Protein 3LKD (pdb70)

Nearest PDB structures (foldseek):
  3lkd-assembly1_A  TM=1.001E+00  e=2.986E-77  Streptococcus thermophilus LMG 18311
  3lkd-assembly2_B  TM=9.977E-01  e=8.569E-73  Streptococcus thermophilus LMG 18311
  7vs4-assembly1_A  TM=7.969E-01  e=5.989E-25  Aquipseudomonas alcaligenes
  7vru-assembly1_A  TM=8.002E-01  e=7.338E-25  Aquipseudomonas alcaligenes
  7btp-assembly1_C  TM=8.223E-01  e=8.148E-22  Escherichia coli

Foldseek 3Di:
DALVVLLVLLVVLLVLLVVLPLVQCVLVSLCLVLLQLQLLCQVLCVVDNHDNPNLVSLVSVVVLCPDPVRNVVSVVVSCVCQADFDSCLRPSNLLVCLVVVNRDLVSVVVRLVRQLVRDVLSNCLSVVDDLPDCSCHVDRVSSRVSSSSSNSSVVRDQPPPNQQVLSSSLVSVQVSQLDDAWFFDDDPLRLLLCLFLCPPPLAPFQAEEEEAEFLCSSVLSNCVRRPRNQRYAYAYEYADPNRQSNNSSVSSVHDPVRDHYYHHDCQPDPPDPDPPQAGQEYEEGIAQDFADLDPPCCPPLPVQQPGTDHRRHCPVVSVSSRVVRHDLPNRKKYKYACCLQADDDSSLSNLVSCLVQLQFAEKEWAAAFATSPHRGIIIMTMGHGPDPFSKYKYFYLNVLFPDDDSGTHDPVSSVVVVVCSVVSDDDAQTMFIGHSVLCVVVVVRRRRVSTGD/DLVVLLVLLVVLCVLLVVLALVQCVLVSLCLVLLQLLQLLQVLCVVPNHDLDNLVSLVSVVVQCPDPVRNVVSVVVVCVCQADFDSCLRPVNLLVCVVVVNHALVSVVVRLVRQLVRDVLRNPLSVSDDLPPCSQHVDRVSSRVSSSSSVSSVPDDQNRPVPLVLSSSLVNVVVSQLRDQDQKWFGDDDPLRLLLCCQLCPPPLAPFQAEEEEAEFLCSSVLCNCVRRPHNQRYAYAYEYADPNRQSNNSSVSSVHDPRRDHYYHHDCQVDPPPPDPPQAGQEYEEGMAQDFADLPPPCCPPLAVQQPGTDHRRGCVVVSVSSRVVRHDLPNHKKYKYACCLQADDDSSLSRLVSCLVQLQWAEKEWAAAQATSNHRGIMIMTMGHGPDPFSKYKYFYLNVLFPDDDRGTHDPVSSVVVSVCSVPSDADQQTMFIGHSVNCVVVVVRRRRCSGGPHD

Secondary structure (DSSP, 8-state):
--HHHHHHHHHHTTHHHHT--HHHHHHHHH--HHHHHHH--HHHHH-----S-HHHHHHHHHHHHH-TTTHHHHHHHHHH------GGGSHHHHHHHHHHT---HHHHHHHHHHHHTT-TTTTTTTTT--TT-GGG-SSHHHHHHHHHH--HHHHS--SSSS---HHHHHHHHHHHH----SSPPPPHHHHH--HHHHTT-TT-TT-EEEE----STTGGGHHHH-S-TTTPEEEEEES-HHHHHHH---TT---GGGEEEEES-TTTS-S--SSP--BSEE--PPTT------TT---TTTGGGSSPPPTT--HHHHHHHHHHTB-TTT---EEEETHHHH--THHHHHHHHHHHTT-EEEEEEPPSS-SSS----EEEEEE-SS-SB--EEEEE-TT---B-SSSB--HHHHHHHHHHHHHT--BTTTEEEE-HHHHHHTTT---GGGT--/-HHHHHHHHHHTTHHHHT--HHHHHHHHH--HHHHHHH--HHHHH-----S-HHHHHHHHHHHHH-TTTHHHHHHHHHH------GGGSHHHHHHHHHHT---HHHHHHHHHHHHTT-GGGTTTTTT--TT-TTT-SSHHHHHHHHHH--TTTTS-SSSS----HHHHHHHHHHHHHTS---SB-PPPPHHHHH--HHHHTT-TT-SS-EEEE----STTGGGHHHH-S-GGG-EEEEE-S-HHHHHHH---TT---GGGEEEE-S-TTTS-S--SSP--BSEE--PPBT------TT---TTTGGGSSPPPTT--HHHHHHHHHHTB-TTT---EEEETHHHH--HHHHHHHHHHHHTT-EEEEEEPPSS-SSS----EEEEEE-SS-SB--EEEEE-TT---B-SSSB--HHHHHHHHHHHHHT--BTTTEEEE-HHHHHHTTT---GGGT----

Radius of gyration: 41.63 Å; Cα contacts (8 Å, |Δi|>4): 1619; chains: 2; bounding box: 112×63×105 Å

CATH classification: 1.20.1260.30 (+1 more: 3.40.50.150)

Structure (mmCIF, N/CA/C/O backbone):
data_3LKD
#
_entry.id   3LKD
#
_cell.length_a   60.866
_cell.length_b   83.128
_cell.length_c   96.678
_cell.angle_alpha   90.00
_cell.angle_beta   98.13
_cell.angle_gamma   90.00
#
_symmetry.space_group_name_H-M   'P 1 21 1'
#
loop_
_entity.id
_entity.type
_entity.pdbx_description
1 polymer 'Type I restriction-modification system methyltransferase subunit'
2 water water
#
loop_
_atom_site.group_PDB
_atom_site.id
_atom_site.type_symbol
_atom_site.label_atom_id
_atom_site.label_alt_id
_atom_site.label_comp_id
_atom_site.label_asym_id
_atom_site.label_entity_id
_atom_site.label_seq_id
_atom_site.pdbx_PDB_ins_code
_atom_site.Cartn_x
_atom_site.Cartn_y
_atom_site.Cartn_z
_atom_site.occupancy
_atom_site.B_iso_or_equiv
_atom_site.auth_seq_id
_atom_site.auth_comp_id
_atom_site.auth_asym_id
_atom_site.auth_atom_id
_atom_site.pdbx_PDB_model_num
ATOM 1 N N . GLN A 1 6 ? 7.672 23.642 5.474 1.00 47.38 6 GLN A N 1
ATOM 2 C CA . GLN A 1 6 ? 7.278 24.120 6.831 1.00 47.19 6 GLN A CA 1
ATOM 3 C C . GLN A 1 6 ? 8.511 24.446 7.672 1.00 45.89 6 GLN A C 1
ATOM 4 O O . GLN A 1 6 ? 8.528 25.441 8.398 1.00 46.74 6 GLN A O 1
ATOM 6 N N . THR A 1 7 ? 9.537 23.603 7.576 1.00 43.32 7 THR A N 1
ATOM 7 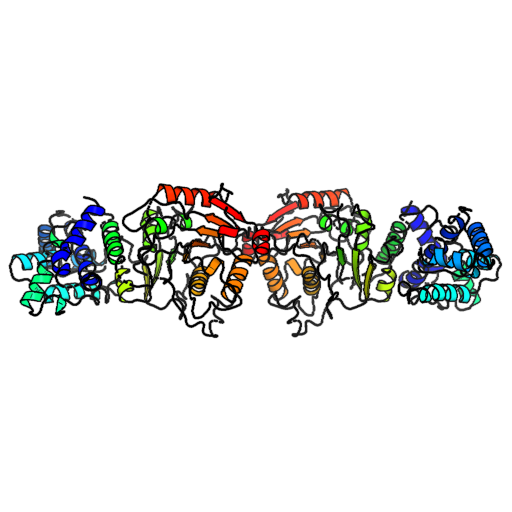C CA . THR A 1 7 ? 10.774 23.814 8.327 1.00 40.72 7 THR A CA 1
ATOM 8 C C . THR A 1 7 ? 11.998 23.677 7.424 1.00 38.73 7 THR A C 1
ATOM 9 O O . THR A 1 7 ? 11.920 23.117 6.330 1.00 37.26 7 THR A O 1
ATOM 13 N N . SER A 1 8 ? 13.130 24.192 7.890 1.00 37.35 8 SER A N 1
ATOM 14 C CA . SER A 1 8 ? 14.368 24.107 7.129 1.00 35.83 8 SER A CA 1
ATOM 15 C C . SER A 1 8 ? 14.668 22.638 6.841 1.00 34.63 8 SER A C 1
ATOM 16 O O . SER A 1 8 ? 15.160 22.292 5.768 1.00 31.35 8 SER A O 1
ATOM 19 N N . GLN A 1 9 ? 14.347 21.777 7.804 1.00 34.66 9 GLN A N 1
ATOM 20 C CA . GLN A 1 9 ? 14.566 20.341 7.661 1.00 35.69 9 GLN A CA 1
ATOM 21 C C . GLN A 1 9 ? 13.759 19.761 6.487 1.00 34.11 9 GLN A C 1
ATOM 22 O O . GLN A 1 9 ? 14.315 19.086 5.615 1.00 31.73 9 GLN A O 1
ATOM 28 N N . SER A 1 10 ? 12.452 20.022 6.466 1.00 32.41 10 SER A N 1
ATOM 29 C CA . SER A 1 10 ? 11.606 19.503 5.392 1.00 31.39 10 SER A CA 1
ATOM 30 C C . SER A 1 10 ? 11.883 20.218 4.076 1.00 28.55 10 SER A C 1
ATOM 31 O O . SER A 1 10 ? 11.730 19.632 3.008 1.00 27.90 10 SER A O 1
ATOM 34 N N . LEU A 1 11 ? 12.280 21.485 4.148 1.00 27.36 11 LEU A N 1
ATOM 35 C CA . LEU A 1 11 ? 12.600 22.231 2.934 1.00 26.80 11 LEU A CA 1
ATOM 36 C C . LEU A 1 11 ? 13.867 21.585 2.368 1.00 25.63 11 LEU A C 1
ATOM 37 O O . LEU A 1 11 ? 13.998 21.389 1.161 1.00 25.45 11 LEU A O 1
ATOM 42 N N . TYR A 1 12 ? 14.784 21.225 3.260 1.00 24.04 12 TYR A N 1
ATOM 43 C CA . TYR A 1 12 ? 16.025 20.570 2.858 1.00 24.01 12 TYR A CA 1
ATOM 44 C C . TYR A 1 12 ? 15.699 19.237 2.183 1.00 23.33 12 TYR A C 1
ATOM 45 O O . TYR A 1 12 ? 16.199 18.931 1.098 1.00 20.76 12 TYR A O 1
ATOM 54 N N . GLN A 1 13 ? 14.851 18.452 2.834 1.00 24.11 13 GLN A N 1
ATOM 55 C CA . GLN A 1 13 ? 14.461 17.148 2.314 1.00 25.22 13 GLN A CA 1
ATOM 56 C C . GLN A 1 13 ? 13.838 17.246 0.919 1.00 25.33 13 GLN A C 1
ATOM 57 O O . GLN A 1 13 ? 14.174 16.462 0.028 1.00 24.35 13 GLN A O 1
ATOM 63 N N . ALA A 1 14 ? 12.936 18.208 0.738 1.00 24.57 14 ALA A N 1
ATOM 64 C CA . ALA A 1 14 ? 12.263 18.403 -0.544 1.00 25.16 14 ALA A CA 1
ATOM 65 C C . ALA A 1 14 ? 13.236 18.832 -1.644 1.00 23.66 14 ALA A C 1
ATOM 66 O O . ALA A 1 14 ? 13.152 18.351 -2.775 1.00 24.67 14 ALA A O 1
ATOM 68 N N . LEU A 1 15 ? 14.145 19.747 -1.314 1.00 22.57 15 LEU A N 1
ATOM 69 C CA . LEU A 1 15 ? 15.135 20.212 -2.281 1.00 20.93 15 LEU A CA 1
ATOM 70 C C . LEU A 1 15 ? 16.030 19.047 -2.671 1.00 20.43 15 LEU A C 1
ATOM 71 O O . LEU A 1 15 ? 16.327 18.855 -3.846 1.00 19.15 15 LEU A O 1
ATOM 76 N N . TRP A 1 16 ? 16.445 18.261 -1.681 1.00 21.59 16 TRP A N 1
ATOM 77 C CA . TRP A 1 16 ? 17.296 17.103 -1.940 1.00 23.01 16 TRP A CA 1
ATOM 78 C C . TRP A 1 16 ? 16.573 16.094 -2.836 1.00 22.95 16 TRP A C 1
ATOM 79 O O . TRP A 1 16 ? 17.125 15.638 -3.834 1.00 23.41 16 TRP A O 1
ATOM 90 N N . ASN A 1 17 ? 15.337 15.759 -2.483 1.00 23.69 17 ASN A N 1
ATOM 91 C CA . ASN A 1 17 ? 14.547 14.814 -3.268 1.00 24.94 17 ASN A CA 1
ATOM 92 C C . ASN A 1 17 ? 14.343 15.287 -4.709 1.00 23.79 17 ASN A C 1
ATOM 93 O O . ASN A 1 17 ? 14.342 14.481 -5.641 1.00 21.38 17 ASN A O 1
ATOM 98 N N . SER A 1 18 ? 14.172 16.594 -4.888 1.00 22.63 18 SER A N 1
ATOM 99 C CA . SER A 1 18 ? 13.936 17.149 -6.217 1.00 23.35 18 SER A CA 1
ATOM 100 C C . SER A 1 18 ? 14.998 16.773 -7.252 1.00 24.02 18 SER A C 1
ATOM 101 O O . SER A 1 18 ? 14.784 16.945 -8.453 1.00 23.29 18 SER A O 1
ATOM 104 N N . ALA A 1 19 ? 16.138 16.264 -6.797 1.00 24.67 19 ALA A N 1
ATOM 105 C CA . ALA A 1 19 ? 17.194 15.876 -7.722 1.00 26.05 19 ALA A CA 1
ATOM 106 C C . ALA A 1 19 ? 17.177 14.371 -8.002 1.00 27.31 19 ALA A C 1
ATOM 107 O O . ALA A 1 19 ? 18.097 13.836 -8.624 1.00 26.57 19 ALA A O 1
ATOM 109 N N . ASP A 1 20 ? 16.128 13.688 -7.551 1.00 28.23 20 ASP A N 1
ATOM 110 C CA . ASP A 1 20 ? 16.040 12.245 -7.761 1.00 29.57 20 ASP A CA 1
ATOM 111 C C . ASP A 1 20 ? 16.349 11.802 -9.185 1.00 29.11 20 ASP A C 1
ATOM 112 O O . ASP A 1 20 ? 17.066 10.824 -9.386 1.00 30.16 20 ASP A O 1
ATOM 117 N N . VAL A 1 21 ? 15.824 12.518 -10.172 1.00 29.18 21 VAL A N 1
ATOM 118 C CA . VAL A 1 21 ? 16.066 12.152 -11.562 1.00 28.18 21 VAL A CA 1
ATOM 119 C C . VAL A 1 21 ? 17.553 12.243 -11.904 1.00 28.35 21 VAL A C 1
ATOM 120 O O . VAL A 1 21 ? 18.006 11.722 -12.928 1.00 27.14 21 VAL A O 1
ATOM 124 N N . LEU A 1 22 ? 18.315 12.896 -11.032 1.00 28.25 22 LEU A N 1
ATOM 125 C CA . LEU A 1 22 ? 19.750 13.040 -11.234 1.00 27.58 22 LEU A CA 1
ATOM 126 C C . LEU A 1 22 ? 20.521 11.931 -10.516 1.00 27.93 22 LEU A C 1
ATOM 127 O O . LEU A 1 22 ? 21.578 11.511 -10.976 1.00 27.80 22 LEU A O 1
ATOM 132 N N . ARG A 1 23 ? 19.990 11.462 -9.389 1.00 28.58 23 ARG A N 1
ATOM 133 C CA . ARG A 1 23 ? 20.636 10.401 -8.617 1.00 29.66 23 ARG A CA 1
ATOM 134 C C . ARG A 1 23 ? 20.750 9.133 -9.443 1.00 30.72 23 ARG A C 1
ATOM 135 O O . ARG A 1 23 ? 21.647 8.318 -9.242 1.00 30.41 23 ARG A O 1
ATOM 143 N N . SER A 1 24 ? 19.818 8.984 -10.373 1.00 32.22 24 SER A N 1
ATOM 144 C CA . SER A 1 24 ? 19.745 7.820 -11.239 1.00 34.47 24 SER A CA 1
ATOM 145 C C . SER A 1 24 ? 20.829 7.752 -12.311 1.00 34.45 24 SER A C 1
ATOM 146 O O . SER A 1 24 ? 21.168 6.665 -12.778 1.00 35.27 24 SER A O 1
ATOM 149 N N . LYS A 1 25 ? 21.378 8.904 -12.691 1.00 33.05 25 LYS A N 1
ATOM 150 C CA . LYS A 1 25 ? 22.368 8.946 -13.763 1.00 31.33 25 LYS A CA 1
ATOM 151 C C . LYS A 1 25 ? 23.789 9.351 -13.391 1.00 29.80 25 LYS A C 1
ATOM 152 O O . LYS A 1 25 ? 24.697 9.242 -14.216 1.00 28.50 25 LYS A O 1
ATOM 166 N N . ASP A 1 27 ? 26.601 10.387 -9.673 1.00 24.28 27 ASP A N 1
ATOM 167 C CA . ASP A 1 27 ? 26.758 10.482 -8.225 1.00 25.16 27 ASP A CA 1
ATOM 168 C C . ASP A 1 27 ? 26.655 11.933 -7.755 1.00 24.28 27 ASP A C 1
ATOM 169 O O . ASP A 1 27 ? 26.633 12.857 -8.568 1.00 25.06 27 ASP A O 1
ATOM 174 N N . ALA A 1 28 ? 26.605 12.121 -6.440 1.00 24.30 28 ALA A N 1
ATOM 175 C CA . ALA A 1 28 ? 26.477 13.446 -5.833 1.00 23.82 28 ALA A CA 1
ATOM 176 C C . ALA A 1 28 ? 27.469 14.502 -6.317 1.00 24.29 28 ALA A C 1
ATOM 177 O O . ALA A 1 28 ? 27.090 15.660 -6.517 1.00 24.18 28 ALA A O 1
ATOM 179 N N . ASN A 1 29 ? 28.732 14.122 -6.498 1.00 25.00 29 ASN A N 1
ATOM 180 C CA . ASN A 1 29 ? 29.729 15.088 -6.953 1.00 25.72 29 ASN A CA 1
ATOM 181 C C . ASN A 1 29 ? 29.369 15.605 -8.330 1.00 25.74 29 ASN A C 1
ATOM 182 O O . ASN A 1 29 ? 29.720 16.729 -8.685 1.00 25.03 29 ASN A O 1
ATOM 187 N N . ASP A 1 30 ? 28.663 14.785 -9.104 1.00 24.91 30 ASP A N 1
ATOM 188 C CA . ASP A 1 30 ? 28.278 15.192 -10.444 1.00 25.46 30 ASP A CA 1
ATOM 189 C C . ASP A 1 30 ? 27.019 16.051 -10.521 1.00 23.62 30 ASP A C 1
ATOM 190 O O . ASP A 1 30 ? 26.977 16.997 -11.296 1.00 25.67 30 ASP A O 1
ATOM 195 N N . TYR A 1 31 ? 25.996 15.748 -9.731 1.00 21.98 31 TYR A N 1
ATOM 196 C CA . TYR A 1 31 ? 24.776 16.550 -9.800 1.00 22.18 31 TYR A CA 1
ATOM 197 C C . TYR A 1 31 ? 24.729 17.683 -8.776 1.00 21.41 31 TYR A C 1
ATOM 198 O O . TYR A 1 31 ? 23.771 18.455 -8.729 1.00 20.59 31 TYR A O 1
ATOM 207 N N . LYS A 1 32 ? 25.780 17.782 -7.973 1.00 20.82 32 LYS A N 1
ATOM 208 C CA . LYS A 1 32 ? 25.882 18.823 -6.960 1.00 21.92 32 LYS A CA 1
ATOM 209 C C . LYS A 1 32 ? 25.673 20.227 -7.537 1.00 20.76 32 LYS A C 1
ATOM 210 O O . LYS A 1 32 ? 24.842 20.991 -7.046 1.00 19.94 32 LYS A O 1
ATOM 216 N N . SER A 1 33 ? 26.417 20.566 -8.584 1.00 20.15 33 SER A N 1
ATOM 217 C CA . SER A 1 33 ? 26.297 21.888 -9.187 1.00 22.26 33 SER A CA 1
ATOM 218 C C . SER A 1 33 ? 24.905 22.159 -9.756 1.00 20.68 33 SER A C 1
ATOM 219 O O . SER A 1 33 ? 24.410 23.281 -9.676 1.00 19.77 33 SER A O 1
ATOM 222 N N . TYR A 1 34 ? 24.274 21.141 -10.330 1.00 18.50 34 TYR A N 1
ATOM 223 C CA . TYR A 1 34 ? 22.944 21.321 -10.891 1.00 18.79 34 TYR A CA 1
ATOM 224 C C . TYR A 1 34 ? 21.956 21.695 -9.801 1.00 18.44 34 TYR A C 1
ATOM 225 O O . TYR A 1 34 ? 21.215 22.664 -9.932 1.00 19.13 34 TYR A O 1
ATOM 234 N N . LEU A 1 35 ? 21.944 20.926 -8.718 1.00 16.64 35 LEU A N 1
ATOM 235 C CA . LEU A 1 35 ? 21.014 21.203 -7.639 1.00 16.96 35 LEU A CA 1
ATOM 236 C C . LEU A 1 35 ? 21.256 22.547 -6.963 1.00 16.44 35 LEU A C 1
ATOM 237 O O . LEU A 1 35 ? 20.360 23.390 -6.920 1.00 16.86 35 LEU A O 1
ATOM 242 N N . LEU A 1 36 ? 22.464 22.746 -6.443 1.00 15.60 36 LEU A N 1
ATOM 243 C CA . LEU A 1 36 ? 22.812 23.981 -5.748 1.00 15.79 36 LEU A CA 1
ATOM 244 C C . LEU A 1 36 ? 22.660 25.227 -6.618 1.00 17.84 36 LEU A C 1
ATOM 245 O O . LEU A 1 36 ? 22.167 26.256 -6.156 1.00 17.53 36 LEU A O 1
ATOM 250 N N . GLY A 1 37 ? 23.089 25.135 -7.874 1.00 18.74 37 GLY A N 1
ATOM 251 C CA . GLY A 1 37 ? 22.976 26.269 -8.774 1.00 18.42 37 GLY A CA 1
ATOM 252 C C . GLY A 1 37 ? 21.534 26.560 -9.150 1.00 20.29 37 GLY A C 1
ATOM 253 O O . GLY A 1 37 ? 21.118 27.719 -9.168 1.00 20.81 37 GLY A O 1
ATOM 262 N N . VAL A 1 39 ? 18.804 25.761 -7.441 1.00 17.23 39 VAL A N 1
ATOM 263 C CA . VAL A 1 39 ? 18.064 26.243 -6.279 1.00 16.49 39 VAL A CA 1
ATOM 264 C C . VAL A 1 39 ? 18.405 27.721 -6.101 1.00 16.42 39 VAL A C 1
ATOM 265 O O . VAL A 1 39 ? 17.546 28.537 -5.753 1.00 16.01 39 VAL A O 1
ATOM 269 N N . PHE A 1 40 ? 19.668 28.057 -6.352 1.00 16.01 40 PHE A N 1
ATOM 270 C CA . PHE A 1 40 ? 20.144 29.436 -6.243 1.00 17.37 40 PHE A CA 1
ATOM 271 C C . PHE A 1 40 ? 19.397 30.337 -7.234 1.00 17.37 40 PHE A C 1
ATOM 272 O O . PHE A 1 40 ? 18.891 31.392 -6.856 1.00 18.26 40 PHE A O 1
ATOM 280 N N . TYR A 1 41 ? 19.319 29.910 -8.496 1.00 17.71 41 TYR A N 1
ATOM 281 C CA . TYR A 1 41 ? 18.636 30.689 -9.530 1.00 16.99 41 TYR A CA 1
ATOM 282 C C . TYR A 1 41 ? 17.142 30.851 -9.224 1.00 16.95 41 TYR A C 1
ATOM 283 O O . TYR A 1 41 ? 16.561 31.909 -9.468 1.00 16.73 41 TYR A O 1
ATOM 292 N N . LYS A 1 42 ? 16.517 29.806 -8.689 1.00 17.37 42 LYS A N 1
ATOM 293 C CA . LYS A 1 42 ? 15.098 29.888 -8.356 1.00 16.16 42 LYS A CA 1
ATOM 294 C C . LYS A 1 42 ? 14.928 30.969 -7.295 1.00 15.80 42 LYS A C 1
ATOM 295 O O . LYS A 1 42 ? 13.986 31.754 -7.333 1.00 15.52 42 LYS A O 1
ATOM 301 N N . TYR A 1 43 ? 15.850 31.010 -6.341 1.00 16.10 43 TYR A N 1
ATOM 302 C CA . TYR A 1 43 ? 15.777 32.012 -5.288 1.00 16.47 43 TYR A CA 1
ATOM 303 C C . TYR A 1 43 ? 15.851 33.428 -5.878 1.00 17.22 43 TYR A C 1
ATOM 304 O O . TYR A 1 43 ? 15.035 34.290 -5.549 1.00 14.58 43 TYR A O 1
ATOM 313 N N . LEU A 1 44 ? 16.827 33.666 -6.753 1.00 17.57 44 LEU A N 1
ATOM 314 C CA . LEU A 1 44 ? 16.969 34.982 -7.365 1.00 17.60 44 LEU A CA 1
ATOM 315 C C . LEU A 1 44 ? 15.710 35.366 -8.137 1.00 17.18 44 LEU A C 1
ATOM 316 O O . LEU A 1 44 ? 15.245 36.500 -8.056 1.00 17.24 44 LEU A O 1
ATOM 321 N N . SER A 1 45 ? 15.151 34.409 -8.869 1.00 15.85 45 SER A N 1
ATOM 322 C CA . SER A 1 45 ? 13.965 34.657 -9.676 1.00 16.93 45 SER A CA 1
ATOM 323 C C . SER A 1 45 ? 12.702 34.872 -8.833 1.00 17.15 45 SER A C 1
ATOM 324 O O . SER A 1 45 ? 11.974 35.844 -9.024 1.00 17.70 45 SER A O 1
ATOM 327 N N . ASP A 1 46 ? 12.442 33.972 -7.897 1.00 17.74 46 ASP A N 1
ATOM 328 C CA . ASP A 1 46 ? 11.266 34.101 -7.040 1.00 20.14 46 ASP A CA 1
ATOM 329 C C . ASP A 1 46 ? 11.309 35.421 -6.267 1.00 21.07 46 ASP A C 1
ATOM 330 O O . ASP A 1 46 ? 10.312 36.144 -6.179 1.00 20.59 46 ASP A O 1
ATOM 335 N N . LYS A 1 47 ? 12.474 35.724 -5.707 1.00 19.95 47 LYS A N 1
ATOM 336 C CA . LYS A 1 47 ? 12.672 36.938 -4.923 1.00 19.94 47 LYS A CA 1
ATOM 337 C C . LYS A 1 47 ? 12.374 38.201 -5.728 1.00 19.37 47 LYS A C 1
ATOM 338 O O . LYS A 1 47 ? 11.736 39.137 -5.233 1.00 17.89 47 LYS A O 1
ATOM 352 N N . LEU A 1 49 ? 10.440 38.482 -8.489 1.00 20.72 49 LEU A N 1
ATOM 353 C CA . LEU A 1 49 ? 9.007 38.540 -8.745 1.00 21.93 49 LEU A CA 1
ATOM 354 C C . LEU A 1 49 ? 8.185 39.012 -7.552 1.00 22.52 49 LEU A C 1
ATOM 355 O O . LEU A 1 49 ? 7.346 39.897 -7.702 1.00 22.65 49 LEU A O 1
ATOM 360 N N . PHE A 1 50 ? 8.403 38.430 -6.376 1.00 23.26 50 PHE A N 1
ATOM 361 C CA . PHE A 1 50 ? 7.656 38.871 -5.204 1.00 26.07 50 PHE A CA 1
ATOM 362 C C . PHE A 1 50 ? 7.958 40.340 -4.935 1.00 27.36 50 PHE A C 1
ATOM 363 O O . PHE A 1 50 ? 7.106 41.084 -4.451 1.00 27.20 50 PHE A O 1
ATOM 371 N N . PHE A 1 51 ? 9.178 40.757 -5.254 1.00 27.61 51 PHE A N 1
ATOM 372 C CA . PHE A 1 51 ? 9.566 42.140 -5.041 1.00 26.30 51 PHE A CA 1
ATOM 373 C C . PHE A 1 51 ? 8.802 43.041 -5.992 1.00 26.49 51 PHE A C 1
ATOM 374 O O . PHE A 1 51 ? 8.283 44.070 -5.586 1.00 28.28 51 PHE A O 1
ATOM 382 N N . VAL A 1 52 ? 8.736 42.653 -7.260 1.00 27.48 52 VAL A N 1
ATOM 383 C CA . VAL A 1 52 ? 8.022 43.448 -8.251 1.00 28.37 52 VAL A CA 1
ATOM 384 C C . VAL A 1 52 ? 6.556 43.604 -7.870 1.00 31.34 52 VAL A C 1
ATOM 385 O O . VAL A 1 52 ? 6.036 44.716 -7.833 1.00 32.90 52 VAL A O 1
ATOM 389 N N . ALA A 1 53 ? 5.895 42.485 -7.593 1.00 34.01 53 ALA A N 1
ATOM 390 C CA . ALA A 1 53 ? 4.485 42.502 -7.217 1.00 37.52 53 ALA A CA 1
ATOM 391 C C . ALA A 1 53 ? 4.271 43.385 -5.998 1.00 40.36 53 ALA A C 1
ATOM 392 O O . ALA A 1 53 ? 3.322 44.167 -5.942 1.00 42.63 53 ALA A O 1
ATOM 394 N N . GLU A 1 54 ? 5.165 43.257 -5.024 1.00 44.05 54 GLU A N 1
ATOM 395 C CA . GLU A 1 54 ? 5.077 44.034 -3.798 1.00 47.56 54 GLU A CA 1
ATOM 396 C C . GLU A 1 54 ? 5.216 45.530 -4.063 1.00 47.23 54 GLU A C 1
ATOM 397 O O . GLU A 1 54 ? 4.408 46.329 -3.591 1.00 48.93 54 GLU A O 1
ATOM 403 N N . THR A 1 55 ? 6.238 45.903 -4.824 1.00 46.03 55 THR A N 1
ATOM 404 C CA . THR A 1 55 ? 6.486 47.306 -5.130 1.00 45.40 55 THR A CA 1
ATOM 405 C C . THR A 1 55 ? 5.370 47.930 -5.960 1.00 45.62 55 THR A C 1
ATOM 406 O O . THR A 1 55 ? 5.041 49.101 -5.787 1.00 46.00 55 THR A O 1
ATOM 418 N N . GLU A 1 57 ? 2.404 47.292 -5.691 1.00 50.20 57 GLU A N 1
ATOM 419 C CA . GLU A 1 57 ? 1.199 47.190 -4.877 1.00 53.23 57 GLU A CA 1
ATOM 420 C C . GLU A 1 57 ? 0.127 46.256 -5.440 1.00 54.01 57 GLU A C 1
ATOM 421 O O . GLU A 1 57 ? -1.045 46.617 -5.543 1.00 53.86 57 GLU A O 1
ATOM 427 N N . GLU A 1 58 ? 0.555 45.051 -5.805 1.00 54.79 58 GLU A N 1
ATOM 428 C CA . GLU A 1 58 ? -0.326 44.006 -6.324 1.00 55.69 58 GLU A CA 1
ATOM 429 C C . GLU A 1 58 ? 0.223 42.689 -5.790 1.00 57.03 58 GLU A C 1
ATOM 430 O O . GLU A 1 58 ? 0.476 41.745 -6.539 1.00 56.87 58 GLU A O 1
ATOM 436 N N . GLU A 1 59 ? 0.401 42.660 -4.473 1.00 59.55 59 GLU A N 1
ATOM 437 C CA . GLU A 1 59 ? 0.945 41.520 -3.744 1.00 61.92 59 GLU A CA 1
ATOM 438 C C . GLU A 1 59 ? 0.155 40.217 -3.825 1.00 60.95 59 GLU A C 1
ATOM 439 O O . GLU A 1 59 ? -1.002 40.151 -3.409 1.00 63.02 59 GLU A O 1
ATOM 445 N N . THR A 1 60 ? 0.804 39.181 -4.354 1.00 58.29 60 THR A N 1
ATOM 446 C CA . THR A 1 60 ? 0.212 37.852 -4.481 1.00 54.48 60 THR A CA 1
ATOM 447 C C . THR A 1 60 ? 1.344 36.842 -4.340 1.00 52.88 60 THR A C 1
ATOM 448 O O . THR A 1 60 ? 2.395 36.996 -4.961 1.00 51.31 60 THR A O 1
ATOM 452 N N . GLU A 1 61 ? 1.140 35.816 -3.520 1.00 51.89 61 GLU A N 1
ATOM 453 C CA . GLU A 1 61 ? 2.169 34.804 -3.336 1.00 51.14 61 GLU A CA 1
ATOM 454 C C . GLU A 1 61 ? 2.103 33.778 -4.459 1.00 48.05 61 GLU A C 1
ATOM 455 O O . GLU A 1 61 ? 2.675 32.689 -4.371 1.00 47.99 61 GLU A O 1
ATOM 461 N N . SER A 1 62 ? 1.381 34.135 -5.512 1.00 43.12 62 SER A N 1
ATOM 462 C CA . SER A 1 62 ? 1.276 33.275 -6.672 1.00 38.12 62 SER A CA 1
ATOM 463 C C . SER A 1 62 ? 2.344 33.775 -7.627 1.00 35.31 62 SER A C 1
ATOM 464 O O . SER A 1 62 ? 2.198 34.837 -8.238 1.00 33.67 62 SER A O 1
ATOM 467 N N . LEU A 1 63 ? 3.428 33.022 -7.738 1.00 30.63 63 LEU A N 1
ATOM 468 C CA . LEU A 1 63 ? 4.508 33.416 -8.623 1.00 28.34 63 LEU A CA 1
ATOM 469 C C . LEU A 1 63 ? 4.010 33.582 -10.054 1.00 26.74 63 LEU A C 1
ATOM 470 O O . LEU A 1 63 ? 4.511 34.426 -10.796 1.00 25.84 63 LEU A O 1
ATOM 475 N N . ASP A 1 64 ? 3.020 32.784 -10.437 1.00 26.54 64 ASP A N 1
ATOM 476 C CA . ASP A 1 64 ? 2.462 32.872 -11.782 1.00 28.11 64 ASP A CA 1
ATOM 477 C C . ASP A 1 64 ? 1.804 34.233 -11.956 1.00 27.49 64 ASP A C 1
ATOM 478 O O . ASP A 1 64 ? 1.880 34.839 -13.026 1.00 25.31 64 ASP A O 1
ATOM 483 N N . GLU A 1 65 ? 1.155 34.699 -10.893 1.00 27.80 65 GLU A N 1
ATOM 484 C CA . GLU A 1 65 ? 0.494 35.997 -10.897 1.00 30.61 65 GLU A CA 1
ATOM 485 C C . GLU A 1 65 ? 1.531 37.107 -10.794 1.00 29.04 65 GLU A C 1
ATOM 486 O O . GLU A 1 65 ? 1.377 38.177 -11.387 1.00 28.17 65 GLU A O 1
ATOM 492 N N . ALA A 1 66 ? 2.589 36.853 -10.032 1.00 26.70 66 ALA A N 1
ATOM 493 C CA . ALA A 1 66 ? 3.644 37.842 -9.884 1.00 24.28 66 ALA A CA 1
ATOM 494 C C . ALA A 1 66 ? 4.258 38.059 -11.265 1.00 22.39 66 ALA A C 1
ATOM 495 O O . ALA A 1 66 ? 4.519 39.194 -11.674 1.00 20.25 66 ALA A O 1
ATOM 497 N N . LEU A 1 67 ? 4.465 36.962 -11.990 1.00 20.40 67 LEU A N 1
ATOM 498 C CA . LEU A 1 67 ? 5.036 37.032 -13.329 1.00 20.72 67 LEU A CA 1
ATOM 499 C C . LEU A 1 67 ? 4.112 37.818 -14.260 1.00 21.67 67 LEU A C 1
ATOM 500 O O . LEU A 1 67 ? 4.577 38.544 -15.133 1.00 22.16 67 LEU A O 1
ATOM 505 N N . ALA A 1 68 ? 2.803 37.669 -14.080 1.00 21.96 68 ALA A N 1
ATOM 506 C CA . ALA A 1 68 ? 1.856 38.400 -14.915 1.00 24.10 68 ALA A CA 1
ATOM 507 C C . ALA A 1 68 ? 2.010 39.893 -14.619 1.00 25.15 68 ALA A C 1
ATOM 508 O O . ALA A 1 68 ? 2.077 40.712 -15.533 1.00 25.53 68 ALA A O 1
ATOM 510 N N . VAL A 1 69 ? 2.075 40.240 -13.336 1.00 24.80 69 VAL A N 1
ATOM 511 C CA . VAL A 1 69 ? 2.248 41.631 -12.928 1.00 24.30 69 VAL A CA 1
ATOM 512 C C . VAL A 1 69 ? 3.546 42.197 -13.513 1.00 23.84 69 VAL A C 1
ATOM 513 O O . VAL A 1 69 ? 3.578 43.314 -14.022 1.00 24.07 69 VAL A O 1
ATOM 517 N N . TYR A 1 70 ? 4.616 41.416 -13.430 1.00 22.51 70 TYR A N 1
ATOM 518 C CA . TYR A 1 70 ? 5.910 41.838 -13.939 1.00 21.14 70 TYR A CA 1
ATOM 519 C C . TYR A 1 70 ? 5.858 42.099 -15.442 1.00 21.70 70 TYR A C 1
ATOM 520 O O . TYR A 1 70 ? 6.352 43.122 -15.913 1.00 19.67 70 TYR A O 1
ATOM 529 N N . ARG A 1 71 ? 5.251 41.185 -16.191 1.00 22.45 71 ARG A N 1
ATOM 530 C CA . ARG A 1 71 ? 5.140 41.345 -17.639 1.00 25.93 71 ARG A CA 1
ATOM 531 C C . ARG A 1 71 ? 4.386 42.617 -18.003 1.00 26.84 71 ARG A C 1
ATOM 532 O O . ARG A 1 71 ? 4.804 43.372 -18.880 1.00 25.25 71 ARG A O 1
ATOM 540 N N . LYS A 1 72 ? 3.268 42.835 -17.322 1.00 27.62 72 LYS A N 1
ATOM 541 C CA . LYS A 1 72 ? 2.426 44.003 -17.547 1.00 30.74 72 LYS A CA 1
ATOM 542 C C . LYS A 1 72 ? 3.200 45.320 -17.447 1.00 30.19 72 LYS A C 1
ATOM 543 O O . LYS A 1 72 ? 3.186 46.125 -18.377 1.00 31.76 72 LYS A O 1
ATOM 549 N N . TYR A 1 73 ? 3.874 45.534 -16.321 1.00 28.36 73 TYR A N 1
ATOM 550 C CA . TYR A 1 73 ? 4.643 46.753 -16.114 1.00 27.83 73 TYR A CA 1
ATOM 551 C C . TYR A 1 73 ? 5.904 46.768 -16.959 1.00 26.62 73 TYR A C 1
ATOM 552 O O . TYR A 1 73 ? 6.467 47.828 -17.226 1.00 26.12 73 TYR A O 1
ATOM 561 N N . TYR A 1 74 ? 6.345 45.587 -17.375 1.00 24.25 74 TYR A N 1
ATOM 562 C CA . TYR A 1 74 ? 7.545 45.463 -18.185 1.00 24.27 74 TYR A CA 1
ATOM 563 C C . TYR A 1 74 ? 7.269 45.870 -19.625 1.00 24.56 74 TYR A C 1
ATOM 564 O O . TYR A 1 74 ? 8.157 46.352 -20.326 1.00 22.77 74 TYR A O 1
ATOM 573 N N . GLU A 1 75 ? 6.022 45.675 -20.044 1.00 25.25 75 GLU A N 1
ATOM 574 C CA . GLU A 1 75 ? 5.570 45.974 -21.400 1.00 26.40 75 GLU A CA 1
ATOM 575 C C . GLU A 1 75 ? 5.108 47.412 -21.623 1.00 26.31 75 GLU A C 1
ATOM 576 O O . GLU A 1 75 ? 5.077 47.892 -22.755 1.00 24.95 75 GLU A O 1
ATOM 582 N N . ASP A 1 76 ? 4.737 48.089 -20.544 1.00 26.54 76 ASP A N 1
ATOM 583 C CA . ASP A 1 76 ? 4.270 49.466 -20.628 1.00 27.42 76 ASP A CA 1
ATOM 584 C C . ASP A 1 76 ? 5.459 50.415 -20.675 1.00 27.93 76 ASP A C 1
ATOM 585 O O . ASP A 1 76 ? 6.284 50.429 -19.760 1.00 28.85 76 ASP A O 1
ATOM 590 N N . GLU A 1 77 ? 5.553 51.199 -21.744 1.00 27.87 77 GLU A N 1
ATOM 591 C CA . GLU A 1 77 ? 6.639 52.166 -21.892 1.00 28.79 77 GLU A CA 1
ATOM 592 C C . GLU A 1 77 ? 6.692 53.098 -20.685 1.00 28.85 77 GLU A C 1
ATOM 593 O O . GLU A 1 77 ? 7.761 53.460 -20.213 1.00 29.19 77 GLU A O 1
ATOM 599 N N . GLU A 1 78 ? 5.525 53.478 -20.186 1.00 29.35 78 GLU A N 1
ATOM 600 C CA . GLU A 1 78 ? 5.437 54.384 -19.051 1.00 30.82 78 GLU A CA 1
ATOM 601 C C . GLU A 1 78 ? 6.068 53.837 -17.772 1.00 29.23 78 GLU A C 1
ATOM 602 O O . GLU A 1 78 ? 6.453 54.608 -16.890 1.00 26.65 78 GLU A O 1
ATOM 608 N N . THR A 1 79 ? 6.184 52.516 -17.670 1.00 28.79 79 THR A N 1
ATOM 609 C CA . THR A 1 79 ? 6.749 51.900 -16.469 1.00 28.20 79 THR A CA 1
ATOM 610 C C . THR A 1 79 ? 8.021 51.062 -16.663 1.00 27.41 79 THR A C 1
ATOM 611 O O . THR A 1 79 ? 8.799 50.879 -15.723 1.00 25.58 79 THR A O 1
ATOM 615 N N . HIS A 1 80 ? 8.230 50.561 -17.876 1.00 26.54 80 HIS A N 1
ATOM 616 C CA . HIS A 1 80 ? 9.393 49.725 -18.186 1.00 25.08 80 HIS A CA 1
ATOM 617 C C . HIS A 1 80 ? 10.697 50.073 -17.457 1.00 24.44 80 HIS A C 1
ATOM 618 O O . HIS A 1 80 ? 11.139 49.330 -16.575 1.00 25.01 80 HIS A O 1
ATOM 625 N N . GLU A 1 81 ? 11.314 51.190 -17.838 1.00 23.04 81 GLU A N 1
ATOM 626 C CA . GLU A 1 81 ? 12.575 51.611 -17.242 1.00 23.36 81 GLU A CA 1
ATOM 627 C C . GLU A 1 81 ? 12.583 51.871 -15.746 1.00 23.31 81 GLU A C 1
ATOM 628 O O . GLU A 1 81 ? 13.588 51.598 -15.087 1.00 20.25 81 GLU A O 1
ATOM 634 N N . ASP A 1 82 ? 11.491 52.405 -15.203 1.00 22.25 82 ASP A N 1
ATOM 635 C CA . ASP A 1 82 ? 11.442 52.655 -13.764 1.00 23.11 82 ASP A CA 1
ATOM 636 C C . ASP A 1 82 ? 11.386 51.335 -12.998 1.00 22.07 82 ASP A C 1
ATOM 637 O O . ASP A 1 82 ? 11.959 51.212 -11.917 1.00 20.84 82 ASP A O 1
ATOM 642 N N . LEU A 1 83 ? 10.696 50.349 -13.567 1.00 22.36 83 LEU A N 1
ATOM 643 C CA . LEU A 1 83 ? 10.570 49.036 -12.936 1.00 22.03 83 LEU A CA 1
ATOM 644 C C . LEU A 1 83 ? 11.944 48.387 -12.831 1.00 20.82 83 LEU A C 1
ATOM 645 O O . LEU A 1 83 ? 12.335 47.898 -11.777 1.00 19.00 83 LEU A O 1
ATOM 650 N N . LEU A 1 84 ? 12.677 48.392 -13.934 1.00 20.40 84 LEU A N 1
ATOM 651 C CA . LEU A 1 84 ? 14.010 47.813 -13.947 1.00 21.31 84 LEU A CA 1
ATOM 652 C C . LEU A 1 84 ? 14.943 48.556 -12.987 1.00 21.39 84 LEU A C 1
ATOM 653 O O . LEU A 1 84 ? 15.812 47.951 -12.353 1.00 22.04 84 LEU A O 1
ATOM 658 N N . ALA A 1 85 ? 14.752 49.866 -12.869 1.00 20.12 85 ALA A N 1
ATOM 659 C CA . ALA A 1 85 ? 15.580 50.670 -11.983 1.00 20.80 85 ALA A CA 1
ATOM 660 C C . ALA A 1 85 ? 15.383 50.250 -10.531 1.00 21.20 85 ALA A C 1
ATOM 661 O O . ALA A 1 85 ? 16.350 50.051 -9.798 1.00 21.60 85 ALA A O 1
ATOM 663 N N . VAL A 1 86 ? 14.130 50.120 -10.115 1.00 21.19 86 VAL A N 1
ATOM 664 C CA . VAL A 1 86 ? 13.840 49.727 -8.745 1.00 23.63 86 VAL A CA 1
ATOM 665 C C . VAL A 1 86 ? 14.360 48.325 -8.455 1.00 22.59 86 VAL A C 1
ATOM 666 O O . VAL A 1 86 ? 14.875 48.061 -7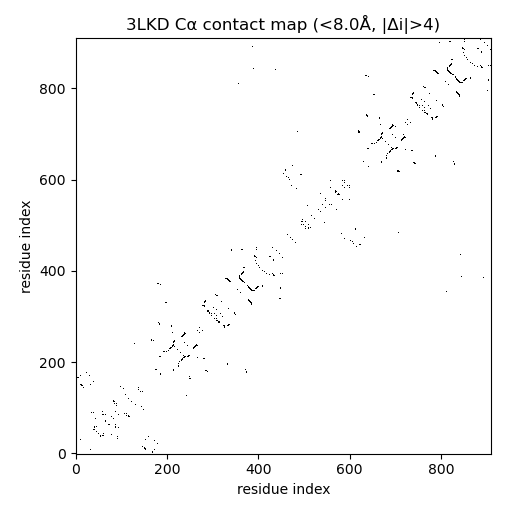.364 1.00 22.85 86 VAL A O 1
ATOM 670 N N . ILE A 1 87 ? 14.238 47.429 -9.431 1.00 21.49 87 ILE A N 1
ATOM 671 C CA . ILE A 1 87 ? 14.718 46.062 -9.246 1.00 20.99 87 ILE A CA 1
ATOM 672 C C . ILE A 1 87 ? 16.234 46.090 -9.079 1.00 20.79 87 ILE A C 1
ATOM 673 O O . ILE A 1 87 ? 16.777 45.533 -8.127 1.00 19.37 87 ILE A O 1
ATOM 678 N N . THR A 1 88 ? 16.905 46.748 -10.019 1.00 21.53 88 THR A N 1
ATOM 679 C CA . THR A 1 88 ? 18.356 46.856 -10.005 1.00 22.84 88 THR A CA 1
ATOM 680 C C . THR A 1 88 ? 18.890 47.539 -8.754 1.00 21.98 88 THR A C 1
ATOM 681 O O . THR A 1 88 ? 19.886 47.099 -8.191 1.00 21.88 88 THR A O 1
ATOM 685 N N . ASP A 1 89 ? 18.237 48.607 -8.314 1.00 22.02 89 ASP A N 1
ATOM 686 C CA . ASP A 1 89 ? 18.684 49.292 -7.104 1.00 24.43 89 ASP A CA 1
ATOM 687 C C . ASP A 1 89 ? 18.588 48.339 -5.916 1.00 24.92 89 ASP A C 1
ATOM 688 O O . ASP A 1 89 ? 19.463 48.311 -5.051 1.00 25.39 89 ASP A O 1
ATOM 693 N N . GLU A 1 90 ? 17.517 47.555 -5.897 1.00 25.07 90 GLU A N 1
ATOM 694 C CA . GLU A 1 90 ? 17.253 46.610 -4.821 1.00 24.68 90 GLU A CA 1
ATOM 695 C C . GLU A 1 90 ? 18.169 45.392 -4.766 1.00 24.16 90 GLU A C 1
ATOM 696 O O . GLU A 1 90 ? 18.644 45.036 -3.691 1.00 23.04 90 GLU A O 1
ATOM 710 N N . SER A 1 92 ? 20.547 44.572 -7.709 1.00 23.13 92 SER A N 1
ATOM 711 C CA . SER A 1 92 ? 21.596 44.652 -8.729 1.00 23.82 92 SER A CA 1
ATOM 712 C C . SER A 1 92 ? 21.481 43.704 -9.910 1.00 24.03 92 SER A C 1
ATOM 713 O O . SER A 1 92 ? 22.475 43.395 -10.567 1.00 26.43 92 SER A O 1
ATOM 716 N N . TYR A 1 93 ? 20.276 43.228 -10.177 1.00 23.67 93 TYR A N 1
ATOM 717 C CA . TYR A 1 93 ? 20.062 42.354 -11.317 1.00 23.69 93 TYR A CA 1
ATOM 718 C C . TYR A 1 93 ? 18.596 42.397 -11.699 1.00 23.74 93 TYR A C 1
ATOM 719 O O . TYR A 1 93 ? 17.736 42.709 -10.873 1.00 22.82 93 TYR A O 1
ATOM 728 N N . ALA A 1 94 ? 18.326 42.105 -12.963 1.00 24.24 94 ALA A N 1
ATOM 729 C CA . ALA A 1 94 ? 16.968 42.072 -13.486 1.00 26.99 94 ALA A CA 1
ATOM 730 C C . ALA A 1 94 ? 16.951 40.929 -14.487 1.00 27.99 94 ALA A C 1
ATOM 731 O O . ALA A 1 94 ? 17.898 40.759 -15.249 1.00 33.48 94 ALA A O 1
ATOM 733 N N . ILE A 1 95 ? 15.891 40.135 -14.480 1.00 27.34 95 ILE A N 1
ATOM 734 C CA . ILE A 1 95 ? 15.791 39.005 -15.397 1.00 23.79 95 ILE A CA 1
ATOM 735 C C . ILE A 1 95 ? 14.612 39.219 -16.335 1.00 24.23 95 ILE A C 1
ATOM 736 O O . ILE A 1 95 ? 13.540 39.623 -15.890 1.00 23.02 95 ILE A O 1
ATOM 741 N N . HIS A 1 96 ? 14.809 38.960 -17.626 1.00 24.55 96 HIS A N 1
ATOM 742 C CA . HIS A 1 96 ? 13.720 39.100 -18.594 1.00 26.48 96 HIS A CA 1
ATOM 743 C C . HIS A 1 96 ? 12.553 38.256 -18.093 1.00 24.39 96 HIS A C 1
ATOM 744 O O . HIS A 1 96 ? 12.751 37.167 -17.550 1.00 22.01 96 HIS A O 1
ATOM 751 N N . PRO A 1 97 ? 11.319 38.745 -18.266 1.00 23.60 97 PRO A N 1
ATOM 752 C CA . PRO A 1 97 ? 10.174 37.960 -17.801 1.00 22.37 97 PRO A CA 1
ATOM 753 C C . PRO A 1 97 ? 10.188 36.517 -18.313 1.00 22.44 97 PRO A C 1
ATOM 754 O O . PRO A 1 97 ? 9.998 35.577 -17.533 1.00 22.23 97 PRO A O 1
ATOM 758 N N . ASP A 1 98 ? 10.434 36.337 -19.610 1.00 20.95 98 ASP A N 1
ATOM 759 C CA . ASP A 1 98 ? 10.444 34.996 -20.198 1.00 21.19 98 ASP A CA 1
ATOM 760 C C . ASP A 1 98 ? 11.572 34.107 -19.696 1.00 20.69 98 ASP A C 1
ATOM 761 O O . ASP A 1 98 ? 11.560 32.897 -19.924 1.00 19.03 98 ASP A O 1
ATOM 766 N N . LEU A 1 99 ? 12.555 34.693 -19.026 1.00 19.97 99 LEU A N 1
ATOM 767 C CA . LEU A 1 99 ? 13.656 33.892 -18.532 1.00 18.98 99 LEU A CA 1
ATOM 768 C C . LEU A 1 99 ? 13.565 33.628 -17.032 1.00 19.97 99 LEU A C 1
ATOM 769 O O . LEU A 1 99 ? 14.460 33.020 -16.445 1.00 19.48 99 LEU A O 1
ATOM 774 N N . THR A 1 100 ? 12.478 34.076 -16.410 1.00 17.62 100 THR A N 1
ATOM 775 C CA . THR A 1 100 ? 12.292 33.820 -14.989 1.00 18.13 100 THR A CA 1
ATOM 776 C C . THR A 1 100 ? 12.032 32.317 -14.802 1.00 18.40 100 THR A C 1
ATOM 777 O O . THR A 1 100 ? 11.479 31.655 -15.687 1.00 16.54 100 THR A O 1
ATOM 781 N N . PHE A 1 101 ? 12.443 31.780 -13.658 1.00 18.43 101 PHE A N 1
ATOM 782 C CA . PHE A 1 101 ? 12.237 30.369 -13.363 1.00 19.41 101 PHE A CA 1
ATOM 783 C C . PHE A 1 101 ? 10.760 30.017 -13.520 1.00 20.28 101 PHE A C 1
ATOM 784 O O . PHE A 1 101 ? 10.416 28.933 -14.004 1.00 20.08 101 PHE A O 1
ATOM 792 N N . THR A 1 102 ? 9.893 30.940 -13.113 1.00 18.90 102 THR A N 1
ATOM 793 C CA . THR A 1 102 ? 8.454 30.723 -13.192 1.00 20.16 102 THR A CA 1
ATOM 794 C C . THR A 1 102 ? 7.985 30.584 -14.632 1.00 21.25 102 THR A C 1
ATOM 795 O O . THR A 1 102 ? 7.180 29.705 -14.948 1.00 21.87 102 THR A O 1
ATOM 799 N N . ALA A 1 103 ? 8.496 31.445 -15.506 1.00 20.41 103 ALA A N 1
ATOM 800 C CA . ALA A 1 103 ? 8.124 31.405 -16.915 1.00 21.84 103 ALA A CA 1
ATOM 801 C C . ALA A 1 103 ? 8.645 30.137 -17.594 1.00 21.74 103 ALA A C 1
ATOM 802 O O . ALA A 1 103 ? 7.959 29.534 -18.418 1.00 21.65 103 ALA A O 1
ATOM 804 N N . LEU A 1 104 ? 9.864 29.736 -17.251 1.00 21.89 104 LEU A N 1
ATOM 805 C CA . LEU A 1 104 ? 10.443 28.545 -17.848 1.00 22.15 104 LEU A CA 1
ATOM 806 C C . LEU A 1 104 ? 9.675 27.299 -17.416 1.00 22.27 104 LEU A C 1
ATOM 807 O O . LEU A 1 104 ? 9.486 26.380 -18.210 1.00 23.79 104 LEU A O 1
ATOM 812 N N . VAL A 1 105 ? 9.220 27.268 -16.166 1.00 23.47 105 VAL A N 1
ATOM 813 C CA . VAL A 1 105 ? 8.444 26.131 -15.684 1.00 24.18 105 VAL A CA 1
ATOM 814 C C . VAL A 1 105 ? 7.107 26.090 -16.431 1.00 24.90 105 VAL A C 1
ATOM 815 O O . VAL A 1 105 ? 6.558 25.020 -16.677 1.00 25.29 105 VAL A O 1
ATOM 819 N N . GLU A 1 106 ? 6.588 27.257 -16.794 1.00 24.61 106 GLU A N 1
ATOM 820 C CA . GLU A 1 106 ? 5.335 27.311 -17.535 1.00 25.12 106 GLU A CA 1
ATOM 821 C C . GLU A 1 106 ? 5.616 26.733 -18.919 1.00 24.45 106 GLU A C 1
ATOM 822 O O . GLU A 1 106 ? 4.770 26.062 -19.498 1.00 24.13 106 GLU A O 1
ATOM 828 N N . ARG A 1 107 ? 6.809 27.000 -19.446 1.00 23.43 107 ARG A N 1
ATOM 829 C CA . ARG A 1 107 ? 7.193 26.461 -20.748 1.00 24.99 107 ARG A CA 1
ATOM 830 C C . ARG A 1 107 ? 7.231 24.943 -20.615 1.00 24.72 107 ARG A C 1
ATOM 831 O O . ARG A 1 107 ? 6.686 24.223 -21.451 1.00 23.75 107 ARG A O 1
ATOM 839 N N . VAL A 1 108 ? 7.883 24.459 -19.558 1.00 24.62 108 VAL A N 1
ATOM 840 C CA . VAL A 1 108 ? 7.968 23.021 -19.330 1.00 25.30 108 VAL A CA 1
ATOM 841 C C . VAL A 1 108 ? 6.567 22.418 -19.384 1.00 26.24 108 VAL A C 1
ATOM 842 O O . VAL A 1 108 ? 6.332 21.442 -20.091 1.00 26.04 108 VAL A O 1
ATOM 846 N N . ASN A 1 109 ? 5.632 23.009 -18.649 1.00 26.03 109 ASN A N 1
ATOM 847 C CA . ASN A 1 109 ? 4.271 22.502 -18.638 1.00 27.80 109 ASN A CA 1
ATOM 848 C C . ASN A 1 109 ? 3.536 22.730 -19.964 1.00 28.45 109 ASN A C 1
ATOM 849 O O . ASN A 1 109 ? 2.554 22.053 -20.250 1.00 29.80 109 ASN A O 1
ATOM 854 N N . ASP A 1 110 ? 4.002 23.677 -20.771 1.00 27.42 110 ASP A N 1
ATOM 855 C CA . ASP A 1 110 ? 3.367 23.933 -22.061 1.00 27.15 110 ASP A CA 1
ATOM 856 C C . ASP A 1 110 ? 3.970 23.009 -23.100 1.00 28.36 110 ASP A C 1
ATOM 857 O O . ASP A 1 110 ? 3.462 22.909 -24.216 1.00 28.73 110 ASP A O 1
ATOM 862 N N . GLY A 1 111 ? 5.065 22.348 -22.728 1.00 29.09 111 GLY A N 1
ATOM 863 C CA . GLY A 1 111 ? 5.735 21.449 -23.647 1.00 30.19 111 GLY A CA 1
ATOM 864 C C . GLY A 1 111 ? 6.597 22.218 -24.635 1.00 31.43 111 GLY A C 1
ATOM 865 O O . GLY A 1 111 ? 6.806 21.779 -25.766 1.00 33.80 111 GLY A O 1
ATOM 866 N N . SER A 1 112 ? 7.106 23.368 -24.210 1.00 31.15 112 SER A N 1
ATOM 867 C CA . SER A 1 112 ? 7.938 24.185 -25.083 1.00 31.29 112 SER A CA 1
ATOM 868 C C . SER A 1 112 ? 9.263 24.598 -24.445 1.00 31.09 112 SER A C 1
ATOM 869 O O . SER A 1 112 ? 10.012 25.387 -25.021 1.00 29.86 112 SER A O 1
ATOM 872 N N . PHE A 1 113 ? 9.560 24.059 -23.266 1.00 31.35 113 PHE A N 1
ATOM 873 C CA . PHE A 1 113 ? 10.805 24.404 -22.590 1.00 30.36 113 PHE A CA 1
ATOM 874 C C . PHE A 1 113 ? 12.017 24.137 -23.474 1.00 30.82 113 PHE A C 1
ATOM 875 O O . PHE A 1 113 ? 12.124 23.085 -24.103 1.00 30.19 113 PHE A O 1
ATOM 883 N N . GLN A 1 114 ? 12.928 25.104 -23.506 1.00 32.00 114 GLN A N 1
ATOM 884 C CA . GLN A 1 114 ? 14.152 25.018 -24.291 1.00 33.07 114 GLN A CA 1
ATOM 885 C C . GLN A 1 114 ? 15.304 25.220 -23.325 1.00 33.09 114 GLN A C 1
ATOM 886 O O . GLN A 1 114 ? 15.397 26.255 -22.665 1.00 32.59 114 GLN A O 1
ATOM 892 N N . LEU A 1 115 ? 16.183 24.231 -23.250 1.00 32.88 115 LEU A N 1
ATOM 893 C CA . LEU A 1 115 ? 17.325 24.282 -22.351 1.00 31.42 115 LEU A CA 1
ATOM 894 C C . LEU A 1 115 ? 18.124 25.570 -22.507 1.00 31.00 115 LEU A C 1
ATOM 895 O O . LEU A 1 115 ? 18.599 26.135 -21.525 1.00 28.90 115 LEU A O 1
ATOM 900 N N . GLU A 1 116 ? 18.258 26.042 -23.742 1.00 31.00 116 GLU A N 1
ATOM 901 C CA . GLU A 1 116 ? 19.005 27.265 -24.007 1.00 32.42 116 GLU A CA 1
ATOM 902 C C . GLU A 1 116 ? 18.449 28.498 -23.305 1.00 30.45 116 GLU A C 1
ATOM 903 O O . GLU A 1 116 ? 19.181 29.453 -23.057 1.00 29.63 116 GLU A O 1
ATOM 909 N N . ASP A 1 117 ? 17.159 28.483 -22.988 1.00 28.16 117 ASP A N 1
ATOM 910 C CA . ASP A 1 117 ? 16.550 29.616 -22.309 1.00 27.19 117 ASP A CA 1
ATOM 911 C C . ASP A 1 117 ? 17.023 29.726 -20.862 1.00 26.58 117 ASP A C 1
ATOM 912 O O . ASP A 1 117 ? 17.190 30.830 -20.344 1.00 26.02 117 ASP A O 1
ATOM 917 N N . LEU A 1 118 ? 17.234 28.587 -20.208 1.00 25.49 118 LEU A N 1
ATOM 918 C CA . LEU A 1 118 ? 17.719 28.598 -18.833 1.00 24.96 118 LEU A CA 1
ATOM 919 C C . LEU A 1 118 ? 19.155 29.119 -18.856 1.00 25.50 118 LEU A C 1
ATOM 920 O O . LEU A 1 118 ? 19.564 29.907 -17.997 1.00 24.27 118 LEU A O 1
ATOM 925 N N . ALA A 1 119 ? 19.916 28.681 -19.855 1.00 25.73 119 ALA A N 1
ATOM 926 C CA . ALA A 1 119 ? 21.300 29.113 -19.993 1.00 27.28 119 ALA A CA 1
ATOM 927 C C . ALA A 1 119 ? 21.309 30.626 -20.150 1.00 27.95 119 ALA A C 1
ATOM 928 O O . ALA A 1 119 ? 22.091 31.321 -19.499 1.00 28.54 119 ALA A O 1
ATOM 930 N N . GLN A 1 120 ? 20.424 31.133 -21.007 1.00 28.45 120 GLN A N 1
ATOM 931 C CA . GLN A 1 120 ? 20.332 32.570 -21.237 1.00 28.14 120 GLN A CA 1
ATOM 932 C C . GLN A 1 120 ? 19.984 33.249 -19.924 1.00 27.53 120 GLN A C 1
ATOM 933 O O . GLN A 1 120 ? 20.494 34.327 -19.613 1.00 28.61 120 GLN A O 1
ATOM 939 N N . GLY A 1 121 ? 19.110 32.606 -19.157 1.00 25.83 121 GLY A N 1
ATOM 940 C CA . GLY A 1 121 ? 18.716 33.144 -17.869 1.00 24.91 121 GLY A CA 1
ATOM 941 C C . GLY A 1 121 ? 19.933 33.300 -16.979 1.00 24.26 121 GLY A C 1
ATOM 942 O O . GLY A 1 121 ? 20.125 34.348 -16.368 1.00 24.74 121 GLY A O 1
ATOM 943 N N . PHE A 1 122 ? 20.755 32.254 -16.909 1.00 24.57 122 PHE A N 1
ATOM 944 C CA . PHE A 1 122 ? 21.972 32.289 -16.101 1.00 25.07 122 PHE A CA 1
ATOM 945 C C . PHE A 1 122 ? 22.822 33.476 -16.549 1.00 27.42 122 PHE A C 1
ATOM 946 O O . PHE A 1 122 ? 23.331 34.238 -15.725 1.00 26.44 122 PHE A O 1
ATOM 954 N N . ARG A 1 123 ? 22.974 33.627 -17.862 1.00 29.83 123 ARG A N 1
ATOM 955 C CA . ARG A 1 123 ? 23.759 34.726 -18.411 1.00 32.31 123 ARG A CA 1
ATOM 956 C C . ARG A 1 123 ? 23.194 36.091 -18.030 1.00 32.19 123 ARG A C 1
ATOM 957 O O . ARG A 1 123 ? 23.947 37.031 -17.776 1.00 32.20 123 ARG A O 1
ATOM 965 N N . ASP A 1 124 ? 21.871 36.203 -17.995 1.00 32.75 124 ASP A N 1
ATOM 966 C CA . ASP A 1 124 ? 21.242 37.464 -17.619 1.00 33.18 124 ASP A CA 1
ATOM 967 C C . ASP A 1 124 ? 21.766 37.894 -16.257 1.00 31.72 124 ASP A C 1
ATOM 968 O O . ASP A 1 124 ? 22.122 39.052 -16.055 1.00 33.14 124 ASP A O 1
ATOM 973 N N . ILE A 1 125 ? 21.814 36.944 -15.330 1.00 28.67 125 ILE A N 1
ATOM 974 C CA . ILE A 1 125 ? 22.300 37.210 -13.986 1.00 26.22 125 ILE A CA 1
ATOM 975 C C . ILE A 1 125 ? 23.796 37.518 -13.988 1.00 25.42 125 ILE A C 1
ATOM 976 O O . ILE A 1 125 ? 24.215 38.568 -13.512 1.00 25.94 125 ILE A O 1
ATOM 981 N N . GLU A 1 126 ? 24.591 36.599 -14.527 1.00 25.49 126 GLU A N 1
ATOM 982 C CA . GLU A 1 126 ? 26.042 36.754 -14.574 1.00 27.14 126 GLU A CA 1
ATOM 983 C C . GLU A 1 126 ? 26.510 38.082 -15.147 1.00 27.94 126 GLU A C 1
ATOM 984 O O . GLU A 1 126 ? 27.504 38.646 -14.690 1.00 27.61 126 GLU A O 1
ATOM 990 N N . GLN A 1 127 ? 25.795 38.574 -16.152 1.00 29.48 127 GLN A N 1
ATOM 991 C CA . GLN A 1 127 ? 26.158 39.823 -16.798 1.00 32.33 127 GLN A CA 1
ATOM 992 C C . GLN A 1 127 ? 25.556 41.047 -16.120 1.00 32.59 127 GLN A C 1
ATOM 993 O O . GLN A 1 127 ? 25.861 42.175 -16.496 1.00 34.22 127 GLN A O 1
ATOM 999 N N . SER A 1 128 ? 24.714 40.826 -15.117 1.00 32.52 128 SER A N 1
ATOM 1000 C CA . SER A 1 128 ? 24.061 41.927 -14.404 1.00 32.65 128 SER A CA 1
ATOM 1001 C C . SER A 1 128 ? 24.979 42.772 -13.528 1.00 32.89 128 SER A C 1
ATOM 1002 O O . SER A 1 128 ? 24.736 43.965 -13.337 1.00 34.34 128 SER A O 1
ATOM 1005 N N . ASP A 1 129 ? 26.027 42.156 -12.994 1.00 31.95 129 ASP A N 1
ATOM 1006 C CA . ASP A 1 129 ? 26.960 42.850 -12.115 1.00 32.24 129 ASP A CA 1
ATOM 1007 C C . ASP A 1 129 ? 28.148 41.924 -11.884 1.00 32.80 129 ASP A C 1
ATOM 1008 O O . ASP A 1 129 ? 27.996 40.702 -11.906 1.00 31.87 129 ASP A O 1
ATOM 1013 N N . GLU A 1 130 ? 29.329 42.489 -11.657 1.00 34.38 130 GLU A N 1
ATOM 1014 C CA . GLU A 1 130 ? 30.501 41.651 -11.447 1.00 36.05 130 GLU A CA 1
ATOM 1015 C C . GLU A 1 130 ? 30.297 40.743 -10.237 1.00 33.63 130 GLU A C 1
ATOM 1016 O O . GLU A 1 130 ? 31.006 39.755 -10.062 1.00 32.11 130 GLU A O 1
ATOM 1022 N N . LEU A 1 131 ? 29.318 41.088 -9.410 1.00 32.02 131 LEU A N 1
ATOM 1023 C CA . LEU A 1 131 ? 28.988 40.314 -8.217 1.00 30.95 131 LEU A CA 1
ATOM 1024 C C . LEU A 1 131 ? 28.507 38.907 -8.574 1.00 29.24 131 LEU A C 1
ATOM 1025 O O . LEU A 1 131 ? 28.707 37.954 -7.815 1.00 28.57 131 LEU A O 1
ATOM 1030 N N . TYR A 1 132 ? 27.873 38.787 -9.734 1.00 26.81 132 TYR A N 1
ATOM 1031 C CA . TYR A 1 132 ? 27.331 37.511 -10.183 1.00 26.02 132 TYR A CA 1
ATOM 1032 C C . TYR A 1 132 ? 28.098 36.855 -11.341 1.00 25.78 132 TYR A C 1
ATOM 1033 O O . TYR A 1 132 ? 27.729 35.776 -11.797 1.00 25.03 132 TYR A O 1
ATOM 1042 N N . GLU A 1 133 ? 29.170 37.485 -11.803 1.00 26.65 133 GLU A N 1
ATOM 1043 C CA . GLU A 1 133 ? 29.925 36.948 -12.938 1.00 28.68 133 GLU A CA 1
ATOM 1044 C C . GLU A 1 133 ? 30.553 35.571 -12.770 1.00 26.56 133 GLU A C 1
ATOM 1045 O O . GLU A 1 133 ? 31.262 35.319 -11.794 1.00 26.67 133 GLU A O 1
ATOM 1051 N N . ASN A 1 134 ? 30.289 34.688 -13.733 1.00 26.36 134 ASN A N 1
ATOM 1052 C CA . ASN A 1 134 ? 30.827 33.330 -13.725 1.00 26.52 134 ASN A CA 1
ATOM 1053 C C . ASN A 1 134 ? 30.180 32.396 -12.716 1.00 24.76 134 ASN A C 1
ATOM 1054 O O . ASN A 1 134 ? 30.583 31.237 -12.597 1.00 23.04 134 ASN A O 1
ATOM 1059 N N . LEU A 1 135 ? 29.183 32.886 -11.992 1.00 22.98 135 LEU A N 1
ATOM 1060 C CA . LEU A 1 135 ? 28.532 32.065 -10.978 1.00 22.16 135 LEU A CA 1
ATOM 1061 C C . LEU A 1 135 ? 27.995 30.718 -11.436 1.00 21.52 135 LEU A C 1
ATOM 1062 O O . LEU A 1 135 ? 28.127 29.736 -10.714 1.00 20.84 135 LEU A O 1
ATOM 1067 N N . PHE A 1 136 ? 27.408 30.658 -12.628 1.00 22.70 136 PHE A N 1
ATOM 1068 C CA . PHE A 1 136 ? 26.833 29.408 -13.121 1.00 23.27 136 PHE A CA 1
ATOM 1069 C C . PHE A 1 136 ? 27.739 28.547 -13.993 1.00 24.21 136 PHE A C 1
ATOM 1070 O O . PHE A 1 136 ? 27.301 27.535 -14.540 1.00 23.46 136 PHE A O 1
ATOM 1078 N N . GLU A 1 137 ? 29.004 28.933 -14.098 1.00 25.14 137 GLU A N 1
ATOM 1079 C CA . GLU A 1 137 ? 29.970 28.220 -14.923 1.00 25.99 137 GLU A CA 1
ATOM 1080 C C . GLU A 1 137 ? 30.139 26.721 -14.650 1.00 26.45 137 GLU A C 1
ATOM 1081 O O . GLU A 1 137 ? 30.471 25.967 -15.560 1.00 27.56 137 GLU A O 1
ATOM 1087 N N . ASP A 1 138 ? 29.914 26.282 -13.414 1.00 25.69 138 ASP A N 1
ATOM 1088 C CA . ASP A 1 138 ? 30.081 24.865 -13.079 1.00 25.64 138 ASP A CA 1
ATOM 1089 C C . ASP A 1 138 ? 28.923 23.985 -13.548 1.00 25.55 138 ASP A C 1
ATOM 1090 O O . ASP A 1 138 ? 28.957 22.764 -13.399 1.00 25.98 138 ASP A O 1
ATOM 1095 N N . ILE A 1 139 ? 27.904 24.611 -14.120 1.00 24.79 139 ILE A N 1
ATOM 1096 C CA . ILE A 1 139 ? 26.736 23.896 -14.605 1.00 26.63 139 ILE A CA 1
ATOM 1097 C C . ILE A 1 139 ? 26.804 23.668 -16.113 1.00 27.95 139 ILE A C 1
ATOM 1098 O O . ILE A 1 139 ? 26.915 24.616 -16.884 1.00 29.12 139 ILE A O 1
ATOM 1103 N N . ASP A 1 140 ? 26.735 22.410 -16.532 1.00 29.15 140 ASP A N 1
ATOM 1104 C CA . ASP A 1 140 ? 26.757 22.090 -17.952 1.00 30.25 140 ASP A CA 1
ATOM 1105 C C . ASP A 1 140 ? 25.422 21.457 -18.308 1.00 30.52 140 ASP A C 1
ATOM 1106 O O . ASP A 1 140 ? 25.174 20.290 -18.014 1.00 29.63 140 ASP A O 1
ATOM 1111 N N . LEU A 1 141 ? 24.563 22.241 -18.947 1.00 32.04 141 LEU A N 1
ATOM 1112 C CA . LEU A 1 141 ? 23.231 21.788 -19.313 1.00 35.00 141 LEU A CA 1
ATOM 1113 C C . LEU A 1 141 ? 23.178 20.824 -20.491 1.00 37.13 141 LEU A C 1
ATOM 1114 O O . LEU A 1 141 ? 22.120 20.266 -20.791 1.00 39.21 141 LEU A O 1
ATOM 1119 N N . TYR A 1 142 ? 24.313 20.616 -21.151 1.00 38.80 142 TYR A N 1
ATOM 1120 C CA . TYR A 1 142 ? 24.357 19.719 -22.300 1.00 39.66 142 TYR A CA 1
ATOM 1121 C C . TYR A 1 142 ? 25.255 18.499 -22.100 1.00 39.74 142 TYR A C 1
ATOM 1122 O O . TYR A 1 142 ? 25.577 17.805 -23.063 1.00 41.34 142 TYR A O 1
ATOM 1131 N N . SER A 1 143 ? 25.654 18.230 -20.859 1.00 38.62 143 SER A N 1
ATOM 1132 C CA . SER A 1 143 ? 26.514 17.084 -20.589 1.00 37.36 143 SER A CA 1
ATOM 1133 C C . SER A 1 143 ? 25.761 15.780 -20.839 1.00 37.93 143 SER A C 1
ATOM 1134 O O . SER A 1 143 ? 24.570 15.662 -20.534 1.00 37.99 143 SER A O 1
ATOM 1137 N N . LYS A 1 144 ? 26.466 14.803 -21.398 1.00 38.39 144 LYS A N 1
ATOM 1138 C CA . LYS A 1 144 ? 25.874 13.511 -21.699 1.00 39.98 144 LYS A CA 1
ATOM 1139 C C . LYS A 1 144 ? 25.294 12.833 -20.465 1.00 38.77 144 LYS A C 1
ATOM 1140 O O . LYS A 1 144 ? 24.420 11.975 -20.577 1.00 37.29 144 LYS A O 1
ATOM 1146 N N . LYS A 1 145 ? 25.775 13.220 -19.288 1.00 36.84 145 LYS A N 1
ATOM 1147 C CA . LYS A 1 145 ? 25.279 12.629 -18.053 1.00 35.02 145 LYS A CA 1
ATOM 1148 C C . LYS A 1 145 ? 23.793 12.915 -17.854 1.00 32.91 145 LYS A C 1
ATOM 1149 O O . LYS A 1 145 ? 23.083 12.143 -17.211 1.00 31.48 145 LYS A O 1
ATOM 1155 N N . LEU A 1 146 ? 23.319 14.022 -18.417 1.00 32.23 146 LEU A N 1
ATOM 1156 C CA . LEU A 1 146 ? 21.908 14.372 -18.303 1.00 31.83 146 LEU A CA 1
ATOM 1157 C C . LEU A 1 146 ? 21.114 13.541 -19.302 1.00 33.77 146 LEU A C 1
ATOM 1158 O O . LEU A 1 146 ? 19.890 13.439 -19.211 1.00 34.48 146 LEU A O 1
ATOM 1163 N N . GLY A 1 147 ? 21.830 12.946 -20.252 1.00 36.21 147 GLY A N 1
ATOM 1164 C CA . GLY A 1 147 ? 21.204 12.130 -21.277 1.00 37.53 147 GLY A CA 1
ATOM 1165 C C . GLY A 1 147 ? 22.017 12.154 -22.558 1.00 38.97 147 GLY A C 1
ATOM 1166 O O . GLY A 1 147 ? 22.826 13.060 -22.771 1.00 37.58 147 GLY A O 1
ATOM 1167 N N . ALA A 1 148 ? 21.806 11.162 -23.416 1.00 40.20 148 ALA A N 1
ATOM 1168 C CA . ALA A 1 148 ? 22.542 11.073 -24.673 1.00 42.32 148 ALA A CA 1
ATOM 1169 C C . ALA A 1 148 ? 22.041 12.071 -25.710 1.00 43.16 148 ALA A C 1
ATOM 1170 O O . ALA A 1 148 ? 22.832 12.677 -26.432 1.00 44.04 148 ALA A O 1
ATOM 1172 N N . THR A 1 149 ? 20.723 12.242 -25.773 1.00 43.67 149 THR A N 1
ATOM 1173 C CA . THR A 1 149 ? 20.103 13.156 -26.727 1.00 42.53 149 THR A CA 1
ATOM 1174 C C . THR A 1 149 ? 19.617 14.450 -26.072 1.00 42.82 149 THR A C 1
ATOM 1175 O O . THR A 1 149 ? 19.451 14.528 -24.852 1.00 41.43 149 THR A O 1
ATOM 1179 N N . PRO A 1 150 ? 19.385 15.487 -26.888 1.00 42.44 150 PRO A N 1
ATOM 1180 C CA . PRO A 1 150 ? 18.909 16.773 -26.384 1.00 41.76 150 PRO A CA 1
ATOM 1181 C C . PRO A 1 150 ? 17.551 16.615 -25.705 1.00 39.95 150 PRO A C 1
ATOM 1182 O O . PRO A 1 150 ? 17.322 17.171 -24.637 1.00 38.50 150 PRO A O 1
ATOM 1186 N N . GLN A 1 151 ? 16.657 15.847 -26.326 1.00 40.03 151 GLN A N 1
ATOM 1187 C CA . GLN A 1 151 ? 15.325 15.618 -25.764 1.00 39.77 151 GLN A CA 1
ATOM 1188 C C . GLN A 1 151 ? 15.464 14.968 -24.395 1.00 38.32 151 GLN A C 1
ATOM 1189 O O . GLN A 1 151 ? 14.652 15.193 -23.498 1.00 36.73 151 GLN A O 1
ATOM 1195 N N . LYS A 1 152 ? 16.499 14.151 -24.248 1.00 37.19 152 LYS A N 1
ATOM 1196 C CA . LYS A 1 152 ? 16.762 13.465 -22.990 1.00 36.59 152 LYS A CA 1
ATOM 1197 C C . LYS A 1 152 ? 17.374 14.452 -21.997 1.00 34.84 152 LYS A C 1
ATOM 1198 O O . LYS A 1 152 ? 17.039 14.446 -20.815 1.00 33.76 152 LYS A O 1
ATOM 1204 N N . GLN A 1 153 ? 18.273 15.298 -22.483 1.00 33.11 153 GLN A N 1
ATOM 1205 C CA . GLN A 1 153 ? 18.904 16.303 -21.639 1.00 33.23 153 GLN A CA 1
ATOM 1206 C C . GLN A 1 153 ? 17.858 17.310 -21.167 1.00 32.67 153 GLN A C 1
ATOM 1207 O O . GLN A 1 153 ? 17.849 17.721 -20.007 1.00 30.67 153 GLN A O 1
ATOM 1213 N N . ASN A 1 154 ? 16.973 17.694 -22.079 1.00 32.42 154 ASN A N 1
ATOM 1214 C CA . ASN A 1 154 ? 15.904 18.635 -21.776 1.00 31.68 154 ASN A CA 1
ATOM 1215 C C . ASN A 1 154 ? 14.932 18.010 -20.771 1.00 31.32 154 ASN A C 1
ATOM 1216 O O . ASN A 1 154 ? 14.550 18.635 -19.780 1.00 30.52 154 ASN A O 1
ATOM 1221 N N . GLN A 1 155 ? 14.544 16.768 -21.027 1.00 29.35 155 GLN A N 1
ATOM 1222 C CA . GLN A 1 155 ? 13.611 16.071 -20.158 1.00 30.02 155 GLN A CA 1
ATOM 1223 C C . GLN A 1 155 ? 14.118 15.979 -18.718 1.00 29.26 155 GLN A C 1
ATOM 1224 O O . GLN A 1 155 ? 13.350 16.160 -17.771 1.00 28.84 155 GLN A O 1
ATOM 1230 N N . THR A 1 156 ? 15.412 15.710 -18.559 1.00 28.26 156 THR A N 1
ATOM 1231 C CA . THR A 1 156 ? 16.010 15.572 -17.235 1.00 26.84 156 THR A CA 1
ATOM 1232 C C . THR A 1 156 ? 16.025 16.886 -16.469 1.00 26.15 156 THR A C 1
ATOM 1233 O O . THR A 1 156 ? 15.589 16.951 -15.320 1.00 24.58 156 THR A O 1
ATOM 1237 N N . VAL A 1 157 ? 16.533 17.934 -17.098 1.00 24.52 157 VAL A N 1
ATOM 1238 C CA . VAL A 1 157 ? 16.579 19.228 -16.444 1.00 24.28 157 VAL A CA 1
ATOM 1239 C C . VAL A 1 157 ? 15.158 19.679 -16.114 1.00 24.38 157 VAL A C 1
ATOM 1240 O O . VAL A 1 157 ? 14.905 20.265 -15.062 1.00 24.79 157 VAL A O 1
ATOM 1244 N N . ALA A 1 158 ? 14.229 19.384 -17.016 1.00 25.03 158 ALA A N 1
ATOM 1245 C CA . ALA A 1 158 ? 12.835 19.761 -16.835 1.00 23.90 158 ALA A CA 1
ATOM 1246 C C . ALA A 1 158 ? 12.223 19.103 -15.606 1.00 24.68 158 ALA A C 1
ATOM 1247 O O . ALA A 1 158 ? 11.496 19.748 -14.843 1.00 24.59 158 ALA A O 1
ATOM 1249 N N . ALA A 1 159 ? 12.518 17.820 -15.418 1.00 22.87 159 ALA A N 1
ATOM 1250 C CA . ALA A 1 159 ? 11.993 17.072 -14.280 1.00 22.80 159 ALA A CA 1
ATOM 1251 C C . ALA A 1 159 ? 12.464 17.668 -12.955 1.00 22.28 159 ALA A C 1
ATOM 1252 O O . ALA A 1 159 ? 11.762 17.602 -11.949 1.00 21.71 159 ALA A O 1
ATOM 1254 N N . VAL A 1 160 ? 13.661 18.243 -12.954 1.00 21.45 160 VAL A N 1
ATOM 1255 C CA . VAL A 1 160 ? 14.193 18.853 -11.744 1.00 21.73 160 VAL A CA 1
ATOM 1256 C C . VAL A 1 160 ? 13.436 20.146 -11.459 1.00 21.07 160 VAL A C 1
ATOM 1257 O O . VAL A 1 160 ? 13.042 20.416 -10.326 1.00 20.30 160 VAL A O 1
ATOM 1269 N N . LYS A 1 162 ? 10.408 20.972 -12.331 1.00 25.11 162 LYS A N 1
ATOM 1270 C CA . LYS A 1 162 ? 9.037 20.698 -11.906 1.00 26.92 162 LYS A CA 1
ATOM 1271 C C . LYS A 1 162 ? 8.967 20.372 -10.419 1.00 25.66 162 LYS A C 1
ATOM 1272 O O . LYS A 1 162 ? 8.081 20.851 -9.712 1.00 24.64 162 LYS A O 1
ATOM 1278 N N . GLU A 1 163 ? 9.899 19.551 -9.947 1.00 24.51 163 GLU A N 1
ATOM 1279 C CA . GLU A 1 163 ? 9.939 19.189 -8.534 1.00 24.04 163 GLU A CA 1
ATOM 1280 C C . GLU A 1 163 ? 10.256 20.434 -7.710 1.00 23.27 163 GLU A C 1
ATOM 1281 O O . GLU A 1 163 ? 9.660 20.679 -6.661 1.00 23.21 163 GLU A O 1
ATOM 1287 N N . LEU A 1 164 ? 11.198 21.219 -8.215 1.00 23.82 164 LEU A N 1
ATOM 1288 C CA . LEU A 1 164 ? 11.642 22.443 -7.570 1.00 25.10 164 LEU A CA 1
ATOM 1289 C C . LEU A 1 164 ? 10.528 23.492 -7.541 1.00 27.08 164 LEU A C 1
ATOM 1290 O O . LEU A 1 164 ? 10.299 24.140 -6.518 1.00 27.33 164 LEU A O 1
ATOM 1295 N N . ALA A 1 165 ? 9.830 23.635 -8.664 1.00 28.47 165 ALA A N 1
ATOM 1296 C CA . ALA A 1 165 ? 8.759 24.618 -8.805 1.00 30.86 165 ALA A CA 1
ATOM 1297 C C . ALA A 1 165 ? 7.743 24.640 -7.665 1.00 32.09 165 ALA A C 1
ATOM 1298 O O . ALA A 1 165 ? 7.266 25.704 -7.274 1.00 33.21 165 ALA A O 1
ATOM 1300 N N . VAL A 1 166 ? 7.408 23.475 -7.129 1.00 34.15 166 VAL A N 1
ATOM 1301 C CA . VAL A 1 166 ? 6.434 23.413 -6.048 1.00 37.22 166 VAL A CA 1
ATOM 1302 C C . VAL A 1 166 ? 6.922 24.046 -4.746 1.00 36.59 166 VAL A C 1
ATOM 1303 O O . VAL A 1 166 ? 6.149 24.672 -4.026 1.00 39.10 166 VAL A O 1
ATOM 1307 N N . LEU A 1 167 ? 8.210 23.898 -4.459 1.00 36.47 167 LEU A N 1
ATOM 1308 C CA . LEU A 1 167 ? 8.794 24.413 -3.219 1.00 35.48 167 LEU A CA 1
ATOM 1309 C C . LEU A 1 167 ? 8.875 25.934 -3.071 1.00 35.42 167 LEU A C 1
ATOM 1310 O O . LEU A 1 167 ? 9.210 26.647 -4.015 1.00 35.13 167 LEU A O 1
ATOM 1315 N N . ASP A 1 168 ? 8.573 26.410 -1.863 1.00 35.52 168 ASP A N 1
ATOM 1316 C CA . ASP A 1 168 ? 8.598 27.833 -1.529 1.00 35.70 168 ASP A CA 1
ATOM 1317 C C . ASP A 1 168 ? 9.968 28.170 -0.934 1.00 34.63 168 ASP A C 1
ATOM 1318 O O . ASP A 1 168 ? 10.347 27.628 0.104 1.00 34.61 168 ASP A O 1
ATOM 1323 N N . VAL A 1 169 ? 10.709 29.059 -1.593 1.00 32.90 169 VAL A N 1
ATOM 1324 C CA . VAL A 1 169 ? 12.043 29.428 -1.124 1.00 31.08 169 VAL A CA 1
ATOM 1325 C C . VAL A 1 169 ? 12.214 30.899 -0.760 1.00 32.24 169 VAL A C 1
ATOM 1326 O O . VAL A 1 169 ? 13.099 31.249 0.021 1.00 31.07 169 VAL A O 1
ATOM 1330 N N . ALA A 1 170 ? 11.375 31.755 -1.332 1.00 33.39 170 ALA A N 1
ATOM 1331 C CA . ALA A 1 170 ? 11.431 33.188 -1.051 1.00 37.22 170 ALA A CA 1
ATOM 1332 C C . ALA A 1 170 ? 10.045 33.662 -0.622 1.00 40.14 170 ALA A C 1
ATOM 1333 O O . ALA A 1 170 ? 9.036 33.031 -0.949 1.00 42.77 170 ALA A O 1
ATOM 1335 N N . GLY A 1 171 ? 9.989 34.765 0.113 1.00 44.10 171 GLY A N 1
ATOM 1336 C CA . GLY A 1 171 ? 8.702 35.264 0.560 1.00 48.63 171 GLY A CA 1
ATOM 1337 C C . GLY A 1 171 ? 8.272 34.715 1.909 1.00 50.90 171 GLY A C 1
ATOM 1338 O O . GLY A 1 171 ? 7.738 35.457 2.735 1.00 52.78 171 GLY A O 1
ATOM 1339 N N . HIS A 1 172 ? 8.486 33.424 2.147 1.00 52.79 172 HIS A N 1
ATOM 1340 C CA . HIS A 1 172 ? 8.106 32.835 3.430 1.00 54.02 172 HIS A CA 1
ATOM 1341 C C . HIS A 1 172 ? 9.151 31.930 4.051 1.00 53.25 172 HIS A C 1
ATOM 1342 O O . HIS A 1 172 ? 9.152 31.726 5.262 1.00 53.57 172 HIS A O 1
ATOM 1349 N N . ALA A 1 173 ? 10.032 31.379 3.226 1.00 51.97 173 ALA A N 1
ATOM 1350 C CA . ALA A 1 173 ? 11.078 30.526 3.753 1.00 50.87 173 ALA A CA 1
ATOM 1351 C C . ALA A 1 173 ? 11.800 31.394 4.768 1.00 50.49 173 ALA A C 1
ATOM 1352 O O . ALA A 1 173 ? 12.233 30.927 5.819 1.00 51.26 173 ALA A O 1
ATOM 1354 N N . GLY A 1 174 ? 11.889 32.681 4.457 1.00 49.82 174 GLY A N 1
ATOM 1355 C CA . GLY A 1 174 ? 12.581 33.588 5.344 1.00 47.32 174 GLY A CA 1
ATOM 1356 C C . GLY A 1 174 ? 13.985 33.039 5.432 1.00 45.84 174 GLY A C 1
ATOM 1357 O O . GLY A 1 174 ? 14.531 32.560 4.435 1.00 44.05 174 GLY A O 1
ATOM 1358 N N . ASP A 1 175 ? 14.567 33.079 6.622 1.00 43.97 175 ASP A N 1
ATOM 1359 C CA . ASP A 1 175 ? 15.912 32.570 6.802 1.00 41.85 175 ASP A CA 1
ATOM 1360 C C . ASP A 1 175 ? 15.941 31.033 6.802 1.00 39.51 175 ASP A C 1
ATOM 1361 O O . ASP A 1 175 ? 17.001 30.428 6.981 1.00 36.58 175 ASP A O 1
ATOM 1374 N N . LEU A 1 177 ? 15.312 29.142 4.210 1.00 28.02 177 LEU A N 1
ATOM 1375 C CA . LEU A 1 177 ? 15.969 28.751 2.973 1.00 25.15 177 LEU A CA 1
ATOM 1376 C C . LEU A 1 177 ? 17.468 28.676 3.225 1.00 23.63 177 LEU A C 1
ATOM 1377 O O . LEU A 1 177 ? 18.129 27.732 2.803 1.00 22.67 177 LEU A O 1
ATOM 1382 N N . GLY A 1 178 ? 17.997 29.672 3.923 1.00 22.27 178 GLY A N 1
ATOM 1383 C CA . GLY A 1 178 ? 19.414 29.679 4.227 1.00 22.04 178 GLY A CA 1
ATOM 1384 C C . GLY A 1 178 ? 19.844 28.397 4.922 1.00 22.38 178 GLY A C 1
ATOM 1385 O O . GLY A 1 178 ? 20.798 27.740 4.496 1.00 21.16 178 GLY A O 1
ATOM 1386 N N . ASP A 1 179 ? 19.142 28.031 5.990 1.00 21.49 179 ASP A N 1
ATOM 1387 C CA . ASP A 1 179 ? 19.484 26.821 6.721 1.00 22.88 179 ASP A CA 1
ATOM 1388 C C . ASP A 1 179 ? 19.292 25.580 5.873 1.00 21.13 179 ASP A C 1
ATOM 1389 O O . ASP A 1 179 ? 20.091 24.647 5.948 1.00 18.24 179 ASP A O 1
ATOM 1394 N N . ALA A 1 180 ? 18.233 25.565 5.070 1.00 20.03 180 ALA A N 1
ATOM 1395 C CA . ALA A 1 180 ? 17.969 24.422 4.208 1.00 19.53 180 ALA A CA 1
ATOM 1396 C C . ALA A 1 180 ? 19.105 24.261 3.201 1.00 17.38 180 ALA A C 1
ATOM 1397 O O . ALA A 1 180 ? 19.558 23.157 2.931 1.00 18.43 180 ALA A O 1
ATOM 1399 N N . TYR A 1 181 ? 19.561 25.376 2.650 1.00 17.89 181 TYR A N 1
ATOM 1400 C CA . TYR A 1 181 ? 20.642 25.370 1.672 1.00 17.74 181 TYR A CA 1
ATOM 1401 C C . TYR A 1 181 ? 21.906 24.848 2.333 1.00 17.75 181 TYR A C 1
ATOM 1402 O O . TYR A 1 181 ? 22.694 24.106 1.730 1.00 17.48 181 TYR A O 1
ATOM 1411 N N . GLU A 1 182 ? 22.088 25.257 3.582 1.00 17.03 182 GLU A N 1
ATOM 1412 C CA . GLU A 1 182 ? 23.241 24.857 4.363 1.00 18.42 182 GLU A CA 1
ATOM 1413 C C . GLU A 1 182 ? 23.187 23.345 4.566 1.00 18.96 182 GLU A C 1
ATOM 1414 O O . GLU A 1 182 ? 24.217 22.667 4.480 1.00 16.05 182 GLU A O 1
ATOM 1420 N N . TYR A 1 183 ? 21.987 22.819 4.835 1.00 18.56 183 TYR A N 1
ATOM 1421 C CA . TYR A 1 183 ? 21.832 21.380 5.026 1.00 18.80 183 TYR A CA 1
ATOM 1422 C C . TYR A 1 183 ? 22.212 20.667 3.738 1.00 16.87 183 TYR A C 1
ATOM 1423 O O . TYR A 1 183 ? 22.864 19.630 3.771 1.00 17.50 183 TYR A O 1
ATOM 1432 N N . LEU A 1 184 ? 21.802 21.222 2.601 1.00 17.33 184 LEU A N 1
ATOM 1433 C CA . LEU A 1 184 ? 22.127 20.613 1.312 1.00 18.01 184 LEU A CA 1
ATOM 1434 C C . LEU A 1 184 ? 23.640 20.520 1.148 1.00 17.99 184 LEU A C 1
ATOM 1435 O O . LEU A 1 184 ? 24.167 19.467 0.788 1.00 18.21 184 LEU A O 1
ATOM 1440 N N . ILE A 1 185 ? 24.336 21.622 1.415 1.00 17.14 185 ILE A N 1
ATOM 1441 C CA . ILE A 1 185 ? 25.791 21.642 1.291 1.00 16.35 185 ILE A CA 1
ATOM 1442 C C . ILE A 1 185 ? 26.415 20.612 2.229 1.00 16.61 185 ILE A C 1
ATOM 1443 O O . ILE A 1 185 ? 27.331 19.882 1.848 1.00 16.55 185 ILE A O 1
ATOM 1448 N N . GLY A 1 186 ? 25.917 20.556 3.458 1.00 17.78 186 GLY A N 1
ATOM 1449 C CA . GLY A 1 186 ? 26.438 19.595 4.408 1.00 19.65 186 GLY A CA 1
ATOM 1450 C C . GLY A 1 186 ? 26.260 18.180 3.890 1.00 21.14 186 GLY A C 1
ATOM 1451 O O . GLY A 1 186 ? 27.176 17.360 3.975 1.00 21.66 186 GLY A O 1
ATOM 1452 N N . GLN A 1 187 ? 25.082 17.895 3.339 1.00 22.39 187 GLN A N 1
ATOM 1453 C CA . GLN A 1 187 ? 24.787 16.565 2.815 1.00 23.29 187 GLN A CA 1
ATOM 1454 C C . GLN A 1 187 ? 25.742 16.214 1.680 1.00 23.26 187 GLN A C 1
ATOM 1455 O O . GLN A 1 187 ? 26.216 15.086 1.596 1.00 23.09 187 GLN A O 1
ATOM 1461 N N . PHE A 1 188 ? 26.033 17.175 0.808 1.00 22.74 188 PHE A N 1
ATOM 1462 C CA . PHE A 1 188 ? 26.962 16.916 -0.287 1.00 24.59 188 PHE A CA 1
ATOM 1463 C C . PHE A 1 188 ? 28.372 16.697 0.254 1.00 25.37 188 PHE A C 1
ATOM 1464 O O . PHE A 1 188 ? 29.178 15.987 -0.353 1.00 27.90 188 PHE A O 1
ATOM 1472 N N . ALA A 1 189 ? 28.664 17.306 1.401 1.00 26.84 189 ALA A N 1
ATOM 1473 C CA . ALA A 1 189 ? 29.980 17.176 2.024 1.00 28.15 189 ALA A CA 1
ATOM 1474 C C . ALA A 1 189 ? 30.248 15.718 2.361 1.00 29.06 189 ALA A C 1
ATOM 1475 O O . ALA A 1 189 ? 31.365 15.230 2.208 1.00 31.63 189 ALA A O 1
ATOM 1477 N N . THR A 1 190 ? 29.219 15.025 2.830 1.00 31.67 190 THR A N 1
ATOM 1478 C CA . THR A 1 190 ? 29.353 13.612 3.145 1.00 33.02 190 THR A CA 1
ATOM 1479 C C . THR A 1 190 ? 29.466 12.897 1.796 1.00 31.45 190 THR A C 1
ATOM 1480 O O . THR A 1 190 ? 28.491 12.331 1.298 1.00 34.63 190 THR A O 1
ATOM 1484 N N . ASP A 1 191 ? 30.655 12.962 1.200 1.00 30.87 191 ASP A N 1
ATOM 1485 C CA . ASP A 1 191 ? 30.948 12.344 -0.097 1.00 27.27 191 ASP A CA 1
ATOM 1486 C C . ASP A 1 191 ? 32.220 12.958 -0.677 1.00 26.85 191 ASP A C 1
ATOM 1487 O O . ASP A 1 191 ? 32.177 14.030 -1.295 1.00 29.03 191 ASP A O 1
ATOM 1489 N N . LYS A 1 195 ? 36.633 12.394 -0.266 1.00 47.97 195 LYS A N 1
ATOM 1490 C CA . LYS A 1 195 ? 37.843 13.192 -0.442 1.00 47.60 195 LYS A CA 1
ATOM 1491 C C . LYS A 1 195 ? 38.598 13.340 0.877 1.00 47.37 195 LYS A C 1
ATOM 1492 O O . LYS A 1 195 ? 38.238 12.716 1.877 1.00 44.88 195 LYS A O 1
ATOM 1494 N N . ALA A 1 196 ? 39.644 14.168 0.864 1.00 47.25 196 ALA A N 1
ATOM 1495 C CA . ALA A 1 196 ? 40.455 14.426 2.055 1.00 47.73 196 ALA A CA 1
ATOM 1496 C C . ALA A 1 196 ? 41.214 15.766 1.996 1.00 46.76 196 ALA A C 1
ATOM 1497 O O . ALA A 1 196 ? 42.446 15.792 2.041 1.00 48.80 196 ALA A O 1
ATOM 1499 N N . GLY A 1 197 ? 40.467 16.869 1.898 1.00 44.70 197 GLY A N 1
ATOM 1500 C CA . GLY A 1 197 ? 41.060 18.203 1.855 1.00 40.02 197 GLY A CA 1
ATOM 1501 C C . GLY A 1 197 ? 40.341 19.175 2.789 1.00 37.02 197 GLY A C 1
ATOM 1502 O O . GLY A 1 197 ? 40.445 19.064 4.009 1.00 34.73 197 GLY A O 1
ATOM 1503 N N . GLU A 1 198 ? 39.617 20.139 2.228 1.00 35.11 198 GLU A N 1
ATOM 1504 C CA . GLU A 1 198 ? 38.861 21.092 3.043 1.00 33.75 198 GLU A CA 1
ATOM 1505 C C . GLU A 1 198 ? 37.528 20.430 3.430 1.00 33.30 198 GLU A C 1
ATOM 1506 O O . GLU A 1 198 ? 36.654 20.240 2.581 1.00 33.54 198 GLU A O 1
ATOM 1512 N N . PHE A 1 199 ? 37.375 20.074 4.703 1.00 31.46 199 PHE A N 1
ATOM 1513 C CA . PHE A 1 199 ? 36.148 19.419 5.156 1.00 29.74 199 PHE A CA 1
ATOM 1514 C C . PHE A 1 199 ? 35.084 20.365 5.702 1.00 28.06 199 PHE A C 1
ATOM 1515 O O . PHE A 1 199 ? 35.389 21.432 6.234 1.00 27.55 199 PHE A O 1
ATOM 1523 N N . TYR A 1 200 ? 33.826 19.953 5.575 1.00 25.50 200 TYR A N 1
ATOM 1524 C CA . TYR A 1 200 ? 32.706 20.748 6.060 1.00 22.87 200 TYR A CA 1
ATOM 1525 C C . TYR A 1 200 ? 32.758 20.815 7.587 1.00 22.03 200 TYR A C 1
ATOM 1526 O O . TYR A 1 200 ? 32.980 19.805 8.259 1.00 21.25 200 TYR A O 1
ATOM 1535 N N . THR A 1 201 ? 32.569 22.005 8.142 1.00 20.01 201 THR A N 1
ATOM 1536 C CA . THR A 1 201 ? 32.613 22.138 9.588 1.00 19.24 201 THR A CA 1
ATOM 1537 C C . THR A 1 201 ? 31.232 21.870 10.167 1.00 19.68 201 THR A C 1
ATOM 1538 O O . THR A 1 201 ? 30.268 22.567 9.853 1.00 19.06 201 THR A O 1
ATOM 1542 N N . PRO A 1 202 ? 31.118 20.837 11.013 1.00 20.38 202 PRO A N 1
ATOM 1543 C CA . PRO A 1 202 ? 29.850 20.467 11.646 1.00 20.89 202 PRO A CA 1
ATOM 1544 C C . PRO A 1 202 ? 29.260 21.665 12.388 1.00 20.33 202 PRO A C 1
ATOM 1545 O O . PRO A 1 202 ? 29.970 22.378 13.096 1.00 19.81 202 PRO A O 1
ATOM 1549 N N . GLN A 1 203 ? 27.960 21.871 12.220 1.00 20.36 203 GLN A N 1
ATOM 1550 C CA . GLN A 1 203 ? 27.245 22.985 12.833 1.00 21.46 203 GLN A CA 1
ATOM 1551 C C . GLN A 1 203 ? 27.558 23.217 14.318 1.00 19.77 203 GLN A C 1
ATOM 1552 O O . GLN A 1 203 ? 27.805 24.351 14.729 1.00 18.73 203 GLN A O 1
ATOM 1558 N N . PRO A 1 204 ? 27.538 22.154 15.142 1.00 19.73 204 PRO A N 1
ATOM 1559 C CA . PRO A 1 204 ? 27.829 22.315 16.572 1.00 18.83 204 PRO A CA 1
ATOM 1560 C C . PRO A 1 204 ? 29.200 22.955 16.803 1.00 17.66 204 PRO A C 1
ATOM 1561 O O . PRO A 1 204 ? 29.350 23.831 17.657 1.00 16.60 204 PRO A O 1
ATOM 1565 N N . VAL A 1 205 ? 30.191 22.505 16.035 1.00 15.97 205 VAL A N 1
ATOM 1566 C CA . VAL A 1 205 ? 31.555 23.022 16.121 1.00 15.64 205 VAL A CA 1
ATOM 1567 C C . VAL A 1 205 ? 31.585 24.472 15.640 1.00 15.82 205 VAL A C 1
ATOM 1568 O O . VAL A 1 205 ? 32.238 25.326 16.241 1.00 15.65 205 VAL A O 1
ATOM 1572 N N . ALA A 1 206 ? 30.874 24.738 14.547 1.00 16.46 206 ALA A N 1
ATOM 1573 C CA . ALA A 1 206 ? 30.805 26.079 13.979 1.00 16.30 206 ALA A CA 1
ATOM 1574 C C . ALA A 1 206 ? 30.215 27.030 15.013 1.00 16.00 206 ALA A C 1
ATOM 1575 O O . ALA A 1 206 ? 30.707 28.147 15.197 1.00 14.13 206 ALA A O 1
ATOM 1577 N N . LYS A 1 207 ? 29.160 26.571 15.682 1.00 15.25 207 LYS A N 1
ATOM 1578 C CA . LYS A 1 207 ? 28.486 27.356 16.710 1.00 15.34 207 LYS A CA 1
ATOM 1579 C C . LYS A 1 207 ? 29.445 27.736 17.840 1.00 14.15 207 LYS A C 1
ATOM 1580 O O . LYS A 1 207 ? 29.525 28.905 18.228 1.00 14.08 207 LYS A O 1
ATOM 1586 N N . LEU A 1 208 ? 30.169 26.747 18.363 1.00 13.23 208 LEU A N 1
ATOM 1587 C CA . LEU A 1 208 ? 31.128 26.973 19.443 1.00 12.27 208 LEU A CA 1
ATOM 1588 C C . LEU A 1 208 ? 32.168 28.023 19.046 1.00 11.63 208 LEU A C 1
ATOM 1589 O O . LEU A 1 208 ? 32.419 28.972 19.780 1.00 11.66 208 LEU A O 1
ATOM 1602 N N . THR A 1 210 ? 32.029 30.260 16.609 1.00 10.84 210 THR A N 1
ATOM 1603 C CA . THR A 1 210 ? 31.428 31.562 16.358 1.00 12.73 210 THR A CA 1
ATOM 1604 C C . THR A 1 210 ? 30.973 32.282 17.631 1.00 13.96 210 THR A C 1
ATOM 1605 O O . THR A 1 210 ? 31.134 33.498 17.751 1.00 13.27 210 THR A O 1
ATOM 1609 N N . GLN A 1 211 ? 30.411 31.541 18.581 1.00 13.54 211 GLN A N 1
ATOM 1610 C CA . GLN A 1 211 ? 29.968 32.160 19.822 1.00 14.62 211 GLN A CA 1
ATOM 1611 C C . GLN A 1 211 ? 31.162 32.724 20.574 1.00 13.67 211 GLN A C 1
ATOM 1612 O O . GLN A 1 211 ? 31.069 33.776 21.193 1.00 15.38 211 GLN A O 1
ATOM 1618 N N . ILE A 1 212 ? 32.282 32.014 20.522 1.00 14.35 212 ILE A N 1
ATOM 1619 C CA . ILE A 1 212 ? 33.499 32.454 21.190 1.00 12.85 212 ILE A CA 1
ATOM 1620 C C . ILE A 1 212 ? 34.046 33.719 20.521 1.00 13.83 212 ILE A C 1
ATOM 1621 O O . ILE A 1 212 ? 34.445 34.666 21.200 1.00 12.53 212 ILE A O 1
ATOM 1626 N N . ALA A 1 213 ? 34.040 33.742 19.190 1.00 13.66 213 ALA A N 1
ATOM 1627 C CA . ALA A 1 213 ? 34.540 34.893 18.446 1.00 13.21 213 ALA A CA 1
ATOM 1628 C C . ALA A 1 213 ? 33.728 36.152 18.728 1.00 13.90 213 ALA A C 1
ATOM 1629 O O . ALA A 1 213 ? 34.298 37.239 18.874 1.00 13.63 213 ALA A O 1
ATOM 1631 N N . PHE A 1 214 ? 32.405 36.005 18.807 1.00 13.72 214 PHE A N 1
ATOM 1632 C CA . PHE A 1 214 ? 31.511 37.140 19.066 1.00 14.34 214 PHE A CA 1
ATOM 1633 C C . PHE A 1 214 ? 31.220 37.426 20.549 1.00 15.61 214 PHE A C 1
ATOM 1634 O O . PHE A 1 214 ? 30.558 38.414 20.869 1.00 14.15 214 PHE A O 1
ATOM 1642 N N . LEU A 1 215 ? 31.708 36.573 21.446 1.00 16.40 215 LEU A N 1
ATOM 1643 C CA . LEU A 1 215 ? 31.464 36.744 22.882 1.00 20.11 215 LEU A CA 1
ATOM 1644 C C . LEU A 1 215 ? 31.665 38.181 23.356 1.00 20.52 215 LEU A C 1
ATOM 1645 O O . LEU A 1 215 ? 32.743 38.752 23.198 1.00 19.83 215 LEU A O 1
ATOM 1650 N N . GLY A 1 216 ? 30.623 38.762 23.943 1.00 21.72 216 GLY A N 1
ATOM 1651 C CA . GLY A 1 216 ? 30.726 40.123 24.440 1.00 23.04 216 GLY A CA 1
ATOM 1652 C C . GLY A 1 216 ? 30.651 41.211 23.383 1.00 23.88 216 GLY A C 1
ATOM 1653 O O . GLY A 1 216 ? 30.760 42.395 23.698 1.00 25.96 216 GLY A O 1
ATOM 1654 N N . ARG A 1 217 ? 30.462 40.827 22.125 1.00 22.05 217 ARG A N 1
ATOM 1655 C CA . ARG A 1 217 ? 30.379 41.814 21.057 1.00 19.96 217 ARG A CA 1
ATOM 1656 C C . ARG A 1 217 ? 29.229 41.487 20.108 1.00 18.66 217 ARG A C 1
ATOM 1657 O O . ARG A 1 217 ? 29.254 41.836 18.932 1.00 17.21 217 ARG A O 1
ATOM 1665 N N . GLU A 1 218 ? 28.210 40.822 20.639 1.00 18.48 218 GLU A N 1
ATOM 1666 C CA . GLU A 1 218 ? 27.049 40.438 19.845 1.00 18.32 218 GLU A CA 1
ATOM 1667 C C . GLU A 1 218 ? 26.288 41.645 19.302 1.00 18.32 218 GLU A C 1
ATOM 1668 O O . GLU A 1 218 ? 25.568 41.537 18.308 1.00 17.68 218 GLU A O 1
ATOM 1674 N N . ASP A 1 219 ? 26.449 42.797 19.942 1.00 18.19 219 ASP A N 1
ATOM 1675 C CA . ASP A 1 219 ? 25.746 43.988 19.486 1.00 19.70 219 ASP A CA 1
ATOM 1676 C C . ASP A 1 219 ? 26.615 44.928 18.666 1.00 18.76 219 ASP A C 1
ATOM 1677 O O . ASP A 1 219 ? 26.141 45.965 18.220 1.00 19.74 219 ASP A O 1
ATOM 1682 N N . LYS A 1 220 ? 27.877 44.568 18.451 1.00 18.45 220 LYS A N 1
ATOM 1683 C CA . LYS A 1 220 ? 28.771 45.429 17.675 1.00 19.29 220 LYS A CA 1
ATOM 1684 C C . LYS A 1 220 ? 28.354 45.487 16.214 1.00 19.44 220 LYS A C 1
ATOM 1685 O O . LYS A 1 220 ? 28.207 44.452 15.565 1.00 20.73 220 LYS A O 1
ATOM 1691 N N . GLN A 1 221 ? 28.146 46.697 15.704 1.00 18.91 221 GLN A N 1
ATOM 1692 C CA . GLN A 1 221 ? 27.776 46.881 14.308 1.00 19.22 221 GLN A CA 1
ATOM 1693 C C . GLN A 1 221 ? 29.075 47.003 13.520 1.00 18.43 221 GLN A C 1
ATOM 1694 O O . GLN A 1 221 ? 30.034 47.612 13.995 1.00 18.85 221 GLN A O 1
ATOM 1700 N N . GLY A 1 222 ? 29.114 46.424 12.325 1.00 16.67 222 GLY A N 1
ATOM 1701 C CA . GLY A 1 222 ? 30.323 46.495 11.522 1.00 15.71 222 GLY A CA 1
ATOM 1702 C C . GLY A 1 222 ? 31.407 45.526 11.977 1.00 15.77 222 GLY A C 1
ATOM 1703 O O . GLY A 1 222 ? 32.583 45.701 11.655 1.00 17.80 222 GLY A O 1
ATOM 1704 N N . PHE A 1 223 ? 31.021 44.506 12.734 1.00 14.61 223 PHE A N 1
ATOM 1705 C CA . PHE A 1 223 ? 31.976 43.512 13.208 1.00 14.56 223 PHE A CA 1
ATOM 1706 C C . PHE A 1 223 ? 32.590 42.865 11.960 1.00 13.93 223 PHE A C 1
ATOM 1707 O O . PHE A 1 223 ? 31.863 42.413 11.075 1.00 13.02 223 PHE A O 1
ATOM 1715 N N . THR A 1 224 ? 33.918 42.837 11.877 1.00 13.25 224 THR A N 1
ATOM 1716 C CA . THR A 1 224 ? 34.583 42.241 10.719 1.00 12.50 224 THR A CA 1
ATOM 1717 C C . THR A 1 224 ? 35.018 40.803 11.017 1.00 11.58 224 THR A C 1
ATOM 1718 O O . THR A 1 224 ? 35.703 40.541 11.998 1.00 9.57 224 THR A O 1
ATOM 1722 N N . LEU A 1 225 ? 34.623 39.883 10.140 1.00 12.77 225 LEU A N 1
ATOM 1723 C CA . LEU A 1 225 ? 34.904 38.461 10.301 1.00 11.84 225 LEU A CA 1
ATOM 1724 C C . LEU A 1 225 ? 35.694 37.895 9.122 1.00 11.53 225 LEU A C 1
ATOM 1725 O O . LEU A 1 225 ? 35.274 38.015 7.974 1.00 12.75 225 LEU A O 1
ATOM 1730 N N . TYR A 1 226 ? 36.815 37.243 9.410 1.00 10.64 226 TYR A N 1
ATOM 1731 C CA . TYR A 1 226 ? 37.673 36.697 8.359 1.00 10.19 226 TYR A CA 1
ATOM 1732 C C . TYR A 1 226 ? 37.926 35.189 8.408 1.00 9.72 226 TYR A C 1
ATOM 1733 O O . TYR A 1 226 ? 38.215 34.633 9.465 1.00 8.79 226 TYR A O 1
ATOM 1742 N N . ASP A 1 227 ? 37.803 34.532 7.255 1.00 10.00 227 ASP A N 1
ATOM 1743 C CA . ASP A 1 227 ? 38.105 33.098 7.139 1.00 13.01 227 ASP A CA 1
ATOM 1744 C C . ASP A 1 227 ? 38.974 32.980 5.881 1.00 12.55 227 ASP A C 1
ATOM 1745 O O . ASP A 1 227 ? 38.486 33.176 4.765 1.00 13.25 227 ASP A O 1
ATOM 1750 N N . ALA A 1 228 ? 40.254 32.664 6.062 1.00 13.78 228 ALA A N 1
ATOM 1751 C CA . ALA A 1 228 ? 41.187 32.546 4.934 1.00 14.58 228 ALA A CA 1
ATOM 1752 C C . ALA A 1 228 ? 41.142 31.211 4.196 1.00 14.79 228 ALA A C 1
ATOM 1753 O O . ALA A 1 228 ? 41.915 30.984 3.273 1.00 16.27 228 ALA A O 1
ATOM 1755 N N . THR A 1 229 ? 40.252 30.323 4.621 1.00 14.46 229 THR A N 1
ATOM 1756 C CA . THR A 1 229 ? 40.076 29.025 3.981 1.00 13.79 229 THR A CA 1
ATOM 1757 C C . THR A 1 229 ? 38.595 28.719 4.161 1.00 13.53 229 THR A C 1
ATOM 1758 O O . THR A 1 229 ? 38.209 27.666 4.663 1.00 12.89 229 THR A O 1
ATOM 1770 N N . GLY A 1 231 ? 36.021 27.816 2.229 1.00 13.41 231 GLY A N 1
ATOM 1771 C CA . GLY A 1 231 ? 35.270 26.722 1.638 1.00 11.96 231 GLY A CA 1
ATOM 1772 C C . GLY A 1 231 ? 33.954 27.279 1.125 1.00 13.38 231 GLY A C 1
ATOM 1773 O O . GLY A 1 231 ? 33.948 28.306 0.449 1.00 14.65 231 GLY A O 1
ATOM 1774 N N . SER A 1 232 ? 32.844 26.621 1.461 1.00 13.24 232 SER A N 1
ATOM 1775 C CA . SER A 1 232 ? 31.503 27.055 1.039 1.00 14.21 232 SER A CA 1
ATOM 1776 C C . SER A 1 232 ? 30.967 28.264 1.815 1.00 12.66 232 SER A C 1
ATOM 1777 O O . SER A 1 232 ? 29.828 28.691 1.604 1.00 11.81 232 SER A O 1
ATOM 1780 N N . GLY A 1 233 ? 31.776 28.799 2.721 1.00 11.68 233 GLY A N 1
ATOM 1781 C CA . GLY A 1 233 ? 31.360 29.960 3.496 1.00 13.83 233 GLY A CA 1
ATOM 1782 C C . GLY A 1 233 ? 30.462 29.634 4.673 1.00 12.95 233 GLY A C 1
ATOM 1783 O O . GLY A 1 233 ? 30.073 30.513 5.441 1.00 13.64 233 GLY A O 1
ATOM 1784 N N . SER A 1 234 ? 30.156 28.353 4.817 1.00 13.81 234 SER A N 1
ATOM 1785 C CA . SER A 1 234 ? 29.292 27.861 5.876 1.00 14.30 234 SER A CA 1
ATOM 1786 C C . SER A 1 234 ? 29.726 28.239 7.287 1.00 14.51 234 SER A C 1
ATOM 1787 O O . SER A 1 234 ? 28.887 28.564 8.128 1.00 13.87 234 SER A O 1
ATOM 1790 N N . LEU A 1 235 ? 31.028 28.191 7.549 1.00 13.90 235 LEU A N 1
ATOM 1791 C CA . LEU A 1 235 ? 31.538 28.543 8.868 1.00 12.43 235 LEU A CA 1
ATOM 1792 C C . LEU A 1 235 ? 31.272 30.025 9.142 1.00 11.18 235 LEU A C 1
ATOM 1793 O O . LEU A 1 235 ? 30.694 30.375 10.170 1.00 10.08 235 LEU A O 1
ATOM 1798 N N . LEU A 1 236 ? 31.678 30.888 8.215 1.00 10.83 236 LEU A N 1
ATOM 1799 C CA . LEU A 1 236 ? 31.476 32.330 8.358 1.00 10.15 236 LEU A CA 1
ATOM 1800 C C . LEU A 1 236 ? 30.015 32.709 8.608 1.00 9.48 236 LEU A C 1
ATOM 1801 O O . LEU A 1 236 ? 29.710 33.490 9.513 1.00 10.63 236 LEU A O 1
ATOM 1806 N N . LEU A 1 237 ? 29.115 32.156 7.800 1.00 9.56 237 LEU A N 1
ATOM 1807 C CA . LEU A 1 237 ? 27.695 32.479 7.905 1.00 11.12 237 LEU A CA 1
ATOM 1808 C C . LEU A 1 237 ? 27.031 32.152 9.243 1.00 12.03 237 LEU A C 1
ATOM 1809 O O . LEU A 1 237 ? 25.865 32.466 9.454 1.00 9.97 237 LEU A O 1
ATOM 1814 N N . ASN A 1 238 ? 27.772 31.531 10.152 1.00 12.95 238 ASN A N 1
ATOM 1815 C CA . ASN A 1 238 ? 27.217 31.246 11.464 1.00 14.95 238 ASN A CA 1
ATOM 1816 C C . ASN A 1 238 ? 27.070 32.569 12.203 1.00 14.90 238 ASN A C 1
ATOM 1817 O O . ASN A 1 238 ? 26.373 32.659 13.216 1.00 15.98 238 ASN A O 1
ATOM 1822 N N . ALA A 1 239 ? 27.735 33.595 11.681 1.00 13.34 239 ALA A N 1
ATOM 1823 C CA . ALA A 1 239 ? 27.677 34.920 12.273 1.00 13.72 239 ALA A CA 1
ATOM 1824 C C . ALA A 1 239 ? 26.251 35.453 12.182 1.00 14.55 239 ALA A C 1
ATOM 1825 O O . ALA A 1 239 ? 25.807 36.212 13.046 1.00 13.01 239 ALA A O 1
ATOM 1827 N N . LYS A 1 240 ? 25.534 35.044 11.139 1.00 14.46 240 LYS A N 1
ATOM 1828 C CA . LYS A 1 240 ? 24.170 35.498 10.943 1.00 17.07 240 LYS A CA 1
ATOM 1829 C C . LYS A 1 240 ? 23.280 35.169 12.133 1.00 18.87 240 LYS A C 1
ATOM 1830 O O . LYS A 1 240 ? 22.340 35.898 12.427 1.00 20.12 240 LYS A O 1
ATOM 1836 N N . ARG A 1 241 ? 23.571 34.077 12.826 1.00 19.64 241 ARG A N 1
ATOM 1837 C CA . ARG A 1 241 ? 22.742 33.708 13.958 1.00 20.97 241 ARG A CA 1
ATOM 1838 C C . ARG A 1 241 ? 23.275 34.094 15.329 1.00 20.35 241 ARG A C 1
ATOM 1839 O O . ARG A 1 241 ? 22.498 34.292 16.256 1.00 19.94 241 ARG A O 1
ATOM 1847 N N . TYR A 1 242 ? 24.588 34.231 15.462 1.00 19.18 242 TYR A N 1
ATOM 1848 C CA . TYR A 1 242 ? 25.147 34.555 16.762 1.00 18.58 242 TYR A CA 1
ATOM 1849 C C . TYR A 1 242 ? 25.468 36.022 17.007 1.00 18.78 242 TYR A C 1
ATOM 1850 O O . TYR A 1 242 ? 25.828 36.413 18.114 1.00 19.06 242 TYR A O 1
ATOM 1859 N N . SER A 1 243 ? 25.313 36.840 15.976 1.00 19.09 243 SER A N 1
ATOM 1860 C CA . SER A 1 243 ? 25.512 38.275 16.129 1.00 18.64 243 SER A CA 1
ATOM 1861 C C . SER A 1 243 ? 24.109 38.882 16.147 1.00 18.78 243 SER A C 1
ATOM 1862 O O . SER A 1 243 ? 23.228 38.409 15.422 1.00 17.84 243 SER A O 1
ATOM 1865 N N . ARG A 1 244 ? 23.894 39.905 16.973 1.00 17.83 244 ARG A N 1
ATOM 1866 C CA . ARG A 1 244 ? 22.585 40.561 17.040 1.00 19.29 244 ARG A CA 1
ATOM 1867 C C . ARG A 1 244 ? 22.494 41.692 16.023 1.00 17.36 244 ARG A C 1
ATOM 1868 O O . ARG A 1 244 ? 21.486 42.392 15.944 1.00 17.43 244 ARG A O 1
ATOM 1876 N N . GLN A 1 245 ? 23.563 41.865 15.255 1.00 16.85 245 GLN A N 1
ATOM 1877 C CA . GLN A 1 245 ? 23.634 42.891 14.215 1.00 18.48 245 GLN A CA 1
ATOM 1878 C C . GLN A 1 245 ? 24.105 42.178 12.947 1.00 18.40 245 GLN A C 1
ATOM 1879 O O . GLN A 1 245 ? 25.033 42.632 12.276 1.00 19.70 245 GLN A O 1
ATOM 1885 N N . PRO A 1 246 ? 23.451 41.061 12.595 1.00 16.75 246 PRO A N 1
ATOM 1886 C CA . PRO A 1 246 ? 23.792 40.256 11.416 1.00 16.40 246 PRO A CA 1
ATOM 1887 C C . PRO A 1 246 ? 23.885 40.968 10.075 1.00 15.55 246 PRO A C 1
ATOM 1888 O O . PRO A 1 246 ? 24.655 40.558 9.204 1.00 14.72 246 PRO A O 1
ATOM 1892 N N . GLN A 1 247 ? 23.113 42.027 9.891 1.00 15.02 247 GLN A N 1
ATOM 1893 C CA . GLN A 1 247 ? 23.147 42.719 8.616 1.00 16.30 247 GLN A CA 1
ATOM 1894 C C . GLN A 1 247 ? 24.252 43.770 8.485 1.00 16.41 247 GLN A C 1
ATOM 1895 O O . GLN A 1 247 ? 24.377 44.421 7.447 1.00 17.03 247 GLN A O 1
ATOM 1901 N N . THR A 1 248 ? 25.062 43.920 9.531 1.00 15.33 248 THR A N 1
ATOM 1902 C CA . THR A 1 248 ? 26.173 44.868 9.506 1.00 15.28 248 THR A CA 1
ATOM 1903 C C . THR A 1 248 ? 27.507 44.126 9.627 1.00 14.26 248 THR A C 1
ATOM 1904 O O . THR A 1 248 ? 28.579 44.729 9.602 1.00 12.06 248 THR A O 1
ATOM 1908 N N . VAL A 1 249 ? 27.431 42.809 9.767 1.00 13.74 249 VAL A N 1
ATOM 1909 C CA . VAL A 1 249 ? 28.633 41.991 9.855 1.00 12.85 249 VAL A CA 1
ATOM 1910 C C . VAL A 1 249 ? 29.334 42.070 8.493 1.00 11.78 249 VAL A C 1
ATOM 1911 O O . VAL A 1 249 ? 28.709 41.835 7.465 1.00 10.77 249 VAL A O 1
ATOM 1915 N N . VAL A 1 250 ? 30.616 42.415 8.480 1.00 11.83 250 VAL A N 1
ATOM 1916 C CA . VAL A 1 250 ? 31.357 42.495 7.220 1.00 12.72 250 VAL A CA 1
ATOM 1917 C C . VAL A 1 250 ? 32.202 41.231 7.080 1.00 11.94 250 VAL A C 1
ATOM 1918 O O . VAL A 1 250 ? 33.080 40.959 7.902 1.00 11.20 250 VAL A O 1
ATOM 1922 N N . TYR A 1 251 ? 31.924 40.467 6.030 1.00 11.47 251 TYR A N 1
ATOM 1923 C CA . TYR A 1 251 ? 32.597 39.197 5.785 1.00 10.94 251 TYR A CA 1
ATOM 1924 C C . TYR A 1 251 ? 33.778 39.272 4.830 1.00 12.72 251 TYR A C 1
ATOM 1925 O O . TYR A 1 251 ? 33.679 39.863 3.752 1.00 10.15 251 TYR A O 1
ATOM 1934 N N . PHE A 1 252 ? 34.888 38.663 5.240 1.00 12.12 252 PHE A N 1
ATOM 1935 C CA . PHE A 1 252 ? 36.094 38.582 4.422 1.00 14.16 252 PHE A CA 1
ATOM 1936 C C . PHE A 1 252 ? 36.413 37.096 4.351 1.00 14.42 252 PHE A C 1
ATOM 1937 O O . PHE A 1 252 ? 36.573 36.445 5.381 1.00 16.24 252 PHE A O 1
ATOM 1945 N N . GLY A 1 253 ? 36.482 36.555 3.141 1.00 14.68 253 GLY A N 1
ATOM 1946 C CA . GLY A 1 253 ? 36.771 35.141 2.992 1.00 15.49 253 GLY A CA 1
ATOM 1947 C C . GLY A 1 253 ? 37.577 34.825 1.750 1.00 17.40 253 GLY A C 1
ATOM 1948 O O . GLY A 1 253 ? 37.429 35.477 0.715 1.00 17.96 253 GLY A O 1
ATOM 1949 N N . GLN A 1 254 ? 38.430 33.813 1.852 1.00 16.53 254 GLN A N 1
ATOM 1950 C CA . GLN A 1 254 ? 39.270 33.408 0.733 1.00 17.42 254 GLN A CA 1
ATOM 1951 C C . GLN A 1 254 ? 39.184 31.897 0.525 1.00 17.23 254 GLN A C 1
ATOM 1952 O O . GLN A 1 254 ? 39.187 31.124 1.485 1.00 16.73 254 GLN A O 1
ATOM 1958 N N . GLU A 1 255 ? 39.099 31.491 -0.738 1.00 17.53 255 GLU A N 1
ATOM 1959 C CA . GLU A 1 255 ? 38.997 30.083 -1.110 1.00 17.67 255 GLU A CA 1
ATOM 1960 C C . GLU A 1 255 ? 39.795 29.843 -2.388 1.00 17.38 255 GLU A C 1
ATOM 1961 O O . GLU A 1 255 ? 39.755 30.667 -3.300 1.00 17.48 255 GLU A O 1
ATOM 1967 N N . LEU A 1 256 ? 40.512 28.725 -2.456 1.00 18.15 256 LEU A N 1
ATOM 1968 C CA . LEU A 1 256 ? 41.313 28.410 -3.639 1.00 19.80 256 LEU A CA 1
ATOM 1969 C C . LEU A 1 256 ? 40.505 27.749 -4.753 1.00 19.57 256 LEU A C 1
ATOM 1970 O O . LEU A 1 256 ? 40.628 28.121 -5.917 1.00 20.27 256 LEU A O 1
ATOM 1975 N N . ASN A 1 257 ? 39.684 26.766 -4.402 1.00 18.68 257 ASN A N 1
ATOM 1976 C CA . ASN A 1 257 ? 38.872 26.083 -5.402 1.00 19.43 257 ASN A CA 1
ATOM 1977 C C . ASN A 1 257 ? 37.793 27.012 -5.968 1.00 19.83 257 ASN A C 1
ATOM 1978 O O . ASN A 1 257 ? 36.881 27.437 -5.254 1.00 17.90 257 ASN A O 1
ATOM 1983 N N . THR A 1 258 ? 37.910 27.321 -7.255 1.00 19.70 258 THR A N 1
ATOM 1984 C CA . THR A 1 258 ? 36.972 28.207 -7.939 1.00 21.47 258 THR A CA 1
ATOM 1985 C C . THR A 1 258 ? 35.520 27.749 -7.858 1.00 21.17 258 THR A C 1
ATOM 1986 O O . THR A 1 258 ? 34.608 28.569 -7.728 1.00 21.02 258 THR A O 1
ATOM 1990 N N . SER A 1 259 ? 35.306 26.442 -7.957 1.00 19.33 259 SER A N 1
ATOM 1991 C CA . SER A 1 259 ? 33.962 25.899 -7.885 1.00 19.65 259 SER A CA 1
ATOM 1992 C C . SER A 1 259 ? 33.391 26.126 -6.487 1.00 18.50 259 SER A C 1
ATOM 1993 O O . SER A 1 259 ? 32.264 26.596 -6.337 1.00 19.49 259 SER A O 1
ATOM 1996 N N . THR A 1 260 ? 34.175 25.797 -5.465 1.00 16.55 260 THR A N 1
ATOM 1997 C CA . THR A 1 260 ? 33.744 25.982 -4.084 1.00 16.66 260 THR A CA 1
ATOM 1998 C C . THR A 1 260 ? 33.554 27.475 -3.818 1.00 17.21 260 THR A C 1
ATOM 1999 O O . THR A 1 260 ? 32.656 27.885 -3.075 1.00 15.54 260 THR A O 1
ATOM 2003 N N . TYR A 1 261 ? 34.402 28.283 -4.445 1.00 15.74 261 TYR A N 1
ATOM 2004 C CA . TYR A 1 261 ? 34.344 29.734 -4.306 1.00 14.99 261 TYR A CA 1
ATOM 2005 C C . TYR A 1 261 ? 32.974 30.232 -4.745 1.00 14.77 261 TYR A C 1
ATOM 2006 O O . TYR A 1 261 ? 32.332 31.029 -4.057 1.00 13.92 261 TYR A O 1
ATOM 2015 N N . ASN A 1 262 ? 32.530 29.749 -5.899 1.00 16.15 262 ASN A N 1
ATOM 2016 C CA . ASN A 1 262 ? 31.233 30.133 -6.428 1.00 15.74 262 ASN A CA 1
ATOM 2017 C C . ASN A 1 262 ? 30.112 29.690 -5.499 1.00 13.90 262 ASN A C 1
ATOM 2018 O O . ASN A 1 262 ? 29.153 30.423 -5.290 1.00 14.70 262 ASN A O 1
ATOM 2023 N N . LEU A 1 263 ? 30.238 28.500 -4.925 1.00 12.69 263 LEU A N 1
ATOM 2024 C CA . LEU A 1 263 ? 29.214 28.010 -4.010 1.00 14.65 263 LEU A CA 1
ATOM 2025 C C . LEU A 1 263 ? 29.105 28.992 -2.833 1.00 14.79 263 LEU A C 1
ATOM 2026 O O . LEU A 1 263 ? 28.005 29.333 -2.390 1.00 15.01 263 LEU A O 1
ATOM 2031 N N . ALA A 1 264 ? 30.252 29.450 -2.338 1.00 13.65 264 ALA A N 1
ATOM 2032 C CA . ALA A 1 264 ? 30.275 30.385 -1.219 1.00 14.19 264 ALA A CA 1
ATOM 2033 C C . ALA A 1 264 ? 29.585 31.693 -1.594 1.00 14.12 264 ALA A C 1
ATOM 2034 O O . ALA A 1 264 ? 28.865 32.276 -0.786 1.00 13.31 264 ALA A O 1
ATOM 2036 N N . ARG A 1 265 ? 29.793 32.151 -2.823 1.00 15.26 265 ARG A N 1
ATOM 2037 C CA . ARG A 1 265 ? 29.161 33.394 -3.246 1.00 16.23 265 ARG A CA 1
ATOM 2038 C C . ARG A 1 265 ? 27.650 33.216 -3.201 1.00 16.32 265 ARG A C 1
ATOM 2039 O O . ARG A 1 265 ? 26.924 34.117 -2.780 1.00 15.31 265 ARG A O 1
ATOM 2055 N N . ASN A 1 267 ? 25.996 30.934 -1.350 1.00 16.75 267 ASN A N 1
ATOM 2056 C CA . ASN A 1 267 ? 25.641 30.772 0.050 1.00 15.97 267 ASN A CA 1
ATOM 2057 C C . ASN A 1 267 ? 25.419 32.121 0.735 1.00 16.25 267 ASN A C 1
ATOM 2058 O O . ASN A 1 267 ? 24.484 32.277 1.519 1.00 15.88 267 ASN A O 1
ATOM 2071 N N . ILE A 1 269 ? 24.655 35.091 -0.720 1.00 18.06 269 ILE A N 1
ATOM 2072 C CA . ILE A 1 269 ? 23.467 35.739 -1.259 1.00 19.04 269 ILE A CA 1
ATOM 2073 C C . ILE A 1 269 ? 22.209 35.117 -0.660 1.00 19.14 269 ILE A C 1
ATOM 2074 O O . ILE A 1 269 ? 21.254 35.823 -0.343 1.00 19.17 269 ILE A O 1
ATOM 2079 N N . LEU A 1 270 ? 22.217 33.794 -0.498 1.00 19.15 270 LEU A N 1
ATOM 2080 C CA . LEU A 1 270 ? 21.063 33.079 0.047 1.00 19.68 270 LEU A CA 1
ATOM 2081 C C . LEU A 1 270 ? 20.847 33.266 1.543 1.00 19.57 270 LEU A C 1
ATOM 2082 O O . LEU A 1 270 ? 19.775 32.958 2.061 1.00 21.03 270 LEU A O 1
ATOM 2087 N N . HIS A 1 271 ? 21.865 33.747 2.244 1.00 18.00 271 HIS A N 1
ATOM 2088 C CA . HIS A 1 271 ? 21.714 33.988 3.664 1.00 17.30 271 HIS A CA 1
ATOM 2089 C C . HIS A 1 271 ? 21.395 35.456 3.870 1.00 17.49 271 HIS A C 1
ATOM 2090 O O . HIS A 1 271 ? 21.421 35.959 4.988 1.00 18.64 271 HIS A O 1
ATOM 2097 N N . GLY A 1 272 ? 21.106 36.136 2.766 1.00 17.57 272 GLY A N 1
ATOM 2098 C CA . GLY A 1 272 ? 20.747 37.538 2.814 1.00 17.62 272 GLY A CA 1
ATOM 2099 C C . GLY A 1 272 ? 21.831 38.514 3.219 1.00 18.17 272 GLY A C 1
ATOM 2100 O O . GLY A 1 272 ? 21.529 39.603 3.714 1.00 17.81 272 GLY A O 1
ATOM 2101 N N . VAL A 1 273 ? 23.089 38.150 3.017 1.00 17.67 273 VAL A N 1
ATOM 2102 C CA . VAL A 1 273 ? 24.167 39.060 3.369 1.00 18.16 273 VAL A CA 1
ATOM 2103 C C . VAL A 1 273 ? 24.198 40.193 2.355 1.00 19.73 273 VAL A C 1
ATOM 2104 O O . VAL A 1 273 ? 24.254 39.958 1.150 1.00 20.92 273 VAL A O 1
ATOM 2108 N N . PRO A 1 274 ? 24.158 41.444 2.832 1.00 20.84 274 PRO A N 1
ATOM 2109 C CA . PRO A 1 274 ? 24.182 42.589 1.923 1.00 21.32 274 PRO A CA 1
ATOM 2110 C C . PRO A 1 274 ? 25.414 42.584 1.029 1.00 23.47 274 PRO A C 1
ATOM 2111 O O . PRO A 1 274 ? 26.511 42.217 1.457 1.00 24.06 274 PRO A O 1
ATOM 2115 N N . ILE A 1 275 ? 25.215 43.002 -0.214 1.00 24.33 275 ILE A N 1
ATOM 2116 C CA . ILE A 1 275 ? 26.274 43.067 -1.208 1.00 25.64 275 ILE A CA 1
ATOM 2117 C C . ILE A 1 275 ? 27.510 43.814 -0.716 1.00 24.31 275 ILE A C 1
ATOM 2118 O O . ILE A 1 275 ? 28.638 43.367 -0.931 1.00 23.12 275 ILE A O 1
ATOM 2123 N N . GLU A 1 276 ? 27.296 44.945 -0.054 1.00 23.60 276 GLU A N 1
ATOM 2124 C CA . GLU A 1 276 ? 28.400 45.752 0.454 1.00 23.18 276 GLU A CA 1
ATOM 2125 C C . GLU A 1 276 ? 29.171 45.128 1.626 1.00 21.26 276 GLU A C 1
ATOM 2126 O O . GLU A 1 276 ? 30.227 45.632 2.005 1.00 20.92 276 GLU A O 1
ATOM 2132 N N . ASN A 1 277 ? 28.656 44.040 2.200 1.00 18.69 277 ASN A N 1
ATOM 2133 C CA . ASN A 1 277 ? 29.322 43.411 3.337 1.00 16.32 277 ASN A CA 1
ATOM 2134 C C . ASN A 1 277 ? 30.035 42.115 2.969 1.00 16.30 277 ASN A C 1
ATOM 2135 O O . ASN A 1 277 ? 30.420 41.328 3.834 1.00 15.63 277 ASN A O 1
ATOM 2140 N N . GLN A 1 278 ? 30.228 41.917 1.672 1.00 17.73 278 GLN A N 1
ATOM 2141 C CA . GLN A 1 278 ? 30.881 40.723 1.165 1.00 18.13 278 GLN A CA 1
ATOM 2142 C C . GLN A 1 278 ? 32.193 41.008 0.462 1.00 16.77 278 GLN A C 1
ATOM 2143 O O . GLN A 1 27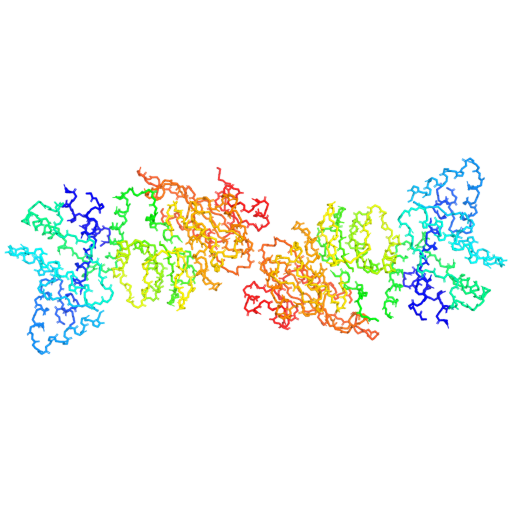8 ? 32.221 41.700 -0.547 1.00 16.24 278 GLN A O 1
ATOM 2149 N N . PHE A 1 279 ? 33.274 40.455 0.996 1.00 16.28 279 PHE A N 1
ATOM 2150 C CA . PHE A 1 279 ? 34.588 40.600 0.388 1.00 16.19 279 PHE A CA 1
ATOM 2151 C C . PHE A 1 279 ? 35.168 39.198 0.264 1.00 16.48 279 PHE A C 1
ATOM 2152 O O . PHE A 1 279 ? 35.818 38.696 1.183 1.00 14.44 279 PHE A O 1
ATOM 2160 N N . LEU A 1 280 ? 34.905 38.572 -0.883 1.00 18.13 280 LEU A N 1
ATOM 2161 C CA . LEU A 1 280 ? 35.359 37.214 -1.162 1.00 19.47 280 LEU A CA 1
ATOM 2162 C C . LEU A 1 280 ? 36.439 37.220 -2.236 1.00 19.36 280 LEU A C 1
ATOM 2163 O O . LEU A 1 280 ? 36.310 37.885 -3.261 1.00 19.62 280 LEU A O 1
ATOM 2168 N N . HIS A 1 281 ? 37.490 36.449 -1.997 1.00 18.94 281 HIS A N 1
ATOM 2169 C CA . HIS A 1 281 ? 38.634 36.379 -2.895 1.00 18.41 281 HIS A CA 1
ATOM 2170 C C . HIS A 1 281 ? 38.928 34.925 -3.265 1.00 18.54 281 HIS A C 1
ATOM 2171 O O . HIS A 1 281 ? 38.912 34.036 -2.412 1.00 18.40 281 HIS A O 1
ATOM 2178 N N . ASN A 1 282 ? 39.181 34.687 -4.546 1.00 19.53 282 ASN A N 1
ATOM 2179 C CA . ASN A 1 282 ? 39.497 33.348 -5.034 1.00 19.66 282 ASN A CA 1
ATOM 2180 C C . ASN A 1 282 ? 41.011 33.304 -5.260 1.00 20.57 282 ASN A C 1
ATOM 2181 O O . ASN A 1 282 ? 41.510 33.857 -6.243 1.00 19.92 282 ASN A O 1
ATOM 2186 N N . ALA A 1 283 ? 41.738 32.673 -4.337 1.00 20.32 283 ALA A N 1
ATOM 2187 C CA . ALA A 1 283 ? 43.195 32.578 -4.443 1.00 21.62 283 ALA A CA 1
ATOM 2188 C C . ALA A 1 283 ? 43.802 31.608 -3.424 1.00 22.93 283 ALA A C 1
ATOM 2189 O O . ALA A 1 283 ? 43.095 31.049 -2.582 1.00 23.34 283 ALA A O 1
ATOM 2191 N N . ASP A 1 284 ? 45.115 31.402 -3.510 1.00 23.43 284 ASP A N 1
ATOM 2192 C CA . ASP A 1 284 ? 45.809 30.515 -2.577 1.00 23.87 284 ASP A CA 1
ATOM 2193 C C . ASP A 1 284 ? 46.195 31.357 -1.369 1.00 23.35 284 ASP A C 1
ATOM 2194 O O . ASP A 1 284 ? 46.933 32.335 -1.489 1.00 21.32 284 ASP A O 1
ATOM 2199 N N . THR A 1 285 ? 45.692 30.975 -0.202 1.00 23.43 285 THR A N 1
ATOM 2200 C CA . THR A 1 285 ? 45.961 31.729 1.008 1.00 25.35 285 THR A CA 1
ATOM 2201 C C . THR A 1 285 ? 47.416 31.760 1.464 1.00 26.37 285 THR A C 1
ATOM 2202 O O . THR A 1 285 ? 47.854 32.748 2.055 1.00 27.00 285 THR A O 1
ATOM 2206 N N . LEU A 1 286 ? 48.173 30.703 1.190 1.00 26.62 286 LEU A N 1
ATOM 2207 C CA . LEU A 1 286 ? 49.566 30.683 1.625 1.00 29.50 286 LEU A CA 1
ATOM 2208 C C . LEU A 1 286 ? 50.565 31.354 0.684 1.00 31.14 286 LEU A C 1
ATOM 2209 O O . LEU A 1 286 ? 51.551 31.919 1.141 1.00 32.44 286 LEU A O 1
ATOM 2214 N N . ASP A 1 287 ? 50.324 31.308 -0.620 1.00 33.37 287 ASP A N 1
ATOM 2215 C CA . ASP A 1 287 ? 51.260 31.940 -1.540 1.00 37.91 287 ASP A CA 1
ATOM 2216 C C . ASP A 1 287 ? 51.283 33.465 -1.435 1.00 38.28 287 ASP A C 1
ATOM 2217 O O . ASP A 1 287 ? 52.288 34.042 -1.026 1.00 42.40 287 ASP A O 1
ATOM 2222 N N . GLU A 1 288 ? 50.191 34.125 -1.800 1.00 38.18 288 GLU A N 1
ATOM 2223 C CA . GLU A 1 288 ? 50.145 35.582 -1.716 1.00 37.59 288 GLU A CA 1
ATOM 2224 C C . GLU A 1 288 ? 49.188 35.987 -0.597 1.00 34.54 288 GLU A C 1
ATOM 2225 O O . GLU A 1 288 ? 48.053 35.523 -0.543 1.00 35.01 288 GLU A O 1
ATOM 2231 N N . ASP A 1 289 ? 49.650 36.851 0.296 1.00 30.39 289 ASP A N 1
ATOM 2232 C CA . ASP A 1 289 ? 48.831 37.297 1.412 1.00 26.73 289 ASP A CA 1
ATOM 2233 C C . ASP A 1 289 ? 47.685 38.207 0.954 1.00 25.38 289 ASP A C 1
ATOM 2234 O O . ASP A 1 289 ? 47.878 39.073 0.105 1.00 25.13 289 ASP A O 1
ATOM 2239 N N . TRP A 1 290 ? 46.493 37.989 1.509 1.00 23.22 290 TRP A N 1
ATOM 2240 C CA . TRP A 1 290 ? 45.305 38.790 1.186 1.00 22.03 290 TRP A CA 1
ATOM 2241 C C . TRP A 1 290 ? 44.433 38.888 2.440 1.00 22.98 290 TRP A C 1
ATOM 2242 O O . TRP A 1 290 ? 44.284 37.912 3.172 1.00 23.97 290 TRP A O 1
ATOM 2253 N N . PRO A 1 291 ? 43.845 40.068 2.704 1.00 23.61 291 PRO A N 1
ATOM 2254 C CA . PRO A 1 291 ? 43.948 41.298 1.911 1.00 22.85 291 PRO A CA 1
ATOM 2255 C C . PRO A 1 291 ? 45.236 42.044 2.244 1.00 23.87 291 PRO A C 1
ATOM 2256 O O . PRO A 1 291 ? 45.840 41.823 3.299 1.00 22.40 291 PRO A O 1
ATOM 2260 N N . THR A 1 292 ? 45.653 42.929 1.346 1.00 24.49 292 THR A N 1
ATOM 2261 C CA . THR A 1 292 ? 46.853 43.720 1.575 1.00 26.10 292 THR A CA 1
ATOM 2262 C C . THR A 1 292 ? 46.433 45.162 1.793 1.00 26.67 292 THR A C 1
ATOM 2263 O O . THR A 1 292 ? 47.143 45.937 2.429 1.00 26.21 292 THR A O 1
ATOM 2267 N N . GLN A 1 293 ? 45.264 45.512 1.267 1.00 28.34 293 GLN A N 1
ATOM 2268 C CA . GLN A 1 293 ? 44.739 46.859 1.420 1.00 29.81 293 GLN A CA 1
ATOM 2269 C C . GLN A 1 293 ? 43.913 46.945 2.697 1.00 27.48 293 GLN A C 1
ATOM 2270 O O . GLN A 1 293 ? 43.083 46.078 2.974 1.00 25.20 293 GLN A O 1
ATOM 2276 N N . GLU A 1 294 ? 44.157 47.992 3.476 1.00 25.76 294 GLU A N 1
ATOM 2277 C CA . GLU A 1 294 ? 43.452 48.203 4.732 1.00 24.40 294 GLU A CA 1
ATOM 2278 C C . GLU A 1 294 ? 41.940 48.202 4.550 1.00 23.62 294 GLU A C 1
ATOM 2279 O O . GLU A 1 294 ? 41.427 48.709 3.552 1.00 23.66 294 GLU A O 1
ATOM 2285 N N . PRO A 1 295 ? 41.204 47.633 5.520 1.00 22.74 295 PRO A N 1
ATOM 2286 C CA . PRO A 1 295 ? 41.732 47.011 6.740 1.00 21.45 295 PRO A CA 1
ATOM 2287 C C . PRO A 1 295 ? 42.237 45.594 6.490 1.00 20.07 295 PRO A C 1
ATOM 2288 O O . PRO A 1 295 ? 41.638 44.839 5.724 1.00 19.27 295 PRO A O 1
ATOM 2292 N N . THR A 1 296 ? 43.335 45.236 7.145 1.00 19.25 296 THR A N 1
ATOM 2293 C CA . THR A 1 296 ? 43.912 43.906 6.991 1.00 18.40 296 THR A CA 1
ATOM 2294 C C . THR A 1 296 ? 43.786 43.102 8.279 1.00 16.88 296 THR A C 1
ATOM 2295 O O . THR A 1 296 ? 44.123 41.919 8.309 1.00 16.81 296 THR A O 1
ATOM 2299 N N . ASN A 1 297 ? 43.309 43.750 9.339 1.00 14.94 297 ASN A N 1
ATOM 2300 C CA . ASN A 1 297 ? 43.128 43.099 10.639 1.00 16.23 297 ASN A CA 1
ATOM 2301 C C . ASN A 1 297 ? 41.645 43.072 10.990 1.00 16.05 297 ASN A C 1
ATOM 2302 O O . ASN A 1 297 ? 40.941 44.065 10.808 1.00 14.74 297 ASN A O 1
ATOM 2307 N N . PHE A 1 298 ? 41.179 41.940 11.510 1.00 15.30 298 PHE A N 1
ATOM 2308 C CA . PHE A 1 298 ? 39.761 41.777 11.798 1.00 14.64 298 PHE A CA 1
ATOM 2309 C C . PHE A 1 298 ? 39.379 41.430 13.231 1.00 14.32 298 PHE A C 1
ATOM 2310 O O . PHE A 1 298 ? 40.169 40.850 13.978 1.00 13.42 298 PHE A O 1
ATOM 2318 N N . ASP A 1 299 ? 38.153 41.798 13.598 1.00 12.69 299 ASP A N 1
ATOM 2319 C CA . ASP A 1 299 ? 37.632 41.530 14.931 1.00 12.79 299 ASP A CA 1
ATOM 2320 C C . ASP A 1 299 ? 37.584 40.035 15.175 1.00 11.56 299 ASP A C 1
ATOM 2321 O O . ASP A 1 299 ? 37.884 39.567 16.269 1.00 12.49 299 ASP A O 1
ATOM 2326 N N . GLY A 1 300 ? 37.201 39.284 14.152 1.00 9.41 300 GLY A N 1
ATOM 2327 C CA . GLY A 1 300 ? 37.137 37.849 14.312 1.00 10.90 300 GLY A CA 1
ATOM 2328 C C . GLY A 1 300 ? 37.752 37.080 13.165 1.00 12.15 300 GLY A C 1
ATOM 2329 O O . GLY A 1 300 ? 37.712 37.517 12.009 1.00 11.38 300 GLY A O 1
ATOM 2330 N N . VAL A 1 301 ? 38.344 35.937 13.494 1.00 10.76 301 VAL A N 1
ATOM 2331 C CA . VAL A 1 301 ? 38.938 35.061 12.494 1.00 10.62 301 VAL A CA 1
ATOM 2332 C C . VAL A 1 301 ? 38.471 33.645 12.824 1.00 10.80 301 VAL A C 1
ATOM 2333 O O . VAL A 1 301 ? 38.701 33.163 13.932 1.00 10.55 301 VAL A O 1
ATOM 2337 N N . LEU A 1 302 ? 37.803 33.000 11.867 1.00 10.05 302 LEU A N 1
ATOM 2338 C CA . LEU A 1 302 ? 37.295 31.639 12.038 1.00 12.54 302 LEU A CA 1
ATOM 2339 C C . LEU A 1 302 ? 37.836 30.785 10.910 1.00 13.13 302 LEU A C 1
ATOM 2340 O O . LEU A 1 302 ? 37.617 31.094 9.744 1.00 14.72 302 LEU A O 1
ATOM 2353 N N . ASN A 1 304 ? 38.919 26.626 9.373 1.00 14.71 304 ASN A N 1
ATOM 2354 C CA . ASN A 1 304 ? 39.010 25.173 9.369 1.00 14.55 304 ASN A CA 1
ATOM 2355 C C . ASN A 1 304 ? 39.803 24.937 8.091 1.00 13.66 304 ASN A C 1
ATOM 2356 O O . ASN A 1 304 ? 39.241 24.682 7.027 1.00 13.62 304 ASN A O 1
ATOM 2361 N N . PRO A 1 305 ? 41.128 25.066 8.175 1.00 14.95 305 PRO A N 1
ATOM 2362 C CA . PRO A 1 305 ? 41.974 24.864 7.000 1.00 15.93 305 PRO A CA 1
ATOM 2363 C C . PRO A 1 305 ? 41.923 23.452 6.420 1.00 17.32 305 PRO A C 1
ATOM 2364 O O . PRO A 1 305 ? 41.398 22.528 7.047 1.00 15.86 305 PRO A O 1
ATOM 2368 N N . PRO A 1 306 ? 42.458 23.279 5.197 1.00 18.78 306 PRO A N 1
ATOM 2369 C CA . PRO A 1 306 ? 42.501 21.998 4.490 1.00 19.88 306 PRO A CA 1
ATOM 2370 C C . PRO A 1 306 ? 43.143 20.945 5.377 1.00 21.04 306 PRO A C 1
ATOM 2371 O O . PRO A 1 306 ? 44.127 21.214 6.057 1.00 18.03 306 PRO A O 1
ATOM 2375 N N . TYR A 1 307 ? 42.582 19.746 5.366 1.00 23.05 307 TYR A N 1
ATOM 2376 C CA . TYR A 1 307 ? 43.111 18.672 6.183 1.00 25.01 307 TYR A CA 1
ATOM 2377 C C . TYR A 1 307 ? 44.346 18.058 5.546 1.00 26.53 307 TYR A C 1
ATOM 2378 O O . TYR A 1 307 ? 44.347 17.739 4.359 1.00 26.77 307 TYR A O 1
ATOM 2387 N N . SER A 1 308 ? 45.403 17.916 6.338 1.00 28.65 308 SER A N 1
ATOM 2388 C CA . SER A 1 308 ? 46.628 17.291 5.865 1.00 32.12 308 SER A CA 1
ATOM 2389 C C . SER A 1 308 ? 47.173 17.892 4.572 1.00 31.92 308 SER A C 1
ATOM 2390 O O . SER A 1 308 ? 47.575 17.164 3.662 1.00 33.27 308 SER A O 1
ATOM 2393 N N . ALA A 1 309 ? 47.193 19.216 4.487 1.00 31.73 309 ALA A N 1
ATOM 2394 C CA . ALA A 1 309 ? 47.697 19.880 3.292 1.00 30.53 309 ALA A CA 1
ATOM 2395 C C . ALA A 1 309 ? 49.195 20.131 3.395 1.00 31.17 309 ALA A C 1
ATOM 2396 O O . ALA A 1 309 ? 49.760 20.154 4.494 1.00 31.07 309 ALA A O 1
ATOM 2398 N N . LYS A 1 310 ? 49.835 20.306 2.243 1.00 31.50 310 LYS A N 1
ATOM 2399 C CA . LYS A 1 310 ? 51.264 20.588 2.190 1.00 33.82 310 LYS A CA 1
ATOM 2400 C C . LYS A 1 310 ? 51.424 21.970 1.558 1.00 31.95 310 LYS A C 1
ATOM 2401 O O . LYS A 1 310 ? 50.492 22.480 0.939 1.00 30.15 310 LYS A O 1
ATOM 2407 N N . TRP A 1 311 ? 52.590 22.584 1.717 1.00 30.57 311 TRP A N 1
ATOM 2408 C CA . TRP A 1 311 ? 52.804 23.898 1.133 1.00 31.78 311 TRP A CA 1
ATOM 2409 C C . TRP A 1 311 ? 54.256 24.111 0.736 1.00 34.54 311 TRP A C 1
ATOM 2410 O O . TRP A 1 311 ? 55.136 23.313 1.069 1.00 34.00 311 TRP A O 1
ATOM 2421 N N . SER A 1 312 ? 54.488 25.207 0.025 1.00 37.68 312 SER A N 1
ATOM 2422 C CA . SER A 1 312 ? 55.806 25.566 -0.474 1.00 40.27 312 SER A CA 1
ATOM 2423 C C . SER A 1 312 ? 56.902 25.543 0.581 1.00 39.63 312 SER A C 1
ATOM 2424 O O . SER A 1 312 ? 57.891 24.824 0.440 1.00 40.17 312 SER A O 1
ATOM 2427 N N . ALA A 1 313 ? 56.722 26.326 1.638 1.00 38.36 313 ALA A N 1
ATOM 2428 C CA . ALA A 1 313 ? 57.720 26.410 2.695 1.00 37.33 313 ALA A CA 1
ATOM 2429 C C . ALA A 1 313 ? 59.002 26.946 2.066 1.00 37.71 313 ALA A C 1
ATOM 2430 O O . ALA A 1 313 ? 60.103 26.709 2.560 1.00 36.24 313 ALA A O 1
ATOM 2432 N N . SER A 1 314 ? 58.840 27.662 0.956 1.00 40.10 314 SER A N 1
ATOM 2433 C CA . SER A 1 314 ? 59.972 28.258 0.258 1.00 43.28 314 SER A CA 1
ATOM 2434 C C . SER A 1 314 ? 60.732 29.136 1.234 1.00 44.04 314 SER A C 1
ATOM 2435 O O . SER A 1 314 ? 60.131 29.838 2.052 1.00 42.46 314 SER A O 1
ATOM 2438 N N . SER A 1 315 ? 62.055 29.096 1.145 1.00 46.38 315 SER A N 1
ATOM 2439 C CA . SER A 1 315 ? 62.900 29.887 2.028 1.00 48.86 315 SER A CA 1
ATOM 2440 C C . SER A 1 315 ? 62.425 31.335 2.051 1.00 47.17 315 SER A C 1
ATOM 2441 O O . SER A 1 315 ? 62.559 32.027 3.061 1.00 47.37 315 SER A O 1
ATOM 2444 N N . GLY A 1 316 ? 61.855 31.777 0.933 1.00 45.60 316 GLY A N 1
ATOM 2445 C CA . GLY A 1 316 ? 61.367 33.141 0.826 1.00 43.15 316 GLY A CA 1
ATOM 2446 C C . GLY A 1 316 ? 60.384 33.588 1.891 1.00 41.35 316 GLY A C 1
ATOM 2447 O O . GLY A 1 316 ? 60.325 34.767 2.238 1.00 40.03 316 GLY A O 1
ATOM 2448 N N . PHE A 1 317 ? 59.608 32.650 2.417 1.00 39.15 317 PHE A N 1
ATOM 2449 C CA . PHE A 1 317 ? 58.628 32.984 3.437 1.00 37.43 317 PHE A CA 1
ATOM 2450 C C . PHE A 1 317 ? 59.227 33.477 4.747 1.00 36.56 317 PHE A C 1
ATOM 2451 O O . PHE A 1 317 ? 58.508 34.024 5.581 1.00 35.40 317 PHE A O 1
ATOM 2467 N N . ASP A 1 319 ? 60.849 35.917 5.082 1.00 37.80 319 ASP A N 1
ATOM 2468 C CA . ASP A 1 319 ? 60.865 37.372 4.958 1.00 37.77 319 ASP A CA 1
ATOM 2469 C C . ASP A 1 319 ? 59.413 37.844 4.998 1.00 35.33 319 ASP A C 1
ATOM 2470 O O . ASP A 1 319 ? 59.129 39.039 4.938 1.00 35.07 319 ASP A O 1
ATOM 2475 N N . ASP A 1 320 ? 58.498 36.885 5.088 1.00 31.90 320 ASP A N 1
ATOM 2476 C CA . ASP A 1 320 ? 57.067 37.173 5.134 1.00 29.04 320 ASP A CA 1
ATOM 2477 C C . ASP A 1 320 ? 56.711 37.527 6.578 1.00 26.37 320 ASP A C 1
ATOM 2478 O O . ASP A 1 320 ? 57.006 36.770 7.502 1.00 25.77 320 ASP A O 1
ATOM 2483 N N . PRO A 1 321 ? 56.072 38.685 6.791 1.00 24.76 321 PRO A N 1
ATOM 2484 C CA . PRO A 1 321 ? 55.693 39.116 8.141 1.00 23.40 321 PRO A CA 1
ATOM 2485 C C . PRO A 1 321 ? 54.825 38.093 8.871 1.00 21.86 321 PRO A C 1
ATOM 2486 O O . PRO A 1 321 ? 54.809 38.049 10.096 1.00 22.12 321 PRO A O 1
ATOM 2490 N N . ARG A 1 322 ? 54.106 37.276 8.111 1.00 20.30 322 ARG A N 1
ATOM 2491 C CA . ARG A 1 322 ? 53.239 36.252 8.687 1.00 19.86 322 ARG A CA 1
ATOM 2492 C C . ARG A 1 322 ? 53.996 35.125 9.391 1.00 19.68 322 ARG A C 1
ATOM 2493 O O . ARG A 1 322 ? 53.509 34.560 10.373 1.00 19.10 322 ARG A O 1
ATOM 2501 N N . PHE A 1 323 ? 55.188 34.804 8.900 1.00 19.46 323 PHE A N 1
ATOM 2502 C CA . PHE A 1 323 ? 55.938 33.688 9.456 1.00 21.15 323 PHE A CA 1
ATOM 2503 C C . PHE A 1 323 ? 57.311 33.972 10.042 1.00 22.46 323 PHE A C 1
ATOM 2504 O O . PHE A 1 323 ? 57.763 33.250 10.931 1.00 23.91 323 PHE A O 1
ATOM 2512 N N . SER A 1 324 ? 57.975 35.011 9.552 1.00 23.54 324 SER A N 1
ATOM 2513 C CA . SER A 1 324 ? 59.315 35.344 10.021 1.00 25.16 324 SER A CA 1
ATOM 2514 C C . SER A 1 324 ? 59.464 35.520 11.533 1.00 25.06 324 SER A C 1
ATOM 2515 O O . SER A 1 324 ? 60.496 35.170 12.102 1.00 26.81 324 SER A O 1
ATOM 2518 N N . PRO A 1 325 ? 58.437 36.052 12.211 1.00 24.54 325 PRO A N 1
ATOM 2519 C CA . PRO A 1 325 ? 58.581 36.229 13.661 1.00 23.93 325 PRO A CA 1
ATOM 2520 C C . PRO A 1 325 ? 58.637 34.932 14.460 1.00 24.55 325 PRO A C 1
ATOM 2521 O O . PRO A 1 325 ? 58.971 34.943 15.648 1.00 25.09 325 PRO A O 1
ATOM 2525 N N . PHE A 1 326 ? 58.340 33.811 13.812 1.00 24.09 326 PHE A N 1
ATOM 2526 C CA . PHE A 1 326 ? 58.284 32.554 14.541 1.00 23.96 326 PHE A CA 1
ATOM 2527 C C . PHE A 1 326 ? 59.411 31.532 14.394 1.00 24.97 326 PHE A C 1
ATOM 2528 O O . PHE A 1 326 ? 59.185 30.324 14.500 1.00 24.19 326 PHE A O 1
ATOM 2536 N N . GLY A 1 327 ? 60.626 32.029 14.176 1.00 26.95 327 GLY A N 1
ATOM 2537 C CA . GLY A 1 327 ? 61.796 31.168 14.075 1.00 28.10 327 GLY A CA 1
ATOM 2538 C C . GLY A 1 327 ? 61.973 30.319 12.834 1.00 29.73 327 GLY A C 1
ATOM 2539 O O . GLY A 1 327 ? 62.893 30.543 12.048 1.00 31.16 327 GLY A O 1
ATOM 2540 N N . LYS A 1 328 ? 61.109 29.327 12.664 1.00 29.69 328 LYS A N 1
ATOM 2541 C CA . LYS A 1 328 ? 61.197 28.449 11.509 1.00 28.23 328 LYS A CA 1
ATOM 2542 C C . LYS A 1 328 ? 59.865 28.369 10.788 1.00 27.87 328 LYS A C 1
ATOM 2543 O O . LYS A 1 328 ? 58.825 28.706 11.346 1.00 25.42 328 LYS A O 1
ATOM 2549 N N . LEU A 1 329 ? 59.910 27.927 9.538 1.00 27.47 329 LEU A N 1
ATOM 2550 C CA . LEU A 1 329 ? 58.710 27.793 8.731 1.00 28.23 329 LEU A CA 1
ATOM 2551 C C . LEU A 1 329 ? 58.063 26.442 8.989 1.00 27.55 329 LEU A C 1
ATOM 2552 O O . LEU A 1 329 ? 58.749 25.470 9.300 1.00 27.48 329 LEU A O 1
ATOM 2557 N N . ALA A 1 330 ? 56.740 26.388 8.873 1.00 26.48 330 ALA A N 1
ATOM 2558 C CA . ALA A 1 330 ? 56.015 25.139 9.050 1.00 25.03 330 ALA A CA 1
ATOM 2559 C C . ALA A 1 330 ? 56.609 24.182 8.023 1.00 26.24 330 ALA A C 1
ATOM 2560 O O . ALA A 1 330 ? 57.028 24.606 6.945 1.00 25.58 330 ALA A O 1
ATOM 2562 N N . PRO A 1 331 ? 56.654 22.882 8.341 1.00 27.55 331 PRO A N 1
ATOM 2563 C CA . PRO A 1 331 ? 57.212 21.890 7.416 1.00 31.06 331 PRO A CA 1
ATOM 2564 C C . PRO A 1 331 ? 56.441 21.814 6.099 1.00 33.41 331 PRO A C 1
ATOM 2565 O O . PRO A 1 331 ? 55.228 22.037 6.072 1.00 34.64 331 PRO A O 1
ATOM 2569 N N . LYS A 1 332 ? 57.146 21.499 5.014 1.00 35.05 332 LYS A N 1
ATOM 2570 C CA . LYS A 1 332 ? 56.523 21.377 3.696 1.00 37.31 332 LYS A CA 1
ATOM 2571 C C . LYS A 1 332 ? 55.340 20.413 3.736 1.00 36.42 332 LYS A C 1
ATOM 2572 O O . LYS A 1 332 ? 54.323 20.628 3.078 1.00 36.26 332 LYS A O 1
ATOM 2578 N N . SER A 1 333 ? 55.489 19.344 4.508 1.00 35.29 333 SER A N 1
ATOM 2579 C CA . SER A 1 333 ? 54.457 18.320 4.613 1.00 34.49 333 SER A CA 1
ATOM 2580 C C . SER A 1 333 ? 53.298 18.660 5.550 1.00 32.93 333 SER A C 1
ATOM 2581 O O . SER A 1 333 ? 52.234 18.042 5.471 1.00 33.08 333 SER A O 1
ATOM 2584 N N . LYS A 1 334 ? 53.500 19.629 6.439 1.00 30.31 334 LYS A N 1
ATOM 2585 C CA . LYS A 1 334 ? 52.455 20.008 7.387 1.00 28.53 334 LYS A CA 1
ATOM 2586 C C . LYS A 1 334 ? 52.154 21.502 7.345 1.00 25.86 334 LYS A C 1
ATOM 2587 O O . LYS A 1 334 ? 52.740 22.285 8.088 1.00 25.24 334 LYS A O 1
ATOM 2593 N N . ALA A 1 335 ? 51.224 21.886 6.480 1.00 23.50 335 ALA A N 1
ATOM 2594 C CA . ALA A 1 335 ? 50.848 23.285 6.326 1.00 22.61 335 ALA A CA 1
ATOM 2595 C C . ALA A 1 335 ? 50.022 23.839 7.489 1.00 20.44 335 ALA A C 1
ATOM 2596 O O . ALA A 1 335 ? 49.801 25.045 7.568 1.00 20.14 335 ALA A O 1
ATOM 2598 N N . ASP A 1 336 ? 49.577 22.961 8.385 1.00 18.47 336 ASP A N 1
ATOM 2599 C CA . ASP A 1 336 ? 48.757 23.349 9.544 1.00 18.60 336 ASP A CA 1
ATOM 2600 C C . ASP A 1 336 ? 49.136 24.696 10.173 1.00 17.70 336 ASP A C 1
ATOM 2601 O O . ASP A 1 336 ? 48.345 25.642 10.178 1.00 16.04 336 ASP A O 1
ATOM 2606 N N . PHE A 1 337 ? 50.347 24.779 10.711 1.00 15.65 337 PHE A N 1
ATOM 2607 C CA . PHE A 1 337 ? 50.806 26.008 11.336 1.00 16.51 337 PHE A CA 1
ATOM 2608 C C . PHE A 1 337 ? 50.909 27.204 10.396 1.00 16.27 337 PHE A C 1
ATOM 2609 O O . PHE A 1 337 ? 50.785 28.342 10.831 1.00 17.09 337 PHE A O 1
ATOM 2617 N N . ALA A 1 338 ? 51.149 26.964 9.114 1.00 16.65 338 ALA A N 1
ATOM 2618 C CA . ALA A 1 338 ? 51.255 28.081 8.181 1.00 16.30 338 ALA A CA 1
ATOM 2619 C C . ALA A 1 338 ? 49.898 28.772 8.090 1.00 14.99 338 ALA A C 1
ATOM 2620 O O . ALA A 1 338 ? 49.818 29.998 8.084 1.00 13.23 338 ALA A O 1
ATOM 2622 N N . PHE A 1 339 ? 48.832 27.976 8.035 1.00 13.41 339 PHE A N 1
ATOM 2623 C CA . PHE A 1 339 ? 47.480 28.518 7.955 1.00 12.67 339 PHE A CA 1
ATOM 2624 C C . PHE A 1 339 ? 47.149 29.288 9.226 1.00 12.62 339 PHE A C 1
ATOM 2625 O O . PHE A 1 339 ? 46.579 30.378 9.176 1.00 12.76 339 PHE A O 1
ATOM 2633 N N . LEU A 1 340 ? 47.518 28.721 10.367 1.00 13.37 340 LEU A N 1
ATOM 2634 C CA . LEU A 1 340 ? 47.248 29.357 11.653 1.00 13.97 340 LEU A CA 1
ATOM 2635 C C . LEU A 1 340 ? 47.955 30.708 11.789 1.00 14.63 340 LEU A C 1
ATOM 2636 O O . LEU A 1 340 ? 47.341 31.691 12.209 1.00 13.26 340 LEU A O 1
ATOM 2641 N N . LEU A 1 341 ? 49.239 30.758 11.435 1.00 13.32 341 LEU A N 1
ATOM 2642 C CA . LEU A 1 341 ? 49.998 32.007 11.523 1.00 12.99 341 LEU A CA 1
ATOM 2643 C C . LEU A 1 341 ? 49.418 33.044 10.574 1.00 13.65 341 LEU A C 1
ATOM 2644 O O . LEU A 1 341 ? 49.421 34.235 10.875 1.00 14.29 341 LEU A O 1
ATOM 2649 N N . HIS A 1 342 ? 48.919 32.592 9.429 1.00 12.02 342 HIS A N 1
ATOM 2650 C CA . HIS A 1 342 ? 48.313 33.498 8.465 1.00 13.24 342 HIS A CA 1
ATOM 2651 C C . HIS A 1 342 ? 47.058 34.133 9.080 1.00 13.63 342 HIS A C 1
ATOM 2652 O O . HIS A 1 342 ? 46.842 35.339 8.965 1.00 14.36 342 HIS A O 1
ATOM 2659 N N . GLY A 1 343 ? 46.224 33.314 9.714 1.00 12.75 343 GLY A N 1
ATOM 2660 C CA . GLY A 1 343 ? 45.024 33.836 10.343 1.00 12.85 343 GLY A CA 1
ATOM 2661 C C . GLY A 1 343 ? 45.397 34.800 11.457 1.00 12.95 343 GLY A C 1
ATOM 2662 O O . GLY A 1 343 ? 44.867 35.912 11.540 1.00 13.36 343 GLY A O 1
ATOM 2663 N N . TYR A 1 344 ? 46.325 34.373 12.309 1.00 12.87 344 TYR A N 1
ATOM 2664 C CA . TYR A 1 344 ? 46.792 35.185 13.431 1.00 13.18 344 TYR A CA 1
ATOM 2665 C C . TYR A 1 344 ? 47.341 36.534 12.953 1.00 14.09 344 TYR A C 1
ATOM 2666 O O . TYR A 1 344 ? 47.114 37.573 13.578 1.00 13.33 344 TYR A O 1
ATOM 2675 N N . TYR A 1 345 ? 48.072 36.511 11.846 1.00 14.65 345 TYR A N 1
ATOM 2676 C CA . TYR A 1 345 ? 48.643 37.732 11.295 1.00 15.63 345 TYR A CA 1
ATOM 2677 C C . TYR A 1 345 ? 47.532 38.732 11.000 1.00 16.05 345 TYR A C 1
ATOM 2678 O O . TYR A 1 345 ? 47.734 39.939 11.102 1.00 15.81 345 TYR A O 1
ATOM 2687 N N . HIS A 1 346 ? 46.356 38.220 10.645 1.00 14.97 346 HIS A N 1
ATOM 2688 C CA . HIS A 1 346 ? 45.215 39.067 10.319 1.00 15.11 346 HIS A CA 1
ATOM 2689 C C . HIS A 1 346 ? 44.247 39.323 11.479 1.00 13.71 346 HIS A C 1
ATOM 2690 O O . HIS A 1 346 ? 43.161 39.856 11.271 1.00 11.66 346 HIS A O 1
ATOM 2697 N N . LEU A 1 347 ? 44.639 38.960 12.697 1.00 12.86 347 LEU A N 1
ATOM 2698 C CA . LEU A 1 347 ? 43.768 39.173 13.848 1.00 13.54 347 LEU A CA 1
ATOM 2699 C C . LEU A 1 347 ? 44.061 40.512 14.513 1.00 13.73 347 LEU A C 1
ATOM 2700 O O . LEU A 1 347 ? 45.217 40.832 14.783 1.00 16.50 347 LEU A O 1
ATOM 2705 N N . LYS A 1 348 ? 43.021 41.293 14.778 1.00 12.35 348 LYS A N 1
ATOM 2706 C CA . LYS A 1 348 ? 43.212 42.588 15.423 1.00 13.99 348 LYS A CA 1
ATOM 2707 C C . LYS A 1 348 ? 43.789 42.413 16.820 1.00 14.81 348 LYS A C 1
ATOM 2708 O O . LYS A 1 348 ? 43.329 41.560 17.590 1.00 13.38 348 LYS A O 1
ATOM 2714 N N . GLN A 1 349 ? 44.797 43.214 17.158 1.00 15.64 349 GLN A N 1
ATOM 2715 C CA . GLN A 1 349 ? 45.373 43.107 18.490 1.00 19.27 349 GLN A CA 1
ATOM 2716 C C . GLN A 1 349 ? 44.413 43.690 19.521 1.00 19.49 349 GLN A C 1
ATOM 2717 O O . GLN A 1 349 ? 44.456 43.330 20.694 1.00 19.23 349 GLN A O 1
ATOM 2723 N N . ASP A 1 350 ? 43.527 44.570 19.067 1.00 20.18 350 ASP A N 1
ATOM 2724 C CA . ASP A 1 350 ? 42.525 45.170 19.945 1.00 21.76 350 ASP A CA 1
ATOM 2725 C C . ASP A 1 350 ? 41.272 44.294 20.009 1.00 19.39 350 ASP A C 1
ATOM 2726 O O . ASP A 1 350 ? 40.406 44.395 19.139 1.00 18.31 350 ASP A O 1
ATOM 2731 N N . ASN A 1 351 ? 41.183 43.440 21.026 1.00 17.24 351 ASN A N 1
ATOM 2732 C CA . ASN A 1 351 ? 40.015 42.575 21.228 1.00 18.35 351 ASN A CA 1
ATOM 2733 C C . ASN A 1 351 ? 39.765 41.477 20.195 1.00 16.43 351 ASN A C 1
ATOM 2734 O O . ASN A 1 351 ? 38.792 40.729 20.305 1.00 17.25 351 ASN A O 1
ATOM 2739 N N . GLY A 1 352 ? 40.629 41.371 19.196 1.00 14.50 352 GLY A N 1
ATOM 2740 C CA . GLY A 1 352 ? 40.428 40.349 18.185 1.00 14.11 352 GLY A CA 1
ATOM 2741 C C . GLY A 1 352 ? 40.410 38.952 18.778 1.00 12.59 352 GLY A C 1
ATOM 2742 O O . GLY A 1 352 ? 41.167 38.655 19.701 1.00 14.02 352 GLY A O 1
ATOM 2743 N N . VAL A 1 353 ? 39.543 38.091 18.261 1.00 10.17 353 VAL A N 1
ATOM 2744 C CA . VAL A 1 353 ? 39.472 36.718 18.756 1.00 10.51 353 VAL A CA 1
ATOM 2745 C C . VAL A 1 353 ? 39.505 35.786 17.563 1.00 11.48 353 VAL A C 1
ATOM 2746 O O . VAL A 1 353 ? 38.801 36.003 16.573 1.00 10.60 353 VAL A O 1
ATOM 2758 N N . ALA A 1 355 ? 39.466 31.618 16.202 1.00 7.57 355 ALA A N 1
ATOM 2759 C CA . ALA A 1 355 ? 39.182 30.219 16.488 1.00 10.02 355 ALA A CA 1
ATOM 2760 C C . ALA A 1 355 ? 39.578 29.440 15.242 1.00 8.99 355 ALA A C 1
ATOM 2761 O O . ALA A 1 355 ? 39.238 29.831 14.130 1.00 10.41 355 ALA A O 1
ATOM 2763 N N . ILE A 1 356 ? 40.308 28.350 15.430 1.00 9.97 356 ILE A N 1
ATOM 2764 C CA . ILE A 1 356 ? 40.752 27.530 14.313 1.00 11.02 356 ILE A CA 1
ATOM 2765 C C . ILE A 1 356 ? 40.713 26.067 14.750 1.00 13.21 356 ILE A C 1
ATOM 2766 O O . ILE A 1 356 ? 41.195 25.721 15.829 1.00 12.83 356 ILE A O 1
ATOM 2771 N N . VAL A 1 357 ? 40.110 25.214 13.924 1.00 14.41 357 VAL A N 1
ATOM 2772 C CA . VAL A 1 357 ? 40.007 23.797 14.245 1.00 13.44 357 VAL A CA 1
ATOM 2773 C C . VAL A 1 357 ? 40.998 23.011 13.401 1.00 15.05 357 VAL A C 1
ATOM 2774 O O . VAL A 1 357 ? 40.980 23.071 12.173 1.00 15.32 357 VAL A O 1
ATOM 2778 N N . LEU A 1 358 ? 41.880 22.291 14.089 1.00 16.31 358 LEU A N 1
ATOM 2779 C CA . LEU A 1 358 ? 42.935 21.515 13.452 1.00 16.26 358 LEU A CA 1
ATOM 2780 C C . LEU A 1 358 ? 43.139 20.180 14.156 1.00 16.12 358 LEU A C 1
ATOM 2781 O O . LEU A 1 358 ? 42.581 19.931 15.223 1.00 15.14 358 LEU A O 1
ATOM 2786 N N . PRO A 1 359 ? 43.948 19.298 13.555 1.00 16.57 359 PRO A N 1
ATOM 2787 C CA . PRO A 1 359 ? 44.215 17.994 14.173 1.00 16.01 359 PRO A CA 1
ATOM 2788 C C . PRO A 1 359 ? 45.108 18.307 15.368 1.00 14.85 359 PRO A C 1
ATOM 2789 O O . PRO A 1 359 ? 45.594 19.427 15.480 1.00 14.96 359 PRO A O 1
ATOM 2793 N N . HIS A 1 360 ? 45.330 17.332 16.248 1.00 16.86 360 HIS A N 1
ATOM 2794 C CA . HIS A 1 360 ? 46.162 17.528 17.444 1.00 16.41 360 HIS A CA 1
ATOM 2795 C C . HIS A 1 360 ? 47.653 17.745 17.178 1.00 17.37 360 HIS A C 1
ATOM 2796 O O . HIS A 1 360 ? 48.357 18.336 18.003 1.00 18.00 360 HIS A O 1
ATOM 2803 N N . GLY A 1 361 ? 48.127 17.265 16.034 1.00 18.04 361 GLY A N 1
ATOM 2804 C CA . GLY A 1 361 ? 49.532 17.389 15.682 1.00 17.93 361 GLY A CA 1
ATOM 2805 C C . GLY A 1 361 ? 50.250 18.646 16.140 1.00 18.11 361 GLY A C 1
ATOM 2806 O O . GLY A 1 361 ? 51.253 18.568 16.852 1.00 19.02 361 GLY A O 1
ATOM 2807 N N . VAL A 1 362 ? 49.742 19.806 15.734 1.00 17.13 362 VAL A N 1
ATOM 2808 C CA . VAL A 1 362 ? 50.355 21.078 16.091 1.00 16.47 362 VAL A CA 1
ATOM 2809 C C . VAL A 1 362 ? 50.585 21.278 17.586 1.00 16.98 362 VAL A C 1
ATOM 2810 O O . VAL A 1 362 ? 51.408 22.102 17.978 1.00 16.51 362 VAL A O 1
ATOM 2814 N N . LEU A 1 363 ? 49.863 20.535 18.421 1.00 16.11 363 LEU A N 1
ATOM 2815 C CA . LEU A 1 363 ? 50.022 20.671 19.865 1.00 15.56 363 LEU A CA 1
ATOM 2816 C C . LEU A 1 363 ? 51.247 19.946 20.400 1.00 17.79 363 LEU A C 1
ATOM 2817 O O . LEU A 1 363 ? 51.844 20.392 21.377 1.00 17.58 363 LEU A O 1
ATOM 2822 N N . PHE A 1 364 ? 51.628 18.835 19.767 1.00 19.71 364 PHE A N 1
ATOM 2823 C CA . PHE A 1 364 ? 52.772 18.067 20.253 1.00 22.24 364 PHE A CA 1
ATOM 2824 C C . PHE A 1 364 ? 53.953 17.831 19.318 1.00 23.86 364 PHE A C 1
ATOM 2825 O O . PHE A 1 364 ? 55.058 17.553 19.791 1.00 27.44 364 PHE A O 1
ATOM 2833 N N . ARG A 1 365 ? 53.758 17.933 18.009 1.00 23.15 365 ARG A N 1
ATOM 2834 C CA . ARG A 1 365 ? 54.884 17.685 17.124 1.00 23.64 365 ARG A CA 1
ATOM 2835 C C . ARG A 1 365 ? 56.073 18.595 17.420 1.00 24.21 365 ARG A C 1
ATOM 2836 O O . ARG A 1 365 ? 55.912 19.737 17.862 1.00 23.46 365 ARG A O 1
ATOM 2844 N N . GLY A 1 366 ? 57.268 18.060 17.187 1.00 24.92 366 GLY A N 1
ATOM 2845 C CA . GLY A 1 366 ? 58.488 18.794 17.459 1.00 25.99 366 GLY A CA 1
ATOM 2846 C C . GLY A 1 366 ? 59.146 19.416 16.254 1.00 27.50 366 GLY A C 1
ATOM 2847 O O . GLY A 1 366 ? 58.525 19.585 15.203 1.00 28.06 366 GLY A O 1
ATOM 2848 N N . ASN A 1 367 ? 60.423 19.731 16.387 1.00 28.41 367 ASN A N 1
ATOM 2849 C CA . ASN A 1 367 ? 61.147 20.375 15.306 1.00 29.05 367 ASN A CA 1
ATOM 2850 C C . ASN A 1 367 ? 60.440 21.665 14.941 1.00 26.83 367 ASN A C 1
ATOM 2851 O O . ASN A 1 367 ? 59.696 22.208 15.765 1.00 26.03 367 ASN A O 1
ATOM 2856 N N . ALA A 1 368 ? 60.609 22.128 13.708 1.00 23.91 368 ALA A N 1
ATOM 2857 C CA . ALA A 1 368 ? 59.965 23.366 13.273 1.00 21.81 368 ALA A CA 1
ATOM 2858 C C . ALA A 1 368 ? 58.647 23.731 13.950 1.00 20.56 368 ALA A C 1
ATOM 2859 O O . ALA A 1 368 ? 58.503 24.841 14.463 1.00 18.44 368 ALA A O 1
ATOM 2861 N N . GLU A 1 369 ? 57.707 22.801 13.990 1.00 19.22 369 GLU A N 1
ATOM 2862 C CA . GLU A 1 369 ? 56.433 23.083 14.620 1.00 19.23 369 GLU A CA 1
ATOM 2863 C C . GLU A 1 369 ? 56.604 23.391 16.102 1.00 17.66 369 GLU A C 1
ATOM 2864 O O . GLU A 1 369 ? 55.951 24.283 16.631 1.00 17.85 369 GLU A O 1
ATOM 2870 N N . GLY A 1 370 ? 57.494 22.665 16.764 1.00 16.47 370 GLY A N 1
ATOM 2871 C CA . GLY A 1 370 ? 57.738 22.922 18.170 1.00 15.35 370 GLY A CA 1
ATOM 2872 C C . GLY A 1 370 ? 58.268 24.331 18.350 1.00 15.80 370 GLY A C 1
ATOM 2873 O O . GLY A 1 370 ? 57.876 25.041 19.276 1.00 14.80 370 GLY A O 1
ATOM 2874 N N . THR A 1 371 ? 59.153 24.745 17.449 1.00 16.11 371 THR A N 1
ATOM 2875 C CA . THR A 1 371 ? 59.745 26.077 17.504 1.00 17.32 371 THR A CA 1
ATOM 2876 C C . THR A 1 371 ? 58.676 27.154 17.354 1.00 17.19 371 THR A C 1
ATOM 2877 O O . THR A 1 371 ? 58.684 28.153 18.076 1.00 16.51 371 THR A O 1
ATOM 2881 N N . ILE A 1 372 ? 57.758 26.949 16.413 1.00 15.89 372 ILE A N 1
ATOM 2882 C CA . ILE A 1 372 ? 56.680 27.904 16.178 1.00 16.38 372 ILE A CA 1
ATOM 2883 C C . ILE A 1 372 ? 55.739 27.949 17.387 1.00 16.61 372 ILE A C 1
ATOM 2884 O O . ILE A 1 372 ? 55.349 29.021 17.856 1.00 15.68 372 ILE A O 1
ATOM 2889 N N . ARG A 1 373 ? 55.381 26.773 17.885 1.00 14.76 373 ARG A N 1
ATOM 2890 C CA . ARG A 1 373 ? 54.501 26.676 19.035 1.00 16.43 373 ARG A CA 1
ATOM 2891 C C . ARG A 1 373 ? 55.095 27.476 20.189 1.00 16.11 373 ARG A C 1
ATOM 2892 O O . ARG A 1 373 ? 54.414 28.292 20.815 1.00 14.85 373 ARG A O 1
ATOM 2900 N N . LYS A 1 374 ? 56.379 27.253 20.444 1.00 15.19 374 LYS A N 1
ATOM 2901 C CA . LYS A 1 374 ? 57.078 27.936 21.522 1.00 16.62 374 LYS A CA 1
ATOM 2902 C C . LYS A 1 374 ? 56.967 29.458 21.380 1.00 16.21 374 LYS A C 1
ATOM 2903 O O . LYS A 1 374 ? 56.624 30.160 22.337 1.00 15.29 374 LYS A O 1
ATOM 2909 N N . ALA A 1 375 ? 57.251 29.963 20.182 1.00 15.79 375 ALA A N 1
ATOM 2910 C CA . ALA A 1 375 ? 57.192 31.400 19.923 1.00 15.64 375 ALA A CA 1
ATOM 2911 C C . ALA A 1 375 ? 55.779 31.941 20.151 1.00 14.28 375 ALA A C 1
ATOM 2912 O O . ALA A 1 375 ? 55.591 33.039 20.680 1.00 13.49 375 ALA A O 1
ATOM 2914 N N . LEU A 1 376 ? 54.785 31.165 19.740 1.00 14.48 376 LEU A N 1
ATOM 2915 C CA . LEU A 1 376 ? 53.398 31.561 19.919 1.00 14.12 376 LEU A CA 1
ATOM 2916 C C . LEU A 1 376 ? 53.088 31.701 21.406 1.00 12.78 376 LEU A C 1
ATOM 2917 O O . LEU A 1 376 ? 52.506 32.695 21.842 1.00 12.87 376 LEU A O 1
ATOM 2922 N N . LEU A 1 377 ? 53.492 30.702 22.182 1.00 11.92 377 LEU A N 1
ATOM 2923 C CA . LEU A 1 377 ? 53.235 30.682 23.616 1.00 12.53 377 LEU A CA 1
ATOM 2924 C C . LEU A 1 377 ? 53.940 31.803 24.374 1.00 14.07 377 LEU A C 1
ATOM 2925 O O . LEU A 1 377 ? 53.378 32.368 25.312 1.00 13.92 377 LEU A O 1
ATOM 2930 N N . GLU A 1 378 ? 55.161 32.135 23.968 1.00 14.05 378 GLU A N 1
ATOM 2931 C CA . GLU A 1 378 ? 55.912 33.190 24.640 1.00 14.50 378 GLU A CA 1
ATOM 2932 C C . GLU A 1 378 ? 55.211 34.539 24.572 1.00 13.67 378 GLU A C 1
ATOM 2933 O O . GLU A 1 378 ? 55.388 35.365 25.462 1.00 15.97 378 GLU A O 1
ATOM 2939 N N . GLU A 1 379 ? 54.410 34.761 23.532 1.00 14.16 379 GLU A N 1
ATOM 2940 C CA . GLU A 1 379 ? 53.679 36.022 23.402 1.00 13.47 379 GLU A CA 1
ATOM 2941 C C . GLU A 1 379 ? 52.200 35.833 23.759 1.00 12.56 379 GLU A C 1
ATOM 2942 O O . GLU A 1 379 ? 51.362 36.667 23.437 1.00 12.09 379 GLU A O 1
ATOM 2948 N N . GLY A 1 380 ? 51.889 34.726 24.430 1.00 13.09 380 GLY A N 1
ATOM 2949 C CA . GLY A 1 380 ? 50.519 34.453 24.836 1.00 12.59 380 GLY A CA 1
ATOM 2950 C C . GLY A 1 380 ? 49.479 34.370 23.728 1.00 12.00 380 GLY A C 1
ATOM 2951 O O . GLY A 1 380 ? 48.303 34.641 23.963 1.00 10.40 380 GLY A O 1
ATOM 2952 N N . ALA A 1 381 ? 49.894 33.983 22.528 1.00 11.14 381 ALA A N 1
ATOM 2953 C CA . ALA A 1 381 ? 48.969 33.888 21.399 1.00 11.85 381 ALA A CA 1
ATOM 2954 C C . ALA A 1 381 ? 47.900 32.814 21.563 1.00 12.67 381 ALA A C 1
ATOM 2955 O O . ALA A 1 381 ? 46.786 32.957 21.055 1.00 14.05 381 ALA A O 1
ATOM 2957 N N . ILE A 1 382 ? 48.233 31.733 22.260 1.00 13.58 382 ILE A N 1
ATOM 2958 C CA . ILE A 1 382 ? 47.283 30.641 22.452 1.00 13.22 382 ILE A CA 1
ATOM 2959 C C . ILE A 1 382 ? 46.522 30.788 23.769 1.00 14.41 382 ILE A C 1
ATOM 2960 O O . ILE A 1 382 ? 47.031 30.489 24.844 1.00 14.68 382 ILE A O 1
ATOM 2965 N N . ASP A 1 383 ? 45.284 31.252 23.660 1.00 13.76 383 ASP A N 1
ATOM 2966 C CA . ASP A 1 383 ? 44.437 31.498 24.819 1.00 14.14 383 ASP A CA 1
ATOM 2967 C C . ASP A 1 383 ? 43.745 30.267 25.389 1.00 13.34 383 ASP A C 1
ATOM 2968 O O . ASP A 1 383 ? 43.740 30.065 26.602 1.00 10.60 383 ASP A O 1
ATOM 2973 N N . THR A 1 384 ? 43.172 29.447 24.513 1.00 13.81 384 THR A N 1
ATOM 2974 C CA . THR A 1 384 ? 42.450 28.250 24.941 1.00 13.75 384 THR A CA 1
ATOM 2975 C C . THR A 1 384 ? 42.648 27.062 24.006 1.00 13.33 384 THR A C 1
ATOM 2976 O O . THR A 1 384 ? 42.707 27.229 22.790 1.00 13.65 384 THR A O 1
ATOM 2980 N N . VAL A 1 385 ? 42.767 25.864 24.577 1.00 12.98 385 VAL A N 1
ATOM 2981 C CA . VAL A 1 385 ? 42.907 24.653 23.773 1.00 12.05 385 VAL A CA 1
ATOM 2982 C C . VAL A 1 385 ? 41.736 23.724 24.111 1.00 12.45 385 VAL A C 1
ATOM 2983 O O . VAL A 1 385 ? 41.567 23.283 25.251 1.00 11.58 385 VAL A O 1
ATOM 2987 N N . ILE A 1 386 ? 40.909 23.449 23.112 1.00 13.69 386 ILE A N 1
ATOM 2988 C CA . ILE A 1 386 ? 39.739 22.602 23.302 1.00 13.77 386 ILE A CA 1
ATOM 2989 C C . ILE A 1 386 ? 39.841 21.300 22.516 1.00 14.69 386 ILE A C 1
ATOM 2990 O O . ILE A 1 386 ? 40.022 21.319 21.298 1.00 16.99 386 ILE A O 1
ATOM 2995 N N . GLY A 1 387 ? 39.734 20.172 23.217 1.00 13.29 387 GLY A N 1
ATOM 2996 C CA . GLY A 1 387 ? 39.793 18.879 22.559 1.00 11.66 387 GLY A CA 1
ATOM 2997 C C . GLY A 1 387 ? 38.392 18.439 22.187 1.00 13.66 387 GLY A C 1
ATOM 2998 O O . GLY A 1 387 ? 37.522 18.307 23.051 1.00 14.51 387 GLY A O 1
ATOM 2999 N N . LEU A 1 388 ? 38.161 18.215 20.899 1.00 14.10 388 LEU A N 1
ATOM 3000 C CA . LEU A 1 388 ? 36.847 17.797 20.432 1.00 14.89 388 LEU A CA 1
ATOM 3001 C C . LEU A 1 388 ? 36.709 16.284 20.358 1.00 16.61 388 LEU A C 1
ATOM 3002 O O . LEU A 1 388 ? 37.701 15.567 20.237 1.00 16.42 388 LEU A O 1
ATOM 3007 N N . PRO A 1 389 ? 35.468 15.776 20.427 1.00 16.82 389 PRO A N 1
ATOM 3008 C CA . PRO A 1 389 ? 35.250 14.329 20.354 1.00 16.60 389 PRO A CA 1
ATOM 3009 C C . PRO A 1 389 ? 35.787 13.798 19.025 1.00 17.11 389 PRO A C 1
ATOM 3010 O O . PRO A 1 389 ? 35.897 14.540 18.045 1.00 14.23 389 PRO A O 1
ATOM 3014 N N . ALA A 1 390 ? 36.128 12.515 19.003 1.00 17.42 390 ALA A N 1
ATOM 3015 C CA . ALA A 1 390 ? 36.615 11.886 17.793 1.00 18.34 390 ALA A CA 1
ATOM 3016 C C . ALA A 1 390 ? 35.403 11.618 16.917 1.00 19.89 390 ALA A C 1
ATOM 3017 O O . ALA A 1 390 ? 34.266 11.689 17.377 1.00 18.86 390 ALA A O 1
ATOM 3019 N N . ASN A 1 391 ? 35.654 11.336 15.647 1.00 23.00 391 ASN A N 1
ATOM 3020 C CA . ASN A 1 391 ? 34.596 11.016 14.699 1.00 25.22 391 ASN A CA 1
ATOM 3021 C C . ASN A 1 391 ? 33.405 11.989 14.627 1.00 25.21 391 ASN A C 1
ATOM 3022 O O . ASN A 1 391 ? 32.248 11.558 14.655 1.00 25.94 391 ASN A O 1
ATOM 3027 N N . ILE A 1 392 ? 33.666 13.293 14.555 1.00 24.10 392 ILE A N 1
ATOM 3028 C CA . ILE A 1 392 ? 32.559 14.234 14.415 1.00 23.47 392 ILE A CA 1
ATOM 3029 C C . ILE A 1 392 ? 32.563 14.858 13.020 1.00 22.42 392 ILE A C 1
ATOM 3030 O O . ILE A 1 392 ? 31.533 15.328 12.552 1.00 23.12 392 ILE A O 1
ATOM 3035 N N . PHE A 1 393 ? 33.721 14.875 12.361 1.00 22.06 393 PHE A N 1
ATOM 3036 C CA . PHE A 1 393 ? 33.812 15.409 11.004 1.00 22.93 393 PHE A CA 1
ATOM 3037 C C . PHE A 1 393 ? 33.420 14.277 10.062 1.00 26.96 393 PHE A C 1
ATOM 3038 O O . PHE A 1 393 ? 33.542 13.103 10.417 1.00 28.54 393 PHE A O 1
ATOM 3046 N N . PHE A 1 394 ? 32.957 14.610 8.863 1.00 29.99 394 PHE A N 1
ATOM 3047 C CA . PHE A 1 394 ? 32.523 13.573 7.931 1.00 32.77 394 PHE A CA 1
ATOM 3048 C C . PHE A 1 394 ? 33.644 12.858 7.177 1.00 34.05 394 PHE A C 1
ATOM 3049 O O . PHE A 1 394 ? 33.530 11.665 6.887 1.00 35.75 394 PHE A O 1
ATOM 3057 N N . ASN A 1 395 ? 34.727 13.570 6.875 1.00 32.49 395 ASN A N 1
ATOM 3058 C CA . ASN A 1 395 ? 35.803 12.984 6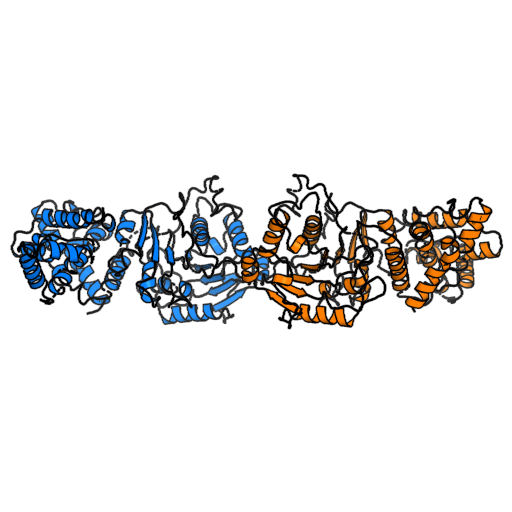.091 1.00 31.10 395 ASN A CA 1
ATOM 3059 C C . ASN A 1 395 ? 37.024 12.412 6.817 1.00 29.00 395 ASN A C 1
ATOM 3060 O O . ASN A 1 395 ? 38.015 12.051 6.182 1.00 29.91 395 ASN A O 1
ATOM 3065 N N . THR A 1 396 ? 36.947 12.331 8.141 1.00 26.67 396 THR A N 1
ATOM 3066 C CA . THR A 1 396 ? 38.014 11.759 8.963 1.00 23.75 396 THR A CA 1
ATOM 3067 C C . THR A 1 396 ? 37.406 11.461 10.321 1.00 23.46 396 THR A C 1
ATOM 3068 O O . THR A 1 396 ? 36.493 12.160 10.757 1.00 22.88 396 THR A O 1
ATOM 3072 N N . SER A 1 397 ? 37.900 10.424 10.987 1.00 22.26 397 SER A N 1
ATOM 3073 C CA . SER A 1 397 ? 37.362 10.049 12.289 1.00 22.13 397 SER A CA 1
ATOM 3074 C C . SER A 1 397 ? 38.216 10.551 13.446 1.00 21.33 397 SER A C 1
ATOM 3075 O O . SER A 1 397 ? 37.893 10.314 14.610 1.00 22.57 397 SER A O 1
ATOM 3078 N N . ILE A 1 398 ? 39.301 11.247 13.131 1.00 19.04 398 ILE A N 1
ATOM 3079 C CA . ILE A 1 398 ? 40.198 11.743 14.167 1.00 17.54 398 ILE A CA 1
ATOM 3080 C C . ILE A 1 398 ? 39.612 12.786 15.101 1.00 15.95 398 ILE A C 1
ATOM 3081 O O . ILE A 1 398 ? 38.695 13.529 14.744 1.00 14.02 398 ILE A O 1
ATOM 3086 N N . PRO A 1 399 ? 40.131 12.835 16.331 1.00 16.09 399 PRO A N 1
ATOM 3087 C CA . PRO A 1 399 ? 39.644 13.829 17.283 1.00 15.87 399 PRO A CA 1
ATOM 3088 C C . PRO A 1 399 ? 40.442 15.058 16.854 1.00 17.26 399 PRO A C 1
ATOM 3089 O O . PRO A 1 399 ? 41.575 14.934 16.364 1.00 15.63 399 PRO A O 1
ATOM 3093 N N . THR A 1 400 ? 39.855 16.232 17.012 1.00 15.65 400 THR A N 1
ATOM 3094 C CA . THR A 1 400 ? 40.520 17.454 16.613 1.00 13.43 400 THR A CA 1
ATOM 3095 C C . THR A 1 400 ? 40.593 18.421 17.780 1.00 14.94 400 THR A C 1
ATOM 3096 O O . THR A 1 400 ? 40.159 18.106 18.897 1.00 12.86 400 THR A O 1
ATOM 3100 N N . THR A 1 401 ? 41.158 19.596 17.514 1.00 12.95 401 THR A N 1
ATOM 3101 C CA . THR A 1 401 ? 41.247 20.624 18.525 1.00 11.94 401 THR A CA 1
ATOM 3102 C C . THR A 1 401 ? 40.853 21.966 17.952 1.00 13.01 401 THR A C 1
ATOM 3103 O O . THR A 1 401 ? 41.138 22.278 16.787 1.00 13.27 401 THR A O 1
ATOM 3107 N N . VAL A 1 402 ? 40.153 22.736 18.776 1.00 8.92 402 VAL A N 1
ATOM 3108 C CA . VAL A 1 402 ? 39.750 24.078 18.424 1.00 10.07 402 VAL A CA 1
ATOM 3109 C C . VAL A 1 402 ? 40.712 24.926 19.245 1.00 11.47 402 VAL A C 1
ATOM 3110 O O . VAL A 1 402 ? 40.774 24.793 20.473 1.00 13.29 402 VAL A O 1
ATOM 3114 N N . ILE A 1 403 ? 41.492 25.764 18.577 1.00 10.96 403 ILE A N 1
ATOM 3115 C CA . ILE A 1 403 ? 42.431 26.620 19.286 1.00 10.53 403 ILE A CA 1
ATOM 3116 C C . ILE A 1 403 ? 41.924 28.057 19.209 1.00 11.03 403 ILE A C 1
ATOM 3117 O O . ILE A 1 403 ? 41.525 28.516 18.147 1.00 10.52 403 ILE A O 1
ATOM 3122 N N . ILE A 1 404 ? 41.909 28.742 20.349 1.00 10.92 404 ILE A N 1
ATOM 3123 C CA . ILE A 1 404 ? 41.457 30.126 20.423 1.00 9.94 404 ILE A CA 1
ATOM 3124 C C . ILE A 1 404 ? 42.699 31.002 20.597 1.00 9.79 404 ILE A C 1
ATOM 3125 O O . ILE A 1 404 ? 43.502 30.770 21.497 1.00 8.03 404 ILE A O 1
ATOM 3130 N N . LEU A 1 405 ? 42.871 31.995 19.732 1.00 9.90 405 LEU A N 1
ATOM 3131 C CA . LEU A 1 405 ? 44.038 32.864 19.832 1.00 10.41 405 LEU A CA 1
ATOM 3132 C C . LEU A 1 405 ? 43.645 34.311 20.025 1.00 10.71 405 LEU A C 1
ATOM 3133 O O . LEU A 1 405 ? 42.624 34.755 19.499 1.00 10.85 405 LEU A O 1
ATOM 3138 N N . LYS A 1 406 ? 44.462 35.032 20.793 1.00 11.79 406 LYS A N 1
ATOM 3139 C CA . LYS A 1 406 ? 44.240 36.447 21.101 1.00 11.34 406 LYS A CA 1
ATOM 3140 C C . LYS A 1 406 ? 45.593 37.123 21.258 1.00 11.63 406 LYS A C 1
ATOM 3141 O O . LYS A 1 406 ? 46.526 36.525 21.783 1.00 13.85 406 LYS A O 1
ATOM 3147 N N . LYS A 1 407 ? 45.690 38.375 20.833 1.00 10.86 407 LYS A N 1
ATOM 3148 C CA . LYS A 1 407 ? 46.940 39.113 20.929 1.00 13.07 407 LYS A CA 1
ATOM 3149 C C . LYS A 1 407 ? 46.971 40.063 22.122 1.00 13.64 407 LYS A C 1
ATOM 3150 O O . LYS A 1 407 ? 45.932 40.414 22.676 1.00 14.54 407 LYS A O 1
ATOM 3156 N N . ASN A 1 408 ? 48.178 40.463 22.511 1.00 13.32 408 ASN A N 1
ATOM 3157 C CA . ASN A 1 408 ? 48.369 41.420 23.596 1.00 13.84 408 ASN A CA 1
ATOM 3158 C C . ASN A 1 408 ? 47.749 41.075 24.950 1.00 13.45 408 ASN A C 1
ATOM 3159 O O . ASN A 1 408 ? 47.392 41.980 25.705 1.00 11.72 408 ASN A O 1
ATOM 3164 N N . ARG A 1 409 ? 47.621 39.787 25.264 1.00 13.80 409 ARG A N 1
ATOM 3165 C CA . ARG A 1 409 ? 47.054 39.383 26.551 1.00 13.11 409 ARG A CA 1
ATOM 3166 C C . ARG A 1 409 ? 48.054 39.688 27.646 1.00 14.27 409 ARG A C 1
ATOM 3167 O O . ARG A 1 409 ? 49.267 39.634 27.425 1.00 11.59 409 ARG A O 1
ATOM 3175 N N . THR A 1 410 ? 47.549 40.002 28.833 1.00 15.37 410 THR A N 1
ATOM 3176 C CA . THR A 1 410 ? 48.431 40.257 29.953 1.00 15.53 410 THR A CA 1
ATOM 3177 C C . THR A 1 410 ? 48.901 38.900 30.469 1.00 16.73 410 THR A C 1
ATOM 3178 O O . THR A 1 410 ? 50.083 38.708 30.755 1.00 16.35 410 THR A O 1
ATOM 3182 N N . ASN A 1 411 ? 47.973 37.949 30.558 1.00 17.03 411 ASN A N 1
ATOM 3183 C CA . ASN A 1 411 ? 48.288 36.610 31.054 1.00 20.30 411 ASN A CA 1
ATOM 3184 C C . ASN A 1 411 ? 48.659 35.609 29.966 1.00 19.08 411 ASN A C 1
ATOM 3185 O O . ASN A 1 411 ? 47.872 35.343 29.061 1.00 19.50 411 ASN A O 1
ATOM 3190 N N . ARG A 1 412 ? 49.859 35.046 30.076 1.00 18.66 412 ARG A N 1
ATOM 3191 C CA . ARG A 1 412 ? 50.355 34.065 29.113 1.00 17.46 412 ARG A CA 1
ATOM 3192 C C . ARG A 1 412 ? 49.973 32.646 29.503 1.00 15.60 412 ARG A C 1
ATOM 3193 O O . ARG A 1 412 ? 50.718 31.710 29.222 1.00 14.05 412 ARG A O 1
ATOM 3201 N N . ASP A 1 413 ? 48.833 32.476 30.160 1.00 16.67 413 ASP A N 1
ATOM 3202 C CA . ASP A 1 413 ? 48.422 31.134 30.549 1.00 15.88 413 ASP A CA 1
ATOM 3203 C C . ASP A 1 413 ? 47.577 30.510 29.454 1.00 15.44 413 ASP A C 1
ATOM 3204 O O . ASP A 1 413 ? 47.071 31.209 28.578 1.00 14.72 413 ASP A O 1
ATOM 3209 N N . VAL A 1 414 ? 47.441 29.189 29.494 1.00 16.41 414 VAL A N 1
ATOM 3210 C CA . VAL A 1 414 ? 46.651 28.475 28.494 1.00 14.32 414 VAL A CA 1
ATOM 3211 C C . VAL A 1 414 ? 45.568 27.665 29.193 1.00 14.77 414 VAL A C 1
ATOM 3212 O O . VAL A 1 414 ? 45.851 26.911 30.134 1.00 12.75 414 VAL A O 1
ATOM 3216 N N . TYR A 1 415 ? 44.328 27.824 28.737 1.00 13.16 415 TYR A N 1
ATOM 3217 C CA . TYR A 1 415 ? 43.206 27.100 29.332 1.00 13.65 415 TYR A CA 1
ATOM 3218 C C . TYR A 1 415 ? 42.853 25.884 28.486 1.00 13.72 415 TYR A C 1
ATOM 3219 O O . TYR A 1 415 ? 42.454 26.024 27.333 1.00 11.84 415 TYR A O 1
ATOM 3228 N N . PHE A 1 416 ? 42.999 24.696 29.069 1.00 14.14 416 PHE A N 1
ATOM 3229 C CA . PHE A 1 416 ? 42.704 23.448 28.370 1.00 14.72 416 PHE A CA 1
ATOM 3230 C C . PHE A 1 416 ? 41.333 22.882 28.734 1.00 15.24 416 PHE A C 1
ATOM 3231 O O . PHE A 1 416 ? 40.945 22.856 29.902 1.00 16.16 416 PHE A O 1
ATOM 3239 N N . ILE A 1 417 ? 40.607 22.424 27.722 1.00 16.11 417 ILE A N 1
ATOM 3240 C CA . ILE A 1 417 ? 39.298 21.823 27.932 1.00 16.49 417 ILE A CA 1
ATOM 3241 C C . ILE A 1 417 ? 39.247 20.515 27.166 1.00 16.93 417 ILE A C 1
ATOM 3242 O O . ILE A 1 417 ? 39.333 20.518 25.936 1.00 18.91 417 ILE A O 1
ATOM 3247 N N . ASP A 1 418 ? 39.116 19.400 27.881 1.00 16.55 418 ASP A N 1
ATOM 3248 C CA . ASP A 1 418 ? 39.016 18.097 27.228 1.00 16.92 418 ASP A CA 1
ATOM 3249 C C . ASP A 1 418 ? 37.546 17.738 27.065 1.00 17.07 418 ASP A C 1
ATOM 3250 O O . ASP A 1 418 ? 36.920 17.219 27.985 1.00 17.18 418 ASP A O 1
ATOM 3255 N N . ALA A 1 419 ? 36.997 18.024 25.891 1.00 18.59 419 ALA A N 1
ATOM 3256 C CA . ALA A 1 419 ? 35.593 17.734 25.615 1.00 17.96 419 ALA A CA 1
ATOM 3257 C C . ALA A 1 419 ? 35.435 16.548 24.667 1.00 17.25 419 ALA A C 1
ATOM 3258 O O . ALA A 1 419 ? 34.430 16.425 23.970 1.00 17.61 419 ALA A O 1
ATOM 3260 N N . SER A 1 420 ? 36.427 15.668 24.647 1.00 15.90 420 SER A N 1
ATOM 3261 C CA . SER A 1 420 ? 36.370 14.504 23.777 1.00 17.89 420 SER A CA 1
ATOM 3262 C C . SER A 1 420 ? 35.220 13.557 24.136 1.00 18.70 420 SER A C 1
ATOM 3263 O O . SER A 1 420 ? 34.841 12.711 23.334 1.00 19.98 420 SER A O 1
ATOM 3266 N N . LYS A 1 421 ? 34.663 13.703 25.334 1.00 21.31 421 LYS A N 1
ATOM 3267 C CA . LYS A 1 421 ? 33.558 12.852 25.776 1.00 23.46 421 LYS A CA 1
ATOM 3268 C C . LYS A 1 421 ? 32.200 13.529 25.691 1.00 23.21 421 LYS A C 1
ATOM 3269 O O . LYS A 1 421 ? 31.184 12.950 26.076 1.00 23.56 421 LYS A O 1
ATOM 3275 N N . GLU A 1 422 ? 32.185 14.755 25.183 1.00 23.37 422 GLU A N 1
ATOM 3276 C CA . GLU A 1 422 ? 30.945 15.501 25.048 1.00 24.41 422 GLU A CA 1
ATOM 3277 C C . GLU A 1 422 ? 30.259 15.212 23.717 1.00 24.33 422 GLU A C 1
ATOM 3278 O O . GLU A 1 422 ? 30.311 16.018 22.788 1.00 21.35 422 GLU A O 1
ATOM 3284 N N . PHE A 1 423 ? 29.608 14.057 23.630 1.00 26.30 423 PHE A N 1
ATOM 3285 C CA . PHE A 1 423 ? 28.920 13.690 22.403 1.00 28.51 423 PHE A CA 1
ATOM 3286 C C . PHE A 1 423 ? 27.933 12.548 22.588 1.00 30.22 423 PHE A C 1
ATOM 3287 O O . PHE A 1 423 ? 28.061 11.726 23.504 1.00 29.59 423 PHE A O 1
ATOM 3295 N N . ASP A 1 424 ? 26.951 12.511 21.694 1.00 32.19 424 ASP A N 1
ATOM 3296 C CA . ASP A 1 424 ? 25.944 11.465 21.680 1.00 34.15 424 ASP A CA 1
ATOM 3297 C C . ASP A 1 424 ? 26.229 10.599 20.471 1.00 37.57 424 ASP A C 1
ATOM 3298 O O . ASP A 1 424 ? 26.836 11.054 19.495 1.00 35.03 424 ASP A O 1
ATOM 3303 N N . LYS A 1 425 ? 25.806 9.346 20.533 1.00 42.70 425 LYS A N 1
ATOM 3304 C CA . LYS A 1 425 ? 26.037 8.451 19.419 1.00 48.18 425 LYS A CA 1
ATOM 3305 C C . LYS A 1 425 ? 25.094 8.833 18.287 1.00 51.07 425 LYS A C 1
ATOM 3306 O O . LYS A 1 425 ? 23.938 9.186 18.523 1.00 51.32 425 LYS A O 1
ATOM 3312 N N . GLY A 1 426 ? 25.609 8.788 17.062 1.00 54.29 426 GLY A N 1
ATOM 3313 C CA . GLY A 1 426 ? 24.810 9.128 15.902 1.00 58.02 426 GLY A CA 1
ATOM 3314 C C . GLY A 1 426 ? 24.927 8.056 14.839 1.00 60.36 426 GLY A C 1
ATOM 3315 O O . GLY A 1 426 ? 25.470 6.979 15.099 1.00 60.67 426 GLY A O 1
ATOM 3316 N N . LYS A 1 427 ? 24.426 8.355 13.642 1.00 62.63 427 LYS A N 1
ATOM 3317 C CA . LYS A 1 427 ? 24.445 7.418 12.509 1.00 65.01 427 LYS A CA 1
ATOM 3318 C C . LYS A 1 427 ? 25.808 7.302 11.815 1.00 64.46 427 LYS A C 1
ATOM 3319 O O . LYS A 1 427 ? 26.020 7.919 10.769 1.00 63.10 427 LYS A O 1
ATOM 3325 N N . ASN A 1 428 ? 26.715 6.507 12.381 1.00 64.13 428 ASN A N 1
ATOM 3326 C CA . ASN A 1 428 ? 28.064 6.339 11.829 1.00 63.59 428 ASN A CA 1
ATOM 3327 C C . ASN A 1 428 ? 28.944 7.516 12.221 1.00 60.75 428 ASN A C 1
ATOM 3328 O O . ASN A 1 428 ? 30.054 7.674 11.709 1.00 61.45 428 ASN A O 1
ATOM 3333 N N . GLN A 1 429 ? 28.435 8.351 13.117 1.00 56.36 429 GLN A N 1
ATOM 3334 C CA . GLN A 1 429 ? 29.180 9.496 13.609 1.00 50.84 429 GLN A CA 1
ATOM 3335 C C . GLN A 1 429 ? 28.769 9.810 15.028 1.00 47.17 429 GLN A C 1
ATOM 3336 O O . GLN A 1 429 ? 27.836 9.215 15.575 1.00 48.06 429 GLN A O 1
ATOM 3342 N N . ASN A 1 430 ? 29.480 10.763 15.614 1.00 41.20 430 ASN A N 1
ATOM 3343 C CA . ASN A 1 430 ? 29.187 11.221 16.955 1.00 34.87 430 ASN A CA 1
ATOM 3344 C C . ASN A 1 430 ? 28.560 12.582 16.738 1.00 32.56 430 ASN A C 1
ATOM 3345 O O . ASN A 1 430 ? 28.930 13.299 15.814 1.00 30.86 430 ASN A O 1
ATOM 3350 N N . ILE A 1 431 ? 27.597 12.927 17.578 1.00 31.62 431 ILE A N 1
ATOM 3351 C CA . ILE A 1 431 ? 26.908 14.203 17.465 1.00 30.87 431 ILE A CA 1
ATOM 3352 C C . ILE A 1 431 ? 27.095 15.031 18.731 1.00 28.79 431 ILE A C 1
ATOM 3353 O O . ILE A 1 431 ? 27.057 14.502 19.839 1.00 29.50 431 ILE A O 1
ATOM 3366 N N . THR A 1 433 ? 25.604 18.105 20.970 1.00 24.15 433 THR A N 1
ATOM 3367 C CA . THR A 1 433 ? 24.351 18.822 21.152 1.00 23.94 433 THR A CA 1
ATOM 3368 C C . THR A 1 433 ? 24.576 20.224 21.704 1.00 25.30 433 THR A C 1
ATOM 3369 O O . THR A 1 433 ? 25.700 20.589 22.063 1.00 25.09 433 THR A O 1
ATOM 3373 N N . ASP A 1 434 ? 23.501 21.006 21.764 1.00 25.56 434 ASP A N 1
ATOM 3374 C CA . ASP A 1 434 ? 23.577 22.360 22.294 1.00 26.64 434 ASP A CA 1
ATOM 3375 C C . ASP A 1 434 ? 24.037 22.330 23.746 1.00 25.35 434 ASP A C 1
ATOM 3376 O O . ASP A 1 434 ? 24.747 23.225 24.196 1.00 27.24 434 ASP A O 1
ATOM 3381 N N . ALA A 1 435 ? 23.627 21.298 24.474 1.00 24.57 435 ALA A N 1
ATOM 3382 C CA . ALA A 1 435 ? 24.006 21.144 25.871 1.00 23.86 435 ALA A CA 1
ATOM 3383 C C . ALA A 1 435 ? 25.511 20.911 25.981 1.00 23.17 435 ALA A C 1
ATOM 3384 O O . ALA A 1 435 ? 26.158 21.415 26.896 1.00 22.30 435 ALA A O 1
ATOM 3386 N N . HIS A 1 436 ? 26.059 20.136 25.049 1.00 22.39 436 HIS A N 1
ATOM 3387 C CA . HIS A 1 436 ? 27.489 19.846 25.022 1.00 21.54 436 HIS A CA 1
ATOM 3388 C C . HIS A 1 436 ? 28.262 21.126 24.723 1.00 20.40 436 HIS A C 1
ATOM 3389 O O . HIS A 1 436 ? 29.271 21.421 25.361 1.00 19.59 436 HIS A O 1
ATOM 3396 N N . ILE A 1 437 ? 27.777 21.880 23.743 1.00 19.06 437 ILE A N 1
ATOM 3397 C CA . ILE A 1 437 ? 28.419 23.124 23.363 1.00 19.21 437 ILE A CA 1
ATOM 3398 C C . ILE A 1 437 ? 28.328 24.125 24.506 1.00 21.02 437 ILE A C 1
ATOM 3399 O O . ILE A 1 437 ? 29.293 24.837 24.788 1.00 21.32 437 ILE A O 1
ATOM 3404 N N . GLU A 1 438 ? 27.174 24.170 25.167 1.00 20.99 438 GLU A N 1
ATOM 3405 C CA . GLU A 1 438 ? 26.979 25.098 26.274 1.00 24.76 438 GLU A CA 1
ATOM 3406 C C . GLU A 1 438 ? 27.923 24.771 27.434 1.00 23.82 438 GLU A C 1
ATOM 3407 O O . GLU A 1 438 ? 28.415 25.669 28.115 1.00 24.70 438 GLU A O 1
ATOM 3413 N N . LYS A 1 439 ? 28.181 23.488 27.658 1.00 23.13 439 LYS A N 1
ATOM 3414 C CA . LYS A 1 439 ? 29.082 23.090 28.736 1.00 22.45 439 LYS A CA 1
ATOM 3415 C C . LYS A 1 439 ? 30.493 23.604 28.443 1.00 20.39 439 LYS A C 1
ATOM 3416 O O . LYS A 1 439 ? 31.159 24.142 29.323 1.00 19.22 439 LYS A O 1
ATOM 3422 N N . ILE A 1 440 ? 30.937 23.445 27.201 1.00 18.25 440 ILE A N 1
ATOM 3423 C CA . ILE A 1 440 ? 32.259 23.908 26.794 1.00 17.35 440 ILE A CA 1
ATOM 3424 C C . ILE A 1 440 ? 32.352 25.433 26.890 1.00 17.35 440 ILE A C 1
ATOM 3425 O O . ILE A 1 440 ? 33.302 25.970 27.465 1.00 16.57 440 ILE A O 1
ATOM 3430 N N . LEU A 1 441 ? 31.355 26.124 26.347 1.00 16.36 441 LEU A N 1
ATOM 3431 C CA . LEU A 1 441 ? 31.334 27.580 26.385 1.00 18.51 441 LEU A CA 1
ATOM 3432 C C . LEU A 1 441 ? 31.402 28.098 27.823 1.00 19.57 441 LEU A C 1
ATOM 3433 O O . LEU A 1 441 ? 32.127 29.057 28.111 1.00 18.31 441 LEU A O 1
ATOM 3438 N N . ASN A 1 442 ? 30.640 27.469 28.719 1.00 19.06 442 ASN A N 1
ATOM 3439 C CA . ASN A 1 442 ? 30.628 27.870 30.121 1.00 21.38 442 ASN A CA 1
ATOM 3440 C C . ASN A 1 442 ? 32.010 27.723 30.748 1.00 19.71 442 ASN A C 1
ATOM 3441 O O . ASN A 1 442 ? 32.446 28.580 31.507 1.00 19.80 442 ASN A O 1
ATOM 3446 N N . ALA A 1 443 ? 32.696 26.629 30.441 1.00 19.91 443 ALA A N 1
ATOM 3447 C CA . ALA A 1 443 ? 34.041 26.419 30.974 1.00 19.06 443 ALA A CA 1
ATOM 3448 C C . ALA A 1 443 ? 34.943 27.542 30.452 1.00 17.75 443 ALA A C 1
ATOM 3449 O O . ALA A 1 443 ? 35.644 28.199 31.219 1.00 16.51 443 ALA A O 1
ATOM 3451 N N . TYR A 1 444 ? 34.900 27.760 29.139 1.00 17.43 444 TYR A N 1
ATOM 3452 C CA . TYR A 1 444 ? 35.701 28.794 28.480 1.00 17.77 444 TYR A CA 1
ATOM 3453 C C . TYR A 1 444 ? 35.550 30.172 29.129 1.00 19.67 444 TYR A C 1
ATOM 3454 O O . TYR A 1 444 ? 36.537 30.884 29.331 1.00 18.10 444 TYR A O 1
ATOM 3463 N N . LYS A 1 445 ? 34.315 30.551 29.442 1.00 20.82 445 LYS A N 1
ATOM 3464 C CA . LYS A 1 445 ? 34.056 31.844 30.069 1.00 22.28 445 LYS A CA 1
ATOM 3465 C C . LYS A 1 445 ? 34.656 31.915 31.466 1.00 21.86 445 LYS A C 1
ATOM 3466 O O . LYS A 1 445 ? 35.035 32.982 31.928 1.00 22.54 445 LYS A O 1
ATOM 3472 N N . SER A 1 446 ? 34.741 30.777 32.141 1.00 21.67 446 SER A N 1
ATOM 3473 C CA . SER A 1 446 ? 35.260 30.753 33.502 1.00 21.54 446 SER A CA 1
ATOM 3474 C C . SER A 1 446 ? 36.770 30.610 33.627 1.00 20.85 446 SER A C 1
ATOM 3475 O O . SER A 1 446 ? 37.376 31.194 34.526 1.00 21.84 446 SER A O 1
ATOM 3478 N N . ARG A 1 447 ? 37.376 29.838 32.731 1.00 19.75 447 ARG A N 1
ATOM 3479 C CA . ARG A 1 447 ? 38.816 29.587 32.786 1.00 19.46 447 ARG A CA 1
ATOM 3480 C C . ARG A 1 447 ? 39.162 29.007 34.155 1.00 19.74 447 ARG A C 1
ATOM 3481 O O . ARG A 1 447 ? 40.192 29.328 34.743 1.00 20.86 447 ARG A O 1
ATOM 3489 N N . GLU A 1 448 ? 38.292 28.136 34.651 1.00 21.13 448 GLU A N 1
ATOM 3490 C CA . GLU A 1 448 ? 38.496 27.507 35.942 1.00 21.76 448 GLU A CA 1
ATOM 3491 C C . GLU A 1 448 ? 38.711 26.007 35.811 1.00 21.33 448 GLU A C 1
ATOM 3492 O O . GLU A 1 448 ? 38.136 25.357 34.940 1.00 20.55 448 GLU A O 1
ATOM 3498 N N . ASP A 1 449 ? 39.553 25.457 36.671 1.00 20.83 449 ASP A N 1
ATOM 3499 C CA . ASP A 1 449 ? 39.807 24.028 36.634 1.00 22.63 449 ASP A CA 1
ATOM 3500 C C . ASP A 1 449 ? 38.521 23.310 36.977 1.00 22.07 449 ASP A C 1
ATOM 3501 O O . ASP A 1 449 ? 37.829 23.683 37.922 1.00 21.41 449 ASP A O 1
ATOM 3506 N N . ILE A 1 450 ? 38.197 22.296 36.185 1.00 22.74 450 ILE A N 1
ATOM 3507 C CA . ILE A 1 450 ? 36.991 21.507 36.389 1.00 21.63 450 ILE A CA 1
ATOM 3508 C C . ILE A 1 450 ? 37.408 20.052 36.357 1.00 21.35 450 ILE A C 1
ATOM 3509 O O . ILE A 1 450 ? 38.119 19.624 35.450 1.00 19.27 450 ILE A O 1
ATOM 3514 N N . ASP A 1 451 ? 36.965 19.304 37.357 1.00 22.41 451 ASP A N 1
ATOM 3515 C CA . ASP A 1 451 ? 37.301 17.893 37.474 1.00 24.05 451 ASP A CA 1
ATOM 3516 C C . ASP A 1 451 ? 37.236 17.149 36.144 1.00 23.40 451 ASP A C 1
ATOM 3517 O O . ASP A 1 451 ? 36.193 17.098 35.491 1.00 20.83 451 ASP A O 1
ATOM 3522 N N . LYS A 1 452 ? 38.371 16.580 35.754 1.00 23.82 452 LYS A N 1
ATOM 3523 C CA . LYS A 1 452 ? 38.475 15.819 34.518 1.00 25.86 452 LYS A CA 1
ATOM 3524 C C . LYS A 1 452 ? 37.837 16.489 33.299 1.00 25.27 452 LYS A C 1
ATOM 3525 O O . LYS A 1 452 ? 37.323 15.808 32.408 1.00 26.21 452 LYS A O 1
ATOM 3531 N N . PHE A 1 453 ? 37.875 17.817 33.250 1.00 22.07 453 PHE A N 1
ATOM 3532 C CA . PHE A 1 453 ? 37.303 18.523 32.119 1.00 20.87 453 PHE A CA 1
ATOM 3533 C C . PHE A 1 453 ? 38.138 19.715 31.653 1.00 19.97 453 PHE A C 1
ATOM 3534 O O . PHE A 1 453 ? 38.407 19.859 30.462 1.00 19.56 453 PHE A O 1
ATOM 3542 N N . ALA A 1 454 ? 38.547 20.572 32.582 1.00 19.22 454 ALA A N 1
ATOM 3543 C CA . ALA A 1 454 ? 39.332 21.744 32.208 1.00 18.39 454 ALA A CA 1
ATOM 3544 C C . ALA A 1 454 ? 40.448 22.063 33.196 1.00 17.91 454 ALA A C 1
ATOM 3545 O O . ALA A 1 454 ? 40.364 21.737 34.382 1.00 16.14 454 ALA A O 1
ATOM 3547 N N . HIS A 1 455 ? 41.494 22.710 32.691 1.00 16.89 455 HIS A N 1
ATOM 3548 C CA . HIS A 1 455 ? 42.634 23.079 33.517 1.00 17.62 455 HIS A CA 1
ATOM 3549 C C . HIS A 1 455 ? 43.362 24.324 33.003 1.00 17.17 455 HIS A C 1
ATOM 3550 O O . HIS A 1 455 ? 43.769 24.390 31.841 1.00 15.33 455 HIS A O 1
ATOM 3557 N N . LEU A 1 456 ? 43.526 25.308 33.879 1.00 16.28 456 LEU A N 1
ATOM 3558 C CA . LEU A 1 456 ? 44.231 26.520 33.513 1.00 15.05 456 LEU A CA 1
ATOM 3559 C C . LEU A 1 456 ? 45.698 26.293 33.845 1.00 15.03 456 LEU A C 1
ATOM 3560 O O . LEU A 1 456 ? 46.069 26.145 35.009 1.00 14.15 456 LEU A O 1
ATOM 3565 N N . ALA A 1 457 ? 46.528 26.254 32.814 1.00 15.79 457 ALA A N 1
ATOM 3566 C CA . ALA A 1 457 ? 47.957 26.052 32.995 1.00 17.09 457 ALA A CA 1
ATOM 3567 C C . ALA A 1 457 ? 48.691 27.391 32.978 1.00 17.65 457 ALA A C 1
ATOM 3568 O O . ALA A 1 457 ? 48.447 28.233 32.111 1.00 18.91 457 ALA A O 1
ATOM 3570 N N . SER A 1 458 ? 49.583 27.581 33.945 1.00 17.95 458 SER A N 1
ATOM 3571 C CA . SER A 1 458 ? 50.381 28.800 34.032 1.00 18.35 458 SER A CA 1
ATOM 3572 C C . SER A 1 458 ? 51.488 28.680 32.994 1.00 17.95 458 SER A C 1
ATOM 3573 O O . SER A 1 458 ? 51.726 27.600 32.454 1.00 18.90 458 SER A O 1
ATOM 3576 N N . PHE A 1 459 ? 52.179 29.779 32.720 1.00 18.52 459 PHE A N 1
ATOM 3577 C CA . PHE A 1 459 ? 53.256 29.730 31.748 1.00 16.38 459 PHE A CA 1
ATOM 3578 C C . PHE A 1 459 ? 54.358 28.792 32.239 1.00 17.40 459 PHE A C 1
ATOM 3579 O O . PHE A 1 459 ? 54.934 28.035 31.453 1.00 16.42 459 PHE A O 1
ATOM 3587 N N . GLU A 1 460 ? 54.648 28.829 33.538 1.00 17.94 460 GLU A N 1
ATOM 3588 C CA . GLU A 1 460 ? 55.698 27.967 34.090 1.00 20.78 460 GLU A CA 1
ATOM 3589 C C . GLU A 1 460 ? 55.364 26.489 33.886 1.00 19.20 460 GLU A C 1
ATOM 3590 O O . GLU A 1 460 ? 56.244 25.686 33.583 1.00 18.86 460 GLU A O 1
ATOM 3596 N N . GLU A 1 461 ? 54.095 26.130 34.048 1.00 19.29 461 GLU A N 1
ATOM 3597 C CA . GLU A 1 461 ? 53.688 24.749 33.827 1.00 19.99 461 GLU A CA 1
ATOM 3598 C C . GLU A 1 461 ? 53.926 24.427 32.347 1.00 19.01 461 GLU A C 1
ATOM 3599 O O . GLU A 1 461 ? 54.449 23.368 32.002 1.00 18.81 461 GLU A O 1
ATOM 3605 N N . ILE A 1 462 ? 53.541 25.347 31.470 1.00 18.88 462 ILE A N 1
ATOM 3606 C CA . ILE A 1 462 ? 53.740 25.138 30.039 1.00 19.18 462 ILE A CA 1
ATOM 3607 C C . ILE A 1 462 ? 55.220 24.909 29.771 1.00 18.38 462 ILE A C 1
ATOM 3608 O O . ILE A 1 462 ? 55.596 24.004 29.032 1.00 16.72 462 ILE A O 1
ATOM 3613 N N . VAL A 1 463 ? 56.053 25.732 30.398 1.00 19.97 463 VAL A N 1
ATOM 3614 C CA . VAL A 1 463 ? 57.504 25.642 30.256 1.00 21.33 463 VAL A CA 1
ATOM 3615 C C . VAL A 1 463 ? 58.048 24.301 30.751 1.00 22.79 463 VAL A C 1
ATOM 3616 O O . VAL A 1 463 ? 58.921 23.706 30.121 1.00 23.28 463 VAL A O 1
ATOM 3620 N N . GLU A 1 464 ? 57.537 23.830 31.881 1.00 23.05 464 GLU A N 1
ATOM 3621 C CA . GLU A 1 464 ? 57.985 22.560 32.432 1.00 25.03 464 GLU A CA 1
ATOM 3622 C C . GLU A 1 464 ? 57.546 21.370 31.579 1.00 23.89 464 GLU A C 1
ATOM 3623 O O . GLU A 1 464 ? 58.018 20.252 31.774 1.00 22.61 464 GLU A O 1
ATOM 3629 N N . ASN A 1 465 ? 56.634 21.619 30.642 1.00 22.54 465 ASN A N 1
ATOM 3630 C CA . ASN A 1 465 ? 56.153 20.585 29.735 1.00 22.51 465 ASN A CA 1
ATOM 3631 C C . ASN A 1 465 ? 56.891 20.777 28.421 1.00 23.34 465 ASN A C 1
ATOM 3632 O O . ASN A 1 465 ? 56.600 20.133 27.409 1.00 24.32 465 ASN A O 1
ATOM 3637 N N . ASP A 1 466 ? 57.858 21.683 28.461 1.00 24.58 466 ASP A N 1
ATOM 3638 C CA . ASP A 1 466 ? 58.677 22.013 27.310 1.00 24.24 466 ASP A CA 1
ATOM 3639 C C . ASP A 1 466 ? 57.843 22.511 26.143 1.00 20.47 466 ASP A C 1
ATOM 3640 O O . ASP A 1 466 ? 58.093 22.154 24.994 1.00 19.84 466 ASP A O 1
ATOM 3645 N N . TYR A 1 467 ? 56.840 23.325 26.443 1.00 17.74 467 TYR A N 1
ATOM 3646 C CA . TYR A 1 467 ? 55.989 23.903 25.410 1.00 17.45 467 TYR A CA 1
ATOM 3647 C C . TYR A 1 467 ? 55.117 22.902 24.632 1.00 17.84 467 TYR A C 1
ATOM 3648 O O . TYR A 1 467 ? 54.493 23.259 23.630 1.00 19.36 467 TYR A O 1
ATOM 3657 N N . ASN A 1 468 ? 55.079 21.652 25.082 1.00 16.72 468 ASN A N 1
ATOM 3658 C CA . ASN A 1 468 ? 54.245 20.640 24.438 1.00 18.74 468 ASN A CA 1
ATOM 3659 C C . ASN A 1 468 ? 52.822 20.905 24.948 1.00 17.83 468 ASN A C 1
ATOM 3660 O O . ASN A 1 468 ? 52.597 20.990 26.156 1.00 18.03 468 ASN A O 1
ATOM 3665 N N . LEU A 1 469 ? 51.862 21.041 24.041 1.00 17.55 469 LEU A N 1
ATOM 3666 C CA . LEU A 1 469 ? 50.491 21.330 24.459 1.00 16.13 469 LEU A CA 1
ATOM 3667 C C . LEU A 1 469 ? 49.533 20.138 24.374 1.00 16.11 469 LEU A C 1
ATOM 3668 O O . LEU A 1 469 ? 48.308 20.309 24.384 1.00 15.93 469 LEU A O 1
ATOM 3673 N N . ASN A 1 470 ? 50.091 18.934 24.298 1.00 15.87 470 ASN A N 1
ATOM 3674 C CA . ASN A 1 470 ? 49.289 17.712 24.234 1.00 16.98 470 ASN A CA 1
ATOM 3675 C C . ASN A 1 470 ? 48.286 17.762 25.403 1.00 15.49 470 ASN A C 1
ATOM 3676 O O . ASN A 1 470 ? 48.686 17.800 26.563 1.00 14.93 470 ASN A O 1
ATOM 3681 N N . ILE A 1 471 ? 46.993 17.762 25.089 1.00 16.78 471 ILE A N 1
ATOM 3682 C CA . ILE A 1 471 ? 45.927 17.857 26.096 1.00 17.67 471 ILE A CA 1
ATOM 3683 C C . ILE A 1 471 ? 46.068 16.998 27.362 1.00 18.01 471 ILE A C 1
ATOM 3684 O O . ILE A 1 471 ? 45.915 17.505 28.468 1.00 17.89 471 ILE A O 1
ATOM 3689 N N . PRO A 1 472 ? 46.333 15.687 27.214 1.00 18.42 472 PRO A N 1
ATOM 3690 C CA . PRO A 1 472 ? 46.489 14.769 28.352 1.00 19.03 472 PRO A CA 1
ATOM 3691 C C . PRO A 1 472 ? 47.542 15.193 29.387 1.00 20.12 472 PRO A C 1
ATOM 3692 O O . PRO A 1 472 ? 47.529 14.712 30.523 1.00 18.94 472 PRO A O 1
ATOM 3696 N N . ARG A 1 473 ? 48.458 16.075 28.996 1.00 19.79 473 ARG A N 1
ATOM 3697 C CA . ARG A 1 473 ? 49.487 16.552 29.919 1.00 20.82 473 ARG A CA 1
ATOM 3698 C C . ARG A 1 473 ? 48.894 17.561 30.905 1.00 21.01 473 ARG A C 1
ATOM 3699 O O . ARG A 1 473 ? 49.474 17.829 31.957 1.00 22.56 473 ARG A O 1
ATOM 3707 N N . TYR A 1 474 ? 47.727 18.101 30.571 1.00 18.41 474 TYR A N 1
ATOM 3708 C CA . TYR A 1 474 ? 47.091 19.118 31.401 1.00 19.35 474 TYR A CA 1
ATOM 3709 C C . TYR A 1 474 ? 45.749 18.735 32.014 1.00 19.67 474 TYR A C 1
ATOM 3710 O O . TYR A 1 474 ? 45.427 19.145 33.129 1.00 18.86 474 TYR A O 1
ATOM 3719 N N . VAL A 1 475 ? 44.955 17.965 31.284 1.00 21.92 475 VAL A N 1
ATOM 3720 C CA . VAL A 1 475 ? 43.661 17.565 31.797 1.00 23.36 475 VAL A CA 1
ATOM 3721 C C . VAL A 1 475 ? 43.644 16.085 32.078 1.00 26.31 475 VAL A C 1
ATOM 3722 O O . VAL A 1 475 ? 44.001 15.267 31.230 1.00 27.50 475 VAL A O 1
ATOM 3726 N N . ASP A 1 476 ? 43.227 15.755 33.290 1.00 29.41 476 ASP A N 1
ATOM 3727 C CA . ASP A 1 476 ? 43.139 14.378 33.742 1.00 32.47 476 ASP A CA 1
ATOM 3728 C C . ASP A 1 476 ? 42.107 13.620 32.901 1.00 34.16 476 ASP A C 1
ATOM 3729 O O . ASP A 1 476 ? 40.894 13.856 33.100 1.00 36.18 476 ASP A O 1
ATOM 3734 N N . THR B 1 7 ? 79.073 48.900 69.522 1.00 31.26 7 THR B N 1
ATOM 3735 C CA . THR B 1 7 ? 78.241 49.549 68.470 1.00 30.73 7 THR B CA 1
ATOM 3736 C C . THR B 1 7 ? 79.023 49.781 67.171 1.00 30.10 7 THR B C 1
ATOM 3737 O O . THR B 1 7 ? 80.158 50.263 67.194 1.00 28.88 7 THR B O 1
ATOM 3741 N N . SER B 1 8 ? 78.407 49.438 66.042 1.00 27.87 8 SER B N 1
ATOM 3742 C CA . SER B 1 8 ? 79.040 49.617 64.741 1.00 28.83 8 SER B CA 1
ATOM 3743 C C . SER B 1 8 ? 79.232 51.097 64.397 1.00 27.80 8 SER B C 1
ATOM 3744 O O . SER B 1 8 ? 80.229 51.462 63.773 1.00 26.93 8 SER B O 1
ATOM 3747 N N . GLN B 1 9 ? 78.284 51.944 64.801 1.00 26.51 9 GLN B N 1
ATOM 3748 C CA . GLN B 1 9 ? 78.385 53.381 64.537 1.00 25.90 9 GLN B CA 1
ATOM 3749 C C . GLN B 1 9 ? 79.594 53.943 65.270 1.00 25.09 9 GLN B C 1
ATOM 3750 O O . GLN B 1 9 ? 80.398 54.680 64.699 1.00 24.47 9 GLN B O 1
ATOM 3756 N N . SER B 1 10 ? 79.707 53.601 66.548 1.00 23.62 10 SER B N 1
ATOM 3757 C CA . SER B 1 10 ? 80.812 54.076 67.363 1.00 23.71 10 SER B CA 1
ATOM 3758 C C . SER B 1 10 ? 82.157 53.551 66.855 1.00 23.00 10 SER B C 1
ATOM 3759 O O . SER B 1 10 ? 83.144 54.283 66.833 1.00 21.94 10 SER B O 1
ATOM 3762 N N . LEU B 1 11 ? 82.195 52.283 66.452 1.00 21.98 11 LEU B N 1
ATOM 3763 C CA . LEU B 1 11 ? 83.428 51.688 65.935 1.00 21.03 11 LEU B CA 1
ATOM 3764 C C . LEU B 1 11 ? 83.844 52.356 64.620 1.00 20.24 11 LEU B C 1
ATOM 3765 O O . LEU B 1 11 ? 85.025 52.596 64.388 1.00 20.54 11 LEU B O 1
ATOM 3770 N N . TYR B 1 12 ? 82.870 52.651 63.764 1.00 20.55 12 TYR B N 1
ATOM 3771 C CA . TYR B 1 12 ? 83.142 53.311 62.488 1.00 20.42 12 TYR B CA 1
ATOM 3772 C C . TYR B 1 12 ? 83.812 54.666 62.727 1.00 21.06 12 TYR B C 1
ATOM 3773 O O . TYR B 1 12 ? 84.848 54.989 62.129 1.00 18.15 12 TYR B O 1
ATOM 3782 N N . GLN B 1 13 ? 83.203 55.459 63.599 1.00 20.42 13 GLN B N 1
ATOM 3783 C CA . GLN B 1 13 ? 83.726 56.777 63.924 1.00 22.18 13 GLN B CA 1
ATOM 3784 C C . GLN B 1 13 ? 85.169 56.704 64.434 1.00 20.57 13 GLN B C 1
ATOM 3785 O O . GLN B 1 13 ? 86.027 57.482 64.004 1.00 20.23 13 GLN B O 1
ATOM 3791 N N . ALA B 1 14 ? 85.441 55.765 65.334 1.00 18.69 14 ALA B N 1
ATOM 3792 C CA . ALA B 1 14 ? 86.789 55.613 65.877 1.00 19.01 14 ALA B CA 1
ATOM 3793 C C . ALA B 1 14 ? 87.771 55.188 64.777 1.00 19.48 14 ALA B C 1
ATOM 3794 O O . ALA B 1 14 ? 88.896 55.690 64.700 1.00 19.94 14 ALA B O 1
ATOM 3796 N N . LEU B 1 15 ? 87.347 54.263 63.923 1.00 19.06 15 LEU B N 1
ATOM 3797 C CA . LEU B 1 15 ? 88.211 53.813 62.839 1.00 16.85 15 LEU B CA 1
ATOM 3798 C C . LEU B 1 15 ? 88.524 54.978 61.901 1.00 16.81 15 LEU B C 1
ATOM 3799 O O . LEU B 1 15 ? 89.674 55.186 61.519 1.00 17.38 15 LEU B O 1
ATOM 3804 N N . TRP B 1 16 ? 87.500 55.744 61.538 1.00 17.21 16 TRP B N 1
ATOM 3805 C CA . TRP B 1 16 ? 87.673 56.886 60.640 1.00 17.26 16 TRP B CA 1
ATOM 3806 C C . TRP B 1 16 ? 88.582 57.962 61.240 1.00 17.85 16 TRP B C 1
ATOM 3807 O O . TRP B 1 16 ? 89.401 58.557 60.539 1.00 17.13 16 TRP B O 1
ATOM 3818 N N . ASN B 1 17 ? 88.445 58.202 62.539 1.00 18.29 17 ASN B N 1
ATOM 3819 C CA . ASN B 1 17 ? 89.250 59.208 63.219 1.00 18.06 17 ASN B CA 1
ATOM 3820 C C . ASN B 1 17 ? 90.725 58.823 63.302 1.00 19.31 17 ASN B C 1
ATOM 3821 O O . ASN B 1 17 ? 91.598 59.695 63.338 1.00 17.66 17 ASN B O 1
ATOM 3826 N N . SER B 1 18 ? 91.001 57.522 63.323 1.00 19.08 18 SER B N 1
ATOM 3827 C CA . SER B 1 18 ? 92.375 57.031 63.399 1.00 18.63 18 SER B CA 1
ATOM 3828 C C . SER B 1 18 ? 93.238 57.549 62.260 1.00 18.37 18 SER B C 1
ATOM 3829 O O . SER B 1 18 ? 94.464 57.592 62.373 1.00 18.04 18 SER B O 1
ATOM 3832 N N . ALA B 1 19 ? 92.604 57.939 61.161 1.00 18.08 19 ALA B N 1
ATOM 3833 C CA . ALA B 1 19 ? 93.351 58.431 60.011 1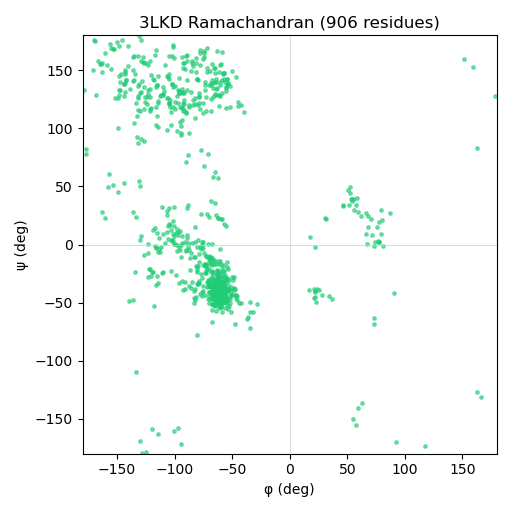.00 19.74 19 ALA B CA 1
ATOM 3834 C C . ALA B 1 19 ? 93.604 59.931 60.055 1.00 19.60 19 ALA B C 1
ATOM 3835 O O . ALA B 1 19 ? 94.102 60.505 59.083 1.00 20.10 19 ALA B O 1
ATOM 3837 N N . ASP B 1 20 ? 93.286 60.571 61.176 1.00 19.80 20 ASP B N 1
ATOM 3838 C CA . ASP B 1 20 ? 93.484 62.017 61.262 1.00 21.07 20 ASP B CA 1
ATOM 3839 C C . ASP B 1 20 ? 94.868 62.493 60.839 1.00 20.03 20 ASP B C 1
ATOM 3840 O O . ASP B 1 20 ? 94.982 63.489 60.133 1.00 19.42 20 ASP B O 1
ATOM 3845 N N . VAL B 1 21 ? 95.914 61.790 61.265 1.00 21.09 21 VAL B N 1
ATOM 3846 C CA . VAL B 1 21 ? 97.273 62.180 60.912 1.00 22.82 21 VAL B CA 1
ATOM 3847 C C . VAL B 1 21 ? 97.489 62.151 59.394 1.00 22.83 21 VAL B C 1
ATOM 3848 O O . VAL B 1 21 ? 98.444 62.738 58.883 1.00 25.42 21 VAL B O 1
ATOM 3852 N N . LEU B 1 22 ? 96.593 61.484 58.674 1.00 22.73 22 LEU B N 1
ATOM 3853 C CA . LEU B 1 22 ? 96.692 61.401 57.217 1.00 23.08 22 LEU B CA 1
ATOM 3854 C C . LEU B 1 22 ? 95.943 62.533 56.497 1.00 23.73 22 LEU B C 1
ATOM 3855 O O . LEU B 1 22 ? 96.415 63.044 55.479 1.00 22.96 22 LEU B O 1
ATOM 3860 N N . ARG B 1 23 ? 94.778 62.912 57.026 1.00 24.22 23 ARG B N 1
ATOM 3861 C CA . ARG B 1 23 ? 93.952 63.973 56.443 1.00 24.40 23 ARG B CA 1
ATOM 3862 C C . ARG B 1 23 ? 94.713 65.273 56.278 1.00 25.51 23 ARG B C 1
ATOM 3863 O O . ARG B 1 23 ? 94.418 66.072 55.388 1.00 26.16 23 ARG B O 1
ATOM 3871 N N . SER B 1 24 ? 95.685 65.483 57.153 1.00 26.80 24 SER B N 1
ATOM 3872 C CA . SER B 1 24 ? 96.495 66.689 57.137 1.00 27.51 24 SER B CA 1
ATOM 3873 C C . SER B 1 24 ? 97.489 66.684 55.987 1.00 28.15 24 SER B C 1
ATOM 3874 O O . SER B 1 24 ? 98.024 67.728 55.625 1.00 30.45 24 SER B O 1
ATOM 3877 N N . LYS B 1 25 ? 97.730 65.519 55.402 1.00 26.10 25 LYS B N 1
ATOM 3878 C CA . LYS B 1 25 ? 98.714 65.432 54.333 1.00 25.97 25 LYS B CA 1
ATOM 3879 C C . LYS B 1 25 ? 98.178 65.091 52.952 1.00 24.25 25 LYS B C 1
ATOM 3880 O O . LYS B 1 25 ? 98.830 65.385 51.953 1.00 25.29 25 LYS B O 1
ATOM 3894 N N . ASP B 1 27 ? 94.282 63.927 50.502 1.00 22.87 27 ASP B N 1
ATOM 3895 C CA . ASP B 1 27 ? 92.828 63.816 50.463 1.00 23.98 27 ASP B CA 1
ATOM 3896 C C . ASP B 1 27 ? 92.380 62.372 50.663 1.00 23.08 27 ASP B C 1
ATOM 3897 O O . ASP B 1 27 ? 93.193 61.445 50.640 1.00 22.06 27 ASP B O 1
ATOM 3902 N N . ALA B 1 28 ? 91.077 62.190 50.846 1.00 22.26 28 ALA B N 1
ATOM 3903 C CA . ALA B 1 28 ? 90.505 60.869 51.077 1.00 21.81 28 ALA B CA 1
ATOM 3904 C C . ALA B 1 28 ? 90.871 59.809 50.030 1.00 21.68 28 ALA B C 1
ATOM 3905 O O . ALA B 1 28 ? 91.112 58.652 50.381 1.00 20.80 28 ALA B O 1
ATOM 3907 N N . ASN B 1 29 ? 90.913 60.184 48.754 1.00 22.48 29 ASN B N 1
ATOM 3908 C CA . ASN B 1 29 ? 91.260 59.210 47.719 1.00 22.73 29 ASN B CA 1
ATOM 3909 C C . ASN B 1 29 ? 92.666 58.670 47.933 1.00 22.44 29 ASN B C 1
ATOM 3910 O O . ASN B 1 29 ? 92.963 57.529 47.575 1.00 21.99 29 ASN B O 1
ATOM 3915 N N . ASP B 1 30 ? 93.530 59.492 48.522 1.00 22.35 30 ASP B N 1
ATOM 3916 C CA . ASP B 1 30 ? 94.901 59.081 48.774 1.00 22.56 30 ASP B CA 1
ATOM 3917 C C . ASP B 1 30 ? 95.114 58.241 50.022 1.00 21.89 30 ASP B C 1
ATOM 3918 O O . ASP B 1 30 ? 95.920 57.315 50.000 1.00 23.42 30 ASP B O 1
ATOM 3923 N N . TYR B 1 31 ? 94.412 58.547 51.111 1.00 20.27 31 TYR B N 1
ATOM 3924 C CA . TYR B 1 31 ? 94.612 57.768 52.328 1.00 19.68 31 TYR B CA 1
ATOM 3925 C C . TYR B 1 31 ? 93.654 56.604 52.505 1.00 18.81 31 TYR B C 1
ATOM 3926 O O . TYR B 1 31 ? 93.736 55.870 53.487 1.00 18.56 31 TYR B O 1
ATOM 3935 N N . LYS B 1 32 ? 92.773 56.419 51.529 1.00 19.01 32 LYS B N 1
ATOM 3936 C CA . LYS B 1 32 ? 91.800 55.335 51.555 1.00 19.40 32 LYS B CA 1
ATOM 3937 C C . LYS B 1 32 ? 92.473 53.961 51.637 1.00 19.68 32 LYS B C 1
ATOM 3938 O O . LYS B 1 32 ? 92.092 53.119 52.455 1.00 16.56 32 LYS B O 1
ATOM 3944 N N . SER B 1 33 ? 93.472 53.735 50.789 1.00 19.05 33 SER B N 1
ATOM 3945 C CA . SER B 1 33 ? 94.181 52.460 50.785 1.00 20.56 33 SER B CA 1
ATOM 3946 C C . SER B 1 33 ? 94.792 52.144 52.146 1.00 19.13 33 SER B C 1
ATOM 3947 O O . SER B 1 33 ? 94.700 51.017 52.640 1.00 16.88 33 SER B O 1
ATOM 3950 N N . TYR B 1 34 ? 95.414 53.147 52.751 1.00 17.85 34 TYR B N 1
ATOM 3951 C CA . TYR B 1 34 ? 96.051 52.965 54.046 1.00 18.23 34 TYR B CA 1
ATOM 3952 C C . TYR B 1 34 ? 95.072 52.531 55.125 1.00 17.13 34 TYR B C 1
ATOM 3953 O O . TYR B 1 34 ? 95.284 51.522 55.791 1.00 17.86 34 TYR B O 1
ATOM 3962 N N . LEU B 1 35 ? 93.993 53.287 55.290 1.00 16.24 35 LEU B N 1
ATOM 3963 C CA . LEU B 1 35 ? 93.019 52.968 56.325 1.00 16.81 35 LEU B CA 1
ATOM 3964 C C . LEU B 1 35 ? 92.309 51.640 56.086 1.00 16.83 35 LEU B C 1
ATOM 3965 O O . LEU B 1 35 ? 92.289 50.784 56.968 1.00 19.21 35 LEU B O 1
ATOM 3970 N N . LEU B 1 36 ? 91.738 51.458 54.899 1.00 15.22 36 LEU B N 1
ATOM 3971 C CA . LEU B 1 36 ? 91.020 50.222 54.594 1.00 16.10 36 LEU B CA 1
ATOM 3972 C C . LEU B 1 36 ? 91.903 48.972 54.639 1.00 16.64 36 LEU B C 1
ATOM 3973 O O . LEU B 1 36 ? 91.454 47.903 55.059 1.00 15.65 36 LEU B O 1
ATOM 3978 N N . GLY B 1 37 ? 93.151 49.102 54.200 1.00 16.35 37 GLY B N 1
ATOM 3979 C CA . GLY B 1 37 ? 94.055 47.966 54.220 1.00 14.37 37 GLY B CA 1
ATOM 3980 C C . GLY B 1 37 ? 94.593 47.687 55.613 1.00 15.98 37 GLY B C 1
ATOM 3981 O O . GLY B 1 37 ? 94.692 46.526 56.033 1.00 13.65 37 GLY B O 1
ATOM 3990 N N . VAL B 1 39 ? 93.145 48.446 58.478 1.00 13.23 39 VAL B N 1
ATOM 3991 C CA . VAL B 1 39 ? 92.092 47.919 59.345 1.00 13.84 39 VAL B CA 1
ATOM 3992 C C . VAL B 1 39 ? 91.930 46.442 58.996 1.00 14.05 39 VAL B C 1
ATOM 3993 O O . VAL B 1 39 ? 91.707 45.604 59.863 1.00 12.10 39 VAL B O 1
ATOM 3997 N N . PHE B 1 40 ? 92.044 46.135 57.709 1.00 13.79 40 PHE B N 1
ATOM 3998 C CA . PHE B 1 40 ? 91.929 44.762 57.245 1.00 15.82 40 PHE B CA 1
ATOM 3999 C C . PHE B 1 40 ? 93.040 43.914 57.883 1.00 15.44 40 PHE B C 1
ATOM 4000 O O . PHE B 1 40 ? 92.772 42.853 58.441 1.00 16.77 40 PHE B O 1
ATOM 4008 N N . TYR B 1 41 ? 94.282 44.388 57.814 1.00 16.67 41 TYR B N 1
ATOM 4009 C CA . TYR B 1 41 ? 95.408 43.646 58.387 1.00 17.85 41 TYR B CA 1
ATOM 4010 C C . TYR B 1 41 ? 95.248 43.470 59.900 1.00 17.60 41 TYR B C 1
ATOM 4011 O O . TYR B 1 41 ? 95.548 42.406 60.449 1.00 16.61 41 TYR B O 1
ATOM 4020 N N . LYS B 1 42 ? 94.780 44.520 60.568 1.00 17.26 42 LYS B N 1
ATOM 4021 C CA . LYS B 1 42 ? 94.567 44.472 62.010 1.00 16.53 42 LYS B CA 1
ATOM 4022 C C . LYS B 1 42 ? 93.581 43.356 62.333 1.00 16.47 42 LYS B C 1
ATOM 4023 O O . LYS B 1 42 ? 93.816 42.541 63.220 1.00 16.29 42 LYS B O 1
ATOM 4029 N N . TYR B 1 43 ? 92.466 43.332 61.610 1.00 16.50 43 TYR B N 1
ATOM 4030 C CA . TYR B 1 43 ? 91.451 42.300 61.811 1.00 17.04 43 TYR B CA 1
ATOM 4031 C C . TYR B 1 43 ? 92.054 40.897 61.679 1.00 17.93 43 TYR B C 1
ATOM 4032 O O . TYR B 1 43 ? 91.835 40.035 62.536 1.00 16.88 43 TYR B O 1
ATOM 4041 N N . LEU B 1 44 ? 92.804 40.667 60.601 1.00 17.95 44 LEU B N 1
ATOM 4042 C CA . LEU B 1 44 ? 93.417 39.360 60.388 1.00 17.61 44 LEU B CA 1
ATOM 4043 C C . LEU B 1 44 ? 94.338 39.017 61.554 1.00 16.13 44 LEU B C 1
ATOM 4044 O O . LEU B 1 44 ? 94.301 37.907 62.070 1.00 15.50 44 LEU B O 1
ATOM 4049 N N . SER B 1 45 ? 95.149 39.977 61.981 1.00 16.02 45 SER B N 1
ATOM 4050 C CA . SER B 1 45 ? 96.073 39.742 63.085 1.00 16.16 45 SER B CA 1
ATOM 4051 C C . SER B 1 45 ? 95.346 39.528 64.412 1.00 15.48 45 SER B C 1
ATOM 4052 O O . SER B 1 45 ? 95.598 38.553 65.109 1.00 16.19 45 SER B O 1
ATOM 4055 N N . ASP B 1 46 ? 94.442 40.437 64.756 1.00 16.03 46 ASP B N 1
ATOM 4056 C CA . ASP B 1 46 ? 93.686 40.342 66.010 1.00 17.98 46 ASP B CA 1
ATOM 4057 C C . ASP B 1 46 ? 92.871 39.060 66.148 1.00 18.27 46 ASP B C 1
ATOM 4058 O O . ASP B 1 46 ? 92.815 38.465 67.225 1.00 18.61 46 ASP B O 1
ATOM 4063 N N . LYS B 1 47 ? 92.218 38.652 65.065 1.00 18.45 47 LYS B N 1
ATOM 4064 C CA . LYS B 1 47 ? 91.393 37.446 65.077 1.00 19.07 47 LYS B CA 1
ATOM 4065 C C . LYS B 1 47 ? 92.221 36.200 65.365 1.00 19.17 47 LYS B C 1
ATOM 4066 O O . LYS B 1 47 ? 91.823 35.341 66.154 1.00 19.06 47 LYS B O 1
ATOM 4080 N N . LEU B 1 49 ? 95.156 36.006 66.899 1.00 19.58 49 LEU B N 1
ATOM 4081 C CA . LEU B 1 49 ? 95.658 35.977 68.261 1.00 20.53 49 LEU B CA 1
ATOM 4082 C C . LEU B 1 49 ? 94.590 35.546 69.246 1.00 21.68 49 LEU B C 1
ATOM 4083 O O . LEU B 1 49 ? 94.851 34.710 70.106 1.00 23.90 49 LEU B O 1
ATOM 4088 N N . PHE B 1 50 ? 93.388 36.102 69.137 1.00 22.48 50 PHE B N 1
ATOM 4089 C CA . PHE B 1 50 ? 92.324 35.696 70.043 1.00 23.89 50 PHE B CA 1
ATOM 4090 C C . PHE B 1 50 ? 92.032 34.213 69.825 1.00 25.41 50 PHE B C 1
ATOM 4091 O O . PHE B 1 50 ? 91.762 33.476 70.778 1.00 24.90 50 PHE B O 1
ATOM 4099 N N . PHE B 1 51 ? 92.110 33.776 68.569 1.00 25.36 51 PHE B N 1
ATOM 4100 C CA . PHE B 1 51 ? 91.859 32.378 68.239 1.00 24.68 51 PHE B CA 1
ATOM 4101 C C . PHE B 1 51 ? 92.875 31.472 68.922 1.00 24.58 51 PHE B C 1
ATOM 4102 O O . PHE B 1 51 ? 92.510 30.451 69.494 1.00 23.60 51 PHE B O 1
ATOM 4110 N N . VAL B 1 52 ? 94.149 31.849 68.857 1.00 24.56 52 VAL B N 1
ATOM 4111 C CA . VAL B 1 52 ? 95.215 31.066 69.478 1.00 25.44 52 VAL B CA 1
ATOM 4112 C C . VAL B 1 52 ? 95.000 30.914 70.989 1.00 27.66 52 VAL B C 1
ATOM 4113 O O . VAL B 1 52 ? 94.906 29.799 71.504 1.00 27.86 52 VAL B O 1
ATOM 4117 N N . ALA B 1 53 ? 94.920 32.042 71.689 1.00 29.43 53 ALA B N 1
ATOM 4118 C CA . ALA B 1 53 ? 94.733 32.046 73.141 1.00 31.96 53 ALA B CA 1
ATOM 4119 C C . ALA B 1 53 ? 93.518 31.234 73.582 1.00 33.05 53 ALA B C 1
ATOM 4120 O O . ALA B 1 53 ? 93.552 30.540 74.602 1.00 32.49 53 ALA B O 1
ATOM 4122 N N . GLU B 1 54 ? 92.443 31.324 72.809 1.00 34.82 54 GLU B N 1
ATOM 4123 C CA . GLU B 1 54 ? 91.225 30.602 73.129 1.00 38.15 54 GLU B CA 1
ATOM 4124 C C . GLU B 1 54 ? 91.433 29.105 72.912 1.00 37.62 54 GLU B C 1
ATOM 4125 O O . GLU B 1 54 ? 91.036 28.288 73.744 1.00 38.70 54 GLU B O 1
ATOM 4131 N N . THR B 1 55 ? 92.068 28.752 71.798 1.00 35.81 55 THR B N 1
ATOM 4132 C CA . THR B 1 55 ? 92.315 27.352 71.473 1.00 35.29 55 THR B CA 1
ATOM 4133 C C . THR B 1 55 ? 93.313 26.697 72.420 1.00 35.20 55 THR B C 1
ATOM 4134 O O . THR B 1 55 ? 93.227 25.500 72.689 1.00 33.51 55 THR B O 1
ATOM 4146 N N . GLU B 1 57 ? 93.408 27.320 75.375 1.00 42.47 57 GLU B N 1
ATOM 4147 C CA . GLU B 1 57 ? 92.723 27.415 76.659 1.00 44.47 57 GLU B CA 1
ATOM 4148 C C . GLU B 1 57 ? 93.359 28.417 77.614 1.00 43.99 57 GLU B C 1
ATOM 4149 O O . GLU B 1 57 ? 93.646 28.099 78.769 1.00 44.27 57 GLU B O 1
ATOM 4155 N N . GLU B 1 58 ? 93.571 29.631 77.115 1.00 43.15 58 GLU B N 1
ATOM 4156 C CA . GLU B 1 58 ? 94.163 30.716 77.893 1.00 41.52 58 GLU B CA 1
ATOM 4157 C C . GLU B 1 58 ? 93.590 32.043 77.399 1.00 40.65 58 GLU B C 1
ATOM 4158 O O . GLU B 1 58 ? 94.322 33.014 77.200 1.00 40.15 58 GLU B O 1
ATOM 4164 N N . GLU B 1 59 ? 92.275 32.069 77.207 1.00 39.61 59 GLU B N 1
ATOM 4165 C CA . GLU B 1 59 ? 91.573 33.252 76.726 1.00 40.64 59 GLU B CA 1
ATOM 4166 C C . GLU B 1 59 ? 91.905 34.528 77.489 1.00 39.47 59 GLU B C 1
ATOM 4167 O O . GLU B 1 59 ? 92.201 34.489 78.682 1.00 40.52 59 GLU B O 1
ATOM 4173 N N . THR B 1 60 ? 91.847 35.653 76.778 1.00 37.84 60 THR B N 1
ATOM 4174 C CA . THR B 1 60 ? 92.125 36.978 77.333 1.00 37.29 60 THR B CA 1
ATOM 4175 C C . THR B 1 60 ? 91.579 38.038 76.389 1.00 36.59 60 THR B C 1
ATOM 4176 O O . THR B 1 60 ? 91.414 37.785 75.196 1.00 36.68 60 THR B O 1
ATOM 4180 N N . GLU B 1 61 ? 91.298 39.221 76.926 1.00 36.46 61 GLU B N 1
ATOM 4181 C CA . GLU B 1 61 ? 90.813 40.324 76.110 1.00 36.06 61 GLU B CA 1
ATOM 4182 C C . GLU B 1 61 ? 92.024 41.162 75.739 1.00 32.33 61 GLU B C 1
ATOM 4183 O O . GLU B 1 61 ? 91.921 42.127 74.979 1.00 30.98 61 GLU B O 1
ATOM 4189 N N . SER B 1 62 ? 93.171 40.785 76.291 1.00 28.30 62 SER B N 1
ATOM 4190 C CA . SER B 1 62 ? 94.413 41.490 76.022 1.00 27.04 62 SER B CA 1
ATOM 4191 C C . SER B 1 62 ? 95.164 40.854 74.866 1.00 26.07 62 SER B C 1
ATOM 4192 O O . SER B 1 62 ? 95.616 39.712 74.960 1.00 25.47 62 SER B O 1
ATOM 4195 N N . LEU B 1 63 ? 95.294 41.601 73.777 1.00 23.85 63 LEU B N 1
ATOM 4196 C CA . LEU B 1 63 ? 96.001 41.112 72.612 1.00 22.64 63 LEU B CA 1
ATOM 4197 C C . LEU B 1 63 ? 97.480 40.931 72.928 1.00 22.81 63 LEU B C 1
ATOM 4198 O O . LEU B 1 63 ? 98.160 40.117 72.302 1.00 22.14 63 LEU B O 1
ATOM 4203 N N . ASP B 1 64 ? 97.975 41.685 73.906 1.00 23.12 64 ASP B N 1
ATOM 4204 C CA . ASP B 1 64 ? 99.373 41.569 74.309 1.00 24.88 64 ASP B CA 1
ATOM 4205 C C . ASP B 1 64 ? 99.618 40.219 74.973 1.00 24.24 64 ASP B C 1
ATOM 4206 O O . ASP B 1 64 ? 100.642 39.582 74.735 1.00 21.16 64 ASP B O 1
ATOM 4211 N N . GLU B 1 65 ? 98.678 39.793 75.814 1.00 24.61 65 GLU B N 1
ATOM 4212 C CA . GLU B 1 65 ? 98.799 38.514 76.491 1.00 26.43 65 GLU B CA 1
ATOM 4213 C C . GLU B 1 65 ? 98.585 37.414 75.461 1.00 24.94 65 GLU B C 1
ATOM 4214 O O . GLU B 1 65 ? 99.231 36.365 75.511 1.00 24.90 65 GLU B O 1
ATOM 4220 N N . ALA B 1 66 ? 97.680 37.660 74.520 1.00 22.05 66 ALA B N 1
ATOM 4221 C CA . ALA B 1 66 ? 97.416 36.683 73.476 1.00 20.43 66 ALA B CA 1
ATOM 4222 C C . ALA B 1 66 ? 98.694 36.460 72.661 1.00 18.77 66 ALA B C 1
ATOM 4223 O O . ALA B 1 66 ? 99.036 35.325 72.335 1.00 17.32 66 ALA B O 1
ATOM 4225 N N . LEU B 1 67 ? 99.400 37.543 72.346 1.00 17.69 67 LEU B N 1
ATOM 4226 C CA . LEU B 1 67 ? 100.643 37.454 71.582 1.00 19.36 67 LEU B CA 1
ATOM 4227 C C . LEU B 1 67 ? 101.699 36.665 72.356 1.00 20.05 67 LEU B C 1
ATOM 4228 O O . LEU B 1 67 ? 102.485 35.923 71.770 1.00 20.05 67 LEU B O 1
ATOM 4233 N N . ALA B 1 68 ? 101.718 36.835 73.674 1.00 20.99 68 ALA B N 1
ATOM 4234 C CA . ALA B 1 68 ? 102.675 36.120 74.516 1.00 22.25 68 ALA B CA 1
ATOM 4235 C C . ALA B 1 68 ? 102.372 34.625 74.469 1.00 22.37 68 ALA B C 1
ATOM 4236 O O . ALA B 1 68 ? 103.283 33.799 74.403 1.00 22.22 68 ALA B O 1
ATOM 4238 N N . VAL B 1 69 ? 101.089 34.281 74.507 1.00 20.96 69 VAL B N 1
ATOM 4239 C CA . VAL B 1 69 ? 100.684 32.881 74.439 1.00 21.73 69 VAL B CA 1
ATOM 4240 C C . VAL B 1 69 ? 101.107 32.293 73.089 1.00 21.88 69 VAL B C 1
ATOM 4241 O O . VAL B 1 69 ? 101.710 31.220 73.014 1.00 20.80 69 VAL B O 1
ATOM 4245 N N . TYR B 1 70 ? 100.797 33.014 72.021 1.00 20.58 70 TYR B N 1
ATOM 4246 C CA . TYR B 1 70 ? 101.147 32.569 70.690 1.00 20.17 70 TYR B CA 1
ATOM 4247 C C . TYR B 1 70 ? 102.658 32.339 70.584 1.00 21.66 70 TYR B C 1
ATOM 4248 O O . TYR B 1 70 ? 103.099 31.318 70.050 1.00 21.68 70 TYR B O 1
ATOM 4257 N N . ARG B 1 71 ? 103.452 33.274 71.101 1.00 21.27 71 ARG B N 1
ATOM 4258 C CA . ARG B 1 71 ? 104.905 33.133 71.046 1.00 22.70 71 ARG B CA 1
ATOM 4259 C C . ARG B 1 71 ? 105.370 31.873 71.776 1.00 24.20 71 ARG B C 1
ATOM 4260 O O . ARG B 1 71 ? 106.184 31.106 71.255 1.00 23.19 71 ARG B O 1
ATOM 4268 N N . LYS B 1 72 ? 104.837 31.663 72.976 1.00 24.86 72 LYS B N 1
ATOM 4269 C CA . LYS B 1 72 ? 105.171 30.498 73.790 1.00 28.31 72 LYS B CA 1
ATOM 4270 C C . LYS B 1 72 ? 104.979 29.151 73.071 1.00 28.44 72 LYS B C 1
ATOM 4271 O O . LYS B 1 72 ? 105.851 28.284 73.121 1.00 30.24 72 LYS B O 1
ATOM 4277 N N . TYR B 1 73 ? 103.840 28.972 72.412 1.00 27.52 73 TYR B N 1
ATOM 4278 C CA . TYR B 1 73 ? 103.575 27.729 71.701 1.00 26.89 73 TYR B CA 1
ATOM 4279 C C . TYR B 1 73 ? 104.262 27.695 70.345 1.00 25.59 73 TYR B C 1
ATOM 4280 O O . TYR B 1 73 ? 104.523 26.621 69.801 1.00 25.89 73 TYR B O 1
ATOM 4289 N N . TYR B 1 74 ? 104.555 28.870 69.798 1.00 23.19 74 TYR B N 1
ATOM 4290 C CA . TYR B 1 74 ? 105.224 28.956 68.505 1.00 22.32 74 TYR B CA 1
ATOM 4291 C C . TYR B 1 74 ? 106.683 28.512 68.651 1.00 22.72 74 TYR B C 1
ATOM 4292 O O . TYR B 1 74 ? 107.255 27.905 67.748 1.00 21.26 74 TYR B O 1
ATOM 4301 N N . GLU B 1 75 ? 107.257 28.801 69.816 1.00 24.36 75 GLU B N 1
ATOM 4302 C CA . GLU B 1 75 ? 108.645 28.479 70.144 1.00 24.68 75 GLU B CA 1
ATOM 4303 C C . GLU B 1 75 ? 108.898 27.037 70.579 1.00 24.88 75 GLU B C 1
ATOM 4304 O O . GLU B 1 75 ? 110.022 26.543 70.489 1.00 21.77 75 GLU B O 1
ATOM 4310 N N . ASP B 1 76 ? 107.858 26.365 71.052 1.00 25.14 76 ASP B N 1
ATOM 4311 C CA . ASP B 1 76 ? 107.999 24.991 71.514 1.00 26.18 76 ASP B CA 1
ATOM 4312 C C . ASP B 1 76 ? 107.919 23.986 70.363 1.00 25.77 76 ASP B C 1
ATOM 4313 O O . ASP B 1 76 ? 106.910 23.920 69.665 1.00 24.10 76 ASP B O 1
ATOM 4318 N N . GLU B 1 77 ? 108.977 23.205 70.170 1.00 25.36 77 GLU B N 1
ATOM 4319 C CA . GLU B 1 77 ? 108.997 22.202 69.109 1.00 27.59 77 GLU B CA 1
ATOM 4320 C C . GLU B 1 77 ? 107.802 21.258 69.193 1.00 28.34 77 GLU B C 1
ATOM 4321 O O . GLU B 1 77 ? 107.320 20.770 68.173 1.00 28.20 77 GLU B O 1
ATOM 4327 N N . GLU B 1 78 ? 107.322 21.008 70.407 1.00 28.40 78 GLU B N 1
ATOM 4328 C CA . GLU B 1 78 ? 106.205 20.095 70.600 1.00 29.46 78 GLU B CA 1
ATOM 4329 C C . GLU B 1 78 ? 104.836 20.616 70.174 1.00 28.41 78 GLU B C 1
ATOM 4330 O O . GLU B 1 78 ? 103.908 19.832 69.974 1.00 27.45 78 GLU B O 1
ATOM 4336 N N . THR B 1 79 ? 104.705 21.927 70.023 1.00 27.79 79 THR B N 1
ATOM 4337 C CA . THR B 1 79 ? 103.421 22.502 69.649 1.00 26.30 79 THR B CA 1
ATOM 4338 C C . THR B 1 79 ? 103.475 23.411 68.425 1.00 26.88 79 THR B C 1
ATOM 4339 O O . THR B 1 79 ? 102.435 23.819 67.900 1.00 26.57 79 THR B O 1
ATOM 4343 N N . HIS B 1 80 ? 104.685 23.715 67.966 1.00 25.13 80 HIS B N 1
ATOM 4344 C CA . HIS B 1 80 ? 104.873 24.594 66.819 1.00 23.86 80 HIS B CA 1
ATOM 4345 C C . HIS B 1 80 ? 103.997 24.268 65.606 1.00 23.44 80 HIS B C 1
ATOM 4346 O O . HIS B 1 80 ? 103.100 25.035 65.257 1.00 21.62 80 HIS B O 1
ATOM 4353 N N . GLU B 1 81 ? 104.264 23.136 64.961 1.00 23.60 81 GLU B N 1
ATOM 4354 C CA . GLU B 1 81 ? 103.498 22.734 63.785 1.00 24.29 81 GLU B CA 1
ATOM 4355 C C . GLU B 1 81 ? 102.020 22.466 64.030 1.00 23.67 81 GLU B C 1
ATOM 4356 O O . GLU B 1 81 ? 101.194 22.724 63.156 1.00 21.81 81 GLU B O 1
ATOM 4362 N N . ASP B 1 82 ? 101.674 21.936 65.199 1.00 22.87 82 ASP B N 1
ATOM 4363 C CA . ASP B 1 82 ? 100.269 21.678 65.484 1.00 24.45 82 ASP B CA 1
ATOM 4364 C C . ASP B 1 82 ? 99.535 23.007 65.643 1.00 23.21 82 ASP B C 1
ATOM 4365 O O . ASP B 1 82 ? 98.381 23.139 65.242 1.00 22.63 82 ASP B O 1
ATOM 4370 N N . LEU B 1 83 ? 100.215 23.994 66.218 1.00 22.06 83 LEU B N 1
ATOM 4371 C CA . LEU B 1 83 ? 99.619 25.312 66.407 1.00 21.49 83 LEU B CA 1
ATOM 4372 C C . LEU B 1 83 ? 99.319 25.944 65.046 1.00 19.89 83 LEU B C 1
ATOM 4373 O O . LEU B 1 83 ? 98.224 26.451 64.812 1.00 16.41 83 LEU B O 1
ATOM 4378 N N . LEU B 1 84 ? 100.295 25.901 64.148 1.00 19.98 84 LEU B N 1
ATOM 4379 C CA . LEU B 1 84 ? 100.113 26.460 62.819 1.00 21.00 84 LEU B CA 1
ATOM 4380 C C . LEU B 1 84 ? 99.008 25.727 62.052 1.00 20.71 84 LEU B C 1
ATOM 4381 O O . LEU B 1 84 ? 98.236 26.349 61.326 1.00 20.50 84 LEU B O 1
ATOM 4386 N N . ALA B 1 85 ? 98.924 24.412 62.225 1.00 19.54 85 ALA B N 1
ATOM 4387 C CA . ALA B 1 85 ? 97.899 23.623 61.546 1.00 21.10 85 ALA B CA 1
ATOM 4388 C C . ALA B 1 85 ? 96.500 24.104 61.935 1.00 21.94 85 ALA B C 1
ATOM 4389 O O . ALA B 1 85 ? 95.677 24.410 61.076 1.00 21.30 85 ALA B O 1
ATOM 4391 N N . VAL B 1 86 ? 96.240 24.162 63.235 1.00 22.43 86 VAL B N 1
ATOM 4392 C CA . VAL B 1 86 ? 94.944 24.595 63.736 1.00 25.82 86 VAL B CA 1
ATOM 4393 C C . VAL B 1 86 ? 94.580 25.975 63.199 1.00 25.58 86 VAL B C 1
ATOM 4394 O O . VAL B 1 86 ? 93.437 26.219 62.801 1.00 26.01 86 VAL B O 1
ATOM 4398 N N . ILE B 1 87 ? 95.556 26.874 63.179 1.00 23.52 87 ILE B N 1
ATOM 4399 C CA . ILE B 1 87 ? 95.321 28.223 62.684 1.00 22.76 87 ILE B CA 1
ATOM 4400 C C . ILE B 1 87 ? 95.023 28.218 61.186 1.00 22.06 87 ILE B C 1
ATOM 4401 O O . ILE B 1 87 ? 94.013 28.771 60.751 1.00 20.80 87 ILE B O 1
ATOM 4406 N N . THR B 1 88 ? 95.886 27.581 60.399 1.00 22.15 88 THR B N 1
ATOM 4407 C CA . THR B 1 88 ? 95.671 27.537 58.956 1.00 23.00 88 THR B CA 1
ATOM 4408 C C . THR B 1 88 ? 94.388 26.790 58.596 1.00 23.68 88 THR B C 1
ATOM 4409 O O . THR B 1 88 ? 93.695 27.179 57.659 1.00 23.49 88 THR B O 1
ATOM 4413 N N . ASP B 1 89 ? 94.061 25.730 59.332 1.00 23.43 89 ASP B N 1
ATOM 4414 C CA . ASP B 1 89 ? 92.834 24.986 59.048 1.00 24.36 89 ASP B CA 1
ATOM 4415 C C . ASP B 1 89 ? 91.636 25.906 59.265 1.00 25.81 89 ASP B C 1
ATOM 4416 O O . ASP B 1 89 ? 90.603 25.774 58.608 1.00 26.67 89 ASP B O 1
ATOM 4421 N N . GLU B 1 90 ? 91.792 26.843 60.193 1.00 26.27 90 GLU B N 1
ATOM 4422 C CA . GLU B 1 90 ? 90.732 27.778 60.545 1.00 26.59 90 GLU B CA 1
ATOM 4423 C C . GLU B 1 90 ? 90.594 28.992 59.628 1.00 25.54 90 GLU B C 1
ATOM 4424 O O . GLU B 1 90 ? 89.482 29.358 59.265 1.00 25.77 90 GLU B O 1
ATOM 4438 N N . SER B 1 92 ? 93.321 29.810 56.925 1.00 24.35 92 SER B N 1
ATOM 4439 C CA . SER B 1 92 ? 94.228 29.751 55.776 1.00 25.31 92 SER B CA 1
ATOM 4440 C C . SER B 1 92 ? 95.407 30.718 55.756 1.00 25.53 92 SER B C 1
ATOM 4441 O O . SER B 1 92 ? 95.889 31.103 54.688 1.00 28.78 92 SER B O 1
ATOM 4444 N N . TYR B 1 93 ? 95.875 31.114 56.927 1.00 23.76 93 TYR B N 1
ATOM 4445 C CA . TYR B 1 93 ? 97.025 32.002 57.005 1.00 23.74 93 TYR B CA 1
ATOM 4446 C C . TYR B 1 93 ? 97.532 31.934 58.430 1.00 22.71 93 TYR B C 1
ATOM 4447 O O . TYR B 1 93 ? 96.781 31.587 59.339 1.00 22.60 93 TYR B O 1
ATOM 4456 N N . ALA B 1 94 ? 98.808 32.238 58.617 1.00 22.81 94 ALA B N 1
ATOM 4457 C CA . ALA B 1 94 ? 99.414 32.221 59.940 1.00 24.55 94 ALA B CA 1
ATOM 4458 C C . ALA B 1 94 ? 100.516 33.262 59.975 1.00 26.22 94 ALA B C 1
ATOM 4459 O O . ALA B 1 94 ? 101.619 33.023 59.485 1.00 31.71 94 ALA B O 1
ATOM 4461 N N . ILE B 1 95 ? 100.210 34.416 60.556 1.00 25.49 95 ILE B N 1
ATOM 4462 C CA . ILE B 1 95 ? 101.166 35.513 60.652 1.00 22.64 95 ILE B CA 1
ATOM 4463 C C . ILE B 1 95 ? 102.239 35.216 61.692 1.00 22.69 95 ILE B C 1
ATOM 4464 O O . ILE B 1 95 ? 101.942 34.718 62.776 1.00 23.12 95 ILE B O 1
ATOM 4469 N N . HIS B 1 96 ? 103.486 35.517 61.351 1.00 22.05 96 HIS B N 1
ATOM 4470 C CA . HIS B 1 96 ? 104.606 35.303 62.258 1.00 22.94 96 HIS B CA 1
ATOM 4471 C C . HIS B 1 96 ? 104.368 36.155 63.507 1.00 22.62 96 HIS B C 1
ATOM 4472 O O . HIS B 1 96 ? 103.912 37.290 63.408 1.00 20.76 96 HIS B O 1
ATOM 4479 N N . PRO B 1 97 ? 104.671 35.619 64.700 1.00 23.04 97 PRO B N 1
ATOM 4480 C CA . PRO B 1 97 ? 104.460 36.393 65.928 1.00 22.87 97 PRO B CA 1
ATOM 4481 C C . PRO B 1 97 ? 104.994 37.832 65.862 1.00 22.63 97 PRO B C 1
ATOM 4482 O O . PRO B 1 97 ? 104.301 38.778 66.247 1.00 22.71 97 PRO B O 1
ATOM 4486 N N . ASP B 1 98 ? 106.219 37.990 65.365 1.00 22.06 98 ASP B N 1
ATOM 4487 C CA . ASP B 1 98 ? 106.848 39.308 65.270 1.00 22.00 98 ASP B CA 1
ATOM 4488 C C . ASP B 1 98 ? 106.202 40.235 64.256 1.00 21.09 98 ASP B C 1
ATOM 4489 O O . ASP B 1 98 ? 106.474 41.440 64.251 1.00 19.93 98 ASP B O 1
ATOM 4494 N N . LEU B 1 99 ? 105.359 39.689 63.388 1.00 18.91 99 LEU B N 1
ATOM 4495 C CA . LEU B 1 99 ? 104.718 40.527 62.388 1.00 18.92 99 LEU B CA 1
ATOM 4496 C C . LEU B 1 99 ? 103.250 40.806 62.668 1.00 18.01 99 LEU B C 1
ATOM 4497 O O . LEU B 1 99 ? 102.575 41.432 61.854 1.00 18.20 99 LEU B O 1
ATOM 4502 N N . THR B 1 100 ? 102.748 40.349 63.814 1.00 16.63 100 THR B N 1
ATOM 4503 C CA . THR B 1 100 ? 101.357 40.613 64.158 1.00 15.76 100 THR B CA 1
ATOM 4504 C C . THR B 1 100 ? 101.211 42.111 64.398 1.00 16.83 100 THR B C 1
ATOM 4505 O O . THR B 1 100 ? 102.182 42.798 64.733 1.00 13.99 100 THR B O 1
ATOM 4509 N N . PHE B 1 101 ? 99.997 42.620 64.221 1.00 18.44 101 PHE B N 1
ATOM 4510 C CA . PHE B 1 101 ? 99.747 44.040 64.425 1.00 18.08 101 PHE B CA 1
ATOM 4511 C C . PHE B 1 101 ? 100.159 44.427 65.845 1.00 18.55 101 PHE B C 1
ATOM 4512 O O . PHE B 1 101 ? 100.803 45.457 66.062 1.00 17.27 101 PHE B O 1
ATOM 4520 N N . THR B 1 102 ? 99.790 43.579 66.802 1.00 17.98 102 THR B N 1
ATOM 4521 C CA . THR B 1 102 ? 100.106 43.789 68.209 1.00 17.73 102 THR B CA 1
ATOM 4522 C C . THR B 1 102 ? 101.617 43.943 68.433 1.00 18.29 102 THR B C 1
ATOM 4523 O O . THR B 1 102 ? 102.061 44.846 69.145 1.00 17.79 102 THR B O 1
ATOM 4527 N N . ALA B 1 103 ? 102.400 43.068 67.811 1.00 16.54 103 ALA B N 1
ATOM 4528 C CA . ALA B 1 103 ? 103.850 43.108 67.953 1.00 17.15 103 ALA B CA 1
ATOM 4529 C C . ALA B 1 103 ? 104.478 44.345 67.302 1.00 17.87 103 ALA B C 1
ATOM 4530 O O . ALA B 1 103 ? 105.456 44.895 67.810 1.00 18.75 103 ALA B O 1
ATOM 4532 N N . LEU B 1 104 ? 103.932 44.777 66.170 1.00 17.57 104 LEU B N 1
ATOM 4533 C CA . LEU B 1 104 ? 104.474 45.948 65.501 1.00 17.16 104 LEU B CA 1
ATOM 4534 C C . LEU B 1 104 ? 104.188 47.197 66.324 1.00 16.65 104 LEU B C 1
ATOM 4535 O O . LEU B 1 104 ? 104.998 48.120 66.366 1.00 17.80 104 LEU B O 1
ATOM 4540 N N . VAL B 1 105 ? 103.043 47.221 66.994 1.00 16.52 105 VAL B N 1
ATOM 4541 C CA . VAL B 1 105 ? 102.700 48.360 67.833 1.00 17.86 105 VAL B CA 1
ATOM 4542 C C . VAL B 1 105 ? 103.627 48.375 69.049 1.00 18.48 105 VAL B C 1
ATOM 4543 O O . VAL B 1 105 ? 104.022 49.442 69.527 1.00 17.71 105 VAL B O 1
ATOM 4547 N N . GLU B 1 106 ? 103.976 47.191 69.547 1.00 18.80 106 GLU B N 1
ATOM 4548 C CA . GLU B 1 106 ? 104.887 47.115 70.681 1.00 19.63 106 GLU B CA 1
ATOM 4549 C C . GLU B 1 106 ? 106.216 47.701 70.208 1.00 20.16 106 GLU B C 1
ATOM 4550 O O . GLU B 1 106 ? 106.911 48.374 70.967 1.00 21.37 106 GLU B O 1
ATOM 4556 N N . ARG B 1 107 ? 106.564 47.443 68.948 1.00 20.75 107 ARG B N 1
ATOM 4557 C CA . ARG B 1 107 ? 107.801 47.969 68.369 1.00 22.46 107 ARG B CA 1
ATOM 4558 C C . ARG B 1 107 ? 107.724 49.494 68.316 1.00 23.83 107 ARG B C 1
ATOM 4559 O O . ARG B 1 107 ? 108.692 50.188 68.640 1.00 25.33 107 ARG B O 1
ATOM 4567 N N . VAL B 1 108 ? 106.573 50.013 67.898 1.00 23.14 108 VAL B N 1
ATOM 4568 C CA . VAL B 1 108 ? 106.393 51.454 67.824 1.00 22.62 108 VAL B CA 1
ATOM 4569 C C . VAL B 1 108 ? 106.656 52.042 69.207 1.00 23.46 108 VAL B C 1
ATOM 4570 O O . VAL B 1 108 ? 107.426 52.994 69.353 1.00 23.33 108 VAL B O 1
ATOM 4574 N N . ASN B 1 109 ? 106.023 51.464 70.223 1.00 22.01 109 ASN B N 1
ATOM 4575 C CA . ASN B 1 109 ? 106.205 51.942 71.585 1.00 23.56 109 ASN B CA 1
ATOM 4576 C C . ASN B 1 109 ? 107.620 51.697 72.119 1.00 23.49 109 ASN B C 1
ATOM 4577 O O . ASN B 1 109 ? 108.050 52.378 73.046 1.00 24.79 109 ASN B O 1
ATOM 4582 N N . ASP B 1 110 ? 108.336 50.727 71.551 1.00 23.40 110 ASP B N 1
ATOM 4583 C CA . ASP B 1 110 ? 109.710 50.460 71.979 1.00 24.55 110 ASP B CA 1
ATOM 4584 C C . ASP B 1 110 ? 110.670 51.381 71.231 1.00 25.50 110 ASP B C 1
ATOM 4585 O O . ASP B 1 110 ? 111.869 51.405 71.516 1.00 25.87 110 ASP B O 1
ATOM 4590 N N . GLY B 1 111 ? 110.141 52.125 70.263 1.00 25.64 111 GLY B N 1
ATOM 4591 C CA . GLY B 1 111 ? 110.975 53.022 69.483 1.00 26.54 111 GLY B CA 1
ATOM 4592 C C . GLY B 1 111 ? 111.807 52.268 68.459 1.00 28.55 111 GLY B C 1
ATOM 4593 O O . GLY B 1 111 ? 112.752 52.811 67.887 1.00 29.80 111 GLY B O 1
ATOM 4594 N N . SER B 1 112 ? 111.452 51.012 68.211 1.00 28.60 112 SER B N 1
ATOM 4595 C CA . SER B 1 112 ? 112.199 50.198 67.262 1.00 28.15 112 SER B CA 1
ATOM 4596 C C . SER B 1 112 ? 111.402 49.794 66.027 1.00 28.51 112 SER B C 1
ATOM 4597 O O . SER B 1 112 ? 111.864 48.960 65.248 1.00 28.59 112 SER B O 1
ATOM 4600 N N . PHE B 1 113 ? 110.219 50.379 65.839 1.00 27.62 113 PHE B N 1
ATOM 4601 C CA . PHE B 1 113 ? 109.400 50.032 64.679 1.00 27.86 113 PHE B CA 1
ATOM 4602 C C . PHE B 1 113 ? 110.054 50.430 63.373 1.00 28.55 113 PHE B C 1
ATOM 4603 O O . PHE B 1 113 ? 110.645 51.505 63.260 1.00 30.14 113 PHE B O 1
ATOM 4611 N N . GLN B 1 114 ? 109.924 49.556 62.383 1.00 29.44 114 GLN B N 1
ATOM 4612 C CA . GLN B 1 114 ? 110.486 49.788 61.064 1.00 31.02 114 GLN B CA 1
ATOM 4613 C C . GLN B 1 114 ? 109.403 49.490 60.032 1.00 29.96 114 GLN B C 1
ATOM 4614 O O . GLN B 1 114 ? 108.800 48.419 60.037 1.00 29.68 114 GLN B O 1
ATOM 4620 N N . LEU B 1 115 ? 109.155 50.461 59.162 1.00 29.25 115 LEU B N 1
ATOM 4621 C CA . LEU B 1 115 ? 108.142 50.361 58.118 1.00 27.75 115 LEU B CA 1
ATOM 4622 C C . LEU B 1 115 ? 108.214 49.064 57.313 1.00 26.66 115 LEU B C 1
ATOM 4623 O O . LEU B 1 115 ? 107.184 48.481 56.964 1.00 23.68 115 LEU B O 1
ATOM 4628 N N . GLU B 1 116 ? 109.430 48.608 57.029 1.00 26.97 116 GLU B N 1
ATOM 4629 C CA . GLU B 1 116 ? 109.611 47.387 56.251 1.00 27.14 116 GLU B CA 1
ATOM 4630 C C . GLU B 1 116 ? 108.997 46.162 56.929 1.00 25.55 116 GLU B C 1
ATOM 4631 O O . GLU B 1 116 ? 108.590 45.218 56.258 1.00 25.06 116 GLU B O 1
ATOM 4637 N N . ASP B 1 117 ? 108.918 46.175 58.254 1.00 24.68 117 ASP B N 1
ATOM 4638 C CA . ASP B 1 117 ? 108.327 45.044 58.960 1.00 25.12 117 ASP B CA 1
ATOM 4639 C C . ASP B 1 117 ? 106.841 44.915 58.637 1.00 23.44 117 ASP B C 1
ATOM 4640 O O . ASP B 1 117 ? 106.334 43.811 58.462 1.00 24.25 117 ASP B O 1
ATOM 4645 N N . LEU B 1 118 ? 106.145 46.043 58.556 1.00 21.57 118 LEU B N 1
ATOM 4646 C CA . LEU B 1 118 ? 104.725 46.028 58.239 1.00 20.75 118 LEU B CA 1
ATOM 4647 C C . LEU B 1 118 ? 104.565 45.514 56.816 1.00 21.84 118 LEU B C 1
ATOM 4648 O O . LEU B 1 118 ? 103.681 44.701 56.533 1.00 22.14 118 LEU B O 1
ATOM 4653 N N . ALA B 1 119 ? 105.433 45.990 55.925 1.00 22.65 119 ALA B N 1
ATOM 4654 C CA . ALA B 1 119 ? 105.407 45.571 54.531 1.00 23.03 119 ALA B CA 1
ATOM 4655 C C . ALA B 1 119 ? 105.596 44.060 54.458 1.00 23.33 119 ALA B C 1
ATOM 4656 O O . ALA B 1 119 ? 104.896 43.373 53.716 1.00 24.66 119 ALA B O 1
ATOM 4658 N N . GLN B 1 120 ? 106.541 43.537 55.233 1.00 24.50 120 GLN B N 1
ATOM 4659 C CA . GLN B 1 120 ? 106.777 42.101 55.231 1.00 25.91 120 GLN B CA 1
ATOM 4660 C C . GLN B 1 120 ? 105.531 41.403 55.767 1.00 25.12 120 GLN B C 1
ATOM 4661 O O . GLN B 1 120 ? 105.182 40.306 55.331 1.00 24.36 120 GLN B O 1
ATOM 4667 N N . GLY B 1 121 ? 104.865 42.051 56.719 1.00 25.37 121 GLY B N 1
ATOM 4668 C CA . GLY B 1 121 ? 103.652 41.487 57.284 1.00 24.85 121 GLY B CA 1
ATOM 4669 C C . GLY B 1 121 ? 102.617 41.294 56.193 1.00 23.82 121 GLY B C 1
ATOM 4670 O O . GLY B 1 121 ? 101.981 40.246 56.109 1.00 23.26 121 GLY B O 1
ATOM 4671 N N . PHE B 1 122 ? 102.450 42.311 55.352 1.00 24.13 122 PHE B N 1
ATOM 4672 C CA . PHE B 1 122 ? 101.498 42.233 54.250 1.00 24.67 122 PHE B CA 1
ATOM 4673 C C . PHE B 1 122 ? 101.896 41.079 53.328 1.00 26.12 122 PHE B C 1
ATOM 4674 O O . PHE B 1 122 ? 101.069 40.235 52.979 1.00 24.04 122 PHE B O 1
ATOM 4682 N N . ARG B 1 123 ? 103.168 41.054 52.932 1.00 27.45 123 ARG B N 1
ATOM 4683 C CA . ARG B 1 123 ? 103.662 40.009 52.047 1.00 29.80 123 ARG B CA 1
ATOM 4684 C C . ARG B 1 123 ? 103.419 38.623 52.617 1.00 30.37 123 ARG B C 1
ATOM 4685 O O . ARG B 1 123 ? 103.088 37.698 51.879 1.00 31.56 123 ARG B O 1
ATOM 4693 N N . ASP B 1 124 ? 103.564 38.483 53.929 1.00 32.10 124 ASP B N 1
ATOM 4694 C CA . ASP B 1 124 ? 103.322 37.203 54.592 1.00 33.34 124 ASP B CA 1
ATOM 4695 C C . ASP B 1 124 ? 101.908 36.738 54.258 1.00 32.71 124 ASP B C 1
ATOM 4696 O O . ASP B 1 124 ? 101.702 35.626 53.772 1.00 34.68 124 ASP B O 1
ATOM 4701 N N . ILE B 1 125 ? 100.938 37.607 54.528 1.00 30.12 125 ILE B N 1
ATOM 4702 C CA . ILE B 1 125 ? 99.533 37.315 54.267 1.00 26.97 125 ILE B CA 1
ATOM 4703 C C . ILE B 1 125 ? 99.264 36.970 52.805 1.00 25.85 125 ILE B C 1
ATOM 4704 O O . ILE B 1 125 ? 98.617 35.966 52.510 1.00 26.00 125 ILE B O 1
ATOM 4709 N N . GLU B 1 126 ? 99.762 37.802 51.894 1.00 25.02 126 GLU B N 1
ATOM 4710 C CA . GLU B 1 126 ? 99.547 37.592 50.464 1.00 26.20 126 GLU B CA 1
ATOM 4711 C C . GLU B 1 126 ? 100.047 36.247 49.941 1.00 27.93 126 GLU B C 1
ATOM 4712 O O . GLU B 1 126 ? 99.416 35.648 49.071 1.00 28.91 126 GLU B O 1
ATOM 4718 N N . GLN B 1 127 ? 101.169 35.773 50.473 1.00 29.05 127 GLN B N 1
ATOM 4719 C CA . GLN B 1 127 ? 101.740 34.506 50.033 1.00 31.19 127 GLN B CA 1
ATOM 4720 C C . GLN B 1 127 ? 101.201 33.319 50.821 1.00 31.38 127 GLN B C 1
ATOM 4721 O O . GLN B 1 127 ? 101.660 32.197 50.640 1.00 32.83 127 GLN B O 1
ATOM 4727 N N . SER B 1 128 ? 100.228 33.566 51.692 1.00 31.29 128 SER B N 1
ATOM 4728 C CA . SER B 1 128 ? 99.646 32.505 52.510 1.00 31.00 128 SER B CA 1
ATOM 4729 C C . SER B 1 128 ? 98.614 31.673 51.764 1.00 30.61 128 SER B C 1
ATOM 4730 O O . SER B 1 128 ? 98.484 30.473 52.002 1.00 31.12 128 SER B O 1
ATOM 4733 N N . ASP B 1 129 ? 97.879 32.311 50.861 1.00 30.98 129 ASP B N 1
ATOM 4734 C CA . ASP B 1 129 ? 96.842 31.614 50.112 1.00 31.51 129 ASP B CA 1
ATOM 4735 C C . ASP B 1 129 ? 96.379 32.462 48.931 1.00 31.91 129 ASP B C 1
ATOM 4736 O O . ASP B 1 129 ? 96.561 33.681 48.923 1.00 32.05 129 ASP B O 1
ATOM 4741 N N . GLU B 1 130 ? 95.800 31.817 47.925 1.00 31.64 130 GLU B N 1
ATOM 4742 C CA . GLU B 1 130 ? 95.312 32.535 46.757 1.00 33.34 130 GLU B CA 1
ATOM 4743 C C . GLU B 1 130 ? 94.306 33.599 47.193 1.00 31.95 130 GLU B C 1
ATOM 4744 O O . GLU B 1 130 ? 94.202 34.666 46.581 1.00 31.56 130 GLU B O 1
ATOM 4750 N N . LEU B 1 131 ? 93.584 33.299 48.268 1.00 30.34 131 LEU B N 1
ATOM 4751 C CA . LEU B 1 131 ? 92.575 34.194 48.815 1.00 28.46 131 LEU B CA 1
ATOM 4752 C C . LEU B 1 131 ? 93.108 35.576 49.183 1.00 26.98 131 LEU B C 1
ATOM 4753 O O . LEU B 1 131 ? 92.361 36.553 49.160 1.00 26.27 131 LEU B O 1
ATOM 4758 N N . TYR B 1 132 ? 94.395 35.660 49.509 1.00 25.39 132 TYR B N 1
ATOM 4759 C CA . TYR B 1 132 ? 94.994 36.932 49.915 1.00 25.31 132 TYR B CA 1
ATOM 4760 C C . TYR B 1 132 ? 96.021 37.550 48.958 1.00 25.84 132 TYR B C 1
ATOM 4761 O O . TYR B 1 132 ? 96.528 38.642 49.222 1.00 25.76 132 TYR B O 1
ATOM 4770 N N . GLU B 1 133 ? 96.326 36.880 47.853 1.00 25.57 133 GLU B N 1
ATOM 4771 C CA . GLU B 1 133 ? 97.323 37.411 46.928 1.00 26.51 133 GLU B CA 1
ATOM 4772 C C . GLU B 1 133 ? 97.013 38.788 46.355 1.00 25.40 133 GLU B C 1
ATOM 4773 O O . GLU B 1 133 ? 95.900 39.032 45.870 1.00 25.31 133 GLU B O 1
ATOM 4779 N N . ASN B 1 134 ? 97.994 39.689 46.429 1.00 23.30 134 ASN B N 1
ATOM 4780 C CA . ASN B 1 134 ? 97.847 41.036 45.892 1.00 23.67 134 ASN B CA 1
ATOM 4781 C C . ASN B 1 134 ? 96.915 41.977 46.644 1.00 22.44 134 ASN B C 1
ATOM 4782 O O . ASN B 1 134 ? 96.618 43.065 46.150 1.00 21.82 134 ASN B O 1
ATOM 4787 N N . LEU B 1 135 ? 96.429 41.587 47.811 1.00 20.92 135 LEU B N 1
ATOM 4788 C CA . LEU B 1 135 ? 95.506 42.471 48.515 1.00 20.91 135 LEU B CA 1
ATOM 4789 C C . LEU B 1 135 ? 96.067 43.802 48.989 1.00 21.11 135 LEU B C 1
ATOM 4790 O O . LEU B 1 135 ? 95.335 44.794 49.031 1.00 22.11 135 LEU B O 1
ATOM 4795 N N . PHE B 1 136 ? 97.356 43.843 49.312 1.00 20.04 136 PHE B N 1
ATOM 4796 C CA . PHE B 1 136 ? 97.955 45.074 49.807 1.00 20.09 136 PHE B CA 1
ATOM 4797 C C . PHE B 1 136 ? 98.759 45.864 48.777 1.00 22.49 136 PHE B C 1
ATOM 4798 O O . PHE B 1 136 ? 99.516 46.763 49.141 1.00 23.31 136 PHE B O 1
ATOM 4806 N N . GLU B 1 137 ? 98.580 45.556 47.499 1.00 23.94 137 GLU B N 1
ATOM 4807 C CA . GLU B 1 137 ? 99.323 46.237 46.443 1.00 26.48 137 GLU B CA 1
ATOM 4808 C C . GLU B 1 137 ? 99.071 47.740 46.293 1.00 26.68 137 GLU B C 1
ATOM 4809 O O . GLU B 1 137 ? 99.944 48.468 45.823 1.00 25.78 137 GLU B O 1
ATOM 4815 N N . ASP B 1 138 ? 97.895 48.211 46.693 1.00 27.59 138 ASP B N 1
ATOM 4816 C CA . ASP B 1 138 ? 97.573 49.633 46.563 1.00 28.24 138 ASP B CA 1
ATOM 4817 C C . ASP B 1 138 ? 98.187 50.488 47.682 1.00 28.22 138 ASP B C 1
ATOM 4818 O O . ASP B 1 138 ? 97.957 51.698 47.747 1.00 28.24 138 ASP B O 1
ATOM 4823 N N . ILE B 1 139 ? 98.979 49.854 48.546 1.00 26.79 139 ILE B N 1
ATOM 4824 C CA . ILE B 1 139 ? 99.621 50.531 49.671 1.00 25.84 139 ILE B CA 1
ATOM 4825 C C . ILE B 1 139 ? 101.109 50.810 49.465 1.00 25.92 139 ILE B C 1
ATOM 4826 O O . ILE B 1 139 ? 101.891 49.878 49.308 1.00 27.94 139 ILE B O 1
ATOM 4831 N N . ASP B 1 140 ? 101.506 52.079 49.474 1.00 24.83 140 ASP B N 1
ATOM 4832 C CA . ASP B 1 140 ? 102.923 52.411 49.355 1.00 24.59 140 ASP B CA 1
ATOM 4833 C C . ASP B 1 140 ? 103.305 53.047 50.684 1.00 23.59 140 ASP B C 1
ATOM 4834 O O . ASP B 1 140 ? 103.014 54.218 50.930 1.00 23.00 140 ASP B O 1
ATOM 4839 N N . LEU B 1 141 ? 103.950 52.267 51.543 1.00 23.54 141 LEU B N 1
ATOM 4840 C CA . LEU B 1 141 ? 104.351 52.745 52.860 1.00 24.31 141 LEU B CA 1
ATOM 4841 C C . LEU B 1 141 ? 105.493 53.746 52.816 1.00 24.04 141 LEU B C 1
ATOM 4842 O O . LEU B 1 141 ? 105.937 54.231 53.859 1.00 25.07 141 LEU B O 1
ATOM 4847 N N . TYR B 1 142 ? 105.969 54.055 51.616 1.00 23.84 142 TYR B N 1
ATOM 4848 C CA . TYR B 1 142 ? 107.068 55.000 51.464 1.00 25.16 142 TYR B CA 1
ATOM 4849 C C . TYR B 1 142 ? 106.653 56.214 50.648 1.00 25.07 142 TYR B C 1
ATOM 4850 O O . TYR B 1 142 ? 107.493 57.009 50.219 1.00 24.76 142 TYR B O 1
ATOM 4859 N N . SER B 1 143 ? 105.346 56.347 50.444 1.00 24.67 143 SER B N 1
ATOM 4860 C CA . SER B 1 143 ? 104.787 57.466 49.702 1.00 23.21 143 SER B CA 1
ATOM 4861 C C . SER B 1 143 ? 105.233 58.789 50.323 1.00 23.34 143 SER B C 1
ATOM 4862 O O . SER B 1 143 ? 105.168 58.977 51.544 1.00 21.83 143 SER B O 1
ATOM 4865 N N . LYS B 1 144 ? 105.695 59.703 49.476 1.00 22.16 144 LYS B N 1
ATOM 4866 C CA . LYS B 1 144 ? 106.148 61.006 49.934 1.00 23.90 144 LYS B CA 1
ATOM 4867 C C . LYS B 1 144 ? 105.026 61.781 50.623 1.00 23.88 144 LYS B C 1
ATOM 4868 O O . LYS B 1 144 ? 105.279 62.780 51.297 1.00 24.51 144 LYS B O 1
ATOM 4874 N N . LYS B 1 145 ? 103.788 61.325 50.457 1.00 23.07 145 LYS B N 1
ATOM 4875 C CA . LYS B 1 145 ? 102.658 62.004 51.087 1.00 24.43 145 LYS B CA 1
ATOM 4876 C C . LYS B 1 145 ? 102.646 61.726 52.584 1.00 24.14 145 LYS B C 1
ATOM 4877 O O . LYS B 1 145 ? 102.107 62.504 53.370 1.00 25.44 145 LYS B O 1
ATOM 4883 N N . LEU B 1 146 ? 103.257 60.615 52.970 1.00 23.28 146 LEU B N 1
ATOM 4884 C CA . LEU B 1 146 ? 103.337 60.241 54.370 1.00 23.94 146 LEU B CA 1
ATOM 4885 C C . LEU B 1 146 ? 104.471 61.021 55.014 1.00 25.65 146 LEU B C 1
ATOM 4886 O O . LEU B 1 146 ? 104.526 61.162 56.235 1.00 26.95 146 LEU B O 1
ATOM 4891 N N . GLY B 1 147 ? 105.373 61.526 54.178 1.00 26.08 147 GLY B N 1
ATOM 4892 C CA . GLY B 1 147 ? 106.507 62.287 54.668 1.00 27.09 147 GLY B CA 1
ATOM 4893 C C . GLY B 1 147 ? 107.635 62.320 53.657 1.00 27.29 147 GLY B C 1
ATOM 4894 O O . GLY B 1 147 ? 107.774 61.400 52.849 1.00 26.37 147 GLY B O 1
ATOM 4895 N N . ALA B 1 148 ? 108.444 63.376 53.704 1.00 28.10 148 ALA B N 1
ATOM 4896 C CA . ALA B 1 148 ? 109.565 63.537 52.781 1.00 29.83 148 ALA B CA 1
ATOM 4897 C C . ALA B 1 148 ? 110.790 62.744 53.215 1.00 30.60 148 ALA B C 1
ATOM 4898 O O . ALA B 1 148 ? 111.688 62.484 52.414 1.00 32.36 148 ALA B O 1
ATOM 4900 N N . THR B 1 149 ? 110.829 62.362 54.484 1.00 30.62 149 THR B N 1
ATOM 4901 C CA . THR B 1 149 ? 111.951 61.595 55.004 1.00 31.24 149 THR B CA 1
ATOM 4902 C C . THR B 1 149 ? 111.459 60.271 55.570 1.00 32.56 149 THR B C 1
ATOM 4903 O O . THR B 1 149 ? 110.284 60.129 55.905 1.00 31.06 149 THR B O 1
ATOM 4907 N N . PRO B 1 150 ? 112.355 59.280 55.674 1.00 33.72 150 PRO B N 1
ATOM 4908 C CA . PRO B 1 150 ? 111.996 57.964 56.208 1.00 34.28 150 PRO B CA 1
ATOM 4909 C C . PRO B 1 150 ? 111.459 58.082 57.631 1.00 33.89 150 PRO B C 1
ATOM 4910 O O . PRO B 1 150 ? 110.478 57.437 57.991 1.00 32.81 150 PRO B O 1
ATOM 4914 N N . GLN B 1 151 ? 112.118 58.909 58.436 1.00 34.45 151 GLN B N 1
ATOM 4915 C CA . GLN B 1 151 ? 111.714 59.115 59.821 1.00 34.49 151 GLN B CA 1
ATOM 4916 C C . GLN B 1 151 ? 110.280 59.617 59.886 1.00 33.61 151 GLN B C 1
ATOM 4917 O O . GLN B 1 151 ? 109.480 59.150 60.702 1.00 32.16 151 GLN B O 1
ATOM 4923 N N . LYS B 1 152 ? 109.966 60.570 59.012 1.00 32.40 152 LYS B N 1
ATOM 4924 C CA . LYS B 1 152 ? 108.639 61.169 58.963 1.00 31.52 152 LYS B CA 1
ATOM 4925 C C . LYS B 1 152 ? 107.563 60.180 58.516 1.00 30.27 152 LYS B C 1
ATOM 4926 O O . LYS B 1 152 ? 106.475 60.144 59.087 1.00 29.39 152 LYS B O 1
ATOM 4932 N N . GLN B 1 153 ? 107.864 59.378 57.501 1.00 29.58 153 GLN B N 1
ATOM 4933 C CA . GLN B 1 153 ? 106.907 58.393 57.006 1.00 29.33 153 GLN B CA 1
ATOM 4934 C C . GLN B 1 153 ? 106.642 57.353 58.092 1.00 28.96 153 GLN B C 1
ATOM 4935 O O . GLN B 1 153 ? 105.508 56.914 58.290 1.00 27.57 153 GLN B O 1
ATOM 4941 N N . ASN B 1 154 ? 107.707 56.960 58.785 1.00 28.39 154 ASN B N 1
ATOM 4942 C CA . ASN B 1 154 ? 107.616 55.983 59.860 1.00 28.39 154 ASN B CA 1
ATOM 4943 C C . ASN B 1 154 ? 106.765 56.578 60.976 1.00 28.07 154 ASN B C 1
ATOM 4944 O O . ASN B 1 154 ? 105.879 55.924 61.522 1.00 27.42 154 ASN B O 1
ATOM 4949 N N . GLN B 1 155 ? 107.049 57.832 61.299 1.00 27.40 155 GLN B N 1
ATOM 4950 C CA . GLN B 1 155 ? 106.332 58.557 62.335 1.00 28.39 155 GLN B CA 1
ATOM 4951 C C . GLN B 1 155 ? 104.831 58.593 62.009 1.00 26.86 155 GLN B C 1
ATOM 4952 O O . GLN B 1 155 ? 103.983 58.340 62.870 1.00 26.41 155 GLN B O 1
ATOM 4958 N N . THR B 1 156 ? 104.509 58.884 60.753 1.00 25.28 156 THR B N 1
ATOM 4959 C CA . THR B 1 156 ? 103.119 58.966 60.317 1.00 23.42 156 THR B CA 1
ATOM 4960 C C . THR B 1 156 ? 102.384 57.628 60.398 1.00 22.41 156 THR B C 1
ATOM 4961 O O . THR B 1 156 ? 101.299 57.538 60.976 1.00 19.83 156 THR B O 1
ATOM 4965 N N . VAL B 1 157 ? 102.975 56.590 59.820 1.00 20.39 157 VAL B N 1
ATOM 4966 C CA . VAL B 1 157 ? 102.350 55.277 59.834 1.00 20.89 157 VAL B CA 1
ATOM 4967 C C . VAL B 1 157 ? 102.167 54.791 61.267 1.00 20.17 157 VAL B C 1
ATOM 4968 O O . VAL B 1 157 ? 101.150 54.193 61.600 1.00 18.41 157 VAL B O 1
ATOM 4972 N N . ALA B 1 158 ? 103.156 55.061 62.112 1.00 20.93 158 ALA B N 1
ATOM 4973 C CA . ALA B 1 158 ? 103.114 54.654 63.510 1.00 20.86 158 ALA B CA 1
ATOM 4974 C C . ALA B 1 158 ? 101.925 55.274 64.242 1.00 20.12 158 ALA B C 1
ATOM 4975 O O . ALA B 1 158 ? 101.245 54.601 65.018 1.00 19.66 158 ALA B O 1
ATOM 4977 N N . ALA B 1 159 ? 101.684 56.557 63.989 1.00 19.01 159 ALA B N 1
ATOM 4978 C CA . ALA B 1 159 ? 100.585 57.285 64.614 1.00 17.56 159 ALA B CA 1
ATOM 4979 C C . ALA B 1 159 ? 99.235 56.641 64.301 1.00 18.61 159 ALA B C 1
ATOM 4980 O O . ALA B 1 159 ? 98.376 56.520 65.173 1.00 17.86 159 ALA B O 1
ATOM 4982 N N . VAL B 1 160 ? 99.045 56.230 63.055 1.00 18.37 160 VAL B N 1
ATOM 4983 C CA . VAL B 1 160 ? 97.797 55.586 62.667 1.00 18.25 160 VAL B CA 1
ATOM 4984 C C . VAL B 1 160 ? 97.658 54.272 63.422 1.00 17.89 160 VAL B C 1
ATOM 4985 O O . VAL B 1 160 ? 96.609 53.981 63.993 1.00 16.76 160 VAL B O 1
ATOM 4997 N N . LYS B 1 162 ? 98.915 53.318 66.261 1.00 19.17 162 LYS B N 1
ATOM 4998 C CA . LYS B 1 162 ? 98.632 53.511 67.686 1.00 20.24 162 LYS B CA 1
ATOM 4999 C C . LYS B 1 162 ? 97.158 53.837 67.931 1.00 19.20 162 LYS B C 1
ATOM 5000 O O . LYS B 1 162 ? 96.560 53.354 68.897 1.00 20.78 162 LYS B O 1
ATOM 5006 N N . GLU B 1 163 ? 96.569 54.644 67.055 1.00 18.79 163 GLU B N 1
ATOM 5007 C CA . GLU B 1 163 ? 95.156 55.005 67.188 1.00 20.36 163 GLU B CA 1
ATOM 5008 C C . GLU B 1 163 ? 94.305 53.766 66.946 1.00 19.99 163 GLU B C 1
ATOM 5009 O O . GLU B 1 163 ? 93.284 53.555 67.593 1.00 19.27 163 GLU B O 1
ATOM 5015 N N . LEU B 1 164 ? 94.751 52.950 66.002 1.00 19.46 164 LEU B N 1
ATOM 5016 C CA . LEU B 1 164 ? 94.054 51.733 65.612 1.00 20.31 164 LEU B CA 1
ATOM 5017 C C . LEU B 1 164 ? 94.181 50.625 66.655 1.00 20.90 164 LEU B C 1
ATOM 5018 O O . LEU B 1 164 ? 93.212 49.942 66.977 1.00 16.82 164 LEU B O 1
ATOM 5023 N N . ALA B 1 165 ? 95.391 50.462 67.179 1.00 22.84 165 ALA B N 1
ATOM 5024 C CA . ALA B 1 165 ? 95.679 49.417 68.149 1.00 24.89 165 ALA B CA 1
ATOM 5025 C C . ALA B 1 165 ? 94.664 49.306 69.286 1.00 25.68 165 ALA B C 1
ATOM 5026 O O . ALA B 1 165 ? 94.254 48.203 69.655 1.00 27.00 165 ALA B O 1
ATOM 5028 N N . VAL B 1 166 ? 94.252 50.445 69.825 1.00 25.77 166 VAL B N 1
ATOM 5029 C CA . VAL B 1 166 ? 93.301 50.474 70.934 1.00 28.07 166 VAL B CA 1
ATOM 5030 C C . VAL B 1 166 ? 91.884 50.003 70.601 1.00 27.57 166 VAL B C 1
ATOM 5031 O O . VAL B 1 166 ? 91.113 49.667 71.499 1.00 29.29 166 VAL B O 1
ATOM 5035 N N . LEU B 1 167 ? 91.540 49.960 69.319 1.00 27.44 167 LEU B N 1
ATOM 5036 C CA . LEU B 1 167 ? 90.192 49.562 68.921 1.00 25.71 167 LEU B CA 1
ATOM 5037 C C . LEU B 1 167 ? 89.903 48.061 68.885 1.00 25.80 167 LEU B C 1
ATOM 5038 O O . LEU B 1 167 ? 90.748 47.253 68.508 1.00 25.93 167 LEU B O 1
ATOM 5043 N N . ASP B 1 168 ? 88.690 47.703 69.290 1.00 25.35 168 ASP B N 1
ATOM 5044 C CA . ASP B 1 168 ? 88.246 46.317 69.315 1.00 26.63 168 ASP B CA 1
ATOM 5045 C C . ASP B 1 168 ? 87.570 45.999 67.980 1.00 26.68 168 ASP B C 1
ATOM 5046 O O . ASP B 1 168 ? 86.533 46.580 67.654 1.00 27.09 168 ASP B O 1
ATOM 5051 N N . VAL B 1 169 ? 88.154 45.084 67.208 1.00 25.51 169 VAL B N 1
ATOM 5052 C CA . VAL B 1 169 ? 87.578 44.705 65.918 1.00 24.44 169 VAL B CA 1
ATOM 5053 C C . VAL B 1 169 ? 87.292 43.209 65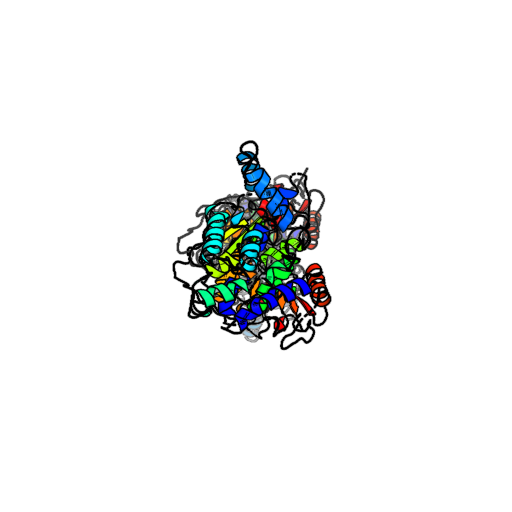.823 1.00 25.01 169 VAL B C 1
ATOM 5054 O O . VAL B 1 169 ? 86.384 42.791 65.107 1.00 24.95 169 VAL B O 1
ATOM 5058 N N . ALA B 1 170 ? 88.057 42.405 66.552 1.00 26.04 170 ALA B N 1
ATOM 5059 C CA . ALA B 1 170 ? 87.879 40.956 66.513 1.00 27.56 170 ALA B CA 1
ATOM 5060 C C . ALA B 1 170 ? 87.603 40.342 67.882 1.00 29.53 170 ALA B C 1
ATOM 5061 O O . ALA B 1 170 ? 87.444 39.128 68.000 1.00 29.97 170 ALA B O 1
ATOM 5063 N N . GLY B 1 171 ? 87.554 41.176 68.915 1.00 32.51 171 GLY B N 1
ATOM 5064 C CA . GLY B 1 171 ? 87.287 40.666 70.249 1.00 36.22 171 GLY B CA 1
ATOM 5065 C C . GLY B 1 171 ? 85.804 40.429 70.463 1.00 38.12 171 GLY B C 1
ATOM 5066 O O . GLY B 1 171 ? 85.328 39.294 70.394 1.00 39.12 171 GLY B O 1
ATOM 5067 N N . HIS B 1 172 ? 85.071 41.509 70.708 1.00 39.68 172 HIS B N 1
ATOM 5068 C CA . HIS B 1 172 ? 83.634 41.432 70.939 1.00 41.94 172 HIS B CA 1
ATOM 5069 C C . HIS B 1 172 ? 82.814 42.175 69.892 1.00 40.46 172 HIS B C 1
ATOM 5070 O O . HIS B 1 172 ? 81.584 42.171 69.948 1.00 39.87 172 HIS B O 1
ATOM 5077 N N . ALA B 1 173 ? 83.497 42.810 68.941 1.00 38.90 173 ALA B N 1
ATOM 5078 C CA . ALA B 1 173 ? 82.825 43.561 67.885 1.00 37.42 173 ALA B CA 1
ATOM 5079 C C . ALA B 1 173 ? 81.864 42.664 67.118 1.00 37.25 173 ALA B C 1
ATOM 5080 O O . ALA B 1 173 ? 80.703 43.019 66.899 1.00 37.78 173 ALA B O 1
ATOM 5082 N N . GLY B 1 174 ? 82.352 41.496 66.715 1.00 36.95 174 GLY B N 1
ATOM 5083 C CA . GLY B 1 174 ? 81.520 40.566 65.980 1.00 35.19 174 GLY B CA 1
ATOM 5084 C C . GLY B 1 174 ? 81.072 41.151 64.656 1.00 34.57 174 GLY B C 1
ATOM 5085 O O . GLY B 1 174 ? 81.871 41.762 63.942 1.00 34.08 174 GLY B O 1
ATOM 5086 N N . ASP B 1 175 ? 79.792 40.970 64.332 1.00 33.17 175 ASP B N 1
ATOM 5087 C CA . ASP B 1 175 ? 79.239 41.482 63.082 1.00 31.77 175 ASP B CA 1
ATOM 5088 C C . ASP B 1 175 ? 79.307 43.001 62.983 1.00 30.39 175 ASP B C 1
ATOM 5089 O O . ASP B 1 175 ? 79.121 43.560 61.897 1.00 27.23 175 ASP B O 1
ATOM 5102 N N . LEU B 1 177 ? 81.870 44.793 63.199 1.00 23.03 177 LEU B N 1
ATOM 5103 C CA . LEU B 1 177 ? 83.039 45.166 62.412 1.00 21.86 177 LEU B CA 1
ATOM 5104 C C . LEU B 1 177 ? 82.642 45.274 60.943 1.00 20.25 177 LEU B C 1
ATOM 5105 O O . LEU B 1 177 ? 82.984 46.241 60.267 1.00 18.09 177 LEU B O 1
ATOM 5110 N N . GLY B 1 178 ? 81.912 44.275 60.459 1.00 19.61 178 GLY B N 1
ATOM 5111 C CA . GLY B 1 178 ? 81.470 44.284 59.078 1.00 20.02 178 GLY B CA 1
ATOM 5112 C C . GLY B 1 178 ? 80.720 45.558 58.747 1.00 20.57 178 GLY B C 1
ATOM 5113 O O . GLY B 1 178 ? 80.989 46.200 57.728 1.00 20.70 178 GLY B O 1
ATOM 5114 N N . ASP B 1 179 ? 79.782 45.937 59.611 1.00 19.65 179 ASP B N 1
ATOM 5115 C CA . ASP B 1 179 ? 79.010 47.149 59.388 1.00 19.11 179 ASP B CA 1
ATOM 5116 C C . ASP B 1 179 ? 79.875 48.396 59.494 1.00 17.25 179 ASP B C 1
ATOM 5117 O O . ASP B 1 179 ? 79.771 49.300 58.672 1.00 14.29 179 ASP B O 1
ATOM 5122 N N . ALA B 1 180 ? 80.732 48.446 60.506 1.00 17.53 180 ALA B N 1
ATOM 5123 C CA . ALA B 1 180 ? 81.603 49.600 60.678 1.00 18.16 180 ALA B CA 1
ATOM 5124 C C . ALA B 1 180 ? 82.495 49.762 59.446 1.00 17.62 180 ALA B C 1
ATOM 5125 O O . ALA B 1 180 ? 82.764 50.878 59.010 1.00 17.35 180 ALA B O 1
ATOM 5127 N N . TYR B 1 181 ? 82.943 48.642 58.883 1.00 18.74 181 TYR B N 1
ATOM 5128 C CA . TYR B 1 181 ? 83.801 48.669 57.699 1.00 17.62 181 TYR B CA 1
ATOM 5129 C C . TYR B 1 181 ? 82.990 49.175 56.516 1.00 17.84 181 TYR B C 1
ATOM 5130 O O . TYR B 1 181 ? 83.476 49.951 55.695 1.00 17.85 181 TYR B O 1
ATOM 5139 N N . GLU B 1 182 ? 81.750 48.717 56.421 1.00 18.33 182 GLU B N 1
ATOM 5140 C CA . GLU B 1 182 ? 80.887 49.156 55.333 1.00 17.99 182 GLU B CA 1
ATOM 5141 C C . GLU B 1 182 ? 80.694 50.681 55.438 1.00 17.33 182 GLU B C 1
ATOM 5142 O O . GLU B 1 182 ? 80.686 51.384 54.423 1.00 15.40 182 GLU B O 1
ATOM 5148 N N . TYR B 1 183 ? 80.545 51.190 56.662 1.00 16.49 183 TYR B N 1
ATOM 5149 C CA . TYR B 1 183 ? 80.386 52.633 56.864 1.00 17.44 183 TYR B CA 1
ATOM 5150 C C . TYR B 1 183 ? 81.629 53.360 56.359 1.00 16.77 183 TYR B C 1
ATOM 5151 O O . TYR B 1 183 ? 81.520 54.404 55.720 1.00 15.80 183 TYR B O 1
ATOM 5160 N N . LEU B 1 184 ? 82.807 52.813 56.655 1.00 14.96 184 LEU B N 1
ATOM 5161 C CA . LEU B 1 184 ? 84.049 53.430 56.203 1.00 16.33 184 LEU B CA 1
ATOM 5162 C C . LEU B 1 184 ? 84.025 53.589 54.694 1.00 15.44 184 LEU B C 1
ATOM 5163 O O . LEU B 1 184 ? 84.311 54.666 54.169 1.00 16.69 184 LEU B O 1
ATOM 5168 N N . ILE B 1 185 ? 83.685 52.504 54.003 1.00 15.53 185 ILE B N 1
ATOM 5169 C CA . ILE B 1 185 ? 83.630 52.496 52.547 1.00 14.66 185 ILE B CA 1
ATOM 5170 C C . ILE B 1 185 ? 82.621 53.523 52.055 1.00 14.58 185 ILE B C 1
ATOM 5171 O O . ILE B 1 185 ? 82.869 54.230 51.081 1.00 15.08 185 ILE B O 1
ATOM 5176 N N . GLY B 1 186 ? 81.487 53.602 52.743 1.00 14.68 186 GLY B N 1
ATOM 5177 C CA . GLY B 1 186 ? 80.458 54.550 52.366 1.00 17.33 186 GLY B CA 1
ATOM 5178 C C . GLY B 1 186 ? 80.972 55.970 52.470 1.00 19.96 186 GLY B C 1
ATOM 5179 O O . GLY B 1 186 ? 80.752 56.792 51.574 1.00 21.58 186 GLY B O 1
ATOM 5180 N N . GLN B 1 187 ? 81.668 56.254 53.567 1.00 19.29 187 GLN B N 1
ATOM 5181 C CA . GLN B 1 187 ? 82.215 57.576 53.794 1.00 20.82 187 GLN B CA 1
ATOM 5182 C C . GLN B 1 187 ? 83.205 57.933 52.689 1.00 20.62 187 GLN B C 1
ATOM 5183 O O . GLN B 1 187 ? 83.196 59.056 52.195 1.00 20.52 187 GLN B O 1
ATOM 5189 N N . PHE B 1 188 ? 84.052 56.986 52.293 1.00 21.05 188 PHE B N 1
ATOM 5190 C CA . PHE B 1 188 ? 85.014 57.251 51.224 1.00 22.11 188 PHE B CA 1
ATOM 5191 C C . PHE B 1 188 ? 84.300 57.467 49.892 1.00 23.51 188 PHE B C 1
ATOM 5192 O O . PHE B 1 188 ? 84.837 58.112 48.985 1.00 25.07 188 PHE B O 1
ATOM 5200 N N . ALA B 1 189 ? 83.094 56.923 49.775 1.00 24.10 189 ALA B N 1
ATOM 5201 C CA . ALA B 1 189 ? 82.312 57.063 48.554 1.00 26.10 189 ALA B CA 1
ATOM 5202 C C . ALA B 1 189 ? 81.836 58.497 48.389 1.00 28.19 189 ALA B C 1
ATOM 5203 O O . ALA B 1 189 ? 81.836 59.037 47.291 1.00 29.27 189 ALA B O 1
ATOM 5205 N N . THR B 1 190 ? 81.416 59.120 49.478 1.00 30.61 190 THR B N 1
ATOM 5206 C CA . THR B 1 190 ? 80.967 60.492 49.378 1.00 32.06 190 THR B CA 1
ATOM 5207 C C . THR B 1 190 ? 82.168 61.424 49.269 1.00 33.49 190 THR B C 1
ATOM 5208 O O . THR B 1 190 ? 82.066 62.502 48.720 1.00 34.44 190 THR B O 1
ATOM 5212 N N . ASP B 1 191 ? 83.310 60.993 49.788 1.00 36.58 191 ASP B N 1
ATOM 5213 C CA . ASP B 1 191 ? 84.545 61.781 49.762 1.00 40.13 191 ASP B CA 1
ATOM 5214 C C . ASP B 1 191 ? 85.393 61.550 48.487 1.00 40.97 191 ASP B C 1
ATOM 5215 O O . ASP B 1 191 ? 86.614 61.613 48.563 1.00 42.96 191 ASP B O 1
ATOM 5220 N N . SER B 1 192 ? 84.783 61.305 47.321 1.00 40.90 192 SER B N 1
ATOM 5221 C CA . SER B 1 192 ? 85.586 61.051 46.100 1.00 38.55 192 SER B CA 1
ATOM 5222 C C . SER B 1 192 ? 85.464 62.002 44.895 1.00 37.26 192 SER B C 1
ATOM 5223 O O . SER B 1 192 ? 86.479 62.475 44.380 1.00 37.72 192 SER B O 1
ATOM 5226 N N . GLY B 1 193 ? 84.251 62.260 44.416 1.00 26.22 193 GLY B N 1
ATOM 5227 C CA . GLY B 1 193 ? 84.131 63.180 43.299 1.00 22.05 193 GLY B CA 1
ATOM 5228 C C . GLY B 1 193 ? 84.258 62.586 41.913 1.00 22.02 193 GLY B C 1
ATOM 5229 O O . GLY B 1 193 ? 84.683 63.246 40.959 1.00 21.66 193 GLY B O 1
ATOM 5230 N N . LYS B 1 194 ? 83.904 61.318 41.805 1.00 22.84 194 LYS B N 1
ATOM 5231 C CA . LYS B 1 194 ? 83.887 60.663 40.513 1.00 24.35 194 LYS B CA 1
ATOM 5232 C C . LYS B 1 194 ? 82.635 61.258 39.916 1.00 25.69 194 LYS B C 1
ATOM 5233 O O . LYS B 1 194 ? 81.792 61.761 40.647 1.00 25.52 194 LYS B O 1
ATOM 5239 N N . LYS B 1 195 ? 82.506 61.218 38.602 1.00 29.38 195 LYS B N 1
ATOM 5240 C CA . LYS B 1 195 ? 81.303 61.733 37.977 1.00 31.45 195 LYS B CA 1
ATOM 5241 C C . LYS B 1 195 ? 80.768 60.703 37.007 1.00 32.33 195 LYS B C 1
ATOM 5242 O O . LYS B 1 195 ? 79.786 60.926 36.318 1.00 33.59 195 LYS B O 1
ATOM 5248 N N . ALA B 1 196 ? 81.428 59.555 36.985 1.00 32.91 196 ALA B N 1
ATOM 5249 C CA . ALA B 1 196 ? 81.054 58.451 36.123 1.00 32.81 196 ALA B CA 1
ATOM 5250 C C . ALA B 1 196 ? 81.532 57.179 36.797 1.00 32.31 196 ALA B C 1
ATOM 5251 O O . ALA B 1 196 ? 82.296 57.231 37.764 1.00 32.80 196 ALA B O 1
ATOM 5253 N N . GLY B 1 197 ? 81.079 56.038 36.294 1.00 32.02 197 GLY B N 1
ATOM 5254 C CA . GLY B 1 197 ? 81.502 54.786 36.882 1.00 29.24 197 GLY B CA 1
ATOM 5255 C C . GLY B 1 197 ? 80.569 54.283 37.951 1.00 28.29 197 GLY B C 1
ATOM 5256 O O . GLY B 1 197 ? 79.483 54.805 38.143 1.00 27.55 197 GLY B O 1
ATOM 5257 N N . GLU B 1 198 ? 81.006 53.256 38.659 1.00 28.48 198 GLU B N 1
ATOM 5258 C CA . GLU B 1 198 ? 80.181 52.643 39.684 1.00 28.23 198 GLU B CA 1
ATOM 5259 C C . GLU B 1 198 ? 80.072 53.458 40.972 1.00 29.08 198 GLU B C 1
ATOM 5260 O O . GLU B 1 198 ? 81.059 53.644 41.699 1.00 30.50 198 GLU B O 1
ATOM 5266 N N . PHE B 1 199 ? 78.862 53.947 41.246 1.00 27.55 199 PHE B N 1
ATOM 5267 C CA . PHE B 1 199 ? 78.609 54.732 42.450 1.00 25.47 199 PHE B CA 1
ATOM 5268 C C . PHE B 1 199 ? 78.172 53.833 43.612 1.00 25.70 199 PHE B C 1
ATOM 5269 O O . PHE B 1 199 ? 77.561 52.776 43.413 1.00 26.40 199 PHE B O 1
ATOM 5277 N N . TYR B 1 200 ? 78.482 54.260 44.828 1.00 23.03 200 TYR B N 1
ATOM 5278 C CA . TYR B 1 200 ? 78.105 53.499 46.012 1.00 21.37 200 TYR B CA 1
ATOM 5279 C C . TYR B 1 200 ? 76.581 53.472 46.087 1.00 21.97 200 TYR B C 1
ATOM 5280 O O . TYR B 1 200 ? 75.920 54.466 45.790 1.00 22.60 200 TYR B O 1
ATOM 5289 N N . THR B 1 201 ? 76.015 52.335 46.467 1.00 20.75 201 THR B N 1
ATOM 5290 C CA . THR B 1 201 ? 74.573 52.249 46.568 1.00 18.54 201 THR B CA 1
ATOM 5291 C C . THR B 1 201 ? 74.169 52.511 48.009 1.00 19.50 201 THR B C 1
ATOM 5292 O O . THR B 1 201 ? 74.571 51.787 48.918 1.00 18.18 201 THR B O 1
ATOM 5296 N N . PRO B 1 202 ? 73.382 53.569 48.237 1.00 20.20 202 PRO B N 1
ATOM 5297 C CA . PRO B 1 202 ? 72.933 53.911 49.586 1.00 20.09 202 PRO B CA 1
ATOM 5298 C C . PRO B 1 202 ? 72.230 52.740 50.264 1.00 19.83 202 PRO B C 1
ATOM 5299 O O . PRO B 1 202 ? 71.434 52.030 49.643 1.00 18.27 202 PRO B O 1
ATOM 5303 N N . GLN B 1 203 ? 72.539 52.559 51.544 1.00 19.98 203 GLN B N 1
ATOM 5304 C CA . GLN B 1 203 ? 71.984 51.486 52.362 1.00 20.95 203 GLN B CA 1
ATOM 5305 C C . GLN B 1 203 ? 70.490 51.266 52.158 1.00 19.78 203 GLN B C 1
ATOM 5306 O O . GLN B 1 203 ? 70.062 50.140 51.929 1.00 18.74 203 GLN B O 1
ATOM 5312 N N . PRO B 1 204 ? 69.678 52.338 52.233 1.00 20.61 204 PRO B N 1
ATOM 5313 C CA . PRO B 1 204 ? 68.228 52.214 52.053 1.00 18.94 204 PRO B CA 1
ATOM 5314 C C . PRO B 1 204 ? 67.851 51.594 50.713 1.00 16.92 204 PRO B C 1
ATOM 5315 O O . PRO B 1 204 ? 66.943 50.771 50.643 1.00 12.74 204 PRO B O 1
ATOM 5319 N N . VAL B 1 205 ? 68.547 51.996 49.652 1.00 15.28 205 VAL B N 1
ATOM 5320 C CA . VAL B 1 205 ? 68.274 51.466 48.321 1.00 14.77 205 VAL B CA 1
ATOM 5321 C C . VAL B 1 205 ? 68.714 50.006 48.248 1.00 15.19 205 VAL B C 1
ATOM 5322 O O . VAL B 1 205 ? 68.017 49.162 47.672 1.00 12.97 205 VAL B O 1
ATOM 5326 N N . ALA B 1 206 ? 69.872 49.720 48.841 1.00 15.86 206 ALA B N 1
ATOM 5327 C CA . ALA B 1 206 ? 70.424 48.370 48.860 1.00 15.71 206 ALA B CA 1
ATOM 5328 C C . ALA B 1 206 ? 69.471 47.430 49.592 1.00 16.59 206 ALA B C 1
ATOM 5329 O O . ALA B 1 206 ? 69.242 46.301 49.155 1.00 15.65 206 ALA B O 1
ATOM 5331 N N . LYS B 1 207 ? 68.915 47.901 50.705 1.00 15.21 207 LYS B N 1
ATOM 5332 C CA . LYS B 1 207 ? 67.981 47.098 51.486 1.00 16.74 207 LYS B CA 1
ATOM 5333 C C . LYS B 1 207 ? 66.747 46.722 50.658 1.00 15.92 207 LYS B C 1
ATOM 5334 O O . LYS B 1 207 ? 66.342 45.559 50.614 1.00 14.41 207 LYS B O 1
ATOM 5340 N N . LEU B 1 208 ? 66.153 47.714 50.002 1.00 14.57 208 LEU B N 1
ATOM 5341 C CA . LEU B 1 208 ? 64.975 47.484 49.177 1.00 15.07 208 LEU B CA 1
ATOM 5342 C C . LEU B 1 208 ? 65.226 46.409 48.125 1.00 13.67 208 LEU B C 1
ATOM 5343 O O . LEU B 1 208 ? 64.480 45.438 48.033 1.00 15.88 208 LEU B O 1
ATOM 5356 N N . THR B 1 210 ? 67.627 44.179 47.928 1.00 13.24 210 THR B N 1
ATOM 5357 C CA . THR B 1 210 ? 67.970 42.904 48.524 1.00 14.07 210 THR B CA 1
ATOM 5358 C C . THR B 1 210 ? 66.746 42.205 49.094 1.00 14.53 210 THR B C 1
ATOM 5359 O O . THR B 1 210 ? 66.559 41.009 48.893 1.00 15.41 210 THR B O 1
ATOM 5363 N N . GLN B 1 211 ? 65.908 42.948 49.804 1.00 15.20 211 GLN B N 1
ATOM 5364 C CA . GLN B 1 211 ? 64.711 42.357 50.373 1.00 15.79 211 GLN B CA 1
ATOM 5365 C C . GLN B 1 211 ? 63.797 41.824 49.273 1.00 15.99 211 GLN B C 1
ATOM 5366 O O . GLN B 1 211 ? 63.144 40.794 49.449 1.00 15.65 211 GLN B O 1
ATOM 5372 N N . ILE B 1 212 ? 63.751 42.521 48.140 1.00 15.48 212 ILE B N 1
ATOM 5373 C CA . ILE B 1 212 ? 62.921 42.082 47.027 1.00 14.00 212 ILE B CA 1
ATOM 5374 C C . ILE B 1 212 ? 63.539 40.808 46.445 1.00 15.63 212 ILE B C 1
ATOM 5375 O O . ILE B 1 212 ? 62.847 39.818 46.225 1.00 15.32 212 ILE B O 1
ATOM 5380 N N . ALA B 1 213 ? 64.851 40.822 46.233 1.00 15.97 213 ALA B N 1
ATOM 5381 C CA . ALA B 1 213 ? 65.542 39.654 45.694 1.00 15.38 213 ALA B CA 1
ATOM 5382 C C . ALA B 1 213 ? 65.311 38.416 46.559 1.00 14.91 213 ALA B C 1
ATOM 5383 O O . ALA B 1 213 ? 65.036 37.341 46.036 1.00 13.04 213 ALA B O 1
ATOM 5385 N N . PHE B 1 214 ? 65.419 38.572 47.877 1.00 16.08 214 PHE B N 1
ATOM 5386 C CA . PHE B 1 214 ? 65.232 37.455 48.805 1.00 16.27 214 PHE B CA 1
ATOM 5387 C C . PHE B 1 214 ? 63.791 37.211 49.280 1.00 18.28 214 PHE B C 1
ATOM 5388 O O . PHE B 1 214 ? 63.541 36.261 50.027 1.00 18.37 214 PHE B O 1
ATOM 5396 N N . LEU B 1 215 ? 62.849 38.051 48.855 1.00 19.96 215 LEU B N 1
ATOM 5397 C CA . LEU B 1 215 ? 61.445 37.920 49.274 1.00 21.94 215 LEU B CA 1
ATOM 5398 C C . LEU B 1 215 ? 60.878 36.493 49.229 1.00 23.08 215 LEU B C 1
ATOM 5399 O O . LEU B 1 215 ? 60.810 35.864 48.165 1.00 20.71 215 LEU B O 1
ATOM 5404 N N . GLY B 1 216 ? 60.456 35.995 50.390 1.00 23.45 216 GLY B N 1
ATOM 5405 C CA . GLY B 1 216 ? 59.891 34.659 50.461 1.00 23.27 216 GLY B CA 1
ATOM 5406 C C . GLY B 1 216 ? 60.909 33.536 50.416 1.00 23.06 216 GLY B C 1
ATOM 5407 O O . GLY B 1 216 ? 60.534 32.366 50.407 1.00 25.42 216 GLY B O 1
ATOM 5408 N N . ARG B 1 217 ? 62.192 33.880 50.386 1.00 22.23 217 ARG B N 1
ATOM 5409 C CA . ARG B 1 217 ? 63.252 32.874 50.347 1.00 22.01 217 ARG B CA 1
ATOM 5410 C C . ARG B 1 217 ? 64.343 33.204 51.360 1.00 21.79 217 ARG B C 1
ATOM 5411 O O . ARG B 1 217 ? 65.494 32.776 51.222 1.00 20.91 217 ARG B O 1
ATOM 5419 N N . GLU B 1 218 ? 63.971 33.970 52.382 1.00 22.37 218 GLU B N 1
ATOM 5420 C CA . GLU B 1 218 ? 64.908 34.376 53.422 1.00 23.15 218 GLU B CA 1
ATOM 5421 C C . GLU B 1 218 ? 65.498 33.176 54.161 1.00 23.50 218 GLU B C 1
ATOM 5422 O O . GLU B 1 218 ? 66.583 33.265 54.730 1.00 21.71 218 GLU B O 1
ATOM 5428 N N . ASP B 1 219 ? 64.785 32.053 54.139 1.00 24.43 219 ASP B N 1
ATOM 5429 C CA . ASP B 1 219 ? 65.242 30.851 54.819 1.00 26.09 219 ASP B CA 1
ATOM 5430 C C . ASP B 1 219 ? 65.964 29.870 53.909 1.00 25.52 219 ASP B C 1
ATOM 5431 O O . ASP B 1 219 ? 66.427 28.829 54.366 1.00 25.51 219 ASP B O 1
ATOM 5436 N N . LYS B 1 220 ? 66.067 30.185 52.624 1.00 23.82 220 LYS B N 1
ATOM 5437 C CA . LYS B 1 220 ? 66.751 29.267 51.727 1.00 22.91 220 LYS B CA 1
ATOM 5438 C C . LYS B 1 220 ? 68.238 29.219 52.033 1.00 22.40 220 LYS B C 1
ATOM 5439 O O . LYS B 1 220 ? 68.860 30.248 52.280 1.00 22.55 220 LYS B O 1
ATOM 5445 N N . GLN B 1 221 ? 68.794 28.012 52.032 1.00 22.75 221 GLN B N 1
ATOM 5446 C CA . GLN B 1 221 ? 70.217 27.816 52.264 1.00 24.07 221 GLN B CA 1
ATOM 5447 C C . GLN B 1 221 ? 70.856 27.574 50.905 1.00 22.44 221 GLN B C 1
ATOM 5448 O O . GLN B 1 221 ? 70.300 26.859 50.075 1.00 23.34 221 GLN B O 1
ATOM 5454 N N . GLY B 1 222 ? 72.015 28.175 50.672 1.00 20.72 222 GLY B N 1
ATOM 5455 C CA . GLY B 1 222 ? 72.668 28.002 49.391 1.00 20.35 222 GLY B CA 1
ATOM 5456 C C . GLY B 1 222 ? 72.067 28.896 48.319 1.00 17.99 222 GLY B C 1
ATOM 5457 O O . GLY B 1 222 ? 72.194 28.621 47.132 1.00 18.92 222 GLY B O 1
ATOM 5458 N N . PHE B 1 223 ? 71.390 29.957 48.741 1.00 17.52 223 PHE B N 1
ATOM 5459 C CA . PHE B 1 223 ? 70.795 30.922 47.814 1.00 16.32 223 PHE B CA 1
ATOM 5460 C C . PHE B 1 223 ? 71.957 31.530 47.028 1.00 15.10 223 PHE B C 1
ATOM 5461 O O . PHE B 1 223 ? 72.942 31.971 47.618 1.00 15.54 223 PHE B O 1
ATOM 5469 N N . THR B 1 224 ? 71.868 31.539 45.704 1.00 14.19 224 THR B N 1
ATOM 5470 C CA . THR B 1 224 ? 72.950 32.113 44.909 1.00 14.60 224 THR B CA 1
ATOM 5471 C C . THR B 1 224 ? 72.648 33.568 44.528 1.00 14.88 224 THR B C 1
ATOM 5472 O O . THR B 1 224 ? 71.566 33.886 44.024 1.00 14.51 224 THR B O 1
ATOM 5476 N N . LEU B 1 225 ? 73.621 34.444 44.779 1.00 15.02 225 LEU B N 1
ATOM 5477 C CA . LEU B 1 225 ? 73.482 35.878 44.534 1.00 14.25 225 LEU B CA 1
ATOM 5478 C C . LEU B 1 225 ? 74.587 36.408 43.616 1.00 14.32 225 LEU B C 1
ATOM 5479 O O . LEU B 1 225 ? 75.772 36.235 43.896 1.00 12.06 225 LEU B O 1
ATOM 5484 N N . TYR B 1 226 ? 74.186 37.093 42.547 1.00 13.97 226 TYR B N 1
ATOM 5485 C CA . TYR B 1 226 ? 75.124 37.599 41.544 1.00 12.99 226 TYR B CA 1
ATOM 5486 C C . TYR B 1 226 ? 75.093 39.108 41.287 1.00 13.11 226 TYR B C 1
ATOM 5487 O O . TYR B 1 226 ? 74.024 39.688 41.131 1.00 14.15 226 TYR B O 1
ATOM 5496 N N . ASP B 1 227 ? 76.270 39.739 41.251 1.00 12.46 227 ASP B N 1
ATOM 5497 C CA . ASP B 1 227 ? 76.368 41.170 40.939 1.00 14.25 227 ASP B CA 1
ATOM 5498 C C . ASP B 1 227 ? 77.521 41.312 39.947 1.00 13.46 227 ASP B C 1
ATOM 5499 O O . ASP B 1 227 ? 78.692 41.233 40.330 1.00 14.64 227 ASP B O 1
ATOM 5504 N N . ALA B 1 228 ? 77.183 41.516 38.675 1.00 13.56 228 ALA B N 1
ATOM 5505 C CA . ALA B 1 228 ? 78.181 41.646 37.611 1.00 13.86 228 ALA B CA 1
ATOM 5506 C C . ALA B 1 228 ? 78.922 42.979 37.572 1.00 12.94 228 ALA B C 1
ATOM 5507 O O . ALA B 1 228 ? 79.797 43.173 36.739 1.00 14.34 228 ALA B O 1
ATOM 5509 N N . THR B 1 229 ? 78.557 43.894 38.459 1.00 12.34 229 THR B N 1
ATOM 5510 C CA . THR B 1 229 ? 79.212 45.199 38.565 1.00 13.18 229 THR B CA 1
ATOM 5511 C C . THR B 1 229 ? 79.206 45.493 40.058 1.00 13.21 229 THR B C 1
ATOM 5512 O O . THR B 1 229 ? 78.674 46.504 40.514 1.00 12.67 229 THR B O 1
ATOM 5524 N N . GLY B 1 231 ? 81.575 46.385 42.357 1.00 13.12 231 GLY B N 1
ATOM 5525 C CA . GLY B 1 231 ? 82.298 47.455 43.020 1.00 10.71 231 GLY B CA 1
ATOM 5526 C C . GLY B 1 231 ? 82.943 46.921 44.291 1.00 13.26 231 GLY B C 1
ATOM 5527 O O . GLY B 1 231 ? 83.652 45.910 44.261 1.00 12.09 231 GLY B O 1
ATOM 5528 N N . SER B 1 232 ? 82.684 47.588 45.412 1.00 13.24 232 SER B N 1
ATOM 5529 C CA . SER B 1 232 ? 83.229 47.191 46.711 1.00 14.36 232 SER B CA 1
ATOM 5530 C C . SER B 1 232 ? 82.514 45.986 47.328 1.00 13.68 232 SER B C 1
ATOM 5531 O O . SER B 1 232 ? 82.839 45.581 48.445 1.00 13.75 232 SER B O 1
ATOM 5534 N N . GLY B 1 233 ? 81.535 45.434 46.614 1.00 12.20 233 GLY B N 1
ATOM 5535 C CA . GLY B 1 233 ? 80.799 44.285 47.117 1.00 12.91 233 GLY B CA 1
ATOM 5536 C C . GLY B 1 233 ? 79.758 44.626 48.171 1.00 13.44 233 GLY B C 1
ATOM 5537 O O . GLY B 1 233 ? 79.079 43.745 48.705 1.00 12.31 233 GLY B O 1
ATOM 5538 N N . SER B 1 234 ? 79.626 45.917 48.455 1.00 13.75 234 SER B N 1
ATOM 5539 C CA . SER B 1 234 ? 78.692 46.420 49.457 1.00 14.04 234 SER B CA 1
ATOM 5540 C C . SER B 1 234 ? 77.231 46.065 49.219 1.00 12.78 234 SER B C 1
ATOM 5541 O O . SER B 1 234 ? 76.508 45.756 50.161 1.00 12.40 234 SER B O 1
ATOM 5544 N N . LEU B 1 235 ? 76.799 46.125 47.963 1.00 13.04 235 LEU B N 1
ATOM 5545 C CA . LEU B 1 235 ? 75.428 45.801 47.615 1.00 11.04 235 LEU B CA 1
ATOM 5546 C C . LEU B 1 235 ? 75.163 44.317 47.850 1.00 11.58 235 LEU B C 1
ATOM 5547 O O . LEU B 1 235 ? 74.148 43.945 48.435 1.00 12.43 235 LEU B O 1
ATOM 5552 N N . LEU B 1 236 ? 76.086 43.470 47.409 1.00 12.42 236 LEU B N 1
ATOM 5553 C CA . LEU B 1 236 ? 75.937 42.032 47.591 1.00 13.48 236 LEU B CA 1
ATOM 5554 C C . LEU B 1 236 ? 75.866 41.634 49.063 1.00 14.24 236 LEU B C 1
ATOM 5555 O O . LEU B 1 236 ? 75.035 40.809 49.449 1.00 15.56 236 LEU B O 1
ATOM 5560 N N . LEU B 1 237 ? 76.734 42.224 49.881 1.00 14.39 237 LEU B N 1
ATOM 5561 C CA . LEU B 1 237 ? 76.806 41.882 51.304 1.00 14.92 237 LEU B CA 1
ATOM 5562 C C . LEU B 1 237 ? 75.615 42.269 52.166 1.00 14.62 237 LEU B C 1
ATOM 5563 O O . LEU B 1 237 ? 75.617 42.029 53.369 1.00 15.80 237 LEU B O 1
ATOM 5568 N N . ASN B 1 238 ? 74.606 42.878 51.554 1.00 15.43 238 ASN B N 1
ATOM 5569 C CA . ASN B 1 238 ? 73.395 43.237 52.273 1.00 14.32 238 ASN B CA 1
ATOM 5570 C C . ASN B 1 238 ? 72.642 41.932 52.546 1.00 15.59 238 ASN B C 1
ATOM 5571 O O . ASN B 1 238 ? 71.776 41.857 53.425 1.00 15.09 238 ASN B O 1
ATOM 5576 N N . ALA B 1 239 ? 72.997 40.903 51.784 1.00 15.03 239 ALA B N 1
ATOM 5577 C CA . ALA B 1 239 ? 72.388 39.583 51.910 1.00 17.19 239 ALA B CA 1
ATOM 5578 C C . ALA B 1 239 ? 72.656 38.996 53.289 1.00 17.64 239 ALA B C 1
ATOM 5579 O O . ALA B 1 239 ? 71.884 38.177 53.786 1.00 15.95 239 ALA B O 1
ATOM 5581 N N . LYS B 1 240 ? 73.758 39.417 53.900 1.00 18.64 240 LYS B N 1
ATOM 5582 C CA . LYS B 1 240 ? 74.128 38.925 55.221 1.00 20.79 240 LYS B CA 1
ATOM 5583 C C . LYS B 1 240 ? 73.083 39.357 56.237 1.00 21.24 240 LYS B C 1
ATOM 5584 O O . LYS B 1 240 ? 72.779 38.640 57.189 1.00 22.90 240 LYS B O 1
ATOM 5590 N N . ARG B 1 241 ? 72.526 40.536 56.006 1.00 21.29 241 ARG B N 1
ATOM 5591 C CA . ARG B 1 241 ? 71.535 41.115 56.890 1.00 22.90 241 ARG B CA 1
ATOM 5592 C C . ARG B 1 241 ? 70.107 40.657 56.591 1.00 22.45 241 ARG B C 1
ATOM 5593 O O . ARG B 1 241 ? 69.323 40.422 57.510 1.00 21.98 241 ARG B O 1
ATOM 5601 N N . TYR B 1 242 ? 69.779 40.496 55.312 1.00 20.92 242 TYR B N 1
ATOM 5602 C CA . TYR B 1 242 ? 68.422 40.139 54.931 1.00 22.04 242 TYR B CA 1
ATOM 5603 C C . TYR B 1 242 ? 68.087 38.681 54.633 1.00 22.89 242 TYR B C 1
ATOM 5604 O O . TYR B 1 242 ? 66.940 38.344 54.334 1.00 22.90 242 TYR B O 1
ATOM 5613 N N . SER B 1 243 ? 69.085 37.813 54.730 1.00 23.69 243 SER B N 1
ATOM 5614 C CA . SER B 1 243 ? 68.868 36.387 54.552 1.00 22.53 243 SER B CA 1
ATOM 5615 C C . SER B 1 243 ? 68.941 35.830 55.964 1.00 23.01 243 SER B C 1
ATOM 5616 O O . SER B 1 243 ? 69.713 36.328 56.779 1.00 22.97 243 SER B O 1
ATOM 5619 N N . ARG B 1 244 ? 68.138 34.817 56.272 1.00 23.34 244 ARG B N 1
ATOM 5620 C CA . ARG B 1 244 ? 68.199 34.222 57.601 1.00 24.62 244 ARG B CA 1
ATOM 5621 C C . ARG B 1 244 ? 69.204 33.070 57.575 1.00 24.13 244 ARG B C 1
ATOM 5622 O O . ARG B 1 244 ? 69.414 32.391 58.578 1.00 23.04 244 ARG B O 1
ATOM 5630 N N . GLN B 1 245 ? 69.829 32.870 56.417 1.00 22.41 245 GLN B N 1
ATOM 5631 C CA . GLN B 1 245 ? 70.840 31.827 56.239 1.00 23.31 245 GLN B CA 1
ATOM 5632 C C . GLN B 1 245 ? 72.055 32.483 55.574 1.00 22.77 245 GLN B C 1
ATOM 5633 O O . GLN B 1 245 ? 72.537 32.028 54.537 1.00 22.66 245 GLN B O 1
ATOM 5639 N N . PRO B 1 246 ? 72.572 33.562 56.179 1.00 21.76 246 PRO B N 1
ATOM 5640 C CA . PRO B 1 246 ? 73.726 34.294 55.648 1.00 21.42 246 PRO B CA 1
ATOM 5641 C C . PRO B 1 246 ? 75.007 33.496 55.439 1.00 20.26 246 PRO B C 1
ATOM 5642 O O . PRO B 1 246 ? 75.759 33.760 54.500 1.00 19.14 246 PRO B O 1
ATOM 5646 N N . GLN B 1 247 ? 75.267 32.521 56.299 1.00 19.43 247 GLN B N 1
ATOM 5647 C CA . GLN B 1 247 ? 76.496 31.759 56.157 1.00 21.45 247 GLN B CA 1
ATOM 5648 C C . GLN B 1 247 ? 76.469 30.700 55.060 1.00 20.54 247 GLN B C 1
ATOM 5649 O O . GLN B 1 247 ? 77.472 30.034 54.812 1.00 19.25 247 GLN B O 1
ATOM 5655 N N . THR B 1 248 ? 75.328 30.554 54.392 1.00 20.75 248 THR B N 1
ATOM 5656 C CA . THR B 1 248 ? 75.216 29.596 53.300 1.00 20.85 248 THR B CA 1
ATOM 5657 C C . THR B 1 248 ? 74.950 30.312 51.977 1.00 20.09 248 THR B C 1
ATOM 5658 O O . THR B 1 248 ? 74.885 29.680 50.922 1.00 19.48 248 THR B O 1
ATOM 5662 N N . VAL B 1 249 ? 74.799 31.634 52.042 1.00 18.65 249 VAL B N 1
ATOM 5663 C CA . VAL B 1 249 ? 74.572 32.442 50.845 1.00 17.10 249 VAL B CA 1
ATOM 5664 C C . VAL B 1 249 ? 75.827 32.334 49.972 1.00 17.06 249 VAL B C 1
ATOM 5665 O O . VAL B 1 249 ? 76.946 32.514 50.454 1.00 15.94 249 VAL B O 1
ATOM 5669 N N . VAL B 1 250 ? 75.646 32.019 48.695 1.00 16.60 250 VAL B N 1
ATOM 5670 C CA . VAL B 1 250 ? 76.788 31.878 47.793 1.00 17.52 250 VAL B CA 1
ATOM 5671 C C . VAL B 1 250 ? 76.923 33.102 46.893 1.00 17.54 250 VAL B C 1
ATOM 5672 O O . VAL B 1 250 ? 76.069 33.362 46.044 1.00 16.74 250 VAL B O 1
ATOM 5676 N N . TYR B 1 251 ? 78.015 33.837 47.078 1.00 16.85 251 TYR B N 1
ATOM 5677 C CA . TYR B 1 251 ? 78.268 35.067 46.336 1.00 15.40 251 TYR B CA 1
ATOM 5678 C C . TYR B 1 251 ? 79.065 34.945 45.045 1.00 15.09 251 TYR B C 1
ATOM 5679 O O . TYR B 1 251 ? 80.136 34.340 45.022 1.00 14.16 251 TYR B O 1
ATOM 5688 N N . PHE B 1 252 ? 78.539 35.546 43.982 1.00 13.18 252 PHE B N 1
ATOM 5689 C CA . PHE B 1 252 ? 79.209 35.581 42.690 1.00 14.05 252 PHE B CA 1
ATOM 5690 C C . PHE B 1 252 ? 79.248 37.057 42.306 1.00 14.76 252 PHE B C 1
ATOM 5691 O O . PHE B 1 252 ? 78.201 37.685 42.129 1.00 16.13 252 PHE B O 1
ATOM 5699 N N . GLY B 1 253 ? 80.446 37.618 42.194 1.00 14.20 253 GLY B N 1
ATOM 5700 C CA . GLY B 1 253 ? 80.551 39.025 41.858 1.00 15.43 253 GLY B CA 1
ATOM 5701 C C . GLY B 1 253 ? 81.717 39.333 40.949 1.00 16.71 253 GLY B C 1
ATOM 5702 O O . GLY B 1 253 ? 82.773 38.706 41.041 1.00 17.79 253 GLY B O 1
ATOM 5703 N N . GLN B 1 254 ? 81.528 40.317 40.080 1.00 16.05 254 GLN B N 1
ATOM 5704 C CA . GLN B 1 254 ? 82.557 40.705 39.128 1.00 16.76 254 GLN B CA 1
ATOM 5705 C C . GLN B 1 254 ? 82.807 42.206 39.194 1.00 15.81 254 GLN B C 1
ATOM 5706 O O . GLN B 1 254 ? 81.872 42.986 39.349 1.00 16.70 254 GLN B O 1
ATOM 5712 N N . GLU B 1 255 ? 84.071 42.600 39.083 1.00 14.77 255 GLU B N 1
ATOM 5713 C CA . GLU B 1 255 ? 84.452 44.006 39.137 1.00 15.17 255 GLU B CA 1
ATOM 5714 C C . GLU B 1 255 ? 85.663 44.244 38.234 1.00 15.35 255 GLU B C 1
ATOM 5715 O O . GLU B 1 255 ? 86.646 43.503 38.291 1.00 13.28 255 GLU B O 1
ATOM 5721 N N . LEU B 1 256 ? 85.586 45.288 37.415 1.00 14.73 256 LEU B N 1
ATOM 5722 C CA . LEU B 1 256 ? 86.654 45.618 36.478 1.00 17.96 256 LEU B CA 1
ATOM 5723 C C . LEU B 1 256 ? 87.864 46.284 37.117 1.00 18.07 256 LEU B C 1
ATOM 5724 O O . LEU B 1 256 ? 89.007 45.939 36.809 1.00 17.68 256 LEU B O 1
ATOM 5729 N N . ASN B 1 257 ? 87.616 47.238 38.003 1.00 18.74 257 ASN B N 1
ATOM 5730 C CA . ASN B 1 257 ? 88.707 47.941 38.666 1.00 19.86 257 ASN B CA 1
ATOM 5731 C C . ASN B 1 257 ? 89.370 47.032 39.699 1.00 19.13 257 ASN B C 1
ATOM 5732 O O . ASN B 1 257 ? 88.748 46.644 40.687 1.00 18.53 257 ASN B O 1
ATOM 5737 N N . THR B 1 258 ? 90.635 46.698 39.458 1.00 19.21 258 THR B N 1
ATOM 5738 C CA . THR B 1 258 ? 91.397 45.818 40.342 1.00 19.60 258 THR B CA 1
ATOM 5739 C C . THR B 1 258 ? 91.486 46.327 41.777 1.00 19.75 258 THR B C 1
ATOM 5740 O O . THR B 1 258 ? 91.336 45.562 42.733 1.00 18.62 258 THR B O 1
ATOM 5744 N N . SER B 1 259 ? 91.735 47.621 41.926 1.00 19.13 259 SER B N 1
ATOM 5745 C CA . SER B 1 259 ? 91.836 48.217 43.253 1.00 19.72 259 SER B CA 1
ATOM 5746 C C . SER B 1 259 ? 90.521 48.033 44.008 1.00 18.00 259 SER B C 1
ATOM 5747 O O . SER B 1 259 ? 90.515 47.682 45.183 1.00 17.52 259 SER B O 1
ATOM 5750 N N . THR B 1 260 ? 89.408 48.266 43.322 1.00 17.10 260 THR B N 1
ATOM 5751 C CA . THR B 1 260 ? 88.086 48.116 43.922 1.00 16.68 260 THR B CA 1
ATOM 5752 C C . THR B 1 260 ? 87.800 46.635 44.162 1.00 16.46 260 THR B C 1
ATOM 5753 O O . THR B 1 260 ? 87.106 46.267 45.114 1.00 12.65 260 THR B O 1
ATOM 5757 N N . TYR B 1 261 ? 88.349 45.798 43.284 1.00 14.82 261 TYR B N 1
ATOM 5758 C CA . TYR B 1 261 ? 88.196 44.349 43.364 1.00 14.75 261 TYR B CA 1
ATOM 5759 C C . TYR B 1 261 ? 88.781 43.870 44.684 1.00 14.06 261 TYR B C 1
ATOM 5760 O O . TYR B 1 261 ? 88.168 43.091 45.418 1.00 12.67 261 TYR B O 1
ATOM 5769 N N . ASN B 1 262 ? 89.980 44.349 44.980 1.00 14.22 262 ASN B N 1
ATOM 5770 C CA . ASN B 1 262 ? 90.655 43.994 46.211 1.00 13.54 262 ASN B CA 1
ATOM 5771 C C . ASN B 1 262 ? 89.862 44.454 47.438 1.00 13.57 262 ASN B C 1
ATOM 5772 O O . ASN B 1 262 ? 89.777 43.737 48.434 1.00 14.13 262 ASN B O 1
ATOM 5777 N N . LEU B 1 263 ? 89.275 45.645 47.371 1.00 13.70 263 LEU B N 1
ATOM 5778 C CA . LEU B 1 263 ? 88.494 46.132 48.500 1.00 14.43 263 LEU B CA 1
ATOM 5779 C C . LEU B 1 263 ? 87.341 45.168 48.749 1.00 13.26 263 LEU B C 1
ATOM 5780 O O . LEU B 1 263 ? 87.045 44.819 49.892 1.00 13.17 263 LEU B O 1
ATOM 5785 N N . ALA B 1 264 ? 86.711 44.726 47.665 1.00 13.76 264 ALA B N 1
ATOM 5786 C CA . ALA B 1 264 ? 85.585 43.797 47.740 1.00 14.20 264 ALA B CA 1
ATOM 5787 C C . ALA B 1 264 ? 86.015 42.502 48.414 1.00 14.06 264 ALA B C 1
ATOM 5788 O O . ALA B 1 264 ? 85.303 41.974 49.265 1.00 13.02 264 ALA B O 1
ATOM 5790 N N . ARG B 1 265 ? 87.183 41.993 48.034 1.00 14.69 265 ARG B N 1
ATOM 5791 C CA . ARG B 1 265 ? 87.694 40.768 48.638 1.00 15.51 265 ARG B CA 1
ATOM 5792 C C . ARG B 1 265 ? 87.848 41.003 50.146 1.00 15.69 265 ARG B C 1
ATOM 5793 O O . ARG B 1 265 ? 87.452 40.167 50.952 1.00 17.07 265 ARG B O 1
ATOM 5809 N N . ASN B 1 267 ? 86.301 43.293 51.947 1.00 14.98 267 ASN B N 1
ATOM 5810 C CA . ASN B 1 267 ? 84.950 43.494 52.459 1.00 15.57 267 ASN B CA 1
ATOM 5811 C C . ASN B 1 267 ? 84.256 42.161 52.732 1.00 15.86 267 ASN B C 1
ATOM 5812 O O . ASN B 1 267 ? 83.617 41.985 53.771 1.00 16.35 267 ASN B O 1
ATOM 5825 N N . ILE B 1 269 ? 85.660 39.187 53.312 1.00 18.59 269 ILE B N 1
ATOM 5826 C CA . ILE B 1 269 ? 86.329 38.557 54.450 1.00 18.56 269 ILE B CA 1
ATOM 5827 C C . ILE B 1 269 ? 85.936 39.218 55.773 1.00 18.03 269 ILE B C 1
ATOM 5828 O O . ILE B 1 269 ? 85.721 38.538 56.773 1.00 18.32 269 ILE B O 1
ATOM 5833 N N . LEU B 1 270 ? 85.832 40.541 55.782 1.00 17.63 270 LEU B N 1
ATOM 5834 C CA . LEU B 1 270 ? 85.458 41.237 57.006 1.00 19.06 270 LEU B CA 1
ATOM 5835 C C . LEU B 1 270 ? 83.990 41.052 57.365 1.00 18.41 270 LEU B C 1
ATOM 5836 O O . LEU B 1 270 ? 83.563 41.430 58.453 1.00 18.71 270 LEU B O 1
ATOM 5841 N N . HIS B 1 271 ? 83.219 40.473 56.451 1.00 18.50 271 HIS B N 1
ATOM 5842 C CA . HIS B 1 271 ? 81.811 40.216 56.723 1.00 19.48 271 HIS B CA 1
ATOM 5843 C C . HIS B 1 271 ? 81.623 38.751 57.076 1.00 20.47 271 HIS B C 1
ATOM 5844 O O . HIS B 1 271 ? 80.501 38.257 57.187 1.00 20.84 271 HIS B O 1
ATOM 5851 N N . GLY B 1 272 ? 82.747 38.063 57.247 1.00 20.82 272 GLY B N 1
ATOM 5852 C CA . GLY B 1 272 ? 82.719 36.665 57.624 1.00 19.08 272 GLY B CA 1
ATOM 5853 C C . GLY B 1 272 ? 82.152 35.692 56.618 1.00 19.80 272 GLY B C 1
ATOM 5854 O O . GLY B 1 272 ? 81.640 34.638 57.001 1.00 21.33 272 GLY B O 1
ATOM 5855 N N . VAL B 1 273 ? 82.237 36.021 55.335 1.00 18.63 273 VAL B N 1
ATOM 5856 C CA . VAL B 1 273 ? 81.724 35.124 54.314 1.00 18.04 273 VAL B CA 1
ATOM 5857 C C . VAL B 1 273 ? 82.704 33.964 54.152 1.00 19.07 273 VAL B C 1
ATOM 5858 O O . VAL B 1 273 ? 83.876 34.171 53.857 1.00 18.46 273 VAL B O 1
ATOM 5862 N N . PRO B 1 274 ? 82.232 32.722 54.355 1.00 20.35 274 PRO B N 1
ATOM 5863 C CA . PRO B 1 274 ? 83.094 31.543 54.225 1.00 21.10 274 PRO B CA 1
ATOM 5864 C C . PRO B 1 274 ? 83.810 31.486 52.878 1.00 23.15 274 PRO B C 1
ATOM 5865 O O . PRO B 1 274 ? 83.216 31.758 51.832 1.00 23.58 274 PRO B O 1
ATOM 5869 N N . ILE B 1 275 ? 85.083 31.112 52.914 1.00 24.40 275 ILE B N 1
ATOM 5870 C CA . ILE B 1 275 ? 85.904 31.032 51.719 1.00 26.89 275 ILE B CA 1
ATOM 5871 C C . ILE B 1 275 ? 85.257 30.301 50.550 1.00 26.71 275 ILE B C 1
ATOM 5872 O O . ILE B 1 275 ? 85.412 30.710 49.400 1.00 27.91 275 ILE B O 1
ATOM 5877 N N . GLU B 1 276 ? 84.528 29.227 50.831 1.00 27.10 276 GLU B N 1
ATOM 5878 C CA . GLU B 1 276 ? 83.895 28.472 49.756 1.00 27.30 276 GLU B CA 1
ATOM 5879 C C . GLU B 1 276 ? 82.595 29.085 49.239 1.00 25.85 276 GLU B C 1
ATOM 5880 O O . GLU B 1 276 ? 81.987 28.547 48.315 1.00 25.09 276 GLU B O 1
ATOM 5886 N N . ASN B 1 277 ? 82.160 30.197 49.828 1.00 23.54 277 ASN B N 1
ATOM 5887 C CA . ASN B 1 277 ? 80.925 30.837 49.382 1.00 22.43 277 ASN B CA 1
ATOM 5888 C C . ASN B 1 277 ? 81.215 32.113 48.607 1.00 21.33 277 ASN B C 1
ATOM 5889 O O . ASN B 1 277 ? 80.313 32.894 48.307 1.00 20.81 277 ASN B O 1
ATOM 5894 N N . GLN B 1 278 ? 82.486 32.301 48.272 1.00 21.00 278 GLN B N 1
ATOM 5895 C CA . GLN B 1 278 ? 82.934 33.479 47.543 1.00 20.36 278 GLN B CA 1
ATOM 5896 C C . GLN B 1 278 ? 83.470 33.164 46.157 1.00 19.84 278 GLN B C 1
ATOM 5897 O O . GLN B 1 278 ? 84.432 32.415 46.020 1.00 21.45 278 GLN B O 1
ATOM 5903 N N . PHE B 1 279 ? 82.866 33.753 45.133 1.00 19.86 279 PHE B N 1
ATOM 5904 C CA . PHE B 1 279 ? 83.345 33.571 43.770 1.00 18.64 279 PHE B CA 1
ATOM 5905 C C . PHE B 1 279 ? 83.434 34.952 43.135 1.00 18.73 279 PHE B C 1
ATOM 5906 O O . PHE B 1 279 ? 82.493 35.417 42.492 1.00 17.40 279 PHE B O 1
ATOM 5914 N N . LEU B 1 280 ? 84.587 35.591 43.335 1.00 19.11 280 LEU B N 1
ATOM 5915 C CA . LEU B 1 280 ? 84.866 36.936 42.838 1.00 19.28 280 LEU B CA 1
ATOM 5916 C C . LEU B 1 280 ? 85.741 36.920 41.591 1.00 20.61 280 LEU B C 1
ATOM 5917 O O . LEU B 1 280 ? 86.722 36.176 41.506 1.00 21.68 280 LEU B O 1
ATOM 5922 N N . HIS B 1 281 ? 85.392 37.765 40.630 1.00 18.51 281 HIS B N 1
ATOM 5923 C CA . HIS B 1 281 ? 86.118 37.810 39.378 1.00 18.89 281 HIS B CA 1
ATOM 5924 C C . HIS B 1 281 ? 86.472 39.241 39.001 1.00 18.63 281 HIS B C 1
ATOM 5925 O O . HIS B 1 281 ? 85.651 40.150 39.127 1.00 20.67 281 HIS B O 1
ATOM 5932 N N . ASN B 1 282 ? 87.703 39.434 38.544 1.00 18.62 282 ASN B N 1
ATOM 5933 C CA . ASN B 1 282 ? 88.188 40.751 38.136 1.00 18.17 282 ASN B CA 1
ATOM 5934 C C . ASN B 1 282 ? 88.289 40.821 36.600 1.00 18.57 282 ASN B C 1
ATOM 5935 O O . ASN B 1 282 ? 89.254 40.340 36.009 1.00 18.02 282 ASN B O 1
ATOM 5940 N N . ALA B 1 283 ? 87.275 41.402 35.961 1.00 18.60 283 ALA B N 1
ATOM 5941 C CA . ALA B 1 283 ? 87.250 41.529 34.498 1.00 19.67 283 ALA B CA 1
ATOM 5942 C C . ALA B 1 283 ? 86.135 42.456 34.010 1.00 19.45 283 ALA B C 1
ATOM 5943 O O . ALA B 1 283 ? 85.313 42.939 34.802 1.00 19.89 283 ALA B O 1
ATOM 5945 N N . ASP B 1 284 ? 86.111 42.700 32.702 1.00 18.19 284 ASP B N 1
ATOM 5946 C CA . ASP B 1 284 ? 85.096 43.557 32.096 1.00 18.24 284 ASP B CA 1
ATOM 5947 C C . ASP B 1 284 ? 83.816 42.734 31.934 1.00 18.52 284 ASP B C 1
ATOM 5948 O O . ASP B 1 284 ? 83.805 41.708 31.246 1.00 19.18 284 ASP B O 1
ATOM 5953 N N . THR B 1 285 ? 82.735 43.182 32.560 1.00 18.11 285 THR B N 1
ATOM 5954 C CA . THR B 1 285 ? 81.481 42.440 32.494 1.00 18.95 285 THR B CA 1
ATOM 5955 C C . THR B 1 285 ? 80.865 42.276 31.096 1.00 18.64 285 THR B C 1
ATOM 5956 O O . THR B 1 285 ? 80.249 41.251 30.810 1.00 17.94 285 THR B O 1
ATOM 5960 N N . LEU B 1 286 ? 81.043 43.258 30.218 1.00 18.44 286 LEU B N 1
ATOM 5961 C CA . LEU B 1 286 ? 80.462 43.166 28.881 1.00 19.95 286 LEU B CA 1
ATOM 5962 C C . LEU B 1 286 ? 81.363 42.519 27.827 1.00 23.94 286 LEU B C 1
ATOM 5963 O O . LEU B 1 286 ? 80.874 41.848 26.920 1.00 23.67 286 LEU B O 1
ATOM 5968 N N . ASP B 1 287 ? 82.674 42.709 27.953 1.00 28.08 287 ASP B N 1
ATOM 5969 C CA . ASP B 1 287 ? 83.625 42.164 26.989 1.00 32.25 287 ASP B CA 1
ATOM 5970 C C . ASP B 1 287 ? 83.811 40.651 26.968 1.00 32.75 287 ASP B C 1
ATOM 5971 O O . ASP B 1 287 ? 84.433 40.111 26.050 1.00 35.40 287 ASP B O 1
ATOM 5976 N N . GLU B 1 288 ? 83.285 39.962 27.969 1.00 33.05 288 GLU B N 1
ATOM 5977 C CA . GLU B 1 288 ? 83.403 38.513 28.021 1.00 31.57 288 GLU B CA 1
ATOM 5978 C C . GLU B 1 288 ? 82.475 38.014 29.109 1.00 29.17 288 GLU B C 1
ATOM 5979 O O . GLU B 1 288 ? 82.520 38.491 30.235 1.00 28.22 288 GLU B O 1
ATOM 5985 N N . ASP B 1 289 ? 81.632 37.047 28.781 1.00 26.27 289 ASP B N 1
ATOM 5986 C CA . ASP B 1 289 ? 80.683 36.550 29.754 1.00 24.06 289 ASP B CA 1
ATOM 5987 C C . ASP B 1 289 ? 81.294 35.672 30.840 1.00 24.62 289 ASP B C 1
ATOM 5988 O O . ASP B 1 289 ? 82.093 34.779 30.559 1.00 26.33 289 ASP B O 1
ATOM 5993 N N . TRP B 1 290 ? 80.921 35.957 32.086 1.00 22.36 290 TRP B N 1
ATOM 5994 C CA . TRP B 1 290 ? 81.377 35.205 33.256 1.00 21.41 290 TRP B CA 1
ATOM 5995 C C . TRP B 1 290 ? 80.206 35.164 34.229 1.00 21.65 290 TRP B C 1
ATOM 5996 O O . TRP B 1 290 ? 79.510 36.163 34.415 1.00 21.81 290 TRP B O 1
ATOM 6007 N N . PRO B 1 291 ? 79.962 34.006 34.854 1.00 21.94 291 PRO B N 1
ATOM 6008 C CA . PRO B 1 291 ? 80.731 32.772 34.678 1.00 22.83 291 PRO B CA 1
ATOM 6009 C C . PRO B 1 291 ? 80.232 32.012 33.451 1.00 23.51 291 PRO B C 1
ATOM 6010 O O . PRO B 1 291 ? 79.070 32.149 33.066 1.00 23.38 291 PRO B O 1
ATOM 6014 N N . THR B 1 292 ? 81.103 31.212 32.845 1.00 24.22 292 THR B N 1
ATOM 6015 C CA . THR B 1 292 ? 80.706 30.415 31.694 1.00 27.06 292 THR B CA 1
ATOM 6016 C C . THR B 1 292 ? 80.497 28.978 32.141 1.00 27.85 292 THR B C 1
ATOM 6017 O O . THR B 1 292 ? 79.778 28.211 31.502 1.00 28.01 292 THR B O 1
ATOM 6021 N N . GLN B 1 293 ? 81.123 2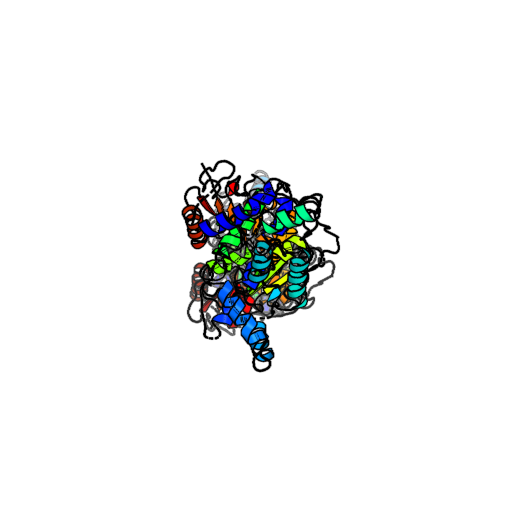8.617 33.253 1.00 28.88 293 GLN B N 1
ATOM 6022 C CA . GLN B 1 293 ? 80.984 27.269 33.774 1.00 30.07 293 GLN B CA 1
ATOM 6023 C C . GLN B 1 293 ? 79.901 27.219 34.840 1.00 27.94 293 GLN B C 1
ATOM 6024 O O . GLN B 1 293 ? 79.885 28.035 35.759 1.00 27.43 293 GLN B O 1
ATOM 6030 N N . GLU B 1 294 ? 78.998 26.255 34.706 1.00 25.69 294 GLU B N 1
ATOM 6031 C CA . GLU B 1 294 ? 77.908 26.099 35.651 1.00 24.18 294 GLU B CA 1
ATOM 6032 C C . GLU B 1 294 ? 78.398 26.164 37.089 1.00 23.33 294 GLU B C 1
ATOM 6033 O O . GLU B 1 294 ? 79.493 25.700 37.404 1.00 24.02 294 GLU B O 1
ATOM 6039 N N . PRO B 1 295 ? 77.591 26.760 37.978 1.00 21.40 295 PRO B N 1
ATOM 6040 C CA . PRO B 1 295 ? 76.293 27.340 37.608 1.00 20.70 295 PRO B CA 1
ATOM 6041 C C . PRO B 1 295 ? 76.445 28.719 36.968 1.00 19.75 295 PRO B C 1
ATOM 6042 O O . PRO B 1 295 ? 77.295 29.505 37.389 1.00 19.62 295 PRO B O 1
ATOM 6046 N N . THR B 1 296 ? 75.625 29.010 35.959 1.00 17.80 296 THR B N 1
ATOM 6047 C CA . THR B 1 296 ? 75.676 30.307 35.284 1.00 17.61 296 THR B CA 1
ATOM 6048 C C . THR B 1 296 ? 74.394 31.100 35.516 1.00 16.76 296 THR B C 1
ATOM 6049 O O . THR B 1 296 ? 74.295 32.252 35.106 1.00 17.32 296 THR B O 1
ATOM 6053 N N . ASN B 1 297 ? 73.410 30.474 36.153 1.00 17.08 297 ASN B N 1
ATOM 6054 C CA . ASN B 1 297 ? 72.140 31.136 36.458 1.00 17.54 297 ASN B CA 1
ATOM 6055 C C . ASN B 1 297 ? 72.005 31.168 37.973 1.00 16.29 297 ASN B C 1
ATOM 6056 O O . ASN B 1 297 ? 72.374 30.213 38.657 1.00 14.55 297 ASN B O 1
ATOM 6061 N N . PHE B 1 298 ? 71.476 32.266 38.497 1.00 15.47 298 PHE B N 1
ATOM 6062 C CA . PHE B 1 298 ? 71.386 32.432 39.943 1.00 14.22 298 PHE B CA 1
ATOM 6063 C C . PHE B 1 298 ? 70.013 32.823 40.478 1.00 14.62 298 PHE B C 1
ATOM 6064 O O . PHE B 1 298 ? 69.185 33.387 39.756 1.00 11.26 298 PHE B O 1
ATOM 6072 N N . ASP B 1 299 ? 69.793 32.534 41.760 1.00 14.16 299 ASP B N 1
ATOM 6073 C CA . ASP B 1 299 ? 68.522 32.840 42.412 1.00 15.33 299 ASP B CA 1
ATOM 6074 C C . ASP B 1 299 ? 68.234 34.323 42.412 1.00 13.70 299 ASP B C 1
ATOM 6075 O O . ASP B 1 299 ? 67.096 34.736 42.271 1.00 13.96 299 ASP B O 1
ATOM 6080 N N . GLY B 1 300 ? 69.275 35.125 42.581 1.00 13.49 300 GLY B N 1
ATOM 6081 C CA . GLY B 1 300 ? 69.076 36.554 42.591 1.00 13.49 300 GLY B CA 1
ATOM 6082 C C . GLY B 1 300 ? 70.205 37.293 41.917 1.00 13.94 300 GLY B C 1
ATOM 6083 O O . GLY B 1 300 ? 71.345 36.826 41.898 1.00 13.99 300 GLY B O 1
ATOM 6084 N N . VAL B 1 301 ? 69.867 38.444 41.343 1.00 13.98 301 VAL B N 1
ATOM 6085 C CA . VAL B 1 301 ? 70.829 39.312 40.686 1.00 12.05 301 VAL B CA 1
ATOM 6086 C C . VAL B 1 301 ? 70.580 40.719 41.218 1.00 13.07 301 VAL B C 1
ATOM 6087 O O . VAL B 1 301 ? 69.440 41.191 41.212 1.00 13.49 301 VAL B O 1
ATOM 6091 N N . LEU B 1 30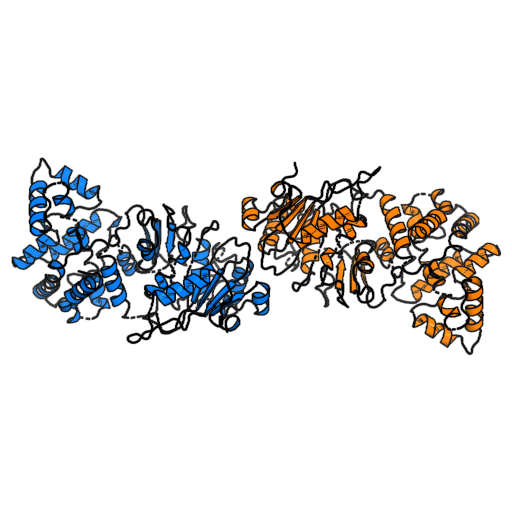2 ? 71.643 41.367 41.698 1.00 12.58 302 LEU B N 1
ATOM 6092 C CA . LEU B 1 302 ? 71.579 42.729 42.233 1.00 13.79 302 LEU B CA 1
ATOM 6093 C C . LEU B 1 302 ? 72.644 43.553 41.526 1.00 13.62 302 LEU B C 1
ATOM 6094 O O . LEU B 1 302 ? 73.827 43.221 41.592 1.00 15.03 302 LEU B O 1
ATOM 6107 N N . ASN B 1 304 ? 74.104 47.680 40.238 1.00 12.36 304 ASN B N 1
ATOM 6108 C CA . ASN B 1 304 ? 74.112 49.133 40.139 1.00 13.48 304 ASN B CA 1
ATOM 6109 C C . ASN B 1 304 ? 75.289 49.366 39.202 1.00 12.42 304 ASN B C 1
ATOM 6110 O O . ASN B 1 304 ? 76.376 49.721 39.629 1.00 14.47 304 ASN B O 1
ATOM 6115 N N . PRO B 1 305 ? 75.079 49.150 37.903 1.00 13.22 305 PRO B N 1
ATOM 6116 C CA . PRO B 1 305 ? 76.123 49.323 36.890 1.00 13.44 305 PRO B CA 1
ATOM 6117 C C . PRO B 1 305 ? 76.748 50.714 36.779 1.00 15.69 305 PRO B C 1
ATOM 6118 O O . PRO B 1 305 ? 76.228 51.696 37.311 1.00 14.42 305 PRO B O 1
ATOM 6122 N N . PRO B 1 306 ? 77.888 50.805 36.077 1.00 16.26 306 PRO B N 1
ATOM 6123 C CA . PRO B 1 306 ? 78.593 52.073 35.886 1.00 17.24 306 PRO B CA 1
ATOM 6124 C C . PRO B 1 306 ? 77.631 53.130 35.360 1.00 17.15 306 PRO B C 1
ATOM 6125 O O . PRO B 1 306 ? 76.833 52.865 34.465 1.00 17.11 306 PRO B O 1
ATOM 6129 N N . TYR B 1 307 ? 77.711 54.328 35.920 1.00 17.93 307 TYR B N 1
ATOM 6130 C CA . TYR B 1 307 ? 76.859 55.421 35.492 1.00 18.01 307 TYR B CA 1
ATOM 6131 C C . TYR B 1 307 ? 77.360 56.053 34.192 1.00 19.00 307 TYR B C 1
ATOM 6132 O O . TYR B 1 307 ? 78.527 56.429 34.079 1.00 19.33 307 TYR B O 1
ATOM 6141 N N . SER B 1 308 ? 76.464 56.150 33.217 1.00 20.25 308 SER B N 1
ATOM 6142 C CA . SER B 1 308 ? 76.757 56.764 31.932 1.00 23.59 308 SER B CA 1
ATOM 6143 C C . SER B 1 308 ? 77.999 56.212 31.250 1.00 23.36 308 SER B C 1
ATOM 6144 O O . SER B 1 308 ? 78.863 56.972 30.805 1.00 24.42 308 SER B O 1
ATOM 6147 N N . ALA B 1 309 ? 78.087 54.892 31.163 1.00 22.60 309 ALA B N 1
ATOM 6148 C CA . ALA B 1 309 ? 79.232 54.260 30.528 1.00 21.55 309 ALA B CA 1
ATOM 6149 C C . ALA B 1 309 ? 78.942 53.981 29.063 1.00 21.97 309 ALA B C 1
ATOM 6150 O O . ALA B 1 309 ? 77.789 53.967 28.631 1.00 21.74 309 ALA B O 1
ATOM 6152 N N . LYS B 1 310 ? 80.007 53.774 28.301 1.00 22.95 310 LYS B N 1
ATOM 6153 C CA . LYS B 1 310 ? 79.897 53.460 26.888 1.00 22.77 310 LYS B CA 1
ATOM 6154 C C . LYS B 1 310 ? 80.477 52.063 26.762 1.00 19.79 310 LYS B C 1
ATOM 6155 O O . LYS B 1 310 ? 81.096 51.568 27.699 1.00 17.25 310 LYS B O 1
ATOM 6161 N N . TRP B 1 311 ? 80.264 51.419 25.620 1.00 19.19 311 TRP B N 1
ATOM 6162 C CA . TRP B 1 311 ? 80.799 50.078 25.400 1.00 18.89 311 TRP B CA 1
ATOM 6163 C C . TRP B 1 311 ? 81.009 49.888 23.903 1.00 19.80 311 TRP B C 1
ATOM 6164 O O . TRP B 1 311 ? 80.543 50.696 23.102 1.00 19.71 311 TRP B O 1
ATOM 6175 N N . SER B 1 312 ? 81.711 48.823 23.531 1.00 21.53 312 SER B N 1
ATOM 6176 C CA . SER B 1 312 ? 82.015 48.534 22.128 1.00 23.50 312 SER B CA 1
ATOM 6177 C C . SER B 1 312 ? 80.818 48.407 21.197 1.00 22.24 312 SER B C 1
ATOM 6178 O O . SER B 1 312 ? 80.800 48.990 20.112 1.00 22.92 312 SER B O 1
ATOM 6181 N N . ALA B 1 313 ? 79.826 47.627 21.611 1.00 21.49 313 ALA B N 1
ATOM 6182 C CA . ALA B 1 313 ? 78.654 47.391 20.779 1.00 20.42 313 ALA B CA 1
ATOM 6183 C C . ALA B 1 313 ? 79.113 46.875 19.409 1.00 19.79 313 ALA B C 1
ATOM 6184 O O . ALA B 1 313 ? 78.544 47.221 18.376 1.00 19.29 313 ALA B O 1
ATOM 6186 N N . SER B 1 314 ? 80.156 46.047 19.408 1.00 20.25 314 SER B N 1
ATOM 6187 C CA . SER B 1 314 ? 80.678 45.473 18.167 1.00 20.61 314 SER B CA 1
ATOM 6188 C C . SER B 1 314 ? 79.598 44.584 17.563 1.00 20.41 314 SER B C 1
ATOM 6189 O O . SER B 1 314 ? 78.891 43.888 18.291 1.00 18.25 314 SER B O 1
ATOM 6192 N N . SER B 1 315 ? 79.486 44.597 16.237 1.00 20.37 315 SER B N 1
ATOM 6193 C CA . SER B 1 315 ? 78.474 43.812 15.539 1.00 20.97 315 SER B CA 1
ATOM 6194 C C . SER B 1 315 ? 78.444 42.353 15.966 1.00 19.23 315 SER B C 1
ATOM 6195 O O . SER B 1 315 ? 77.397 41.706 15.898 1.00 19.43 315 SER B O 1
ATOM 6198 N N . GLY B 1 316 ? 79.587 41.839 16.410 1.00 18.45 316 GLY B N 1
ATOM 6199 C CA . GLY B 1 316 ? 79.661 40.456 16.852 1.00 17.37 316 GLY B CA 1
ATOM 6200 C C . GLY B 1 316 ? 78.802 40.127 18.064 1.00 17.06 316 GLY B C 1
ATOM 6201 O O . GLY B 1 316 ? 78.460 38.966 18.297 1.00 17.09 316 GLY B O 1
ATOM 6202 N N . PHE B 1 317 ? 78.449 41.135 18.851 1.00 16.13 317 PHE B N 1
ATOM 6203 C CA . PHE B 1 317 ? 77.615 40.889 20.021 1.00 17.84 317 PHE B CA 1
ATOM 6204 C C . PHE B 1 317 ? 76.203 40.428 19.655 1.00 18.41 317 PHE B C 1
ATOM 6205 O O . PHE B 1 317 ? 75.507 39.844 20.486 1.00 18.41 317 PHE B O 1
ATOM 6221 N N . ASP B 1 319 ? 75.500 38.060 18.039 1.00 20.89 319 ASP B N 1
ATOM 6222 C CA . ASP B 1 319 ? 75.552 36.603 17.984 1.00 22.79 319 ASP B CA 1
ATOM 6223 C C . ASP B 1 319 ? 75.824 36.090 19.405 1.00 21.39 319 ASP B C 1
ATOM 6224 O O . ASP B 1 319 ? 76.045 34.902 19.615 1.00 21.35 319 ASP B O 1
ATOM 6229 N N . ASP B 1 320 ? 75.812 37.010 20.368 1.00 20.04 320 ASP B N 1
ATOM 6230 C CA . ASP B 1 320 ? 76.034 36.705 21.785 1.00 17.98 320 ASP B CA 1
ATOM 6231 C C . ASP B 1 320 ? 74.656 36.451 22.407 1.00 17.95 320 ASP B C 1
ATOM 6232 O O . ASP B 1 320 ? 73.762 37.301 22.333 1.00 16.57 320 ASP B O 1
ATOM 6237 N N . PRO B 1 321 ? 74.471 35.280 23.035 1.00 18.04 321 PRO B N 1
ATOM 6238 C CA . PRO B 1 321 ? 73.217 34.864 23.678 1.00 18.29 321 PRO B CA 1
ATOM 6239 C C . PRO B 1 321 ? 72.607 35.914 24.596 1.00 16.72 321 PRO B C 1
ATOM 6240 O O . PRO B 1 321 ? 71.400 35.942 24.796 1.00 18.62 321 PRO B O 1
ATOM 6244 N N . ARG B 1 322 ? 73.447 36.768 25.162 1.00 15.34 322 ARG B N 1
ATOM 6245 C CA . ARG B 1 322 ? 72.979 37.815 26.064 1.00 14.47 322 ARG B CA 1
ATOM 6246 C C . ARG B 1 322 ? 72.236 38.927 25.340 1.00 13.77 322 ARG B C 1
ATOM 6247 O O . ARG B 1 322 ? 71.309 39.527 25.888 1.00 11.90 322 ARG B O 1
ATOM 6255 N N . PHE B 1 323 ? 72.636 39.190 24.102 1.00 12.87 323 PHE B N 1
ATOM 6256 C CA . PHE B 1 323 ? 72.052 40.290 23.360 1.00 13.05 323 PHE B CA 1
ATOM 6257 C C . PHE B 1 323 ? 71.248 39.970 22.112 1.00 14.50 323 PHE B C 1
ATOM 6258 O O . PHE B 1 323 ? 70.354 40.732 21.750 1.00 15.92 323 PHE B O 1
ATOM 6266 N N . SER B 1 324 ? 71.557 38.857 21.457 1.00 14.59 324 SER B N 1
ATOM 6267 C CA . SER B 1 324 ? 70.872 38.468 20.223 1.00 15.76 324 SER B CA 1
ATOM 6268 C C . SER B 1 324 ? 69.343 38.348 20.269 1.00 16.94 324 SER B C 1
ATOM 6269 O O . SER B 1 324 ? 68.668 38.556 19.253 1.00 18.96 324 SER B O 1
ATOM 6272 N N . PRO B 1 325 ? 68.768 37.999 21.429 1.00 15.56 325 PRO B N 1
ATOM 6273 C CA . PRO B 1 325 ? 67.304 37.892 21.413 1.00 15.80 325 PRO B CA 1
ATOM 6274 C C . PRO B 1 325 ? 66.567 39.224 21.439 1.00 15.88 325 PRO B C 1
ATOM 6275 O O . PRO B 1 325 ? 65.338 39.248 21.389 1.00 16.96 325 PRO B O 1
ATOM 6279 N N . PHE B 1 326 ? 67.289 40.338 21.482 1.00 15.64 326 PHE B N 1
ATOM 6280 C CA . PHE B 1 326 ? 66.587 41.611 21.615 1.00 17.75 326 PHE B CA 1
ATOM 6281 C C . PHE B 1 326 ? 66.549 42.620 20.472 1.00 17.84 326 PHE B C 1
ATOM 6282 O O . PHE B 1 326 ? 66.486 43.832 20.704 1.00 18.37 326 PHE B O 1
ATOM 6290 N N . GLY B 1 327 ? 66.550 42.112 19.242 1.00 17.12 327 GLY B N 1
ATOM 6291 C CA . GLY B 1 327 ? 66.477 42.977 18.077 1.00 17.75 327 GLY B CA 1
ATOM 6292 C C . GLY B 1 327 ? 67.723 43.766 17.729 1.00 18.00 327 GLY B C 1
ATOM 6293 O O . GLY B 1 327 ? 68.305 43.574 16.662 1.00 18.98 327 GLY B O 1
ATOM 6294 N N . LYS B 1 328 ? 68.131 44.660 18.622 1.00 17.36 328 LYS B N 1
ATOM 6295 C CA . LYS B 1 328 ? 69.303 45.488 18.390 1.00 16.38 328 LYS B CA 1
ATOM 6296 C C . LYS B 1 328 ? 70.195 45.570 19.623 1.00 17.61 328 LYS B C 1
ATOM 6297 O O . LYS B 1 328 ? 69.766 45.271 20.745 1.00 17.16 328 LYS B O 1
ATOM 6303 N N . LEU B 1 329 ? 71.440 45.980 19.410 1.00 15.56 329 LEU B N 1
ATOM 6304 C CA . LEU B 1 329 ? 72.390 46.118 20.506 1.00 16.03 329 LEU B CA 1
ATOM 6305 C C . LEU B 1 329 ? 72.170 47.447 21.209 1.00 15.47 329 LEU B C 1
ATOM 6306 O O . LEU B 1 329 ? 71.629 48.376 20.620 1.00 17.04 329 LEU B O 1
ATOM 6311 N N . ALA B 1 330 ? 72.577 47.540 22.470 1.00 15.22 330 ALA B N 1
ATOM 6312 C CA . ALA B 1 330 ? 72.447 48.798 23.188 1.00 16.80 330 ALA B CA 1
ATOM 6313 C C . ALA B 1 330 ? 73.377 49.777 22.462 1.00 18.53 330 ALA B C 1
ATOM 6314 O O . ALA B 1 330 ? 74.410 49.370 21.920 1.00 17.22 330 ALA B O 1
ATOM 6316 N N . PRO B 1 331 ? 73.024 51.072 22.431 1.00 20.12 331 PRO B N 1
ATOM 6317 C CA . PRO B 1 331 ? 73.867 52.068 21.752 1.00 19.44 331 PRO B CA 1
ATOM 6318 C C . PRO B 1 331 ? 75.275 52.075 22.331 1.00 20.47 331 PRO B C 1
ATOM 6319 O O . PRO B 1 331 ? 75.457 51.816 23.525 1.00 17.41 331 PRO B O 1
ATOM 6323 N N . LYS B 1 332 ? 76.264 52.364 21.485 1.00 21.16 332 LYS B N 1
ATOM 6324 C CA . LYS B 1 332 ? 77.658 52.415 21.923 1.00 22.79 332 LYS B CA 1
ATOM 6325 C C . LYS B 1 332 ? 77.839 53.406 23.066 1.00 21.13 332 LYS B C 1
ATOM 6326 O O . LYS B 1 332 ? 78.616 53.169 23.993 1.00 21.55 332 LYS B O 1
ATOM 6332 N N . SER B 1 333 ? 77.112 54.517 22.985 1.00 20.93 333 SER B N 1
ATOM 6333 C CA . SER B 1 333 ? 77.192 55.591 23.971 1.00 21.42 333 SER B CA 1
ATOM 6334 C C . SER B 1 333 ? 76.356 55.391 25.234 1.00 20.91 333 SER B C 1
ATOM 6335 O O . SER B 1 333 ? 76.502 56.142 26.201 1.00 22.59 333 SER B O 1
ATOM 6338 N N . LYS B 1 334 ? 75.480 54.396 25.227 1.00 20.03 334 LYS B N 1
ATOM 6339 C CA . LYS B 1 334 ? 74.631 54.122 26.385 1.00 20.80 334 LYS B CA 1
ATOM 6340 C C . LYS B 1 334 ? 74.655 52.629 26.694 1.00 19.65 334 LYS B C 1
ATOM 6341 O O . LYS B 1 334 ? 73.864 51.865 26.145 1.00 20.58 334 LYS B O 1
ATOM 6347 N N . ALA B 1 335 ? 75.556 52.219 27.582 1.00 17.79 335 ALA B N 1
ATOM 6348 C CA . ALA B 1 335 ? 75.697 50.808 27.923 1.00 16.68 335 ALA B CA 1
ATOM 6349 C C . ALA B 1 335 ? 74.649 50.268 28.890 1.00 15.07 335 ALA B C 1
ATOM 6350 O O . ALA B 1 335 ? 74.586 49.064 29.117 1.00 15.04 335 ALA B O 1
ATOM 6352 N N . ASP B 1 336 ? 73.831 51.156 29.445 1.00 13.32 336 ASP B N 1
ATOM 6353 C CA . ASP B 1 336 ? 72.785 50.788 30.402 1.00 13.99 336 ASP B CA 1
ATOM 6354 C C . ASP B 1 336 ? 72.098 49.445 30.098 1.00 13.53 336 ASP B C 1
ATOM 6355 O O . ASP B 1 336 ? 72.172 48.499 30.883 1.00 12.90 336 ASP B O 1
ATOM 6360 N N . PHE B 1 337 ? 71.433 49.354 28.955 1.00 12.88 337 PHE B N 1
ATOM 6361 C CA . PHE B 1 337 ? 70.744 48.119 28.614 1.00 13.32 337 PHE B CA 1
ATOM 6362 C C . PHE B 1 337 ? 71.641 46.900 28.435 1.00 12.84 337 PHE B C 1
ATOM 6363 O O . PHE B 1 337 ? 71.208 45.776 28.678 1.00 13.23 337 PHE B O 1
ATOM 6371 N N . ALA B 1 338 ? 72.883 47.098 28.006 1.00 12.11 338 ALA B N 1
ATOM 6372 C CA . ALA B 1 338 ? 73.779 45.955 27.839 1.00 12.22 338 ALA B CA 1
ATOM 6373 C C . ALA B 1 338 ? 74.029 45.341 29.218 1.00 12.38 338 ALA B C 1
ATOM 6374 O O . ALA B 1 338 ? 74.053 44.121 29.368 1.00 12.60 338 ALA B O 1
ATOM 6376 N N . PHE B 1 339 ? 74.204 46.189 30.230 1.00 10.55 339 PHE B N 1
ATOM 6377 C CA . PHE B 1 339 ? 74.434 45.692 31.588 1.00 10.73 339 PHE B CA 1
ATOM 6378 C C . PHE B 1 339 ? 73.203 44.956 32.098 1.00 10.33 339 PHE B C 1
ATOM 6379 O O . PHE B 1 339 ? 73.316 43.896 32.723 1.00 9.95 339 PHE B O 1
ATOM 6387 N N . LEU B 1 340 ? 72.027 45.517 31.826 1.00 10.57 340 LEU B N 1
ATOM 6388 C CA . LEU B 1 340 ? 70.777 44.908 32.269 1.00 11.12 340 LEU B CA 1
ATOM 6389 C C . LEU B 1 340 ? 70.545 43.550 31.603 1.00 11.66 340 LEU B C 1
ATOM 6390 O O . LEU B 1 340 ? 70.199 42.578 32.274 1.00 12.89 340 LEU B O 1
ATOM 6395 N N . LEU B 1 341 ? 70.730 43.481 30.288 1.00 11.53 341 LEU B N 1
ATOM 6396 C CA . LEU B 1 341 ? 70.541 42.222 29.578 1.00 11.55 341 LEU B CA 1
ATOM 6397 C C . LEU B 1 341 ? 71.556 41.198 30.062 1.00 12.26 341 LEU B C 1
ATOM 6398 O O . LEU B 1 341 ? 71.261 40.007 30.113 1.00 13.86 341 LEU B O 1
ATOM 6403 N N . HIS B 1 342 ? 72.757 41.656 30.412 1.00 12.72 342 HIS B N 1
ATOM 6404 C CA . HIS B 1 342 ? 73.782 40.739 30.902 1.00 11.74 342 HIS B CA 1
ATOM 6405 C C . HIS B 1 342 ? 73.278 40.068 32.175 1.00 11.75 342 HIS B C 1
ATOM 6406 O O . HIS B 1 342 ? 73.263 38.839 32.277 1.00 11.21 342 HIS B O 1
ATOM 6413 N N . GLY B 1 343 ? 72.877 40.882 33.150 1.00 10.86 343 GLY B N 1
ATOM 6414 C CA . GLY B 1 343 ? 72.369 40.340 34.400 1.00 11.66 343 GLY B CA 1
ATOM 6415 C C . GLY B 1 343 ? 71.163 39.443 34.186 1.00 11.85 343 GLY B C 1
ATOM 6416 O O . GLY B 1 343 ? 71.053 38.376 34.787 1.00 13.41 343 GLY B O 1
ATOM 6417 N N . TYR B 1 344 ? 70.251 39.873 33.323 1.00 12.52 344 TYR B N 1
ATOM 6418 C CA . TYR B 1 344 ? 69.052 39.097 33.030 1.00 12.90 344 TYR B CA 1
ATOM 6419 C C . TYR B 1 344 ? 69.437 37.717 32.483 1.00 13.74 344 TYR B C 1
ATOM 6420 O O . TYR B 1 344 ? 68.854 36.696 32.854 1.00 14.29 344 TYR B O 1
ATOM 6429 N N . TYR B 1 345 ? 70.426 37.690 31.600 1.00 13.16 345 TYR B N 1
ATOM 6430 C CA . TYR B 1 345 ? 70.882 36.438 31.021 1.00 14.14 345 TYR B CA 1
ATOM 6431 C C . TYR B 1 345 ? 71.312 35.457 32.114 1.00 15.29 345 TYR B C 1
ATOM 6432 O O . TYR B 1 345 ? 71.219 34.243 31.937 1.00 16.17 345 TYR B O 1
ATOM 6441 N N . HIS B 1 346 ? 71.774 35.987 33.243 1.00 12.90 346 HIS B N 1
ATOM 6442 C CA . HIS B 1 346 ? 72.235 35.152 34.344 1.00 14.56 346 HIS B CA 1
ATOM 6443 C C . HIS B 1 346 ? 71.210 34.931 35.453 1.00 15.05 346 HIS B C 1
ATOM 6444 O O . HIS B 1 346 ? 71.558 34.465 36.536 1.00 17.04 346 HIS B O 1
ATOM 6451 N N . LEU B 1 347 ? 69.952 35.266 35.195 1.00 13.61 347 LEU B N 1
ATOM 6452 C CA . LEU B 1 347 ? 68.921 35.070 36.205 1.00 14.45 347 LEU B CA 1
ATOM 6453 C C . LEU B 1 347 ? 68.234 33.724 36.002 1.00 14.18 347 LEU B C 1
ATOM 6454 O O . LEU B 1 347 ? 67.885 33.375 34.881 1.00 14.62 347 LEU B O 1
ATOM 6459 N N . LYS B 1 348 ? 68.050 32.963 37.077 1.00 15.28 348 LYS B N 1
ATOM 6460 C CA . LYS B 1 348 ? 67.376 31.668 36.977 1.00 16.84 348 LYS B CA 1
ATOM 6461 C C . LYS B 1 348 ? 65.926 31.893 36.555 1.00 17.40 348 LYS B C 1
ATOM 6462 O O . LYS B 1 348 ? 65.216 32.707 37.161 1.00 17.35 348 LYS B O 1
ATOM 6468 N N . GLN B 1 349 ? 65.479 31.191 35.518 1.00 17.44 349 GLN B N 1
ATOM 6469 C CA . GLN B 1 349 ? 64.101 31.373 35.074 1.00 21.35 349 GLN B CA 1
ATOM 6470 C C . GLN B 1 349 ? 63.155 30.798 36.110 1.00 21.56 349 GLN B C 1
ATOM 6471 O O . GLN B 1 349 ? 61.971 31.113 36.127 1.00 22.43 349 GLN B O 1
ATOM 6477 N N . ASP B 1 350 ? 63.700 29.975 36.997 1.00 24.92 350 ASP B N 1
ATOM 6478 C CA . ASP B 1 350 ? 62.921 29.360 38.068 1.00 27.30 350 ASP B CA 1
ATOM 6479 C C . ASP B 1 350 ? 62.991 30.148 39.371 1.00 24.88 350 ASP B C 1
ATOM 6480 O O . ASP B 1 350 ? 63.918 29.958 40.157 1.00 24.30 350 ASP B O 1
ATOM 6485 N N . ASN B 1 351 ? 62.019 31.025 39.599 1.00 22.45 351 ASN B N 1
ATOM 6486 C CA . ASN B 1 351 ? 61.972 31.803 40.836 1.00 22.68 351 ASN B CA 1
ATOM 6487 C C . ASN B 1 351 ? 63.010 32.917 40.920 1.00 20.30 351 ASN B C 1
ATOM 6488 O O . ASN B 1 351 ? 63.055 33.650 41.912 1.00 18.81 351 ASN B O 1
ATOM 6493 N N . GLY B 1 352 ? 63.842 33.041 39.891 1.00 17.50 352 GLY B N 1
ATOM 6494 C CA . GLY B 1 352 ? 64.867 34.068 39.901 1.00 16.01 352 GLY B CA 1
ATOM 6495 C C . GLY B 1 352 ? 64.317 35.476 39.985 1.00 13.30 352 GLY B C 1
ATOM 6496 O O . GLY B 1 352 ? 63.336 35.804 39.320 1.00 12.43 352 GLY B O 1
ATOM 6497 N N . VAL B 1 353 ? 64.935 36.311 40.814 1.00 11.74 353 VAL B N 1
ATOM 6498 C CA . VAL B 1 353 ? 64.492 37.696 40.947 1.00 11.83 353 VAL B CA 1
ATOM 6499 C C . VAL B 1 353 ? 65.684 38.624 40.784 1.00 11.53 353 VAL B C 1
ATOM 6500 O O . VAL B 1 353 ? 66.705 38.474 41.455 1.00 10.96 353 VAL B O 1
ATOM 6512 N N . ALA B 1 355 ? 67.138 42.690 40.556 1.00 8.90 355 ALA B N 1
ATOM 6513 C CA . ALA B 1 355 ? 66.880 44.083 40.901 1.00 11.41 355 ALA B CA 1
ATOM 6514 C C . ALA B 1 355 ? 68.074 44.879 40.387 1.00 9.38 355 ALA B C 1
ATOM 6515 O O . ALA B 1 355 ? 69.212 44.538 40.678 1.00 9.36 355 ALA B O 1
ATOM 6517 N N . ILE B 1 356 ? 67.813 45.927 39.611 1.00 9.79 356 ILE B N 1
ATOM 6518 C CA . ILE B 1 356 ? 68.884 46.745 39.065 1.00 10.16 356 ILE B CA 1
ATOM 6519 C C . ILE B 1 356 ? 68.514 48.227 39.145 1.00 11.98 356 ILE B C 1
ATOM 6520 O O . ILE B 1 356 ? 67.395 48.614 38.812 1.00 13.37 356 ILE B O 1
ATOM 6525 N N . VAL B 1 357 ? 69.446 49.053 39.613 1.00 12.18 357 VAL B N 1
ATOM 6526 C CA . VAL B 1 357 ? 69.189 50.481 39.728 1.00 13.32 357 VAL B CA 1
ATOM 6527 C C . VAL B 1 357 ? 69.934 51.259 38.641 1.00 12.95 357 VAL B C 1
ATOM 6528 O O . VAL B 1 357 ? 71.146 51.124 38.481 1.00 12.16 357 VAL B O 1
ATOM 6532 N N . LEU B 1 358 ? 69.175 52.061 37.896 1.00 14.08 358 LEU B N 1
ATOM 6533 C CA . LEU B 1 358 ? 69.683 52.847 36.775 1.00 14.68 358 LEU B CA 1
ATOM 6534 C C . LEU B 1 358 ? 68.958 54.182 36.648 1.00 13.67 358 LEU B C 1
ATOM 6535 O O . LEU B 1 358 ? 68.019 54.469 37.394 1.00 13.48 358 LEU B O 1
ATOM 6540 N N . PRO B 1 359 ? 69.403 55.022 35.695 1.00 14.35 359 PRO B N 1
ATOM 6541 C CA . PRO B 1 359 ? 68.801 56.334 35.427 1.00 13.62 359 PRO B CA 1
ATOM 6542 C C . PRO B 1 359 ? 67.488 56.046 34.690 1.00 14.76 359 PRO B C 1
ATOM 6543 O O . PRO B 1 359 ? 67.294 54.930 34.204 1.00 15.27 359 PRO B O 1
ATOM 6547 N N . HIS B 1 360 ? 66.598 57.032 34.595 1.00 15.07 360 HIS B N 1
ATOM 6548 C CA . HIS B 1 360 ? 65.308 56.838 33.919 1.00 15.45 360 HIS B CA 1
ATOM 6549 C C . HIS B 1 360 ? 65.417 56.519 32.423 1.00 15.78 360 HIS B C 1
ATOM 6550 O O . HIS B 1 360 ? 64.518 55.909 31.842 1.00 14.60 360 HIS B O 1
ATOM 6557 N N . GLY B 1 361 ? 66.513 56.949 31.809 1.00 15.70 361 GLY B N 1
ATOM 6558 C CA . GLY B 1 361 ? 66.730 56.745 30.382 1.00 17.44 361 GLY B CA 1
ATOM 6559 C C . GLY B 1 361 ? 66.179 55.504 29.692 1.00 16.11 361 GLY B C 1
ATOM 6560 O O . GLY B 1 361 ? 65.416 55.620 28.729 1.00 16.09 361 GLY B O 1
ATOM 6561 N N . VAL B 1 362 ? 66.573 54.322 30.161 1.00 15.03 362 VAL B N 1
ATOM 6562 C CA . VAL B 1 362 ? 66.124 53.068 29.560 1.00 13.66 362 VAL B CA 1
ATOM 6563 C C . VAL B 1 362 ? 64.609 52.900 29.517 1.00 14.33 362 VAL B C 1
ATOM 6564 O O . VAL B 1 362 ? 64.094 52.076 28.765 1.00 14.58 362 VAL B O 1
ATOM 6568 N N . LEU B 1 363 ? 63.895 53.679 30.318 1.00 13.91 363 LEU B N 1
ATOM 6569 C CA . LEU B 1 363 ? 62.443 53.592 30.355 1.00 13.33 363 LEU B CA 1
ATOM 6570 C C . LEU B 1 363 ? 61.761 54.307 29.193 1.00 14.84 363 LEU B C 1
ATOM 6571 O O . LEU B 1 363 ? 60.707 53.864 28.723 1.00 15.87 363 LEU B O 1
ATOM 6576 N N . PHE B 1 364 ? 62.358 55.400 28.721 1.00 14.89 364 PHE B N 1
ATOM 6577 C CA . PHE B 1 364 ? 61.741 56.172 27.650 1.00 16.11 364 PHE B CA 1
ATOM 6578 C C . PHE B 1 364 ? 62.501 56.410 26.336 1.00 17.18 364 PHE B C 1
ATOM 6579 O O . PHE B 1 364 ? 61.869 56.707 25.319 1.00 16.74 364 PHE B O 1
ATOM 6587 N N . ARG B 1 365 ? 63.828 56.293 26.325 1.00 15.27 365 ARG B N 1
ATOM 6588 C CA . ARG B 1 365 ? 64.545 56.532 25.071 1.00 17.32 365 ARG B CA 1
ATOM 6589 C C . ARG B 1 365 ? 64.089 55.610 23.942 1.00 16.97 365 ARG B C 1
ATOM 6590 O O . ARG B 1 365 ? 63.713 54.456 24.162 1.00 16.72 365 ARG B O 1
ATOM 6598 N N . GLY B 1 366 ? 64.118 56.136 22.724 1.00 17.52 366 GLY B N 1
ATOM 6599 C CA . GLY B 1 366 ? 63.681 55.370 21.575 1.00 17.82 366 GLY B CA 1
ATOM 6600 C C . GLY B 1 366 ? 64.813 54.711 20.821 1.00 18.56 366 GLY B C 1
ATOM 6601 O O . GLY B 1 366 ? 65.885 54.440 21.397 1.00 17.95 366 GLY B O 1
ATOM 6602 N N . ASN B 1 367 ? 64.566 54.400 19.552 1.00 19.47 367 ASN B N 1
ATOM 6603 C CA . ASN B 1 367 ? 65.546 53.690 18.741 1.00 20.35 367 ASN B CA 1
ATOM 6604 C C . ASN B 1 367 ? 65.971 52.399 19.413 1.00 18.77 367 ASN B C 1
ATOM 6605 O O . ASN B 1 367 ? 65.209 51.835 20.189 1.00 18.14 367 ASN B O 1
ATOM 6610 N N . ALA B 1 368 ? 67.209 51.978 19.171 1.00 16.62 368 ALA B N 1
ATOM 6611 C CA . ALA B 1 368 ? 67.726 50.748 19.753 1.00 15.90 368 ALA B CA 1
ATOM 6612 C C . ALA B 1 368 ? 67.237 50.386 21.157 1.00 15.39 368 ALA B C 1
ATOM 6613 O O . ALA B 1 368 ? 66.809 49.256 21.393 1.00 14.58 368 ALA B O 1
ATOM 6615 N N . GLU B 1 369 ? 67.301 51.326 22.086 1.00 14.31 369 GLU B N 1
ATOM 6616 C CA . GLU B 1 369 ? 66.848 51.049 23.442 1.00 14.91 369 GLU B CA 1
ATOM 6617 C C . GLU B 1 369 ? 65.348 50.781 23.469 1.00 13.71 369 GLU B C 1
ATOM 6618 O O . GLU B 1 369 ? 64.873 49.964 24.250 1.00 13.99 369 GLU B O 1
ATOM 6624 N N . GLY B 1 370 ? 64.610 51.452 22.592 1.00 12.62 370 GLY B N 1
ATOM 6625 C CA . GLY B 1 370 ? 63.175 51.236 22.514 1.00 11.78 370 GLY B CA 1
ATOM 6626 C C . GLY B 1 370 ? 62.892 49.817 22.050 1.00 12.15 370 GLY B C 1
ATOM 6627 O O . GLY B 1 370 ? 62.019 49.134 22.585 1.00 11.60 370 GLY B O 1
ATOM 6628 N N . THR B 1 371 ? 63.645 49.366 21.053 1.00 14.06 371 THR B N 1
ATOM 6629 C CA . THR B 1 371 ? 63.491 48.016 20.519 1.00 13.00 371 THR B CA 1
ATOM 6630 C C . THR B 1 371 ? 63.781 46.969 21.587 1.00 10.90 371 THR B C 1
ATOM 6631 O O . THR B 1 371 ? 63.100 45.957 21.682 1.00 10.79 371 THR B O 1
ATOM 6635 N N . ILE B 1 372 ? 64.814 47.213 22.379 1.00 10.32 372 ILE B N 1
ATOM 6636 C CA . ILE B 1 372 ? 65.182 46.286 23.441 1.00 11.45 372 ILE B CA 1
ATOM 6637 C C . ILE B 1 372 ? 64.100 46.248 24.525 1.00 10.95 372 ILE B C 1
ATOM 6638 O O . ILE B 1 372 ? 63.693 45.176 24.985 1.00 11.85 372 ILE B O 1
ATOM 6643 N N . ARG B 1 373 ? 63.643 47.425 24.931 1.00 10.58 373 ARG B N 1
ATOM 6644 C CA . ARG B 1 373 ? 62.622 47.536 25.960 1.00 11.64 373 ARG B CA 1
ATOM 6645 C C . ARG B 1 373 ? 61.362 46.773 25.552 1.00 12.07 373 ARG B C 1
ATOM 6646 O O . ARG B 1 373 ? 60.769 46.052 26.355 1.00 13.15 373 ARG B O 1
ATOM 6654 N N . LYS B 1 374 ? 60.976 46.928 24.292 1.00 12.50 374 LYS B N 1
ATOM 6655 C CA . LYS B 1 374 ? 59.796 46.276 23.745 1.00 13.97 374 LYS B CA 1
ATOM 6656 C C . LYS B 1 374 ? 59.920 44.756 23.810 1.00 14.81 374 LYS B C 1
ATOM 6657 O O . LYS B 1 374 ? 59.004 44.072 24.273 1.00 14.63 374 LYS B O 1
ATOM 6663 N N . ALA B 1 375 ? 61.053 44.226 23.356 1.00 14.44 375 ALA B N 1
ATOM 6664 C CA . ALA B 1 375 ? 61.273 42.777 23.376 1.00 15.31 375 ALA B CA 1
ATOM 6665 C C . ALA B 1 375 ? 61.265 42.238 24.808 1.00 13.89 375 ALA B C 1
ATOM 6666 O O . ALA B 1 375 ? 60.838 41.112 25.061 1.00 15.15 375 ALA B O 1
ATOM 6668 N N . LEU B 1 376 ? 61.757 43.048 25.735 1.00 13.48 376 LEU B N 1
ATOM 6669 C CA . LEU B 1 376 ? 61.803 42.673 27.144 1.00 13.72 376 LEU B CA 1
ATOM 6670 C C . LEU B 1 376 ? 60.359 42.558 27.669 1.00 13.13 376 LEU B C 1
ATOM 6671 O O . LEU B 1 376 ? 59.984 41.566 28.300 1.00 15.11 376 LEU B O 1
ATOM 6676 N N . LEU B 1 377 ? 59.547 43.567 27.374 1.00 12.50 377 LEU B N 1
ATOM 6677 C CA . LEU B 1 377 ? 58.151 43.610 27.820 1.00 13.12 377 LEU B CA 1
ATOM 6678 C C . LEU B 1 377 ? 57.271 42.508 27.230 1.00 13.63 377 LEU B C 1
ATOM 6679 O O . LEU B 1 377 ? 56.390 41.983 27.909 1.00 12.97 377 LEU B O 1
ATOM 6684 N N . GLU B 1 378 ? 57.506 42.154 25.970 1.00 14.36 378 GLU B N 1
ATOM 6685 C CA . GLU B 1 378 ? 56.720 41.100 25.325 1.00 15.48 378 GLU B CA 1
ATOM 6686 C C . GLU B 1 378 ? 57.012 39.774 26.009 1.00 16.06 378 GLU B C 1
ATOM 6687 O O . GLU B 1 378 ? 56.251 38.815 25.870 1.00 18.57 378 GLU B O 1
ATOM 6693 N N . GLU B 1 379 ? 58.115 39.746 26.754 1.00 16.28 379 GLU B N 1
ATOM 6694 C CA . GLU B 1 379 ? 58.570 38.573 27.513 1.00 17.66 379 GLU B CA 1
ATOM 6695 C C . GLU B 1 379 ? 58.073 38.651 28.957 1.00 14.63 379 GLU B C 1
ATOM 6696 O O . GLU B 1 379 ? 58.216 37.696 29.712 1.00 13.37 379 GLU B O 1
ATOM 6702 N N . GLY B 1 380 ? 57.539 39.806 29.346 1.00 13.24 380 GLY B N 1
ATOM 6703 C CA . GLY B 1 380 ? 57.092 39.984 30.716 1.00 12.04 380 GLY B CA 1
ATOM 6704 C C . GLY B 1 380 ? 58.309 40.052 31.633 1.00 13.64 380 GLY B C 1
ATOM 6705 O O . GLY B 1 380 ? 58.219 39.807 32.835 1.00 11.99 380 GLY B O 1
ATOM 6706 N N . ALA B 1 381 ? 59.456 40.396 31.052 1.00 13.18 381 ALA B N 1
ATOM 6707 C CA . ALA B 1 381 ? 60.710 40.483 31.793 1.00 12.40 381 ALA B CA 1
ATOM 6708 C C . ALA B 1 381 ? 60.698 41.565 32.868 1.00 14.63 381 ALA B C 1
ATOM 6709 O O . ALA B 1 381 ? 61.293 41.390 33.939 1.00 13.91 381 ALA B O 1
ATOM 6711 N N . ILE B 1 382 ? 60.027 42.680 32.591 1.00 14.12 382 ILE B N 1
ATOM 6712 C CA . ILE B 1 382 ? 59.961 43.766 33.559 1.00 14.47 382 ILE B CA 1
ATOM 6713 C C . ILE B 1 382 ? 58.711 43.645 34.429 1.00 14.76 382 ILE B C 1
ATOM 6714 O O . ILE B 1 382 ? 57.587 43.899 33.991 1.00 13.54 382 ILE B O 1
ATOM 6719 N N . ASP B 1 383 ? 58.954 43.250 35.673 1.00 14.52 383 ASP B N 1
ATOM 6720 C CA . ASP B 1 383 ? 57.932 43.012 36.686 1.00 14.13 383 ASP B CA 1
ATOM 6721 C C . ASP B 1 383 ? 57.476 44.275 37.403 1.00 12.89 383 ASP B C 1
ATOM 6722 O O . ASP B 1 383 ? 56.279 44.537 37.516 1.00 9.49 383 ASP B O 1
ATOM 6727 N N . THR B 1 384 ? 58.437 45.056 37.883 1.00 10.80 384 THR B N 1
ATOM 6728 C CA . THR B 1 384 ? 58.123 46.278 38.601 1.00 11.85 384 THR B CA 1
ATOM 6729 C C . THR B 1 384 ? 59.098 47.403 38.270 1.00 10.32 384 THR B C 1
ATOM 6730 O O . THR B 1 384 ? 60.287 47.167 38.097 1.00 10.39 384 THR B O 1
ATOM 6734 N N . VAL B 1 385 ? 58.578 48.622 38.171 1.00 11.29 385 VAL B N 1
ATOM 6735 C CA . VAL B 1 385 ? 59.402 49.796 37.910 1.00 10.37 385 VAL B CA 1
ATOM 6736 C C . VAL B 1 385 ? 59.184 50.758 39.076 1.00 11.12 385 VAL B C 1
ATOM 6737 O O . VAL B 1 385 ? 58.076 51.249 39.290 1.00 10.09 385 VAL B O 1
ATOM 6741 N N . ILE B 1 386 ? 60.244 51.025 39.828 1.00 11.97 386 ILE B N 1
ATOM 6742 C CA . ILE B 1 386 ? 60.152 51.916 40.978 1.00 11.94 386 ILE B CA 1
ATOM 6743 C C . ILE B 1 386 ? 60.930 53.212 40.750 1.00 12.93 386 ILE B C 1
ATOM 6744 O O . ILE B 1 386 ? 62.109 53.188 40.384 1.00 11.84 386 ILE B O 1
ATOM 6749 N N . GLY B 1 387 ? 60.257 54.342 40.956 1.00 12.62 387 GLY B N 1
ATOM 6750 C CA . GLY B 1 387 ? 60.896 55.633 40.785 1.00 13.55 387 GLY B CA 1
ATOM 6751 C C . GLY B 1 387 ? 61.446 56.110 42.114 1.00 14.68 387 GLY B C 1
ATOM 6752 O O . GLY B 1 387 ? 60.694 56.319 43.065 1.00 14.92 387 GLY B O 1
ATOM 6753 N N . LEU B 1 388 ? 62.760 56.281 42.194 1.00 14.21 388 LEU B N 1
ATOM 6754 C CA . LEU B 1 388 ? 63.383 56.727 43.437 1.00 14.56 388 LEU B CA 1
ATOM 6755 C C . LEU B 1 388 ? 63.530 58.240 43.502 1.00 15.45 388 LEU B C 1
ATOM 6756 O O . LEU B 1 388 ? 63.572 58.915 42.473 1.00 16.43 388 LEU B O 1
ATOM 6761 N N . PRO B 1 389 ? 63.614 58.795 44.722 1.00 16.18 389 PRO B N 1
ATOM 6762 C CA . PRO B 1 389 ? 63.759 60.241 44.899 1.00 16.12 389 PRO B CA 1
ATOM 6763 C C . PRO B 1 389 ? 65.041 60.737 44.248 1.00 17.21 389 PRO B C 1
ATOM 6764 O O . PRO B 1 389 ? 66.010 59.989 44.089 1.00 17.60 389 PRO B O 1
ATOM 6768 N N . ALA B 1 390 ? 65.043 62.004 43.871 1.00 17.28 390 ALA B N 1
ATOM 6769 C CA . ALA B 1 390 ? 66.217 62.601 43.273 1.00 16.92 390 ALA B CA 1
ATOM 6770 C C . ALA B 1 390 ? 67.221 62.827 44.396 1.00 17.82 390 ALA B C 1
ATOM 6771 O O . ALA B 1 390 ? 66.880 62.731 45.578 1.00 16.50 390 ALA B O 1
ATOM 6773 N N . ASN B 1 391 ? 68.463 63.104 44.017 1.00 19.20 391 ASN B N 1
ATOM 6774 C CA . ASN B 1 391 ? 69.525 63.394 44.974 1.00 20.79 391 ASN B CA 1
ATOM 6775 C C . ASN B 1 391 ? 69.740 62.334 46.058 1.00 20.52 391 ASN B C 1
ATOM 6776 O O . ASN B 1 391 ? 69.996 62.669 47.216 1.00 19.93 391 ASN B O 1
ATOM 6781 N N . ILE B 1 392 ? 69.642 61.062 45.677 1.00 20.15 392 ILE B N 1
ATOM 6782 C CA . ILE B 1 392 ? 69.835 59.953 46.609 1.00 19.78 392 ILE B CA 1
ATOM 6783 C C . ILE B 1 392 ? 71.287 59.466 46.607 1.00 19.81 392 ILE B C 1
ATOM 6784 O O . ILE B 1 392 ? 71.841 59.123 47.649 1.00 19.46 392 ILE B O 1
ATOM 6789 N N . PHE B 1 393 ? 71.892 59.422 45.426 1.00 19.39 393 PHE B N 1
ATOM 6790 C CA . PHE B 1 393 ? 73.268 58.976 45.302 1.00 18.71 393 PHE B CA 1
ATOM 6791 C C . PHE B 1 393 ? 74.203 60.144 45.559 1.00 18.88 393 PHE B C 1
ATOM 6792 O O . PHE B 1 393 ? 73.817 61.302 45.407 1.00 17.89 393 PHE B O 1
ATOM 6800 N N . PHE B 1 394 ? 75.436 59.837 45.936 1.00 19.79 394 PHE B N 1
ATOM 6801 C CA . PHE B 1 394 ? 76.407 60.874 46.255 1.00 24.16 394 PHE B CA 1
ATOM 6802 C C . PHE B 1 394 ? 77.065 61.534 45.043 1.00 23.26 394 PHE B C 1
ATOM 6803 O O . PHE B 1 394 ? 77.349 62.729 45.065 1.00 23.11 394 PHE B O 1
ATOM 6811 N N . ASN B 1 395 ? 77.275 60.768 43.979 1.00 23.40 395 ASN B N 1
ATOM 6812 C CA . ASN B 1 395 ? 77.962 61.289 42.805 1.00 23.76 395 ASN B CA 1
ATOM 6813 C C . ASN B 1 395 ? 77.132 61.940 41.707 1.00 22.48 395 ASN B C 1
ATOM 6814 O O . ASN B 1 395 ? 77.682 62.472 40.744 1.00 24.00 395 ASN B O 1
ATOM 6819 N N . THR B 1 396 ? 75.814 61.893 41.843 1.00 20.31 396 THR B N 1
ATOM 6820 C CA . THR B 1 396 ? 74.921 62.515 40.876 1.00 18.67 396 THR B CA 1
ATOM 6821 C C . THR B 1 396 ? 73.632 62.806 41.623 1.00 18.99 396 THR B C 1
ATOM 6822 O O . THR B 1 396 ? 73.301 62.098 42.571 1.00 22.93 396 THR B O 1
ATOM 6826 N N . SER B 1 397 ? 72.908 63.839 41.213 1.00 17.46 397 SER B N 1
ATOM 6827 C CA . SER B 1 397 ? 71.665 64.197 41.890 1.00 17.21 397 SER B CA 1
ATOM 6828 C C . SER B 1 397 ? 70.411 63.739 41.151 1.00 16.17 397 SER B C 1
ATOM 6829 O O . SER B 1 397 ? 69.296 64.040 41.572 1.00 16.72 397 SER B O 1
ATOM 6832 N N . ILE B 1 398 ? 70.588 63.014 40.054 1.00 15.03 398 ILE B N 1
ATOM 6833 C CA . ILE B 1 398 ? 69.446 62.562 39.264 1.00 17.28 398 ILE B CA 1
ATOM 6834 C C . ILE B 1 398 ? 68.543 61.570 39.972 1.00 17.23 398 ILE B C 1
ATOM 6835 O O . ILE B 1 398 ? 68.974 60.817 40.849 1.00 15.86 398 ILE B O 1
ATOM 6840 N N . PRO B 1 399 ? 67.262 61.568 39.605 1.00 16.64 399 PRO B N 1
ATOM 6841 C CA . PRO B 1 399 ? 66.379 60.600 40.251 1.00 15.80 399 PRO B CA 1
ATOM 6842 C C . PRO B 1 399 ? 66.735 59.318 39.496 1.00 15.67 399 PRO B C 1
ATOM 6843 O O . PRO B 1 399 ? 67.210 59.385 38.363 1.00 13.49 399 PRO B O 1
ATOM 6847 N N . THR B 1 400 ? 66.533 58.161 40.108 1.00 14.21 400 THR B N 1
ATOM 6848 C CA . THR B 1 400 ? 66.849 56.915 39.438 1.00 12.73 400 THR B CA 1
ATOM 6849 C C . THR B 1 400 ? 65.650 55.982 39.494 1.00 13.08 400 THR B C 1
ATOM 6850 O O . THR B 1 400 ? 64.600 56.335 40.027 1.00 13.66 400 THR B O 1
ATOM 6854 N N . THR B 1 401 ? 65.814 54.791 38.932 1.00 12.09 401 THR B N 1
ATOM 6855 C CA . THR B 1 401 ? 64.762 53.798 38.956 1.00 11.59 401 THR B CA 1
ATOM 6856 C C . THR B 1 401 ? 65.331 52.432 39.297 1.00 12.89 401 THR B C 1
ATOM 6857 O O . THR B 1 401 ? 66.435 52.072 38.865 1.00 11.55 401 THR B O 1
ATOM 6861 N N . VAL B 1 402 ? 64.581 51.688 40.102 1.00 11.49 402 VAL B N 1
ATOM 6862 C CA . VAL B 1 402 ? 64.963 50.335 40.463 1.00 11.49 402 VAL B CA 1
ATOM 6863 C C . VAL B 1 402 ? 64.031 49.461 39.635 1.00 11.43 402 VAL B C 1
ATOM 6864 O O . VAL B 1 402 ? 62.809 49.589 39.731 1.00 12.15 402 VAL B O 1
ATOM 6868 N N . ILE B 1 403 ? 64.597 48.592 38.807 1.00 10.57 403 ILE B N 1
ATOM 6869 C CA . ILE B 1 403 ? 63.779 47.722 37.969 1.00 11.31 403 ILE B CA 1
ATOM 6870 C C . ILE B 1 403 ? 63.900 46.286 38.460 1.00 12.10 403 ILE B C 1
ATOM 6871 O O . ILE B 1 403 ? 65.003 45.779 38.676 1.00 13.24 403 ILE B O 1
ATOM 6876 N N . ILE B 1 404 ? 62.755 45.642 38.652 1.00 12.26 404 ILE B N 1
ATOM 6877 C CA . ILE B 1 404 ? 62.718 44.264 39.111 1.00 12.34 404 ILE B CA 1
ATOM 6878 C C . ILE B 1 404 ? 62.392 43.390 37.910 1.00 12.02 404 ILE B C 1
ATOM 6879 O O . ILE B 1 404 ? 61.394 43.613 37.225 1.00 11.30 404 ILE B O 1
ATOM 6884 N N . LEU B 1 405 ? 63.243 42.410 37.632 1.00 10.57 405 LEU B N 1
ATOM 6885 C CA . LEU B 1 405 ? 63.000 41.538 36.494 1.00 11.61 405 LEU B CA 1
ATOM 6886 C C . LEU B 1 405 ? 62.835 40.082 36.912 1.00 11.53 405 LEU B C 1
ATOM 6887 O O . LEU B 1 405 ? 63.511 39.600 37.824 1.00 13.51 405 LEU B O 1
ATOM 6892 N N . LYS B 1 406 ? 61.925 39.389 36.235 1.00 11.98 406 LYS B N 1
ATOM 6893 C CA . LYS B 1 406 ? 61.645 37.983 36.512 1.00 12.96 406 LYS B CA 1
ATOM 6894 C C . LYS B 1 406 ? 61.359 37.283 35.192 1.00 13.17 406 LYS B C 1
ATOM 6895 O O . LYS B 1 406 ? 60.817 37.895 34.275 1.00 12.64 406 LYS B O 1
ATOM 6901 N N . LYS B 1 407 ? 61.709 36.003 35.100 1.00 11.96 407 LYS B N 1
ATOM 6902 C CA . LYS B 1 407 ? 61.475 35.237 33.883 1.00 14.48 407 LYS B CA 1
ATOM 6903 C C . LYS B 1 407 ? 60.264 34.319 33.985 1.00 15.83 407 LYS B C 1
ATOM 6904 O O . LYS B 1 407 ? 59.783 34.017 35.080 1.00 15.20 407 LYS B O 1
ATOM 6910 N N . ASN B 1 408 ? 59.776 33.885 32.825 1.00 16.85 408 ASN B N 1
ATOM 6911 C CA . ASN B 1 408 ? 58.643 32.961 32.743 1.00 17.99 408 ASN B CA 1
ATOM 6912 C C . ASN B 1 408 ? 57.394 33.341 33.534 1.00 16.88 408 ASN B C 1
ATOM 6913 O O . ASN B 1 408 ? 56.698 32.467 34.037 1.00 18.40 408 ASN B O 1
ATOM 6918 N N . ARG B 1 409 ? 57.109 34.633 33.646 1.00 16.85 409 ARG B N 1
ATOM 6919 C CA . ARG B 1 409 ? 55.920 35.081 34.369 1.00 16.40 409 ARG B CA 1
ATOM 6920 C C . ARG B 1 409 ? 54.686 34.756 33.545 1.00 16.62 409 ARG B C 1
ATOM 6921 O O . ARG B 1 409 ? 54.744 34.693 32.313 1.00 12.59 409 ARG B O 1
ATOM 6929 N N . THR B 1 410 ? 53.568 34.550 34.230 1.00 17.75 410 THR B N 1
ATOM 6930 C CA . THR B 1 410 ? 52.315 34.289 33.549 1.00 18.73 410 THR B CA 1
ATOM 6931 C C . THR B 1 410 ? 51.754 35.658 33.154 1.00 19.65 410 THR B C 1
ATOM 6932 O O . THR B 1 410 ? 51.349 35.872 32.009 1.00 19.85 410 THR B O 1
ATOM 6936 N N . ASN B 1 411 ? 51.753 36.591 34.100 1.00 19.64 411 ASN B N 1
ATOM 6937 C CA . ASN B 1 411 ? 51.266 37.936 33.823 1.00 22.06 411 ASN B CA 1
ATOM 6938 C C . ASN B 1 411 ? 52.380 38.800 33.240 1.00 20.46 411 ASN B C 1
ATOM 6939 O O . ASN B 1 411 ? 53.486 38.853 33.786 1.00 18.87 411 ASN B O 1
ATOM 6944 N N . ARG B 1 412 ? 52.074 39.482 32.137 1.00 19.29 412 ARG B N 1
ATOM 6945 C CA . ARG B 1 412 ? 53.023 40.375 31.477 1.00 18.22 412 ARG B CA 1
ATOM 6946 C C . ARG B 1 412 ? 52.701 41.818 31.864 1.00 17.50 412 ARG B C 1
ATOM 6947 O O . ARG B 1 412 ? 52.880 42.738 31.068 1.00 16.09 412 ARG B O 1
ATOM 6955 N N . ASP B 1 413 ? 52.201 42.014 33.079 1.00 16.37 413 ASP B N 1
ATOM 6956 C CA . ASP B 1 413 ? 51.889 43.358 33.532 1.00 16.55 413 ASP B CA 1
ATOM 6957 C C . ASP B 1 413 ? 53.116 43.971 34.190 1.00 15.60 413 ASP B C 1
ATOM 6958 O O . ASP B 1 413 ? 54.068 43.269 34.529 1.00 14.75 413 ASP B O 1
ATOM 6963 N N . VAL B 1 414 ? 53.096 45.290 34.340 1.00 14.70 414 VAL B N 1
ATOM 6964 C CA . VAL B 1 414 ? 54.194 46.007 34.965 1.00 12.86 414 VAL B CA 1
ATOM 6965 C C . VAL B 1 414 ? 53.622 46.840 36.106 1.00 13.33 414 VAL B C 1
ATOM 6966 O O . VAL B 1 414 ? 52.678 47.610 35.918 1.00 12.52 414 VAL B O 1
ATOM 6970 N N . TYR B 1 415 ? 54.187 46.682 37.293 1.00 11.96 415 TYR B N 1
ATOM 6971 C CA . TYR B 1 415 ? 53.721 47.448 38.439 1.00 13.50 415 TYR B CA 1
ATOM 6972 C C . TYR B 1 415 ? 54.617 48.667 38.615 1.00 13.04 415 TYR B C 1
ATOM 6973 O O . TYR B 1 415 ? 55.831 48.530 38.769 1.00 14.03 415 TYR B O 1
ATOM 6982 N N . PHE B 1 416 ? 54.024 49.856 38.570 1.00 13.61 416 PHE B N 1
ATOM 6983 C CA . PHE B 1 416 ? 54.781 51.092 38.743 1.00 14.95 416 PHE B CA 1
ATOM 6984 C C . PHE B 1 416 ? 54.619 51.675 40.139 1.00 16.99 416 PHE B C 1
ATOM 6985 O O . PHE B 1 416 ? 53.507 51.736 40.680 1.00 17.61 416 PHE B O 1
ATOM 6993 N N . ILE B 1 417 ? 55.738 52.106 40.714 1.00 16.91 417 ILE B N 1
ATOM 6994 C CA . ILE B 1 417 ? 55.741 52.718 42.035 1.00 17.15 417 ILE B CA 1
ATOM 6995 C C . ILE B 1 417 ? 56.523 54.018 41.951 1.00 17.61 417 ILE B C 1
ATOM 6996 O O . ILE B 1 417 ? 57.727 54.003 41.690 1.00 16.24 417 ILE B O 1
ATOM 7001 N N . ASP B 1 418 ? 55.844 55.144 42.152 1.00 17.45 418 ASP B N 1
ATOM 7002 C CA . ASP B 1 418 ? 56.522 56.430 42.120 1.00 16.58 418 ASP B CA 1
ATOM 7003 C C . ASP B 1 418 ? 56.814 56.831 43.554 1.00 16.69 418 ASP B C 1
ATOM 7004 O O . ASP B 1 418 ? 55.953 57.368 44.250 1.00 16.60 418 ASP B O 1
ATOM 7009 N N . ALA B 1 419 ? 58.036 56.564 43.991 1.00 15.73 419 ALA B N 1
ATOM 7010 C CA . ALA B 1 419 ? 58.453 56.891 45.344 1.00 15.61 419 ALA B CA 1
ATOM 7011 C C . ALA B 1 419 ? 59.410 58.084 45.344 1.00 15.23 419 ALA B C 1
ATOM 7012 O O . ALA B 1 419 ? 60.268 58.210 46.222 1.00 15.99 419 ALA B O 1
ATOM 7014 N N . SER B 1 420 ? 59.261 58.965 44.363 1.00 14.62 420 SER B N 1
ATOM 7015 C CA . SER B 1 420 ? 60.142 60.122 44.267 1.00 18.11 420 SER B CA 1
ATOM 7016 C C . SER B 1 420 ? 59.952 61.132 45.402 1.00 18.13 420 SER B C 1
ATOM 7017 O O . SER B 1 420 ? 60.767 62.029 45.574 1.00 18.44 420 SER B O 1
ATOM 7020 N N . LYS B 1 421 ? 58.885 60.984 46.179 1.00 20.35 421 LYS B N 1
ATOM 7021 C CA . LYS B 1 421 ? 58.643 61.901 47.289 1.00 24.00 421 LYS B CA 1
ATOM 7022 C C . LYS B 1 421 ? 58.834 61.207 48.626 1.00 24.08 421 LYS B C 1
ATOM 7023 O O . LYS B 1 421 ? 58.522 61.764 49.677 1.00 25.95 421 LYS B O 1
ATOM 7029 N N . GLU B 1 422 ? 59.358 59.989 48.580 1.00 23.94 422 GLU B N 1
ATOM 7030 C CA . GLU B 1 422 ? 59.583 59.210 49.790 1.00 23.77 422 GLU B CA 1
ATOM 7031 C C . GLU B 1 422 ? 60.966 59.470 50.362 1.00 22.24 422 GLU B C 1
ATOM 7032 O O . GLU B 1 422 ? 61.841 58.602 50.318 1.00 22.37 422 GLU B O 1
ATOM 7038 N N . PHE B 1 423 ? 61.156 60.666 50.908 1.00 20.48 423 PHE B N 1
ATOM 7039 C CA . PHE B 1 423 ? 62.447 61.031 51.473 1.00 21.08 423 PHE B CA 1
ATOM 7040 C C . PHE B 1 423 ? 62.355 62.197 52.444 1.00 21.08 423 PHE B C 1
ATOM 7041 O O . PHE B 1 423 ? 61.356 62.921 52.480 1.00 21.32 423 PHE B O 1
ATOM 7049 N N . ASP B 1 424 ? 63.426 62.363 53.217 1.00 21.65 424 ASP B N 1
ATOM 7050 C CA . ASP B 1 424 ? 63.572 63.470 54.144 1.00 23.11 424 ASP B CA 1
ATOM 7051 C C . ASP B 1 424 ? 64.761 64.240 53.579 1.00 25.18 424 ASP B C 1
ATOM 7052 O O . ASP B 1 424 ? 65.755 63.647 53.154 1.00 23.03 424 ASP B O 1
ATOM 7057 N N . LYS B 1 425 ? 64.651 65.561 53.566 1.00 26.33 425 LYS B N 1
ATOM 7058 C CA . LYS B 1 425 ? 65.696 66.403 53.013 1.00 27.91 425 LYS B CA 1
ATOM 7059 C C . LYS B 1 425 ? 66.897 66.585 53.935 1.00 28.13 425 LYS B C 1
ATOM 7060 O O . LYS B 1 425 ? 66.778 67.139 55.031 1.00 26.01 425 LYS B O 1
ATOM 7066 N N . GLY B 1 426 ? 68.052 66.107 53.476 1.00 27.77 426 GLY B N 1
ATOM 7067 C CA . GLY B 1 426 ? 69.282 66.238 54.241 1.00 30.25 426 GLY B CA 1
ATOM 7068 C C . GLY B 1 426 ? 70.010 67.485 53.776 1.00 31.84 426 GLY B C 1
ATOM 7069 O O . GLY B 1 426 ? 69.459 68.251 52.985 1.00 30.15 426 GLY B O 1
ATOM 7070 N N . LYS B 1 427 ? 71.241 67.702 54.235 1.00 35.06 427 LYS B N 1
ATOM 7071 C CA . LYS B 1 427 ? 71.967 68.899 53.821 1.00 38.25 427 LYS B CA 1
ATOM 7072 C C . LYS B 1 427 ? 72.411 68.857 52.354 1.00 38.63 427 LYS B C 1
ATOM 7073 O O . LYS B 1 427 ? 72.208 69.823 51.618 1.00 38.58 427 LYS B O 1
ATOM 7079 N N . ASN B 1 428 ? 72.994 67.742 51.925 1.00 39.59 428 ASN B N 1
ATOM 7080 C CA . ASN B 1 428 ? 73.462 67.621 50.542 1.00 41.13 428 ASN B CA 1
ATOM 7081 C C . ASN B 1 428 ? 72.847 66.430 49.811 1.00 39.87 428 ASN B C 1
ATOM 7082 O O . ASN B 1 428 ? 73.037 66.265 48.605 1.00 41.27 428 ASN B O 1
ATOM 7087 N N . GLN B 1 429 ? 72.115 65.602 50.546 1.00 37.60 429 GLN B N 1
ATOM 7088 C CA . GLN B 1 429 ? 71.485 64.424 49.970 1.00 33.85 429 GLN B CA 1
ATOM 7089 C C . GLN B 1 429 ? 70.064 64.297 50.487 1.00 31.60 429 GLN B C 1
ATOM 7090 O O . GLN B 1 429 ? 69.706 64.895 51.507 1.00 30.80 429 GLN B O 1
ATOM 7096 N N . ASN B 1 430 ? 69.252 63.526 49.774 1.00 26.95 430 ASN B N 1
ATOM 7097 C CA . ASN B 1 430 ? 67.896 63.268 50.226 1.00 25.09 430 ASN B CA 1
ATOM 7098 C C . ASN B 1 430 ? 68.057 61.933 50.934 1.00 22.88 430 ASN B C 1
ATOM 7099 O O . ASN B 1 430 ? 68.836 61.086 50.495 1.00 22.25 430 ASN B O 1
ATOM 7104 N N . ILE B 1 431 ? 67.341 61.748 52.029 1.00 22.01 431 ILE B N 1
ATOM 7105 C CA . ILE B 1 431 ? 67.458 60.520 52.803 1.00 22.13 431 ILE B CA 1
ATOM 7106 C C . ILE B 1 431 ? 66.186 59.683 52.791 1.00 21.55 431 ILE B C 1
ATOM 7107 O O . ILE B 1 431 ? 65.086 60.223 52.888 1.00 22.11 431 ILE B O 1
ATOM 7120 N N . THR B 1 433 ? 64.199 56.613 54.710 1.00 20.83 433 THR B N 1
ATOM 7121 C CA . THR B 1 433 ? 64.135 55.900 55.984 1.00 22.27 433 THR B CA 1
ATOM 7122 C C . THR B 1 433 ? 63.576 54.493 55.838 1.00 24.40 433 THR B C 1
ATOM 7123 O O . THR B 1 433 ? 63.044 54.134 54.783 1.00 25.92 433 THR B O 1
ATOM 7127 N N . ASP B 1 434 ? 63.693 53.704 56.906 1.00 24.42 434 ASP B N 1
ATOM 7128 C CA . ASP B 1 434 ? 63.180 52.338 56.913 1.00 24.72 434 ASP B CA 1
ATOM 7129 C C . ASP B 1 434 ? 61.682 52.344 56.639 1.00 22.95 434 ASP B C 1
ATOM 7130 O O . ASP B 1 434 ? 61.160 51.436 56.002 1.00 23.13 434 ASP B O 1
ATOM 7135 N N . ALA B 1 435 ? 60.992 53.373 57.118 1.00 22.99 435 ALA B N 1
ATOM 7136 C CA . ALA B 1 435 ? 59.556 53.481 56.900 1.00 23.47 435 ALA B CA 1
ATOM 7137 C C . ALA B 1 435 ? 59.279 53.676 55.407 1.00 22.67 435 ALA B C 1
ATOM 7138 O O . ALA B 1 435 ? 58.365 53.071 54.862 1.00 24.77 435 ALA B O 1
ATOM 7140 N N . HIS B 1 436 ? 60.068 54.526 54.755 1.00 21.29 436 HIS B N 1
ATOM 7141 C CA . HIS B 1 436 ? 59.915 54.779 53.319 1.00 20.75 436 HIS B CA 1
ATOM 7142 C C . HIS B 1 436 ? 60.072 53.479 52.527 1.00 19.95 436 HIS B C 1
ATOM 7143 O O . HIS B 1 436 ? 59.276 53.168 51.642 1.00 17.64 436 HIS B O 1
ATOM 7150 N N . ILE B 1 437 ? 61.116 52.729 52.854 1.00 18.84 437 ILE B N 1
ATOM 7151 C CA . ILE B 1 437 ? 61.407 51.477 52.180 1.00 20.66 437 ILE B CA 1
ATOM 7152 C C . ILE B 1 437 ? 60.316 50.438 52.413 1.00 21.72 437 ILE B C 1
ATOM 7153 O O . ILE B 1 437 ? 59.910 49.746 51.482 1.00 21.96 437 ILE B O 1
ATOM 7158 N N . GLU B 1 438 ? 59.836 50.336 53.651 1.00 22.47 438 GLU B N 1
ATOM 7159 C CA . GLU B 1 438 ? 58.791 49.369 53.971 1.00 22.87 438 GLU B CA 1
ATOM 7160 C C . GLU B 1 438 ? 57.524 49.703 53.187 1.00 21.65 438 GLU B C 1
ATOM 7161 O O . GLU B 1 438 ? 56.808 48.812 52.730 1.00 22.57 438 GLU B O 1
ATOM 7167 N N . LYS B 1 439 ? 57.251 50.991 53.028 1.00 19.70 439 LYS B N 1
ATOM 7168 C CA . LYS B 1 439 ? 56.076 51.415 52.283 1.00 21.17 439 LYS B CA 1
ATOM 7169 C C . LYS B 1 439 ? 56.172 50.895 50.849 1.00 20.00 439 LYS B C 1
ATOM 7170 O O . LYS B 1 439 ? 55.218 50.326 50.318 1.00 21.43 439 LYS B O 1
ATOM 7176 N N . ILE B 1 440 ? 57.330 51.091 50.229 1.00 18.44 440 ILE B N 1
ATOM 7177 C CA . ILE B 1 440 ? 57.560 50.631 48.862 1.00 17.15 440 ILE B CA 1
ATOM 7178 C C . ILE B 1 440 ? 57.470 49.108 48.777 1.00 17.48 440 ILE B C 1
ATOM 7179 O O . ILE B 1 440 ? 56.844 48.567 47.865 1.00 16.09 440 ILE B O 1
ATOM 7184 N N . LEU B 1 441 ? 58.087 48.427 49.740 1.00 18.38 441 LEU B N 1
ATOM 7185 C CA . LEU B 1 441 ? 58.089 46.963 49.791 1.00 21.06 441 LEU B CA 1
ATOM 7186 C C . LEU B 1 441 ? 56.662 46.424 49.879 1.00 21.40 441 LEU B C 1
ATOM 7187 O O . LEU B 1 441 ? 56.291 45.499 49.149 1.00 20.25 441 LEU B O 1
ATOM 7192 N N . ASN B 1 442 ? 55.872 46.997 50.788 1.00 21.14 442 ASN B N 1
ATOM 7193 C CA . ASN B 1 442 ? 54.493 46.566 50.966 1.00 22.52 442 ASN B CA 1
ATOM 7194 C C . ASN B 1 442 ? 53.695 46.697 49.682 1.00 21.02 442 ASN B C 1
ATOM 7195 O O . ASN B 1 442 ? 52.903 45.826 49.350 1.00 23.07 442 ASN B O 1
ATOM 7200 N N . ALA B 1 443 ? 53.905 47.794 48.963 1.00 21.18 443 ALA B N 1
ATOM 7201 C CA . ALA B 1 443 ? 53.209 48.023 47.706 1.00 19.60 443 ALA B CA 1
ATOM 7202 C C . ALA B 1 443 ? 53.619 46.947 46.699 1.00 19.24 443 ALA B C 1
ATOM 7203 O O . ALA B 1 443 ? 52.774 46.353 46.027 1.00 17.19 443 ALA B O 1
ATOM 7205 N N . TYR B 1 444 ? 54.924 46.709 46.606 1.00 18.88 444 TYR B N 1
ATOM 7206 C CA . TYR B 1 444 ? 55.482 45.705 45.699 1.00 18.82 444 TYR B CA 1
ATOM 7207 C C . TYR B 1 444 ? 54.869 44.325 45.979 1.00 19.89 444 TYR B C 1
ATOM 7208 O O . TYR B 1 444 ? 54.524 43.588 45.055 1.00 18.41 444 TYR B O 1
ATOM 7217 N N . LYS B 1 445 ? 54.743 43.983 47.259 1.00 20.24 445 LYS B N 1
ATOM 7218 C CA . LYS B 1 445 ? 54.164 42.705 47.662 1.00 22.56 445 LYS B CA 1
ATOM 7219 C C . LYS B 1 445 ? 52.714 42.566 47.217 1.00 22.39 445 LYS B C 1
ATOM 7220 O O . LYS B 1 445 ? 52.235 41.458 46.987 1.00 22.28 445 LYS B O 1
ATOM 7226 N N . SER B 1 446 ? 52.013 43.688 47.094 1.00 22.05 446 SER B N 1
ATOM 7227 C CA . SER B 1 446 ? 50.598 43.651 46.725 1.00 22.80 446 SER B CA 1
ATOM 7228 C C . SER B 1 446 ? 50.253 43.856 45.255 1.00 22.86 446 SER B C 1
ATOM 7229 O O . SER B 1 446 ? 49.277 43.286 44.766 1.00 24.34 446 SER B O 1
ATOM 7232 N N . ARG B 1 447 ? 51.032 44.674 44.556 1.00 20.95 447 ARG B N 1
ATOM 7233 C CA . ARG B 1 447 ? 50.757 44.974 43.155 1.00 20.65 447 ARG B CA 1
ATOM 7234 C C . ARG B 1 447 ? 49.359 45.565 43.039 1.00 21.07 447 ARG B C 1
ATOM 7235 O O . ARG B 1 447 ? 48.659 45.335 42.056 1.00 22.10 447 ARG B O 1
ATOM 7243 N N . GLU B 1 448 ? 48.956 46.325 44.054 1.00 21.39 448 GLU B N 1
ATOM 7244 C CA . GLU B 1 448 ? 47.643 46.964 44.066 1.00 21.89 448 GLU B CA 1
ATOM 7245 C C . GLU B 1 448 ? 47.809 48.446 43.770 1.00 20.52 448 GLU B C 1
ATOM 7246 O O . GLU B 1 448 ? 48.816 49.045 44.148 1.00 20.17 448 GLU B O 1
ATOM 7252 N N . ASP B 1 449 ? 46.834 49.045 43.096 1.00 18.98 449 ASP B N 1
ATOM 7253 C CA . ASP B 1 449 ? 46.932 50.467 42.812 1.00 21.71 449 ASP B CA 1
ATOM 7254 C C . ASP B 1 449 ? 46.850 51.222 44.124 1.00 22.38 449 ASP B C 1
ATOM 7255 O O . ASP B 1 449 ? 46.071 50.866 44.999 1.00 23.84 449 ASP B O 1
ATOM 7260 N N . ILE B 1 450 ? 47.671 52.255 44.266 1.00 22.99 450 ILE B N 1
ATOM 7261 C CA . ILE B 1 450 ? 47.684 53.056 45.481 1.00 23.16 450 ILE B CA 1
ATOM 7262 C C . ILE B 1 450 ? 47.567 54.522 45.103 1.00 24.50 450 ILE B C 1
ATOM 7263 O O . ILE B 1 450 ? 48.298 55.004 44.233 1.00 23.24 450 ILE B O 1
ATOM 7268 N N . ASP B 1 451 ? 46.648 55.222 45.764 1.00 24.60 451 ASP B N 1
ATOM 7269 C CA . ASP B 1 451 ? 46.406 56.634 45.499 1.00 24.64 451 ASP B CA 1
ATOM 7270 C C . ASP B 1 451 ? 47.701 57.419 45.240 1.00 24.28 451 ASP B C 1
ATOM 7271 O O . ASP B 1 451 ? 48.543 57.559 46.122 1.00 21.63 451 ASP B O 1
ATOM 7276 N N . LYS B 1 452 ? 47.835 57.899 44.000 1.00 24.82 452 LYS B N 1
ATOM 7277 C CA . LYS B 1 452 ? 48.973 58.707 43.547 1.00 27.29 452 LYS B CA 1
ATOM 7278 C C . LYS B 1 452 ? 50.350 58.168 43.961 1.00 26.30 452 LYS B C 1
ATOM 7279 O O . LYS B 1 452 ? 51.302 58.942 44.147 1.00 27.04 452 LYS B O 1
ATOM 7285 N N . PHE B 1 453 ? 50.488 56.850 44.029 1.00 22.96 453 PHE B N 1
ATOM 7286 C CA . PHE B 1 453 ? 51.758 56.226 44.399 1.00 20.58 453 PHE B CA 1
ATOM 7287 C C . PHE B 1 453 ? 52.106 55.023 43.511 1.00 18.55 453 PHE B C 1
ATOM 7288 O O . PHE B 1 453 ? 53.216 54.913 43.015 1.00 17.95 453 PHE B O 1
ATOM 7296 N N . ALA B 1 454 ? 51.142 54.129 43.318 1.00 17.90 454 ALA B N 1
ATOM 7297 C CA . ALA B 1 454 ? 51.375 52.932 42.524 1.00 17.98 454 ALA B CA 1
ATOM 7298 C C . ALA B 1 454 ? 50.248 52.588 41.550 1.00 18.91 454 ALA B C 1
ATOM 7299 O O . ALA B 1 454 ? 49.078 52.874 41.810 1.00 18.43 454 ALA B O 1
ATOM 7301 N N . HIS B 1 455 ? 50.616 51.957 40.437 1.00 18.31 455 HIS B N 1
ATOM 7302 C CA . HIS B 1 455 ? 49.649 51.551 39.426 1.00 18.26 455 HIS B CA 1
ATOM 7303 C C . HIS B 1 455 ? 50.092 50.282 38.703 1.00 18.81 455 HIS B C 1
ATOM 7304 O O . HIS B 1 455 ? 51.207 50.206 38.175 1.00 17.87 455 HIS B O 1
ATOM 7311 N N . LEU B 1 456 ? 49.216 49.283 38.693 1.00 17.93 456 LEU B N 1
ATOM 7312 C CA . LEU B 1 456 ? 49.510 48.038 38.012 1.00 16.98 456 LEU B CA 1
ATOM 7313 C C . LEU B 1 456 ? 49.010 48.202 36.590 1.00 17.07 456 LEU B C 1
ATOM 7314 O O . LEU B 1 456 ? 47.805 48.308 36.361 1.00 18.23 456 LEU B O 1
ATOM 7319 N N . ALA B 1 457 ? 49.939 48.230 35.640 1.00 16.67 457 ALA B N 1
ATOM 7320 C CA . ALA B 1 457 ? 49.601 48.400 34.231 1.00 17.22 457 ALA B CA 1
ATOM 7321 C C . ALA B 1 457 ? 49.454 47.080 33.487 1.00 18.71 457 ALA B C 1
ATOM 7322 O O . ALA B 1 457 ? 50.323 46.208 33.566 1.00 20.03 457 ALA B O 1
ATOM 7324 N N . SER B 1 458 ? 48.345 46.940 32.764 1.00 17.52 458 SER B N 1
ATOM 7325 C CA . SER B 1 458 ? 48.094 45.742 31.977 1.00 17.69 458 SER B CA 1
ATOM 7326 C C . SER B 1 458 ? 48.996 45.799 30.747 1.00 16.90 458 SER B C 1
ATOM 7327 O O . SER B 1 458 ? 49.486 46.868 30.377 1.00 15.65 458 SER B O 1
ATOM 7330 N N . PHE B 1 459 ? 49.216 44.657 30.109 1.00 17.09 459 PHE B N 1
ATOM 7331 C CA . PHE B 1 459 ? 50.062 44.642 28.926 1.00 17.66 459 PHE B CA 1
ATOM 7332 C C . PHE B 1 459 ? 49.468 45.557 27.857 1.00 17.83 459 PHE B C 1
ATOM 7333 O O . PHE B 1 459 ? 50.195 46.245 27.140 1.00 16.54 459 PHE B O 1
ATOM 7341 N N . GLU B 1 460 ? 48.140 45.567 27.765 1.00 18.25 460 GLU B N 1
ATOM 7342 C CA . GLU B 1 460 ? 47.441 46.405 26.795 1.00 20.16 460 GLU B CA 1
ATOM 7343 C C . GLU B 1 460 ? 47.734 47.882 27.047 1.00 18.77 460 GLU B C 1
ATOM 7344 O O . GLU B 1 460 ? 47.869 48.668 26.107 1.00 16.56 460 GLU B O 1
ATOM 7350 N N . GLU B 1 461 ? 47.832 48.260 28.318 1.00 17.98 461 GLU B N 1
ATOM 7351 C CA . GLU B 1 461 ? 48.117 49.644 28.646 1.00 17.10 461 GLU B CA 1
ATOM 7352 C C . GLU B 1 461 ? 49.537 49.973 28.190 1.00 16.94 461 GLU B C 1
ATOM 7353 O O . GLU B 1 461 ? 49.814 51.082 27.737 1.00 14.49 461 GLU B O 1
ATOM 7359 N N . ILE B 1 462 ? 50.438 49.001 28.309 1.00 16.77 462 ILE B N 1
ATOM 7360 C CA . ILE B 1 462 ? 51.820 49.212 27.895 1.00 16.33 462 ILE B CA 1
ATOM 7361 C C . ILE B 1 462 ? 51.848 49.470 26.397 1.00 16.62 462 ILE B C 1
ATOM 7362 O O . ILE B 1 462 ? 52.516 50.392 25.928 1.00 16.06 462 ILE B O 1
ATOM 7367 N N . VAL B 1 463 ? 51.117 48.643 25.654 1.00 17.49 463 VAL B N 1
ATOM 7368 C CA . VAL B 1 463 ? 51.036 48.758 24.199 1.00 18.25 463 VAL B CA 1
ATOM 7369 C C . VAL B 1 463 ? 50.490 50.123 23.763 1.00 19.36 463 VAL B C 1
ATOM 7370 O O . VAL B 1 463 ? 51.008 50.737 22.821 1.00 16.36 463 VAL B O 1
ATOM 7374 N N . GLU B 1 464 ? 49.448 50.594 24.444 1.00 18.78 464 GLU B N 1
ATOM 7375 C CA . GLU B 1 464 ? 48.849 51.882 24.107 1.00 20.17 464 GLU B CA 1
ATOM 7376 C C . GLU B 1 464 ? 49.800 53.045 24.366 1.00 20.27 464 GLU B C 1
ATOM 7377 O O . GLU B 1 464 ? 49.559 54.161 23.911 1.00 20.43 464 GLU B O 1
ATOM 7383 N N . ASN B 1 465 ? 50.871 52.787 25.112 1.00 19.83 465 ASN B N 1
ATOM 7384 C CA . ASN B 1 465 ? 51.871 53.814 25.411 1.00 20.25 465 ASN B CA 1
ATOM 7385 C C . ASN B 1 465 ? 53.098 53.569 24.536 1.00 19.53 465 ASN B C 1
ATOM 7386 O O . ASN B 1 465 ? 54.160 54.158 24.744 1.00 19.23 465 ASN B O 1
ATOM 7391 N N . ASP B 1 466 ? 52.918 52.700 23.546 1.00 18.18 466 ASP B N 1
ATOM 7392 C CA . ASP B 1 466 ? 53.965 52.286 22.623 1.00 19.01 466 ASP B CA 1
ATOM 7393 C C . ASP B 1 466 ? 55.210 51.773 23.342 1.00 16.92 466 ASP B C 1
ATOM 7394 O O . ASP B 1 466 ? 56.341 52.037 22.928 1.00 15.33 466 ASP B O 1
ATOM 7399 N N . TYR B 1 467 ? 54.983 51.037 24.426 1.00 14.23 467 TYR B N 1
ATOM 7400 C CA . TYR B 1 467 ? 56.063 50.428 25.193 1.00 15.11 467 TYR B CA 1
ATOM 7401 C C . TYR B 1 467 ? 56.967 51.409 25.924 1.00 15.84 467 TYR B C 1
ATOM 7402 O O . TYR B 1 467 ? 58.059 51.043 26.354 1.00 16.72 467 TYR B O 1
ATOM 7411 N N . ASN B 1 468 ? 56.516 52.653 26.056 1.00 15.71 468 ASN B N 1
ATOM 7412 C CA . ASN B 1 468 ? 57.283 53.675 26.759 1.00 15.52 468 ASN B CA 1
ATOM 7413 C C . ASN B 1 468 ? 56.940 53.471 28.235 1.00 15.77 468 ASN B C 1
ATOM 7414 O O . ASN B 1 468 ? 55.762 53.474 28.599 1.00 16.65 468 ASN B O 1
ATOM 7419 N N . LEU B 1 469 ? 57.956 53.283 29.076 1.00 14.54 469 LEU B N 1
ATOM 7420 C CA . LEU B 1 469 ? 57.730 53.046 30.500 1.00 13.80 469 LEU B CA 1
ATOM 7421 C C . LEU B 1 469 ? 57.951 54.256 31.416 1.00 15.41 469 LEU B C 1
ATOM 7422 O O . LEU B 1 469 ? 58.148 54.104 32.628 1.00 14.97 469 LEU B O 1
ATOM 7427 N N . ASN B 1 470 ? 57.909 55.454 30.841 1.00 15.25 470 ASN B N 1
ATOM 7428 C CA . ASN B 1 470 ? 58.084 56.678 31.618 1.00 16.82 470 ASN B CA 1
ATOM 7429 C C . ASN B 1 470 ? 57.036 56.670 32.746 1.00 15.85 470 ASN B C 1
ATOM 7430 O O . ASN B 1 470 ? 55.835 56.676 32.494 1.00 16.43 470 ASN B O 1
ATOM 7435 N N . ILE B 1 471 ? 57.508 56.651 33.985 1.00 15.39 471 ILE B N 1
ATOM 7436 C CA . ILE B 1 471 ? 56.646 56.588 35.160 1.00 16.05 471 ILE B CA 1
ATOM 7437 C C . ILE B 1 471 ? 55.422 57.509 35.210 1.00 16.89 471 ILE B C 1
ATOM 7438 O O . ILE B 1 471 ? 54.333 57.069 35.573 1.00 15.57 471 ILE B O 1
ATOM 7443 N N . PRO B 1 472 ? 55.575 58.792 34.840 1.00 17.73 472 PRO B N 1
ATOM 7444 C CA . PRO B 1 472 ? 54.419 59.702 34.878 1.00 18.52 472 PRO B CA 1
ATOM 7445 C C . PRO B 1 472 ? 53.227 59.275 34.003 1.00 19.39 472 PRO B C 1
ATOM 7446 O O . PRO B 1 472 ? 52.101 59.723 34.227 1.00 19.89 472 PRO B O 1
ATOM 7450 N N . ARG B 1 473 ? 53.471 58.422 33.011 1.00 17.54 473 ARG B N 1
ATOM 7451 C CA . ARG B 1 473 ? 52.397 57.951 32.132 1.00 18.98 473 ARG B CA 1
ATOM 7452 C C . ARG B 1 473 ? 51.491 56.957 32.853 1.00 18.42 473 ARG B C 1
ATOM 7453 O O . ARG B 1 473 ? 50.371 56.700 32.423 1.00 18.64 473 ARG B O 1
ATOM 7461 N N . TYR B 1 474 ? 51.986 56.409 33.957 1.00 19.04 474 TYR B N 1
ATOM 7462 C CA . TYR B 1 474 ? 51.265 55.392 34.713 1.00 19.34 474 TYR B CA 1
ATOM 7463 C C . TYR B 1 474 ? 50.806 55.778 36.115 1.00 20.08 474 TYR B C 1
ATOM 7464 O O . TYR B 1 474 ? 49.776 55.304 36.587 1.00 20.65 474 TYR B O 1
ATOM 7473 N N . VAL B 1 475 ? 51.574 56.614 36.796 1.00 20.70 475 VAL B N 1
ATOM 7474 C CA . VAL B 1 475 ? 51.193 57.017 38.133 1.00 24.04 475 VAL B CA 1
ATOM 7475 C C . VAL B 1 475 ? 51.041 58.514 38.206 1.00 28.64 475 VAL B C 1
ATOM 7476 O O . VAL B 1 475 ? 52.011 59.252 38.043 1.00 28.79 475 VAL B O 1
ATOM 7480 N N . ASP B 1 476 ? 49.821 58.969 38.450 1.00 34.57 476 ASP B N 1
ATOM 7481 C CA . ASP B 1 476 ? 49.595 60.397 38.562 1.00 41.12 476 ASP B CA 1
ATOM 7482 C C . ASP B 1 476 ? 50.051 60.837 39.939 1.00 43.20 476 ASP B C 1
ATOM 7483 O O . ASP B 1 476 ? 49.587 60.323 40.955 1.00 43.51 476 ASP B O 1
ATOM 7488 N N . THR B 1 477 ? 50.992 61.767 39.964 1.00 46.53 477 THR B N 1
ATOM 7489 C CA . THR B 1 477 ? 51.494 62.294 41.219 1.00 48.40 477 THR B CA 1
ATOM 7490 C C . THR B 1 477 ? 51.053 63.765 41.160 1.00 47.86 477 THR B C 1
ATOM 7491 O O . THR B 1 477 ? 51.534 64.544 40.333 1.00 53.06 477 THR B O 1
ATOM 7495 N N . PHE B 1 478 ? 50.095 64.124 42.014 1.00 29.63 478 PHE B N 1
ATOM 7496 C CA . PHE B 1 478 ? 49.529 65.475 42.010 1.00 23.90 478 PHE B CA 1
ATOM 7497 C C . PHE B 1 478 ? 49.342 66.109 43.385 1.00 23.44 478 PHE B C 1
ATOM 7498 O O . PHE B 1 478 ? 48.213 65.993 43.924 1.00 23.89 478 PHE B O 1
#

Organism: Streptococcus thermophilus (strain ATCC BAA-250 / LMG 18311) (NCBI:txid264199)

Sequence (910 aa):
QTSQSLYQALWNSADVLRSKDANDYKSYLLGVFYKYLSDKLFFVAETEEETESLDEALAVYRKYYEDEETHEDLLAVITDESYAIHPDLTFTALVERVNDGSFQLEDLAQGFRDIEQSDELYENLFEDIDLYSKKLGATPQKQNQTVAAVKELAVLDVAGHAGDLGDAYEYLIGQFATDKAGEFYTPQPVAKLTQIAFLGREDKQGFTLYDATGSGSLLLNAKRYSRQPQTVVYFGQELNTSTYNLARNILHGVPIENQFLHNADTLDEDWPTQEPTNFDGVLNPPYSAKWSASSGFDDPRFSPFGKLAPKSKADFAFLLHGYYHLKQDNGVAIVLPHGVLFRGNAEGTIRKALLEEGAIDTVIGLPANIFFNTSIPTTVIILKKNRTNRDVYFIDASKEFDKGKNQNITDAHIEKILNAYKSREDIDKFAHLASFEEIVENDYNLNIPRYVDTSQSLYQALWNSADVLRSKDANDYKSYLLGVFYKYLSDKLFFVAETEEETESLDEALAVYRKYYEDEETHEDLLAVITDESYAIHPDLTFTALVERVNDGSFQLEDLAQGFRDIEQSDELYENLFEDIDLYSKKLGATPQKQNQTVAAVKELAVLDVAGHAGDLGDAYEYLIGQFATDSGKKAGEFYTPQPVAKLTQIAFLGREDKQGFTLYDATGSGSLLLNAKRYSRQPQTVVYFGQELNTSTYNLARNILHGVPIENQFLHNADTLDEDWPTQEPTNFDGVLNPPYSAKWSASSGFDDPRFSPFGKLAPKSKADFAFLLHGYYHLKQDNGVAIVLPHGVLFRGNAEGTIRKALLEEGAIDTVIGLPANIFFNTSIPTTVIILKKNRTNRDVYFIDASKEFDKGKNQNITDAHIEKILNAYKSREDIDKFAHLASFEEIVENDYNLNIPRYVDTF

InterPro domains:
  IPR002052 DNA methylase, N-6 adenine-specific, conserved site [PS00092] (301-307)
  IPR003356 DNA methylase, adenine-specific [PF02384] (174-482)
  IPR004546 Restriction endonuclease, type I, methylase subunit [TIGR00497] (11-484)
  IPR022749 N6 adenine-specific DNA methyltransferase, N-terminal domain [PF12161] (13-163)
  IPR029063 S-adenosyl-L-methionine-dependent methyltransferase superfamily [G3DSA:3.40.50.150] (195-476)
  IPR029063 S-adenosyl-L-methionine-dependent methyltransferase superfamily [SSF53335] (10-516)
  IPR038333 Type I restriction enzyme EcoKI-like, methylase subunit, N-terminal domain superfamily [G3DSA:1.20.1260.30] (2-191)
  IPR051537 DNA Adenine N(4)/N(6)-Methyltransferase [PTHR42933] (5-516)

Solvent-accessible surface area: 38676 Å² total

B-factor: mean 23.39, std 9.35, range [6.56, 74.39]